Protein AF-0000000075417315 (afdb_homodimer)

InterPro domains:
  IPR013094 Alpha/beta hydrolase fold-3 [PF07859] (215-339)
  IPR013094 Alpha/beta hydrolase fold-3 [PF07859] (440-515)
  IPR029058 Alpha/Beta hydrolase fold [G3DSA:3.40.50.1820] (186-383)
  IPR029058 Alpha/Beta hydrolase fold [G3DSA:3.40.50.1820] (421-594)
  IPR029058 Alpha/Beta hydrolase fold [SSF53474] (151-579)

Structure (mmCIF, N/CA/C/O backbone):
data_AF-0000000075417315-model_v1
#
loop_
_entity.id
_entity.type
_entity.pdbx_description
1 polymer 'Alpha/Beta hydrolase protein'
#
loop_
_atom_site.group_PDB
_atom_site.id
_atom_site.type_symbol
_atom_site.label_atom_id
_atom_site.label_alt_id
_atom_site.label_comp_id
_atom_site.label_asym_id
_atom_site.label_entity_id
_atom_site.label_seq_id
_atom_site.pdbx_PDB_ins_code
_atom_site.Cartn_x
_atom_site.Cartn_y
_atom_site.Cartn_z
_atom_site.occupancy
_atom_site.B_iso_or_equiv
_atom_site.auth_seq_id
_atom_site.auth_comp_id
_atom_site.auth_asym_id
_atom_site.auth_atom_id
_atom_site.pdbx_PDB_model_num
ATOM 1 N N . MET A 1 1 ? 24.828 -8.688 3.932 1 70.81 1 MET A N 1
ATOM 2 C CA . MET A 1 1 ? 25.016 -10.055 3.439 1 70.81 1 MET A CA 1
ATOM 3 C C . MET A 1 1 ? 24.891 -11.062 4.574 1 70.81 1 MET A C 1
ATOM 5 O O . MET A 1 1 ? 24.234 -12.094 4.43 1 70.81 1 MET A O 1
ATOM 9 N N . ILE A 1 2 ? 25.516 -10.68 5.711 1 66.56 2 ILE A N 1
ATOM 10 C CA . ILE A 1 2 ? 25.531 -11.633 6.812 1 66.56 2 ILE A CA 1
ATOM 11 C C . ILE A 1 2 ? 24.109 -11.875 7.32 1 66.56 2 ILE A C 1
ATOM 13 O O . ILE A 1 2 ? 23.75 -13.008 7.637 1 66.56 2 ILE A O 1
ATOM 17 N N . ASP A 1 3 ? 23.344 -10.852 7.379 1 73.5 3 ASP A N 1
ATOM 18 C CA . ASP A 1 3 ? 21.984 -11.023 7.863 1 73.5 3 ASP A CA 1
ATOM 19 C C . ASP A 1 3 ? 21.156 -11.875 6.898 1 73.5 3 ASP A C 1
ATOM 21 O O . ASP A 1 3 ? 20.297 -12.641 7.324 1 73.5 3 ASP A O 1
ATOM 25 N N . HIS A 1 4 ? 21.469 -11.812 5.668 1 78.31 4 HIS A N 1
ATOM 26 C CA . HIS A 1 4 ? 20.781 -12.641 4.68 1 78.31 4 HIS A CA 1
ATOM 27 C C . HIS A 1 4 ? 21.188 -14.109 4.809 1 78.31 4 HIS A C 1
ATOM 29 O O . HIS A 1 4 ? 20.344 -15 4.73 1 78.31 4 HIS A O 1
ATOM 35 N N . LEU A 1 5 ? 22.453 -14.328 5.035 1 74.88 5 LEU A N 1
ATOM 36 C CA . LEU A 1 5 ? 22.969 -15.68 5.191 1 74.88 5 LEU A CA 1
ATOM 37 C C . LEU A 1 5 ? 22.406 -16.328 6.449 1 74.88 5 LEU A C 1
ATOM 39 O O . LEU A 1 5 ? 22.062 -17.516 6.441 1 74.88 5 LEU A O 1
ATOM 43 N N . LEU A 1 6 ? 22.219 -15.516 7.508 1 77.94 6 LEU A N 1
ATOM 44 C CA . LEU A 1 6 ? 21.703 -16.016 8.773 1 77.94 6 LEU A CA 1
ATOM 45 C C . LEU A 1 6 ? 20.188 -16.109 8.758 1 77.94 6 LEU A C 1
ATOM 47 O O . LEU A 1 6 ? 19.594 -16.766 9.617 1 77.94 6 LEU A O 1
ATOM 51 N N . GLY A 1 7 ? 19.594 -15.414 7.77 1 80.12 7 GLY A N 1
ATOM 52 C CA . GLY A 1 7 ? 18.141 -15.391 7.68 1 80.12 7 GLY A CA 1
ATOM 53 C C . GLY A 1 7 ? 17.5 -14.5 8.719 1 80.12 7 GLY A C 1
ATOM 54 O O . GLY A 1 7 ? 16.344 -14.719 9.102 1 80.12 7 GLY A O 1
ATOM 55 N N . ARG A 1 8 ? 18.25 -13.57 9.32 1 77.12 8 ARG A N 1
ATOM 56 C CA . ARG A 1 8 ? 17.75 -12.68 10.359 1 77.12 8 ARG A CA 1
ATOM 57 C C . ARG A 1 8 ? 18.047 -11.227 10.016 1 77.12 8 ARG A C 1
ATOM 59 O O . ARG A 1 8 ? 19.078 -10.688 10.422 1 77.12 8 ARG A O 1
ATOM 66 N N . PRO A 1 9 ? 17.141 -10.68 9.328 1 76.38 9 PRO A N 1
ATOM 67 C CA . PRO A 1 9 ? 17.359 -9.266 9.047 1 76.38 9 PRO A CA 1
ATOM 68 C C . PRO A 1 9 ? 17.406 -8.406 10.312 1 76.38 9 PRO A C 1
ATOM 70 O O . PRO A 1 9 ? 16.5 -8.469 11.133 1 76.38 9 PRO A O 1
ATOM 73 N N . SER A 1 10 ? 18.547 -7.836 10.641 1 77.94 10 SER A N 1
ATOM 74 C CA . SER A 1 10 ? 18.734 -7.055 11.859 1 77.94 10 SER A CA 1
ATOM 75 C C . SER A 1 10 ? 19.75 -5.938 11.648 1 77.94 10 SER A C 1
ATOM 77 O O . SER A 1 10 ? 20.797 -6.148 11.031 1 77.94 10 SER A O 1
ATOM 79 N N . PRO A 1 11 ? 19.422 -4.801 12.156 1 74 11 PRO A N 1
ATOM 80 C CA . PRO A 1 11 ? 20.391 -3.711 12.094 1 74 11 PRO A CA 1
ATOM 81 C C . PRO A 1 11 ? 21.672 -4.027 12.859 1 74 11 PRO A C 1
ATOM 83 O O . PRO A 1 11 ? 22.766 -3.574 12.477 1 74 11 PRO A O 1
ATOM 86 N N . SER A 1 12 ? 21.562 -4.898 13.875 1 77 12 SER A N 1
ATOM 87 C CA . SER A 1 12 ? 22.734 -5.25 14.664 1 77 12 SER A CA 1
ATOM 88 C C . SER A 1 12 ? 23.703 -6.113 13.859 1 77 12 SER A C 1
ATOM 90 O O . SER A 1 12 ? 24.922 -5.945 13.953 1 77 12 SER A O 1
ATOM 92 N N . TRP A 1 13 ? 23.156 -6.977 13.055 1 76.69 13 TRP A N 1
ATOM 93 C CA . TRP A 1 13 ? 24 -7.824 12.227 1 76.69 13 TRP A CA 1
ATOM 94 C C . TRP A 1 13 ? 24.656 -7.016 11.117 1 76.69 13 TRP A C 1
ATOM 96 O O . TRP A 1 13 ? 25.797 -7.293 10.727 1 76.69 13 TRP A O 1
ATOM 106 N N . LYS A 1 14 ? 23.922 -6.074 10.672 1 77.81 14 LYS A N 1
ATOM 107 C CA . LYS A 1 14 ? 24.516 -5.203 9.656 1 77.81 14 LYS A CA 1
ATOM 108 C C . LYS A 1 14 ? 25.641 -4.363 10.242 1 77.81 14 LYS A C 1
ATOM 110 O O . LYS A 1 14 ? 26.688 -4.172 9.602 1 77.81 14 LYS A O 1
ATOM 115 N N . ARG A 1 15 ? 25.438 -3.904 11.453 1 78.06 15 ARG A N 1
ATOM 116 C CA . ARG A 1 15 ? 26.484 -3.154 12.156 1 78.06 15 ARG A CA 1
ATOM 117 C C . ARG A 1 15 ? 27.719 -4.02 12.391 1 78.06 15 ARG A C 1
ATOM 119 O O . ARG A 1 15 ? 28.844 -3.582 12.148 1 78.06 15 ARG A O 1
ATOM 126 N N . PHE A 1 16 ? 27.469 -5.168 12.773 1 81.19 16 PHE A N 1
ATOM 127 C CA . PHE A 1 16 ? 28.562 -6.098 13.023 1 81.19 16 PHE A CA 1
ATOM 128 C C . PHE A 1 16 ? 29.344 -6.367 11.75 1 81.19 16 PHE A C 1
ATOM 130 O O . PHE A 1 16 ? 30.578 -6.426 11.773 1 81.19 16 PHE A O 1
ATOM 137 N N . GLN A 1 17 ? 28.594 -6.527 10.703 1 82.75 17 GLN A N 1
ATOM 138 C CA . GLN A 1 17 ? 29.25 -6.766 9.414 1 82.75 17 GLN A CA 1
ATOM 139 C C . GLN A 1 17 ? 30.156 -5.602 9.031 1 82.75 17 GLN A C 1
ATOM 141 O O . GLN A 1 17 ? 31.266 -5.809 8.539 1 82.75 17 GLN A O 1
ATOM 146 N N . VAL A 1 18 ? 29.688 -4.41 9.242 1 81.56 18 VAL A N 1
ATOM 147 C CA . VAL A 1 18 ? 30.469 -3.24 8.875 1 81.56 18 VAL A CA 1
ATOM 148 C C . VAL A 1 18 ? 31.75 -3.188 9.719 1 81.56 18 VAL A C 1
ATOM 150 O O . VAL A 1 18 ? 32.844 -2.938 9.195 1 81.56 18 VAL A O 1
ATOM 153 N N . PHE A 1 19 ? 31.625 -3.465 10.969 1 84.5 19 PHE A N 1
ATOM 154 C CA . PHE A 1 19 ? 32.781 -3.467 11.844 1 84.5 19 PHE A CA 1
ATOM 155 C C . PHE A 1 19 ? 33.75 -4.578 11.461 1 84.5 19 PHE A C 1
ATOM 157 O O . PHE A 1 19 ? 34.969 -4.367 11.43 1 84.5 19 PHE A O 1
ATOM 164 N N . LEU A 1 20 ? 33.156 -5.734 11.164 1 84.19 20 LEU A N 1
ATOM 165 C CA . LEU A 1 20 ? 34 -6.891 10.828 1 84.19 20 LEU A CA 1
ATOM 166 C C . LEU A 1 20 ? 34.781 -6.648 9.539 1 84.19 20 LEU A C 1
ATOM 168 O O . LEU A 1 20 ? 35.969 -6.91 9.477 1 84.19 20 LEU A O 1
ATOM 172 N N . VAL A 1 21 ? 34.062 -6.184 8.508 1 85.12 21 VAL A N 1
ATOM 173 C CA . VAL A 1 21 ? 34.719 -5.934 7.223 1 85.12 21 VAL A CA 1
ATOM 174 C C . VAL A 1 21 ? 35.781 -4.852 7.379 1 85.12 21 VAL A C 1
ATOM 176 O O . VAL A 1 21 ? 36.875 -4.984 6.852 1 85.12 21 VAL A O 1
ATOM 179 N N . SER A 1 22 ? 35.469 -3.771 8.133 1 84.75 22 SER A N 1
ATOM 180 C CA . SER A 1 22 ? 36.438 -2.689 8.352 1 84.75 22 SER A CA 1
ATOM 181 C C . SER A 1 22 ? 37.656 -3.174 9.133 1 84.75 22 SER A C 1
ATOM 183 O O . SER A 1 22 ? 38.781 -2.809 8.812 1 84.75 22 SER A O 1
ATOM 185 N N . PHE A 1 23 ? 37.344 -3.957 10.094 1 84.81 23 PHE A N 1
ATOM 186 C CA . PHE A 1 23 ? 38.406 -4.473 10.938 1 84.81 23 PHE A CA 1
ATOM 187 C C . PHE A 1 23 ? 39.312 -5.414 10.148 1 84.81 23 PHE A C 1
ATOM 189 O O . PHE A 1 23 ? 40.562 -5.336 10.25 1 84.81 23 PHE A O 1
ATOM 196 N N . VAL A 1 24 ? 38.781 -6.328 9.367 1 86.12 24 VAL A N 1
ATOM 197 C CA . VAL A 1 24 ? 39.531 -7.289 8.578 1 86.12 24 VAL A CA 1
ATOM 198 C C . VAL A 1 24 ? 40.438 -6.551 7.574 1 86.12 24 VAL A C 1
ATOM 200 O O . VAL A 1 24 ? 41.594 -6.891 7.406 1 86.12 24 VAL A O 1
ATOM 203 N N . TRP A 1 25 ? 39.875 -5.582 6.996 1 85.62 25 TRP A N 1
ATOM 204 C CA . TRP A 1 25 ? 40.656 -4.852 6.008 1 85.62 25 TRP A CA 1
ATOM 205 C C . TRP A 1 25 ? 41.719 -3.988 6.684 1 85.62 25 TRP A C 1
ATOM 207 O O . TRP A 1 25 ? 42.812 -3.797 6.145 1 85.62 25 TRP A O 1
ATOM 217 N N . PHE A 1 26 ? 41.375 -3.451 7.844 1 83.5 26 PHE A N 1
ATOM 218 C CA . PHE A 1 26 ? 42.375 -2.723 8.617 1 83.5 26 PHE A CA 1
ATOM 219 C C . PHE A 1 26 ? 43.562 -3.629 8.984 1 83.5 26 PHE A C 1
ATOM 221 O O . PHE A 1 26 ? 44.719 -3.25 8.812 1 83.5 26 PHE A O 1
ATOM 228 N N . LEU A 1 27 ? 43.219 -4.812 9.43 1 82.94 27 LEU A N 1
ATOM 229 C CA . LEU A 1 27 ? 44.25 -5.773 9.789 1 82.94 27 LEU A CA 1
ATOM 230 C C . LEU A 1 27 ? 45.062 -6.188 8.555 1 82.94 27 LEU A C 1
ATOM 232 O O . LEU A 1 27 ? 46.281 -6.301 8.625 1 82.94 27 LEU A O 1
ATOM 236 N N . TYR A 1 28 ? 44.375 -6.414 7.516 1 83.81 28 TYR A N 1
ATOM 237 C CA . TYR A 1 28 ? 45.031 -6.832 6.285 1 83.81 28 TYR A CA 1
ATOM 238 C C . TYR A 1 28 ? 45.969 -5.746 5.785 1 83.81 28 TYR A C 1
ATOM 240 O O . TYR A 1 28 ? 47.094 -6.039 5.371 1 83.81 28 TYR A O 1
ATOM 248 N N . LEU A 1 29 ? 45.594 -4.504 5.84 1 82.5 29 LEU A N 1
ATOM 249 C CA . LEU A 1 29 ? 46.375 -3.393 5.34 1 82.5 29 LEU A CA 1
ATOM 250 C C . LEU A 1 29 ? 47.562 -3.125 6.254 1 82.5 29 LEU A C 1
ATOM 252 O O . LEU A 1 29 ? 48.625 -2.662 5.793 1 82.5 29 LEU A O 1
ATOM 256 N N . HIS A 1 30 ? 47.438 -3.527 7.5 1 79.44 30 HIS A N 1
ATOM 257 C CA . HIS A 1 30 ? 48.5 -3.275 8.453 1 79.44 30 HIS A CA 1
ATOM 258 C C . HIS A 1 30 ? 49.531 -4.418 8.469 1 79.44 30 HIS A C 1
ATOM 260 O O . HIS A 1 30 ? 50.719 -4.195 8.664 1 79.44 30 HIS A O 1
ATOM 266 N N . LYS A 1 31 ? 49.031 -5.648 8.25 1 79 31 LYS A N 1
ATOM 267 C CA . LYS A 1 31 ? 49.906 -6.801 8.469 1 79 31 LYS A CA 1
ATOM 268 C C . LYS A 1 31 ? 50.344 -7.418 7.141 1 79 31 LYS A C 1
ATOM 270 O O . LYS A 1 31 ? 51.406 -8.039 7.059 1 79 31 LYS A O 1
ATOM 275 N N . ALA A 1 32 ? 49.469 -7.246 6.227 1 76.81 32 ALA A N 1
ATOM 276 C CA . ALA A 1 32 ? 49.75 -7.93 4.973 1 76.81 32 ALA A CA 1
ATOM 277 C C . ALA A 1 32 ? 50.812 -7.172 4.164 1 76.81 32 ALA A C 1
ATOM 279 O O . ALA A 1 32 ? 51.188 -6.051 4.516 1 76.81 32 ALA A O 1
ATOM 280 N N . ASP A 1 33 ? 51.344 -7.848 3.176 1 78.62 33 ASP A N 1
ATOM 281 C CA . ASP A 1 33 ? 52.312 -7.25 2.262 1 78.62 33 ASP A CA 1
ATOM 282 C C . ASP A 1 33 ? 51.75 -5.969 1.638 1 78.62 33 ASP A C 1
ATOM 284 O O . ASP A 1 33 ? 50.625 -5.949 1.164 1 78.62 33 ASP A O 1
ATOM 288 N N . SER A 1 34 ? 52.531 -4.934 1.776 1 81.75 34 SER A N 1
ATOM 289 C CA . SER A 1 34 ? 52.125 -3.625 1.299 1 81.75 34 SER A CA 1
ATOM 290 C C . SER A 1 34 ? 51.812 -3.654 -0.194 1 81.75 34 SER A C 1
ATOM 292 O O . SER A 1 34 ? 51.094 -2.791 -0.703 1 81.75 34 SER A O 1
ATOM 294 N N . ARG A 1 35 ? 52.312 -4.688 -0.923 1 84 35 ARG A N 1
ATOM 295 C CA . ARG A 1 35 ? 52.125 -4.758 -2.367 1 84 35 ARG A CA 1
ATOM 296 C C . ARG A 1 35 ? 50.875 -5.543 -2.711 1 84 35 ARG A C 1
ATOM 298 O O . ARG A 1 35 ? 50.469 -5.629 -3.879 1 84 35 ARG A O 1
ATOM 305 N N . GLY A 1 36 ? 50.125 -6.031 -1.595 1 82.25 36 GLY A N 1
ATOM 306 C CA . GLY A 1 36 ? 48.906 -6.754 -1.817 1 82.25 36 GLY A CA 1
ATOM 307 C C . GLY A 1 36 ? 49.094 -8.242 -2.047 1 82.25 36 GLY A C 1
ATOM 308 O O . GLY A 1 36 ? 50.219 -8.734 -1.942 1 82.25 36 GLY A O 1
ATOM 309 N N . PRO A 1 37 ? 48.062 -8.93 -2.305 1 81.38 37 PRO A N 1
ATOM 310 C CA . PRO A 1 37 ? 48.188 -10.359 -2.592 1 81.38 37 PRO A CA 1
ATOM 311 C C . PRO A 1 37 ? 48.969 -10.641 -3.879 1 81.38 37 PRO A C 1
ATOM 313 O O . PRO A 1 37 ? 49.125 -9.742 -4.715 1 81.38 37 PRO A O 1
ATOM 316 N N . LYS A 1 38 ? 49.438 -11.789 -4.098 1 80.62 38 LYS A N 1
ATOM 317 C CA . LYS A 1 38 ? 50.344 -12.172 -5.184 1 80.62 38 LYS A CA 1
ATOM 318 C C . LYS A 1 38 ? 49.719 -11.883 -6.543 1 80.62 38 LYS A C 1
ATOM 320 O O . LYS A 1 38 ? 50.406 -11.414 -7.461 1 80.62 38 LYS A O 1
ATOM 325 N N . PHE A 1 39 ? 48.438 -12.07 -6.605 1 84.44 39 PHE A N 1
ATOM 326 C CA . PHE A 1 39 ? 47.781 -11.93 -7.91 1 84.44 39 PHE A CA 1
ATOM 327 C C . PHE A 1 39 ? 47.594 -10.461 -8.266 1 84.44 39 PHE A C 1
ATOM 329 O O . PHE A 1 39 ? 47.375 -10.125 -9.438 1 84.44 39 PHE A O 1
ATOM 336 N N . CYS A 1 40 ? 47.844 -9.562 -7.328 1 84.38 40 CYS A N 1
ATOM 337 C CA . CYS A 1 40 ? 47.656 -8.141 -7.59 1 84.38 40 CYS A CA 1
ATOM 338 C C . CYS A 1 40 ? 49 -7.434 -7.711 1 84.38 40 CYS A C 1
ATOM 340 O O . CYS A 1 40 ? 49.031 -6.227 -7.945 1 84.38 40 CYS A O 1
ATOM 342 N N . ARG A 1 41 ? 50.094 -8.078 -7.605 1 83.62 41 ARG A N 1
ATOM 343 C CA . ARG A 1 41 ? 51.406 -7.441 -7.496 1 83.62 41 ARG A CA 1
ATOM 344 C C . ARG A 1 41 ? 51.781 -6.785 -8.812 1 83.62 41 ARG A C 1
ATOM 346 O O . ARG A 1 41 ? 52.375 -5.691 -8.82 1 83.62 41 ARG A O 1
ATOM 353 N N . ASN A 1 42 ? 51.438 -7.559 -9.898 1 87.12 42 ASN A N 1
ATOM 354 C CA . ASN A 1 42 ? 51.75 -6.957 -11.195 1 87.12 42 ASN A CA 1
ATOM 355 C C . ASN A 1 42 ? 50.969 -5.66 -11.406 1 87.12 42 ASN A C 1
ATOM 357 O O . ASN A 1 42 ? 51.531 -4.688 -11.93 1 87.12 42 ASN A O 1
ATOM 361 N N . LEU A 1 43 ? 49.781 -5.676 -11.023 1 87.81 43 LEU A N 1
ATOM 362 C CA . LEU A 1 43 ? 48.938 -4.48 -11.148 1 87.81 43 LEU A CA 1
ATOM 363 C C . LEU A 1 43 ? 49.438 -3.379 -10.211 1 87.81 43 LEU A C 1
ATOM 365 O O . LEU A 1 43 ? 49.406 -2.199 -10.578 1 87.81 43 LEU A O 1
ATOM 369 N N . ASN A 1 44 ? 49.812 -3.807 -9.062 1 87.62 44 ASN A N 1
ATOM 370 C CA . ASN A 1 44 ? 50.344 -2.846 -8.102 1 87.62 44 ASN A CA 1
ATOM 371 C C . ASN A 1 44 ? 51.562 -2.129 -8.641 1 87.62 44 ASN A C 1
ATOM 373 O O . ASN A 1 44 ? 51.719 -0.921 -8.445 1 87.62 44 ASN A O 1
ATOM 377 N N . GLU A 1 45 ? 52.469 -2.834 -9.344 1 87.5 45 GLU A N 1
ATOM 378 C CA . GLU A 1 45 ? 53.688 -2.256 -9.906 1 87.5 45 GLU A CA 1
ATOM 379 C C . GLU A 1 45 ? 53.344 -1.275 -11.031 1 87.5 45 GLU A C 1
ATOM 381 O O . GLU A 1 45 ? 53.969 -0.22 -11.141 1 87.5 45 GLU A O 1
ATOM 386 N N . LYS A 1 46 ? 52.375 -1.651 -11.766 1 88.81 46 LYS A N 1
ATOM 387 C CA . LYS A 1 46 ? 51.969 -0.772 -12.859 1 88.81 46 LYS A CA 1
ATOM 388 C C . LYS A 1 46 ? 51.344 0.514 -12.336 1 88.81 46 LYS A C 1
ATOM 390 O O . LYS A 1 46 ? 51.469 1.57 -12.961 1 88.81 46 LYS A O 1
ATOM 395 N N . LEU A 1 47 ? 50.75 0.458 -11.188 1 89.31 47 LEU A N 1
ATOM 396 C CA . LEU A 1 47 ? 50 1.599 -10.641 1 89.31 47 LEU A CA 1
ATOM 397 C C . LEU A 1 47 ? 50.938 2.508 -9.852 1 89.31 47 LEU A C 1
ATOM 399 O O . LEU A 1 47 ? 50.562 3.607 -9.453 1 89.31 47 LEU A O 1
ATOM 403 N N . CYS A 1 48 ? 52.156 2.082 -9.68 1 86.44 48 CYS A N 1
ATOM 404 C CA . CYS A 1 48 ? 53.125 2.877 -8.938 1 86.44 48 CYS A CA 1
ATOM 405 C C . CYS A 1 48 ? 53.469 4.16 -9.688 1 86.44 48 CYS A C 1
ATOM 407 O O . CYS A 1 48 ? 54 5.113 -9.102 1 86.44 48 CYS A O 1
ATOM 409 N N . ARG A 1 49 ? 53.156 4.18 -10.969 1 83.88 49 ARG A N 1
ATOM 410 C CA . ARG A 1 49 ? 53.438 5.367 -11.766 1 83.88 49 ARG A CA 1
ATOM 411 C C . ARG A 1 49 ? 52.5 6.508 -11.414 1 83.88 49 ARG A C 1
ATOM 413 O O . ARG A 1 49 ? 52.781 7.668 -11.727 1 83.88 49 ARG A O 1
ATOM 420 N N . PHE A 1 50 ? 51.438 6.219 -10.742 1 88.19 50 PHE A N 1
ATOM 421 C CA . PHE A 1 50 ? 50.438 7.227 -10.414 1 88.19 50 PHE A CA 1
ATOM 422 C C . PHE A 1 50 ? 50.656 7.754 -9 1 88.19 50 PHE A C 1
ATOM 424 O O . PHE A 1 50 ? 51.188 7.047 -8.133 1 88.19 50 PHE A O 1
ATOM 431 N N . THR A 1 51 ? 50.25 8.984 -8.727 1 86.69 51 THR A N 1
ATOM 432 C CA . THR A 1 51 ? 50.344 9.602 -7.402 1 86.69 51 THR A CA 1
ATOM 433 C C . THR A 1 51 ? 49.219 9.109 -6.504 1 86.69 51 THR A C 1
ATOM 435 O O . THR A 1 51 ? 48.219 8.57 -6.992 1 86.69 51 THR A O 1
ATOM 438 N N . PRO A 1 52 ? 49.375 9.211 -5.176 1 88.19 52 PRO A N 1
ATOM 439 C CA . PRO A 1 52 ? 48.312 8.836 -4.262 1 88.19 52 PRO A CA 1
ATOM 440 C C . PRO A 1 52 ? 47 9.539 -4.586 1 88.19 52 PRO A C 1
ATOM 442 O O . PRO A 1 52 ? 45.938 8.93 -4.5 1 88.19 52 PRO A O 1
ATOM 445 N N . PHE A 1 53 ? 47.094 10.758 -4.969 1 86.5 53 PHE A N 1
ATOM 446 C CA . PHE A 1 53 ? 45.875 11.484 -5.336 1 86.5 53 PHE A CA 1
ATOM 447 C C . PHE A 1 53 ? 45.219 10.836 -6.535 1 86.5 53 PHE A C 1
ATOM 449 O O . PHE A 1 53 ? 44 10.641 -6.543 1 86.5 53 PHE A O 1
ATOM 456 N N . GLN A 1 54 ? 45.969 10.531 -7.5 1 86.5 54 GLN A N 1
ATOM 457 C CA . GLN A 1 54 ? 45.438 9.914 -8.703 1 86.5 54 GLN A CA 1
ATOM 458 C C . GLN A 1 54 ? 44.844 8.547 -8.391 1 86.5 54 GLN A C 1
ATOM 460 O O . GLN A 1 54 ? 43.812 8.172 -8.953 1 86.5 54 GLN A O 1
ATOM 465 N N . LEU A 1 55 ? 45.5 7.875 -7.539 1 88.44 55 LEU A N 1
ATOM 466 C CA . LEU A 1 55 ? 45 6.543 -7.191 1 88.44 55 LEU A CA 1
ATOM 467 C C . LEU A 1 55 ? 43.688 6.621 -6.422 1 88.44 55 LEU A C 1
ATOM 469 O O . LEU A 1 55 ? 42.781 5.848 -6.676 1 88.44 55 LEU A O 1
ATOM 473 N N . ILE A 1 56 ? 43.625 7.492 -5.512 1 88.56 56 ILE A N 1
ATOM 474 C CA . ILE A 1 56 ? 42.406 7.645 -4.715 1 88.56 56 ILE A CA 1
ATOM 475 C C . ILE A 1 56 ? 41.281 8.156 -5.598 1 88.56 56 ILE A C 1
ATOM 477 O O . ILE A 1 56 ? 40.188 7.574 -5.629 1 88.56 56 ILE A O 1
ATOM 481 N N . ALA A 1 57 ? 41.5 9.203 -6.293 1 84.62 57 ALA A N 1
ATOM 482 C CA . ALA A 1 57 ? 40.469 9.766 -7.176 1 84.62 57 ALA A CA 1
ATOM 483 C C . ALA A 1 57 ? 40.094 8.773 -8.258 1 84.62 57 ALA A C 1
ATOM 485 O O . ALA A 1 57 ? 38.906 8.68 -8.633 1 84.62 57 ALA A O 1
ATOM 486 N N . GLY A 1 58 ? 41.062 8.148 -8.789 1 85.44 58 GLY A N 1
ATOM 487 C CA . GLY A 1 58 ? 40.781 7.121 -9.781 1 85.44 58 GLY A CA 1
ATOM 488 C C . GLY A 1 58 ? 39.938 5.984 -9.242 1 85.44 58 GLY A C 1
ATOM 489 O O . GLY A 1 58 ? 39 5.523 -9.906 1 85.44 58 GLY A O 1
ATOM 490 N N . THR A 1 59 ? 40.312 5.523 -8.047 1 87.19 59 THR A N 1
ATOM 491 C CA . THR A 1 59 ? 39.531 4.461 -7.402 1 87.19 59 THR A CA 1
ATOM 492 C C . THR A 1 59 ? 38.094 4.902 -7.16 1 87.19 59 THR A C 1
ATOM 494 O O . THR A 1 59 ? 37.156 4.141 -7.41 1 87.19 59 THR A O 1
ATOM 497 N N . LEU A 1 60 ? 37.906 6.078 -6.711 1 86.62 60 LEU A N 1
ATOM 498 C CA . LEU A 1 60 ? 36.562 6.602 -6.449 1 86.62 60 LEU A CA 1
ATOM 499 C C . LEU A 1 60 ? 35.781 6.727 -7.746 1 86.62 60 LEU A C 1
ATOM 501 O O . LEU A 1 60 ? 34.594 6.449 -7.77 1 86.62 60 LEU A O 1
ATOM 505 N N . THR A 1 61 ? 36.469 7.102 -8.75 1 83.75 61 THR A N 1
ATOM 506 C CA . THR A 1 61 ? 35.781 7.254 -10.039 1 83.75 61 THR A CA 1
ATOM 507 C C . THR A 1 61 ? 35.375 5.895 -10.586 1 83.75 61 THR A C 1
ATOM 509 O O . THR A 1 61 ? 34.25 5.746 -11.094 1 83.75 61 THR A O 1
ATOM 512 N N . VAL A 1 62 ? 36.25 4.969 -10.477 1 84.06 62 VAL A N 1
ATOM 513 C CA . VAL A 1 62 ? 35.938 3.631 -10.977 1 84.06 62 VAL A CA 1
ATOM 514 C C . VAL A 1 62 ? 34.781 3.031 -10.156 1 84.06 62 VAL A C 1
ATOM 516 O O . VAL A 1 62 ? 33.875 2.393 -10.711 1 84.06 62 VAL A O 1
ATOM 519 N N . LEU A 1 63 ? 34.844 3.23 -8.898 1 82.88 63 LEU A N 1
ATOM 520 C CA . LEU A 1 63 ? 33.781 2.732 -8.039 1 82.88 63 LEU A CA 1
ATOM 521 C C . LEU A 1 63 ? 32.438 3.395 -8.375 1 82.88 63 LEU A C 1
ATOM 523 O O . LEU A 1 63 ? 31.391 2.738 -8.367 1 82.88 63 LEU A O 1
ATOM 527 N N . TYR A 1 64 ? 32.469 4.598 -8.555 1 81.38 64 TYR A N 1
ATOM 528 C CA . TYR A 1 64 ? 31.281 5.332 -8.945 1 81.38 64 TYR A CA 1
ATOM 529 C C . TYR A 1 64 ? 30.703 4.785 -10.25 1 81.38 64 TYR A C 1
ATOM 531 O O . TYR A 1 64 ? 29.484 4.605 -10.367 1 81.38 64 TYR A O 1
ATOM 539 N N . MET A 1 65 ? 31.578 4.477 -11.164 1 79.69 65 MET A N 1
ATOM 540 C CA . MET A 1 65 ? 31.141 3.939 -12.453 1 79.69 65 MET A CA 1
ATOM 541 C C . MET A 1 65 ? 30.547 2.545 -12.289 1 79.69 65 MET A C 1
ATOM 543 O O . MET A 1 65 ? 29.531 2.225 -12.898 1 79.69 65 MET A O 1
ATOM 547 N N . LEU A 1 66 ? 31.172 1.79 -11.43 1 77.94 66 LEU A N 1
ATOM 548 C CA . LEU A 1 66 ? 30.703 0.422 -11.227 1 77.94 66 LEU A CA 1
ATOM 549 C C . LEU A 1 66 ? 29.359 0.405 -10.508 1 77.94 66 LEU A C 1
ATOM 551 O O . LEU A 1 66 ? 28.484 -0.402 -10.836 1 77.94 66 LEU A O 1
ATOM 555 N N . LYS A 1 67 ? 29.203 1.289 -9.633 1 76.62 67 LYS A N 1
ATOM 556 C CA . LYS A 1 67 ? 27.969 1.377 -8.875 1 76.62 67 LYS A CA 1
ATOM 557 C C . LYS A 1 67 ? 26.812 1.827 -9.758 1 76.62 67 LYS A C 1
ATOM 559 O O . LYS A 1 67 ? 25.656 1.476 -9.508 1 76.62 67 LYS A O 1
ATOM 564 N N . ASN A 1 68 ? 27.188 2.545 -10.742 1 77.38 68 ASN A N 1
ATOM 565 C CA . ASN A 1 68 ? 26.156 3.07 -11.633 1 77.38 68 ASN A CA 1
ATOM 566 C C . ASN A 1 68 ? 26.234 2.432 -13.016 1 77.38 68 ASN A C 1
ATOM 568 O O . ASN A 1 68 ? 25.812 3.039 -14.008 1 77.38 68 ASN A O 1
ATOM 572 N N . ALA A 1 69 ? 26.797 1.262 -13.117 1 78.19 69 ALA A N 1
ATOM 573 C CA . ALA A 1 69 ? 27 0.606 -14.406 1 78.19 69 ALA A CA 1
ATOM 574 C C . ALA A 1 69 ? 25.672 0.314 -15.086 1 78.19 69 ALA A C 1
ATOM 576 O O . ALA A 1 69 ? 25.547 0.458 -16.312 1 78.19 69 ALA A O 1
ATOM 577 N N . ASP A 1 70 ? 24.703 -0.102 -14.312 1 78.25 70 ASP A N 1
ATOM 578 C CA . ASP A 1 70 ? 23.391 -0.42 -14.906 1 78.25 70 ASP A CA 1
ATOM 579 C C . ASP A 1 70 ? 22.75 0.825 -15.508 1 78.25 70 ASP A C 1
ATOM 581 O O . ASP A 1 70 ? 22.125 0.757 -16.578 1 78.25 70 ASP A O 1
ATOM 585 N N . ARG A 1 71 ? 22.922 1.899 -14.852 1 76.88 71 ARG A N 1
ATOM 586 C CA . ARG A 1 71 ? 22.391 3.148 -15.375 1 76.88 71 ARG A CA 1
ATOM 587 C C . ARG A 1 71 ? 23.125 3.572 -16.641 1 76.88 71 ARG A C 1
ATOM 589 O O . ARG A 1 71 ? 22.516 4.094 -17.578 1 76.88 71 ARG A O 1
ATOM 596 N N . MET A 1 72 ? 24.422 3.336 -16.656 1 77.44 72 MET A N 1
ATOM 597 C CA . MET A 1 72 ? 25.25 3.758 -17.781 1 77.44 72 MET A CA 1
ATOM 598 C C . MET A 1 72 ? 24.891 2.982 -19.047 1 77.44 72 MET A C 1
ATOM 600 O O . MET A 1 72 ? 24.859 3.549 -20.141 1 77.44 72 MET A O 1
ATOM 604 N N . ILE A 1 73 ? 24.594 1.733 -18.828 1 79.5 73 ILE A N 1
ATOM 605 C CA . ILE A 1 73 ? 24.344 0.898 -20 1 79.5 73 ILE A CA 1
ATOM 606 C C . ILE A 1 73 ? 22.844 0.865 -20.297 1 79.5 73 ILE A C 1
ATOM 608 O O . ILE A 1 73 ? 22.391 0.135 -21.172 1 79.5 73 ILE A O 1
ATOM 612 N N . GLY A 1 74 ? 22.016 1.558 -19.578 1 76.25 74 GLY A N 1
ATOM 613 C CA . GLY A 1 74 ? 20.594 1.693 -19.859 1 76.25 74 GLY A CA 1
ATOM 614 C C . GLY A 1 74 ? 19.766 0.571 -19.281 1 76.25 74 GLY A C 1
ATOM 615 O O . GLY A 1 74 ? 18.688 0.26 -19.781 1 76.25 74 GLY A O 1
ATOM 616 N N . LEU A 1 75 ? 20.266 -0.089 -18.312 1 78.06 75 LEU A N 1
ATOM 617 C CA . LEU A 1 75 ? 19.547 -1.212 -17.719 1 78.06 75 LEU A CA 1
ATOM 618 C C . LEU A 1 75 ? 19.031 -0.854 -16.328 1 78.06 75 LEU A C 1
ATOM 620 O O . LEU A 1 75 ? 18.75 -1.739 -15.516 1 78.06 75 LEU A O 1
ATOM 624 N N . GLY A 1 76 ? 18.984 0.495 -16.109 1 77.88 76 GLY A N 1
ATOM 625 C CA . GLY A 1 76 ? 18.516 0.968 -14.812 1 77.88 76 GLY A CA 1
ATOM 626 C C . GLY A 1 76 ? 17.016 0.792 -14.625 1 77.88 76 GLY A C 1
ATOM 627 O O . GLY A 1 76 ? 16.281 0.609 -15.594 1 77.88 76 GLY A O 1
ATOM 628 N N . ALA A 1 77 ? 16.625 0.739 -13.391 1 78.88 77 ALA A N 1
ATOM 629 C CA . ALA A 1 77 ? 15.211 0.615 -13.047 1 78.88 77 ALA A CA 1
ATOM 630 C C . ALA A 1 77 ? 14.445 1.893 -13.391 1 78.88 77 ALA A C 1
ATOM 632 O O . ALA A 1 77 ? 15.031 2.977 -13.453 1 78.88 77 ALA A O 1
ATOM 633 N N . PRO A 1 78 ? 13.156 1.757 -13.703 1 80.12 78 PRO A N 1
ATOM 634 C CA . PRO A 1 78 ? 12.336 2.949 -13.93 1 80.12 78 PRO A CA 1
ATOM 635 C C . PRO A 1 78 ? 12.18 3.811 -12.68 1 80.12 78 PRO A C 1
ATOM 637 O O . PRO A 1 78 ? 12.523 3.373 -11.578 1 80.12 78 PRO A O 1
ATOM 640 N N . GLU A 1 79 ? 11.781 5.086 -12.938 1 80.38 79 GLU A N 1
ATOM 641 C CA . GLU A 1 79 ? 11.531 6.012 -11.836 1 80.38 79 GLU A CA 1
ATOM 642 C C . GLU A 1 79 ? 10.039 6.188 -11.594 1 80.38 79 GLU A C 1
ATOM 644 O O . GLU A 1 79 ? 9.352 6.859 -12.367 1 80.38 79 GLU A O 1
ATOM 649 N N . PRO A 1 80 ? 9.586 5.707 -10.492 1 78.31 80 PRO A N 1
ATOM 650 C CA . PRO A 1 80 ? 8.148 5.723 -10.234 1 78.31 80 PRO A CA 1
ATOM 651 C C . PRO A 1 80 ? 7.582 7.141 -10.133 1 78.31 80 PRO A C 1
ATOM 653 O O . PRO A 1 80 ? 6.391 7.352 -10.375 1 78.31 80 PRO A O 1
ATOM 656 N N . LEU A 1 81 ? 8.375 8.125 -9.789 1 80.75 81 LEU A N 1
ATOM 657 C CA . LEU A 1 81 ? 7.875 9.477 -9.586 1 80.75 81 LEU A CA 1
ATOM 658 C C . LEU A 1 81 ? 8.016 10.312 -10.852 1 80.75 81 LEU A C 1
ATOM 660 O O . LEU A 1 81 ? 7.734 11.508 -10.852 1 80.75 81 LEU A O 1
ATOM 664 N N . SER A 1 82 ? 8.367 9.594 -11.922 1 77.25 82 SER A N 1
ATOM 665 C CA . SER A 1 82 ? 8.562 10.328 -13.164 1 77.25 82 SER A CA 1
ATOM 666 C C . SER A 1 82 ? 7.27 10.984 -13.633 1 77.25 82 SER A C 1
ATOM 668 O O . SER A 1 82 ? 6.25 10.305 -13.797 1 77.25 82 SER A O 1
ATOM 670 N N . ARG A 1 83 ? 7.215 12.242 -13.711 1 78.69 83 ARG A N 1
ATOM 671 C CA . ARG A 1 83 ? 6.137 13.062 -14.266 1 78.69 83 ARG A CA 1
ATOM 672 C C . ARG A 1 83 ? 4.93 13.078 -13.328 1 78.69 83 ARG A C 1
ATOM 674 O O . ARG A 1 83 ? 3.818 13.406 -13.75 1 78.69 83 ARG A O 1
ATOM 681 N N . LEU A 1 84 ? 5.156 12.617 -12.148 1 87.12 84 LEU A N 1
ATOM 682 C CA . LEU A 1 84 ? 4.047 12.617 -11.203 1 87.12 84 LEU A CA 1
ATOM 683 C C . LEU A 1 84 ? 3.777 14.023 -10.68 1 87.12 84 LEU A C 1
ATOM 685 O O . LEU A 1 84 ? 2.652 14.523 -10.781 1 87.12 84 LEU A O 1
ATOM 689 N N . TYR A 1 85 ? 4.832 14.688 -10.258 1 90.81 85 TYR A N 1
ATOM 690 C CA . TYR A 1 85 ? 4.723 16 -9.641 1 90.81 85 TYR A CA 1
ATOM 691 C C . TYR A 1 85 ? 5.121 17.109 -10.617 1 90.81 85 TYR A C 1
ATOM 693 O O . TYR A 1 85 ? 5.824 16.844 -11.602 1 90.81 85 TYR A O 1
ATOM 701 N N . SER A 1 86 ? 4.59 18.328 -10.359 1 91.12 86 SER A N 1
ATOM 702 C CA . SER A 1 86 ? 5.227 19.484 -10.992 1 91.12 86 SER A CA 1
ATOM 703 C C . SER A 1 86 ? 6.695 19.594 -10.602 1 91.12 86 SER A C 1
ATOM 705 O O . SER A 1 86 ? 7.117 19.016 -9.594 1 91.12 86 SER A O 1
ATOM 707 N N . ARG A 1 87 ? 7.512 20.25 -11.383 1 89.88 87 ARG A N 1
ATOM 708 C CA . ARG A 1 87 ? 8.945 20.359 -11.133 1 89.88 87 ARG A CA 1
ATOM 709 C C . ARG A 1 87 ? 9.211 21.016 -9.773 1 89.88 87 ARG A C 1
ATOM 711 O O . ARG A 1 87 ? 10.062 20.547 -9.016 1 89.88 87 ARG A O 1
ATOM 718 N N . ASN A 1 88 ? 8.469 22.062 -9.5 1 90.69 88 ASN A N 1
ATOM 719 C CA . ASN A 1 88 ? 8.656 22.781 -8.234 1 90.69 88 ASN A CA 1
ATOM 720 C C . ASN A 1 88 ? 8.266 21.906 -7.043 1 90.69 88 ASN A C 1
ATOM 722 O O . ASN A 1 88 ? 8.953 21.922 -6.02 1 90.69 88 ASN A O 1
ATOM 726 N N . PHE A 1 89 ? 7.254 21.234 -7.273 1 93.75 89 PHE A N 1
ATOM 727 C CA . PHE A 1 89 ? 6.82 20.406 -6.164 1 93.75 89 PHE A CA 1
ATOM 728 C C . PHE A 1 89 ? 7.809 19.266 -5.926 1 93.75 89 PHE A C 1
ATOM 730 O O . PHE A 1 89 ? 8.07 18.891 -4.781 1 93.75 89 PHE A O 1
ATOM 737 N N . TYR A 1 90 ? 8.312 18.656 -6.934 1 93.12 90 TYR A N 1
ATOM 738 C CA . TYR A 1 90 ? 9.312 17.609 -6.789 1 93.12 90 TYR A CA 1
ATOM 739 C C . TYR A 1 90 ? 10.531 18.125 -6.02 1 93.12 90 TYR A C 1
ATOM 741 O O . TYR A 1 90 ? 11.062 17.422 -5.148 1 93.12 90 TYR A O 1
ATOM 749 N N . ARG A 1 91 ? 10.984 19.297 -6.305 1 92.06 91 ARG A N 1
ATOM 750 C CA . ARG A 1 91 ? 12.117 19.891 -5.598 1 92.06 91 ARG A CA 1
ATOM 751 C C . ARG A 1 91 ? 11.805 20.094 -4.121 1 92.06 91 ARG A C 1
ATOM 753 O O . ARG A 1 91 ? 12.641 19.828 -3.26 1 92.06 91 ARG A O 1
ATOM 760 N N . ALA A 1 92 ? 10.578 20.547 -3.918 1 93.56 92 ALA A N 1
ATOM 761 C CA . ALA A 1 92 ? 10.172 20.75 -2.531 1 93.56 92 ALA A CA 1
ATOM 762 C C . ALA A 1 92 ? 10.188 19.438 -1.755 1 93.56 92 ALA A C 1
ATOM 764 O O . ALA A 1 92 ? 10.609 19.406 -0.597 1 93.56 92 ALA A O 1
ATOM 765 N N . THR A 1 93 ? 9.703 18.359 -2.398 1 94 93 THR A N 1
ATOM 766 C CA . THR A 1 93 ? 9.664 17.062 -1.72 1 94 93 THR A CA 1
ATOM 767 C C . THR A 1 93 ? 11.078 16.531 -1.489 1 94 93 THR A C 1
ATOM 769 O O . THR A 1 93 ? 11.328 15.82 -0.518 1 94 93 THR A O 1
ATOM 772 N N . TRP A 1 94 ? 12.031 16.891 -2.416 1 93.12 94 TRP A N 1
ATOM 773 C CA . TRP A 1 94 ? 13.43 16.531 -2.242 1 93.12 94 TRP A CA 1
ATOM 774 C C . TRP A 1 94 ? 13.984 17.109 -0.947 1 93.12 94 TRP A C 1
ATOM 776 O O . TRP A 1 94 ? 14.57 16.391 -0.135 1 93.12 94 TRP A O 1
ATOM 786 N N . ILE A 1 95 ? 13.68 18.328 -0.73 1 93.94 95 ILE A N 1
ATOM 787 C CA . ILE A 1 95 ? 14.156 19.016 0.463 1 93.94 95 ILE A CA 1
ATOM 788 C C . ILE A 1 95 ? 13.445 18.469 1.696 1 93.94 95 ILE A C 1
ATOM 790 O O . ILE A 1 95 ? 14.078 18.203 2.723 1 93.94 95 ILE A O 1
ATOM 794 N N . LEU A 1 96 ? 12.172 18.266 1.627 1 95.62 96 LEU A N 1
ATOM 795 C CA . LEU A 1 96 ? 11.391 17.781 2.758 1 95.62 96 LEU A CA 1
ATOM 796 C C . LEU A 1 96 ? 11.828 16.375 3.16 1 95.62 96 LEU A C 1
ATOM 798 O O . LEU A 1 96 ? 11.898 16.062 4.352 1 95.62 96 LEU A O 1
ATOM 802 N N . THR A 1 97 ? 12.039 15.508 2.143 1 95.75 97 THR A N 1
ATOM 803 C CA . THR A 1 97 ? 12.484 14.148 2.428 1 95.75 97 THR A CA 1
ATOM 804 C C . THR A 1 97 ? 13.844 14.164 3.129 1 95.75 97 THR A C 1
ATOM 806 O O . THR A 1 97 ? 14.078 13.367 4.043 1 95.75 97 THR A O 1
ATOM 809 N N . ALA A 1 98 ? 14.727 15.062 2.666 1 95.06 98 ALA A N 1
ATOM 810 C CA . ALA A 1 98 ? 16.031 15.195 3.311 1 95.06 98 ALA A CA 1
ATOM 811 C C . ALA A 1 98 ? 15.883 15.641 4.762 1 95.06 98 ALA A C 1
ATOM 813 O O . ALA A 1 98 ? 16.578 15.125 5.648 1 95.06 98 ALA A O 1
ATOM 814 N N . LEU A 1 99 ? 15.016 16.562 5.031 1 96.62 99 LEU A N 1
ATOM 815 C CA . LEU A 1 99 ? 14.758 17.031 6.387 1 96.62 99 LEU A CA 1
ATOM 816 C C . LEU A 1 99 ? 14.211 15.906 7.258 1 96.62 99 LEU A C 1
ATOM 818 O O . LEU A 1 99 ? 14.68 15.695 8.375 1 96.62 99 LEU A O 1
ATOM 822 N N . ASP A 1 100 ? 13.219 15.195 6.75 1 97.12 100 ASP A N 1
ATOM 823 C CA . ASP A 1 100 ? 12.656 14.078 7.5 1 97.12 100 ASP A CA 1
ATOM 824 C C . ASP A 1 100 ? 13.742 13.07 7.875 1 97.12 100 ASP A C 1
ATOM 826 O O . ASP A 1 100 ? 13.852 12.672 9.039 1 97.12 100 ASP A O 1
ATOM 830 N N . ALA A 1 101 ? 14.508 12.664 6.867 1 95.81 101 ALA A N 1
ATOM 831 C CA . ALA A 1 101 ? 15.562 11.68 7.094 1 95.81 101 ALA A CA 1
ATOM 832 C C . ALA A 1 101 ? 16.562 12.172 8.133 1 95.81 101 ALA A C 1
ATOM 834 O O . ALA A 1 101 ? 17.031 11.398 8.977 1 95.81 101 ALA A O 1
ATOM 835 N N . GLY A 1 102 ? 16.953 13.461 8.039 1 96.06 102 GLY A N 1
ATOM 836 C CA . GLY A 1 102 ? 17.891 14.031 9 1 96.06 102 GLY A CA 1
ATOM 837 C C . GLY A 1 102 ? 17.344 14.047 10.422 1 96.06 102 GLY A C 1
ATOM 838 O O . GLY A 1 102 ? 18.047 13.672 11.359 1 96.06 102 GLY A O 1
ATOM 839 N N . PHE A 1 103 ? 16.125 14.438 10.57 1 97.31 103 PHE A N 1
ATOM 840 C CA . PHE A 1 103 ? 15.516 14.508 11.898 1 97.31 103 PHE A CA 1
ATOM 841 C C . PHE A 1 103 ? 15.328 13.117 12.484 1 97.31 103 PHE A C 1
ATOM 843 O O . PHE A 1 103 ? 15.523 12.914 13.688 1 97.31 103 PHE A O 1
ATOM 850 N N . TRP A 1 104 ? 14.945 12.156 11.656 1 95.81 104 TRP A N 1
ATOM 851 C CA . TRP A 1 104 ? 14.805 10.781 12.125 1 95.81 104 TRP A CA 1
ATOM 852 C C . TRP A 1 104 ? 16.156 10.211 12.555 1 95.81 104 TRP A C 1
ATOM 854 O O . TRP A 1 104 ? 16.234 9.453 13.523 1 95.81 104 TRP A O 1
ATOM 864 N N . THR A 1 105 ? 17.172 10.539 11.828 1 93.56 105 THR A N 1
ATOM 865 C CA . THR A 1 105 ? 18.5 10.047 12.156 1 93.56 105 THR A CA 1
ATOM 866 C C . THR A 1 105 ? 18.969 10.609 13.5 1 93.56 105 THR A C 1
ATOM 868 O O . THR A 1 105 ? 19.562 9.891 14.297 1 93.56 105 THR A O 1
ATOM 871 N N . ALA A 1 106 ? 18.625 11.836 13.812 1 94.12 106 ALA A N 1
ATOM 872 C CA . ALA A 1 106 ? 19.109 12.5 15.016 1 94.12 106 ALA A CA 1
ATOM 873 C C . ALA A 1 106 ? 18.188 12.227 16.203 1 94.12 106 ALA A C 1
ATOM 875 O O . ALA A 1 106 ? 18.484 12.633 17.328 1 94.12 106 ALA A O 1
ATOM 876 N N . MET A 1 107 ? 17.156 11.531 16.016 1 91.44 107 MET A N 1
ATOM 877 C CA . MET A 1 107 ? 16.047 11.43 16.969 1 91.44 107 MET A CA 1
ATOM 878 C C . MET A 1 107 ? 16.531 10.867 18.312 1 91.44 107 MET A C 1
ATOM 880 O O . MET A 1 107 ? 16.031 11.266 19.359 1 91.44 107 MET A O 1
ATOM 884 N N . SER A 1 108 ? 17.516 9.977 18.344 1 87.69 108 SER A N 1
ATOM 885 C CA . SER A 1 108 ? 17.953 9.312 19.562 1 87.69 108 SER A CA 1
ATOM 886 C C . SER A 1 108 ? 19.094 10.07 20.234 1 87.69 108 SER A C 1
ATOM 888 O O . SER A 1 108 ? 19.516 9.727 21.344 1 87.69 108 SER A O 1
ATOM 890 N N . ILE A 1 109 ? 19.531 11.102 19.625 1 90.81 109 ILE A N 1
ATOM 891 C CA . ILE A 1 109 ? 20.672 11.828 20.141 1 90.81 109 ILE A CA 1
ATOM 892 C C . ILE A 1 109 ? 20.25 12.68 21.344 1 90.81 109 ILE A C 1
ATOM 894 O O . ILE A 1 109 ? 19.188 13.312 21.312 1 90.81 109 ILE A O 1
ATOM 898 N N . ARG A 1 110 ? 21.031 12.594 22.391 1 89.38 110 ARG A N 1
ATOM 899 C CA . ARG A 1 110 ? 20.891 13.43 23.578 1 89.38 110 ARG A CA 1
ATOM 900 C C . ARG A 1 110 ? 22.172 14.211 23.844 1 89.38 110 ARG A C 1
ATOM 902 O O . ARG A 1 110 ? 23.266 13.711 23.594 1 89.38 110 ARG A O 1
ATOM 909 N N . PRO A 1 111 ? 22.109 15.477 24.438 1 93.06 111 PRO A N 1
ATOM 910 C CA . PRO A 1 111 ? 20.906 16.172 24.891 1 93.06 111 PRO A CA 1
ATOM 911 C C . PRO A 1 111 ? 20.156 16.859 23.75 1 93.06 111 PRO A C 1
ATOM 913 O O . PRO A 1 111 ? 20.578 16.797 22.594 1 93.06 111 PRO A O 1
ATOM 916 N N . LYS A 1 112 ? 19.047 17.609 24.031 1 92.38 112 LYS A N 1
ATOM 917 C CA . LYS A 1 112 ? 18.141 18.172 23.031 1 92.38 112 LYS A CA 1
ATOM 918 C C . LYS A 1 112 ? 18.859 19.172 22.141 1 92.38 112 LYS A C 1
ATOM 920 O O . LYS A 1 112 ? 18.609 19.234 20.938 1 92.38 112 LYS A O 1
ATOM 925 N N . PHE A 1 113 ? 19.734 20 22.719 1 94.31 113 PHE A N 1
ATOM 926 C CA . PHE A 1 113 ? 20.406 21.016 21.922 1 94.31 113 PHE A CA 1
ATOM 927 C C . PHE A 1 113 ? 21.281 20.359 20.844 1 94.31 113 PHE A C 1
ATOM 929 O O . PHE A 1 113 ? 21.328 20.828 19.703 1 94.31 113 PHE A O 1
ATOM 936 N N . LEU A 1 114 ? 21.953 19.297 21.109 1 95.06 114 LEU A N 1
ATOM 937 C CA . LEU A 1 114 ? 22.766 18.562 20.141 1 95.06 114 LEU A CA 1
ATOM 938 C C . LEU A 1 114 ? 21.891 17.891 19.094 1 95.06 114 LEU A C 1
ATOM 940 O O . LEU A 1 114 ? 22.25 17.828 17.906 1 95.06 114 LEU A O 1
ATOM 944 N N . ARG A 1 115 ? 20.812 17.391 19.562 1 95.19 115 ARG A N 1
ATOM 945 C CA . ARG A 1 115 ? 19.844 16.781 18.656 1 95.19 115 ARG A CA 1
ATOM 946 C C . ARG A 1 115 ? 19.359 17.781 17.609 1 95.19 115 ARG A C 1
ATOM 948 O O . ARG A 1 115 ? 19.266 17.453 16.422 1 95.19 115 ARG A O 1
ATOM 955 N N . ASP A 1 116 ? 19.125 18.969 18.062 1 96.56 116 ASP A N 1
ATOM 956 C CA . ASP A 1 116 ? 18.625 20 17.172 1 96.56 116 ASP A CA 1
ATOM 957 C C . ASP A 1 116 ? 19.656 20.375 16.109 1 96.56 116 ASP A C 1
ATOM 959 O O . ASP A 1 116 ? 19.312 20.531 14.938 1 96.56 116 ASP A O 1
ATOM 963 N N . ILE A 1 117 ? 20.875 20.453 16.484 1 97 117 ILE A N 1
ATOM 964 C CA . ILE A 1 117 ? 21.938 20.797 15.555 1 97 117 ILE A CA 1
ATOM 965 C C . ILE A 1 117 ? 22.188 19.641 14.578 1 97 117 ILE A C 1
ATOM 967 O O . ILE A 1 117 ? 22.281 19.859 13.367 1 97 117 ILE A O 1
ATOM 971 N N . MET A 1 118 ? 22.234 18.453 15.117 1 95.31 118 MET A N 1
ATOM 972 C CA . MET A 1 118 ? 22.531 17.281 14.297 1 95.31 118 MET A CA 1
ATOM 973 C C . MET A 1 118 ? 21.406 17 13.32 1 95.31 118 MET A C 1
ATOM 975 O O . MET A 1 118 ? 21.625 16.484 12.227 1 95.31 118 MET A O 1
ATOM 979 N N . SER A 1 119 ? 20.188 17.359 13.688 1 96.94 119 SER A N 1
ATOM 980 C CA . SER A 1 119 ? 19.062 17.203 12.766 1 96.94 119 SER A CA 1
ATOM 981 C C . SER A 1 119 ? 19.281 17.984 11.484 1 96.94 119 SER A C 1
ATOM 983 O O . SER A 1 119 ? 19.016 17.484 10.391 1 96.94 119 SER A O 1
ATOM 985 N N . ILE A 1 120 ? 19.828 19.156 11.625 1 96.38 120 ILE A N 1
ATOM 986 C CA . ILE A 1 120 ? 20.062 20 10.469 1 96.38 120 ILE A CA 1
ATOM 987 C C . ILE A 1 120 ? 21.266 19.484 9.688 1 96.38 120 ILE A C 1
ATOM 989 O O . ILE A 1 120 ? 21.25 19.422 8.453 1 96.38 120 ILE A O 1
ATOM 993 N N . VAL A 1 121 ? 22.312 19.062 10.367 1 95.38 121 VAL A N 1
ATOM 994 C CA . VAL A 1 121 ? 23.516 18.562 9.734 1 95.38 121 VAL A CA 1
ATOM 995 C C . VAL A 1 121 ? 23.203 17.312 8.906 1 95.38 121 VAL A C 1
ATOM 997 O O . VAL A 1 121 ? 23.609 17.219 7.754 1 95.38 121 VAL A O 1
ATOM 1000 N N . PHE A 1 122 ? 22.438 16.422 9.508 1 94.19 122 PHE A N 1
ATOM 1001 C CA . PHE A 1 122 ? 22.078 15.203 8.789 1 94.19 122 PHE A CA 1
ATOM 1002 C C . PHE A 1 122 ? 21.141 15.531 7.625 1 94.19 122 PHE A C 1
ATOM 1004 O O . PHE A 1 122 ? 21.203 14.867 6.586 1 94.19 122 PHE A O 1
ATOM 1011 N N . SER A 1 123 ? 20.328 16.531 7.812 1 95.31 123 SER A N 1
ATOM 1012 C CA . SER A 1 123 ? 19.453 16.938 6.715 1 95.31 123 SER A CA 1
ATOM 1013 C C . SER A 1 123 ? 20.266 17.406 5.512 1 95.31 123 SER A C 1
ATOM 1015 O O . SER A 1 123 ? 19.922 17.109 4.367 1 95.31 123 SER A O 1
ATOM 1017 N N . ILE A 1 124 ? 21.328 18.141 5.766 1 93.94 124 ILE A N 1
ATOM 1018 C CA . ILE A 1 124 ? 22.203 18.609 4.699 1 93.94 124 ILE A CA 1
ATOM 1019 C C . ILE A 1 124 ? 22.891 17.422 4.027 1 93.94 124 ILE A C 1
ATOM 1021 O O . ILE A 1 124 ? 23 17.375 2.799 1 93.94 124 ILE A O 1
ATOM 1025 N N . TYR A 1 125 ? 23.25 16.5 4.816 1 89.06 125 TYR A N 1
ATOM 1026 C CA . TYR A 1 125 ? 23.828 15.258 4.285 1 89.06 125 TYR A CA 1
ATOM 1027 C C . TYR A 1 125 ? 22.844 14.578 3.332 1 89.06 125 TYR A C 1
ATOM 1029 O O . TYR A 1 125 ? 23.219 14.188 2.223 1 89.06 125 TYR A O 1
ATOM 1037 N N . TYR A 1 126 ? 21.625 14.484 3.723 1 91.69 126 TYR A N 1
ATOM 1038 C CA . TYR A 1 126 ? 20.625 13.758 2.949 1 91.69 126 TYR A CA 1
ATOM 1039 C C . TYR A 1 126 ? 20.172 14.57 1.739 1 91.69 126 TYR A C 1
ATOM 1041 O O . TYR A 1 126 ? 19.609 14.023 0.796 1 91.69 126 TYR A O 1
ATOM 1049 N N . LEU A 1 127 ? 20.438 15.883 1.777 1 90.38 127 LEU A N 1
ATOM 1050 C CA . LEU A 1 127 ? 20.172 16.688 0.591 1 90.38 127 LEU A CA 1
ATOM 1051 C C . LEU A 1 127 ? 21.125 16.312 -0.542 1 90.38 127 LEU A C 1
ATOM 1053 O O . LEU A 1 127 ? 20.75 16.344 -1.715 1 90.38 127 LEU A O 1
ATOM 1057 N N . ILE A 1 128 ? 22.281 15.938 -0.173 1 85.19 128 ILE A N 1
ATOM 1058 C CA . ILE A 1 128 ? 23.312 15.57 -1.141 1 85.19 128 ILE A CA 1
ATOM 1059 C C . ILE A 1 128 ? 23.094 14.117 -1.579 1 85.19 128 ILE A C 1
ATOM 1061 O O . ILE A 1 128 ? 23.203 13.805 -2.768 1 85.19 128 ILE A O 1
ATOM 1065 N N . PHE A 1 129 ? 22.781 13.297 -0.596 1 84.25 129 PHE A N 1
ATOM 1066 C CA . PHE A 1 129 ? 22.562 11.883 -0.888 1 84.25 129 PHE A CA 1
ATOM 1067 C C . PHE A 1 129 ? 21.078 11.562 -0.886 1 84.25 129 PHE A C 1
ATOM 1069 O O . PHE A 1 129 ? 20.594 10.828 -0.017 1 84.25 129 PHE A O 1
ATOM 1076 N N . ALA A 1 130 ? 20.438 11.93 -1.929 1 85.38 130 ALA A N 1
ATOM 1077 C CA . ALA A 1 130 ? 18.969 11.914 -2.027 1 85.38 130 ALA A CA 1
ATOM 1078 C C . ALA A 1 130 ? 18.438 10.484 -2.02 1 85.38 130 ALA A C 1
ATOM 1080 O O . ALA A 1 130 ? 17.375 10.211 -1.445 1 85.38 130 ALA A O 1
ATOM 1081 N N . ASP A 1 131 ? 19.141 9.523 -2.623 1 81.69 131 ASP A N 1
ATOM 1082 C CA . ASP A 1 131 ? 18.672 8.141 -2.664 1 81.69 131 ASP A CA 1
ATOM 1083 C C . ASP A 1 131 ? 18.656 7.523 -1.268 1 81.69 131 ASP A C 1
ATOM 1085 O O . ASP A 1 131 ? 17.766 6.73 -0.942 1 81.69 131 ASP A O 1
ATOM 1089 N N . GLN A 1 132 ? 19.656 7.883 -0.486 1 85.19 132 GLN A N 1
ATOM 1090 C CA . GLN A 1 132 ? 19.703 7.387 0.885 1 85.19 132 GLN A CA 1
ATOM 1091 C C . GLN A 1 132 ? 18.578 7.98 1.725 1 85.19 132 GLN A C 1
ATOM 1093 O O . GLN A 1 132 ? 18.047 7.32 2.623 1 85.19 132 GLN A O 1
ATOM 1098 N N . ALA A 1 133 ? 18.281 9.258 1.424 1 90.94 133 ALA A N 1
ATOM 1099 C CA . ALA A 1 133 ? 17.172 9.898 2.121 1 90.94 133 ALA A CA 1
ATOM 1100 C C . ALA A 1 133 ? 15.859 9.18 1.835 1 90.94 133 ALA A C 1
ATOM 1102 O O . ALA A 1 133 ? 15.07 8.93 2.748 1 90.94 133 ALA A O 1
ATOM 1103 N N . ASP A 1 134 ? 15.703 8.836 0.604 1 90 134 ASP A N 1
ATOM 1104 C CA . ASP A 1 134 ? 14.5 8.125 0.198 1 90 134 ASP A CA 1
ATOM 1105 C C . ASP A 1 134 ? 14.406 6.766 0.882 1 90 134 ASP A C 1
ATOM 1107 O O . ASP A 1 134 ? 13.328 6.355 1.316 1 90 134 ASP A O 1
ATOM 1111 N N . GLU A 1 135 ? 15.469 6.082 0.948 1 88.31 135 GLU A N 1
ATOM 1112 C CA . GLU A 1 135 ? 15.5 4.762 1.578 1 88.31 135 GLU A CA 1
ATOM 1113 C C . GLU A 1 135 ? 15.219 4.859 3.074 1 88.31 135 GLU A C 1
ATOM 1115 O O . GLU A 1 135 ? 14.469 4.047 3.623 1 88.31 135 GLU A O 1
ATOM 1120 N N . LYS A 1 136 ? 15.852 5.809 3.721 1 90.38 136 LYS A N 1
ATOM 1121 C CA . LYS A 1 136 ? 15.625 6.027 5.145 1 90.38 136 LYS A CA 1
ATOM 1122 C C . LYS A 1 136 ? 14.148 6.328 5.422 1 90.38 136 LYS A C 1
ATOM 1124 O O . LYS A 1 136 ? 13.562 5.758 6.34 1 90.38 136 LYS A O 1
ATOM 1129 N N . ALA A 1 137 ? 13.617 7.211 4.637 1 93.69 137 ALA A N 1
ATOM 1130 C CA . ALA A 1 137 ? 12.219 7.602 4.809 1 93.69 137 ALA A CA 1
ATOM 1131 C C . ALA A 1 137 ? 11.289 6.406 4.617 1 93.69 137 ALA A C 1
ATOM 1133 O O . ALA A 1 137 ? 10.344 6.215 5.387 1 93.69 137 ALA A O 1
ATOM 1134 N N . ARG A 1 138 ? 11.523 5.637 3.68 1 91.56 138 ARG A N 1
ATOM 1135 C CA . ARG A 1 138 ? 10.688 4.477 3.387 1 91.56 138 ARG A CA 1
ATOM 1136 C C . ARG A 1 138 ? 10.719 3.475 4.535 1 91.56 138 ARG A C 1
ATOM 1138 O O . ARG A 1 138 ? 9.672 2.965 4.945 1 91.56 138 ARG A O 1
ATOM 1145 N N . ARG A 1 139 ? 11.883 3.148 5.035 1 90.44 139 ARG A N 1
ATOM 1146 C CA . ARG A 1 139 ? 12.039 2.164 6.102 1 90.44 139 ARG A CA 1
ATOM 1147 C C . ARG A 1 139 ? 11.375 2.646 7.391 1 90.44 139 ARG A C 1
ATOM 1149 O O . ARG A 1 139 ? 10.742 1.864 8.094 1 90.44 139 ARG A O 1
ATOM 1156 N N . ILE A 1 140 ? 11.555 3.9 7.668 1 93.81 140 ILE A N 1
ATOM 1157 C CA . ILE A 1 140 ? 10.969 4.449 8.891 1 93.81 140 ILE A CA 1
ATOM 1158 C C . ILE A 1 140 ? 9.445 4.48 8.766 1 93.81 140 ILE A C 1
ATOM 1160 O O . ILE A 1 140 ? 8.734 4.137 9.711 1 93.81 140 ILE A O 1
ATOM 1164 N N . ARG A 1 141 ? 8.953 4.852 7.605 1 94.19 141 ARG A N 1
ATOM 1165 C CA . ARG A 1 141 ? 7.508 4.918 7.398 1 94.19 141 ARG A CA 1
ATOM 1166 C C . ARG A 1 141 ? 6.879 3.531 7.492 1 94.19 141 ARG A C 1
ATOM 1168 O O . ARG A 1 141 ? 5.742 3.389 7.949 1 94.19 141 ARG A O 1
ATOM 1175 N N . ALA A 1 142 ? 7.594 2.527 7.117 1 91.31 142 ALA A N 1
ATOM 1176 C CA . ALA A 1 142 ? 7.094 1.156 7.18 1 91.31 142 ALA A CA 1
ATOM 1177 C C . ALA A 1 142 ? 6.938 0.692 8.625 1 91.31 142 ALA A C 1
ATOM 1179 O O . ALA A 1 142 ? 6.172 -0.232 8.906 1 91.31 142 ALA A O 1
ATOM 1180 N N . THR A 1 143 ? 7.672 1.283 9.578 1 91.94 143 THR A N 1
ATOM 1181 C CA . THR A 1 143 ? 7.609 0.972 11 1 91.94 143 THR A CA 1
ATOM 1182 C C . THR A 1 143 ? 7.328 2.229 11.82 1 91.94 143 THR A C 1
ATOM 1184 O O . THR A 1 143 ? 7.91 2.424 12.883 1 91.94 143 THR A O 1
ATOM 1187 N N . ILE A 1 144 ? 6.508 2.969 11.32 1 95.25 144 ILE A N 1
ATOM 1188 C CA . ILE A 1 144 ? 6.301 4.312 11.852 1 95.25 144 ILE A CA 1
ATOM 1189 C C . ILE A 1 144 ? 5.758 4.223 13.281 1 95.25 144 ILE A C 1
ATOM 1191 O O . ILE A 1 144 ? 4.926 3.367 13.578 1 95.25 144 ILE A O 1
ATOM 1195 N N . THR A 1 145 ? 6.258 4.977 14.172 1 95.31 145 THR A N 1
ATOM 1196 C CA . THR A 1 145 ? 5.777 5.125 15.539 1 95.31 145 THR A CA 1
ATOM 1197 C C . THR A 1 145 ? 5.246 6.535 15.773 1 95.31 145 THR A C 1
ATOM 1199 O O . THR A 1 145 ? 5.402 7.414 14.922 1 95.31 145 THR A O 1
ATOM 1202 N N . VAL A 1 146 ? 4.609 6.75 16.906 1 96.44 146 VAL A N 1
ATOM 1203 C CA . VAL A 1 146 ? 4.074 8.062 17.266 1 96.44 146 VAL A CA 1
ATOM 1204 C C . VAL A 1 146 ? 5.211 9.078 17.344 1 96.44 146 VAL A C 1
ATOM 1206 O O . VAL A 1 146 ? 5.082 10.195 16.844 1 96.44 146 VAL A O 1
ATOM 1209 N N . GLU A 1 147 ? 6.344 8.672 17.859 1 95.06 147 GLU A N 1
ATOM 1210 C CA . GLU A 1 147 ? 7.5 9.555 17.984 1 95.06 147 GLU A CA 1
ATOM 1211 C C . GLU A 1 147 ? 8.055 9.938 16.625 1 95.06 147 GLU A C 1
ATOM 1213 O O . GLU A 1 147 ? 8.438 11.086 16.406 1 95.06 147 GLU A O 1
ATOM 1218 N N . CYS A 1 148 ? 8.109 8.961 15.766 1 95.38 148 CYS A N 1
ATOM 1219 C CA . CYS A 1 148 ? 8.602 9.234 14.422 1 95.38 148 CYS A CA 1
ATOM 1220 C C . CYS A 1 148 ? 7.738 10.281 13.727 1 95.38 148 CYS A C 1
ATOM 1222 O O . CYS A 1 148 ? 8.258 11.18 13.062 1 95.38 148 CYS A O 1
ATOM 1224 N N . LEU A 1 149 ? 6.43 10.156 13.906 1 97 149 LEU A N 1
ATOM 1225 C CA . LEU A 1 149 ? 5.5 11.094 13.289 1 97 149 LEU A CA 1
ATOM 1226 C C . LEU A 1 149 ? 5.695 12.5 13.852 1 97 149 LEU A C 1
ATOM 1228 O O . LEU A 1 149 ? 5.789 13.469 13.094 1 97 149 LEU A O 1
ATOM 1232 N N . ARG A 1 150 ? 5.777 12.602 15.117 1 97 150 ARG A N 1
ATOM 1233 C CA . ARG A 1 150 ? 5.867 13.898 15.781 1 97 150 ARG A CA 1
ATOM 1234 C C . ARG A 1 150 ? 7.199 14.578 15.492 1 97 150 ARG A C 1
ATOM 1236 O O . ARG A 1 150 ? 7.25 15.781 15.234 1 97 150 ARG A O 1
ATOM 1243 N N . VAL A 1 151 ? 8.266 13.797 15.383 1 95.69 151 VAL A N 1
ATOM 1244 C CA . VAL A 1 151 ? 9.586 14.344 15.109 1 95.69 151 VAL A CA 1
ATOM 1245 C C . VAL A 1 151 ? 9.641 14.914 13.695 1 95.69 151 VAL A C 1
ATOM 1247 O O . VAL A 1 151 ? 10.18 15.992 13.469 1 95.69 151 VAL A O 1
ATOM 1250 N N . SER A 1 152 ? 9.102 14.195 12.82 1 95.19 152 SER A N 1
ATOM 1251 C CA . SER A 1 152 ? 9.156 14.594 11.414 1 95.19 152 SER A CA 1
ATOM 1252 C C . SER A 1 152 ? 8.203 15.75 11.133 1 95.19 152 SER A C 1
ATOM 1254 O O . SER A 1 152 ? 8.57 16.703 10.43 1 95.19 152 SER A O 1
ATOM 1256 N N . TRP A 1 153 ? 7.016 15.711 11.656 1 96.69 153 TRP A N 1
ATOM 1257 C CA . TRP A 1 153 ? 6 16.672 11.234 1 96.69 153 TRP A CA 1
ATOM 1258 C C . TRP A 1 153 ? 6.066 17.938 12.078 1 96.69 153 TRP A C 1
ATOM 1260 O O . TRP A 1 153 ? 5.539 18.984 11.68 1 96.69 153 TRP A O 1
ATOM 1270 N N . GLU A 1 154 ? 6.746 17.906 13.203 1 97.19 154 GLU A N 1
ATOM 1271 C CA . GLU A 1 154 ? 6.91 19.094 14.031 1 97.19 154 GLU A CA 1
ATOM 1272 C C . GLU A 1 154 ? 8.312 19.688 13.891 1 97.19 154 GLU A C 1
ATOM 1274 O O . GLU A 1 154 ? 8.805 20.359 14.797 1 97.19 154 GLU A O 1
ATOM 1279 N N . LYS A 1 155 ? 8.922 19.406 12.828 1 95.19 155 LYS A N 1
ATOM 1280 C CA . LYS A 1 155 ? 10.312 19.812 12.633 1 95.19 155 LYS A CA 1
ATOM 1281 C C . LYS A 1 155 ? 10.453 21.328 12.648 1 95.19 155 LYS A C 1
ATOM 1283 O O . LYS A 1 155 ? 11.531 21.859 12.938 1 95.19 155 LYS A O 1
ATOM 1288 N N . THR A 1 156 ? 9.383 22.062 12.336 1 93.19 156 THR A N 1
ATOM 1289 C CA . THR A 1 156 ? 9.453 23.516 12.32 1 93.19 156 THR A CA 1
ATOM 1290 C C . THR A 1 156 ? 9.617 24.062 13.734 1 93.19 156 THR A C 1
ATOM 1292 O O . THR A 1 156 ? 9.93 25.25 13.914 1 93.19 156 THR A O 1
ATOM 1295 N N . LEU A 1 157 ? 9.422 23.25 14.727 1 94.12 157 LEU A N 1
ATOM 1296 C CA . LEU A 1 157 ? 9.633 23.672 16.109 1 94.12 157 LEU A CA 1
ATOM 1297 C C . LEU A 1 157 ? 11.117 23.672 16.453 1 94.12 157 LEU A C 1
ATOM 1299 O O . LEU A 1 157 ? 11.523 24.219 17.484 1 94.12 157 LEU A O 1
ATOM 1303 N N . ASN A 1 158 ? 11.922 23 15.547 1 95.25 158 ASN A N 1
ATOM 1304 C CA . ASN A 1 158 ? 13.367 23.109 15.695 1 95.25 158 ASN A CA 1
ATOM 1305 C C . ASN A 1 158 ? 13.82 24.578 15.688 1 95.25 158 ASN A C 1
ATOM 1307 O O . ASN A 1 158 ? 13.461 25.328 14.789 1 95.25 158 ASN A O 1
ATOM 1311 N N . PRO A 1 159 ? 14.609 24.984 16.688 1 94.81 159 PRO A N 1
ATOM 1312 C CA . PRO A 1 159 ? 14.938 26.406 16.828 1 94.81 159 PRO A CA 1
ATOM 1313 C C . PRO A 1 159 ? 15.664 26.969 15.617 1 94.81 159 PRO A C 1
ATOM 1315 O O . PRO A 1 159 ? 15.469 28.141 15.258 1 94.81 159 PRO A O 1
ATOM 1318 N N . ILE A 1 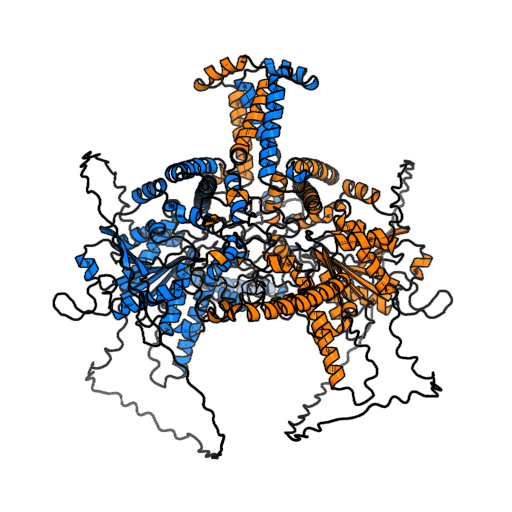160 ? 16.469 26.172 14.961 1 94.44 160 ILE A N 1
ATOM 1319 C CA . ILE A 1 160 ? 17.219 26.641 13.805 1 94.44 160 ILE A CA 1
ATOM 1320 C C . ILE A 1 160 ? 16.281 26.844 12.625 1 94.44 160 ILE A C 1
ATOM 1322 O O . ILE A 1 160 ? 16.312 27.891 11.969 1 94.44 160 ILE A O 1
ATOM 1326 N N . LEU A 1 161 ? 15.438 25.906 12.414 1 92.94 161 LEU A N 1
ATOM 1327 C CA . LEU A 1 161 ? 14.484 26.016 11.32 1 92.94 161 LEU A CA 1
ATOM 1328 C C . LEU A 1 161 ? 13.461 27.125 11.602 1 92.94 161 LEU A C 1
ATOM 1330 O O . LEU A 1 161 ? 13.047 27.844 10.68 1 92.94 161 LEU A O 1
ATOM 1334 N N . ARG A 1 162 ? 13.039 27.203 12.836 1 91.88 162 ARG A N 1
ATOM 1335 C CA . ARG A 1 162 ? 12.07 28.203 13.234 1 91.88 162 ARG A CA 1
ATOM 1336 C C . ARG A 1 162 ? 12.609 29.609 13 1 91.88 162 ARG A C 1
ATOM 1338 O O . ARG A 1 162 ? 11.875 30.5 12.562 1 91.88 162 ARG A O 1
ATOM 1345 N N . ALA A 1 163 ? 13.875 29.828 13.289 1 91.62 163 ALA A N 1
ATOM 1346 C CA . ALA A 1 163 ? 14.508 31.125 13.062 1 91.62 163 ALA A CA 1
ATOM 1347 C C . ALA A 1 163 ? 14.555 31.469 11.578 1 91.62 163 ALA A C 1
ATOM 1349 O O . ALA A 1 163 ? 14.312 32.625 11.195 1 91.62 163 ALA A O 1
ATOM 1350 N N . ALA A 1 164 ? 14.82 30.469 10.812 1 88.5 164 ALA A N 1
ATOM 1351 C CA . ALA A 1 164 ? 14.867 30.672 9.367 1 88.5 164 ALA A CA 1
ATOM 1352 C C . ALA A 1 164 ? 13.492 31.031 8.82 1 88.5 164 ALA A C 1
ATOM 1354 O O . ALA A 1 164 ? 13.367 31.906 7.957 1 88.5 164 ALA A O 1
ATOM 1355 N N . ILE A 1 165 ? 12.445 30.422 9.344 1 86.62 165 ILE A N 1
ATOM 1356 C CA . ILE A 1 165 ? 11.078 30.641 8.883 1 86.62 165 ILE A CA 1
ATOM 1357 C C . ILE A 1 165 ? 10.578 32 9.344 1 86.62 165 ILE A C 1
ATOM 1359 O O . ILE A 1 165 ? 9.898 32.719 8.594 1 86.62 165 ILE A O 1
ATOM 1363 N N . LYS A 1 166 ? 10.93 32.375 10.555 1 86.12 166 LYS A N 1
ATOM 1364 C CA . LYS A 1 166 ? 10.508 33.688 11.109 1 86.12 166 LYS A CA 1
ATOM 1365 C C . LYS A 1 166 ? 11.07 34.844 10.289 1 86.12 166 LYS A C 1
ATOM 1367 O O . LYS A 1 166 ? 10.438 35.875 10.172 1 86.12 166 LYS A O 1
ATOM 1372 N N . LEU A 1 167 ? 12.211 34.562 9.711 1 86.56 167 LEU A N 1
ATOM 1373 C CA . LEU A 1 167 ? 12.836 35.594 8.891 1 86.56 167 LEU A CA 1
ATOM 1374 C C . LEU A 1 167 ? 12.055 35.812 7.602 1 86.56 167 LEU A C 1
ATOM 1376 O O . LEU A 1 167 ? 12.031 36.938 7.078 1 86.56 167 LEU A O 1
ATOM 1380 N N . LEU A 1 168 ? 11.336 34.812 7.227 1 82.69 168 LEU A N 1
ATOM 1381 C CA . LEU A 1 168 ? 10.625 34.875 5.953 1 82.69 168 LEU A CA 1
ATOM 1382 C C . LEU A 1 168 ? 9.141 35.188 6.172 1 82.69 168 LEU A C 1
ATOM 1384 O O . LEU A 1 168 ? 8.406 35.469 5.223 1 82.69 168 LEU A O 1
ATOM 1388 N N . SER A 1 169 ? 8.672 35.219 7.422 1 86.94 169 SER A N 1
ATOM 1389 C CA . SER A 1 169 ? 7.258 35.375 7.738 1 86.94 169 SER A CA 1
ATOM 1390 C C . SER A 1 169 ? 6.945 36.844 8.094 1 86.94 169 SER A C 1
ATOM 1392 O O . SER A 1 169 ? 7.793 37.531 8.633 1 86.94 169 SER A O 1
ATOM 1394 N N . PRO A 1 170 ? 5.707 37.219 7.758 1 90.88 170 PRO A N 1
ATOM 1395 C CA . PRO A 1 170 ? 5.324 38.594 8.148 1 90.88 170 PRO A CA 1
ATOM 1396 C C . PRO A 1 170 ? 5.227 38.75 9.664 1 90.88 170 PRO A C 1
ATOM 1398 O O . PRO A 1 170 ? 4.84 37.812 10.367 1 90.88 170 PRO A O 1
ATOM 1401 N N . ARG A 1 171 ? 5.465 39.969 10.109 1 90.5 171 ARG A N 1
ATOM 1402 C CA . ARG A 1 171 ? 5.375 40.281 11.531 1 90.5 171 ARG A CA 1
ATOM 1403 C C . ARG A 1 171 ? 3.967 40.719 11.906 1 90.5 171 ARG A C 1
ATOM 1405 O O . ARG A 1 171 ? 3.33 41.469 11.164 1 90.5 171 ARG A O 1
ATOM 1412 N N . LEU A 1 172 ? 3.521 40.156 12.984 1 93.25 172 LEU A N 1
ATOM 1413 C CA . LEU A 1 172 ? 2.195 40.5 13.492 1 93.25 172 LEU A CA 1
ATOM 1414 C C . LEU A 1 172 ? 2.295 41.219 14.836 1 93.25 172 LEU A C 1
ATOM 1416 O O . LEU A 1 172 ? 3.275 41.062 15.562 1 93.25 172 LEU A O 1
ATOM 1420 N N . THR A 1 173 ? 1.281 42 15.117 1 91.88 173 THR A N 1
ATOM 1421 C CA . THR A 1 173 ? 1.203 42.656 16.422 1 91.88 173 THR A CA 1
ATOM 1422 C C . THR A 1 173 ? 0.913 41.656 17.531 1 91.88 173 THR A C 1
ATOM 1424 O O . THR A 1 173 ? 1.546 41.688 18.578 1 91.88 173 THR A O 1
ATOM 1427 N N . ILE A 1 174 ? -0.041 40.844 17.281 1 90.5 174 ILE A N 1
ATOM 1428 C CA . ILE A 1 174 ? -0.365 39.719 18.172 1 90.5 174 ILE A CA 1
ATOM 1429 C C . ILE A 1 174 ? -0.045 38.406 17.484 1 90.5 174 ILE A C 1
ATOM 1431 O O . ILE A 1 174 ? -0.686 38.031 16.5 1 90.5 174 ILE A O 1
ATOM 1435 N N . CYS A 1 175 ? 0.976 37.844 18.016 1 88.19 175 CYS A N 1
ATOM 1436 C CA . CYS A 1 175 ? 1.409 36.594 17.422 1 88.19 175 CYS A CA 1
ATOM 1437 C C . CYS A 1 175 ? 1.612 35.531 18.5 1 88.19 175 CYS A C 1
ATOM 1439 O O . CYS A 1 175 ? 2.389 35.719 19.438 1 88.19 175 CYS A O 1
ATOM 1441 N N . GLN A 1 176 ? 0.891 34.469 18.391 1 87.38 176 GLN A N 1
ATOM 1442 C CA . GLN A 1 176 ? 1.017 33.312 19.25 1 87.38 176 GLN A CA 1
ATOM 1443 C C . GLN A 1 176 ? 0.611 33.625 20.688 1 87.38 176 GLN A C 1
ATOM 1445 O O . GLN A 1 176 ? 1.323 33.281 21.625 1 87.38 176 GLN A O 1
ATOM 1450 N N . LYS A 1 177 ? -0.428 34.406 20.781 1 91.88 177 LYS A N 1
ATOM 1451 C CA . LYS A 1 177 ? -0.994 34.625 22.109 1 91.88 177 LYS A CA 1
ATOM 1452 C C . LYS A 1 177 ? -1.814 33.406 22.547 1 91.88 177 LYS A C 1
ATOM 1454 O O . LYS A 1 177 ? -2.855 33.094 21.953 1 91.88 177 LYS A O 1
ATOM 1459 N N . LYS A 1 178 ? -1.313 32.75 23.531 1 94.88 178 LYS A N 1
ATOM 1460 C CA . LYS A 1 178 ? -1.994 31.562 24.047 1 94.88 178 LYS A CA 1
ATOM 1461 C C . LYS A 1 178 ? -3.176 31.938 24.922 1 94.88 178 LYS A C 1
ATOM 1463 O O . LYS A 1 178 ? -3.055 32.781 25.797 1 94.88 178 LYS A O 1
ATOM 1468 N N . ILE A 1 179 ? -4.32 31.328 24.672 1 95.88 179 ILE A N 1
ATOM 1469 C CA . ILE A 1 179 ? -5.5 31.578 25.5 1 95.88 179 ILE A CA 1
ATOM 1470 C C . ILE A 1 179 ? -6.145 30.25 25.891 1 95.88 179 ILE A C 1
ATOM 1472 O O . ILE A 1 179 ? -5.977 29.25 25.203 1 95.88 179 ILE A O 1
ATOM 1476 N N . LEU A 1 180 ? -6.805 30.25 26.984 1 95.81 180 LEU A N 1
ATOM 1477 C CA . LEU A 1 180 ? -7.586 29.125 27.453 1 95.81 180 LEU A CA 1
ATOM 1478 C C . LEU A 1 180 ? -9.078 29.359 27.25 1 95.81 180 LEU A C 1
ATOM 1480 O O . LEU A 1 180 ? -9.617 30.375 27.719 1 95.81 180 LEU A O 1
ATOM 1484 N N . ILE A 1 181 ? -9.68 28.578 26.547 1 95.94 181 ILE A N 1
ATOM 1485 C CA . ILE A 1 181 ? -11.094 28.734 26.219 1 95.94 181 ILE A CA 1
ATOM 1486 C C . ILE A 1 181 ? -11.93 27.781 27.078 1 95.94 181 ILE A C 1
ATOM 1488 O O . ILE A 1 181 ? -11.766 26.562 27 1 95.94 181 ILE A O 1
ATOM 1492 N N . PRO A 1 182 ? -12.805 28.312 27.859 1 92.06 182 PRO A N 1
ATOM 1493 C CA . PRO A 1 182 ? -13.648 27.453 28.688 1 92.06 182 PRO A CA 1
ATOM 1494 C C . PRO A 1 182 ? -14.625 26.625 27.875 1 92.06 182 PRO A C 1
ATOM 1496 O O . PRO A 1 182 ? -15.148 27.094 26.859 1 92.06 182 PRO A O 1
ATOM 1499 N N . ARG A 1 183 ? -14.867 25.453 28.281 1 91.12 183 ARG A N 1
ATOM 1500 C CA . ARG A 1 183 ? -15.844 24.562 27.656 1 91.12 183 ARG A CA 1
ATOM 1501 C C . ARG A 1 183 ? -17.203 24.688 28.328 1 91.12 183 ARG A C 1
ATOM 1503 O O . ARG A 1 183 ? -17.297 25.109 29.484 1 91.12 183 ARG A O 1
ATOM 1510 N N . PRO A 1 184 ? -18.219 24.328 27.531 1 85.81 184 PRO A N 1
ATOM 1511 C CA . PRO A 1 184 ? -19.562 24.469 28.125 1 85.81 184 PRO A CA 1
ATOM 1512 C C . PRO A 1 184 ? -19.766 23.547 29.328 1 85.81 184 PRO A C 1
ATOM 1514 O O . PRO A 1 184 ? -19.219 22.438 29.375 1 85.81 184 PRO A O 1
ATOM 1517 N N . LYS A 1 185 ? -20.422 23.922 30.344 1 71.75 185 LYS A N 1
ATOM 1518 C CA . LYS A 1 185 ? -20.594 23.25 31.625 1 71.75 185 LYS A CA 1
ATOM 1519 C C . LYS A 1 185 ? -21.25 21.875 31.438 1 71.75 185 LYS A C 1
ATOM 1521 O O . LYS A 1 185 ? -21 20.953 32.219 1 71.75 185 LYS A O 1
ATOM 1526 N N . ASN A 1 186 ? -22.047 21.609 30.516 1 62.5 186 ASN A N 1
ATOM 1527 C CA . ASN A 1 186 ? -22.812 20.375 30.391 1 62.5 186 ASN A CA 1
ATOM 1528 C C . ASN A 1 186 ? -21.969 19.266 29.781 1 62.5 186 ASN A C 1
ATOM 1530 O O . ASN A 1 186 ? -22.438 18.125 29.625 1 62.5 186 ASN A O 1
ATOM 1534 N N . ASN A 1 187 ? -20.734 19.547 29.594 1 65.44 187 ASN A N 1
ATOM 1535 C CA . ASN A 1 187 ? -19.938 18.516 28.922 1 65.44 187 ASN A CA 1
ATOM 1536 C C . ASN A 1 187 ? -19.156 17.656 29.922 1 65.44 187 ASN A C 1
ATOM 1538 O O . ASN A 1 187 ? -18.484 18.188 30.797 1 65.44 187 ASN A O 1
ATOM 1542 N N . PRO A 1 188 ? -19.469 16.312 29.984 1 58.56 188 PRO A N 1
ATOM 1543 C CA . PRO A 1 188 ? -18.734 15.414 30.891 1 58.56 188 PRO A CA 1
ATOM 1544 C C . PRO A 1 188 ? -17.219 15.578 30.781 1 58.56 188 PRO A C 1
ATOM 1546 O O . PRO A 1 188 ? -16.5 15.289 31.734 1 58.56 188 PRO A O 1
ATOM 1549 N N . HIS A 1 189 ? -16.719 15.922 29.734 1 59.84 189 HIS A N 1
ATOM 1550 C CA . HIS A 1 189 ? -15.281 16.094 29.547 1 59.84 189 HIS A CA 1
ATOM 1551 C C . HIS A 1 189 ? -14.867 17.547 29.766 1 59.84 189 HIS A C 1
ATOM 1553 O O . HIS A 1 189 ? -13.734 17.938 29.469 1 59.84 189 HIS A O 1
ATOM 1559 N N . GLY A 1 190 ? -15.812 18.422 30.266 1 59.03 190 GLY A N 1
ATOM 1560 C CA . GLY A 1 190 ? -15.844 19.875 30.234 1 59.03 190 GLY A CA 1
ATOM 1561 C C . GLY A 1 190 ? -14.867 20.516 31.219 1 59.03 190 GLY A C 1
ATOM 1562 O O . GLY A 1 190 ? -14.727 21.734 31.25 1 59.03 190 GLY A O 1
ATOM 1563 N N . SER A 1 191 ? -14.219 19.734 31.953 1 65.5 191 SER A N 1
ATOM 1564 C CA . SER A 1 191 ? -13.547 20.5 33 1 65.5 191 SER A CA 1
ATOM 1565 C C . SER A 1 191 ? -12.219 21.062 32.5 1 65.5 191 SER A C 1
ATOM 1567 O O . SER A 1 191 ? -11.711 22.047 33.031 1 65.5 191 SER A O 1
ATOM 1569 N N . GLN A 1 192 ? -11.641 20.547 31.422 1 83.38 192 GLN A N 1
ATOM 1570 C CA . GLN A 1 192 ? -10.352 21.078 30.984 1 83.38 192 GLN A CA 1
ATOM 1571 C C . GLN A 1 192 ? -10.523 22.047 29.812 1 83.38 192 GLN A C 1
ATOM 1573 O O . GLN A 1 192 ? -11.07 21.688 28.781 1 83.38 192 GLN A O 1
ATOM 1578 N N . PRO A 1 193 ? -10.109 23.281 30.047 1 92.56 193 PRO A N 1
ATOM 1579 C CA . PRO A 1 193 ? -10.211 24.25 28.938 1 92.56 193 PRO A CA 1
ATOM 1580 C C . PRO A 1 193 ? -9.406 23.828 27.719 1 92.56 193 PRO A C 1
ATOM 1582 O O . PRO A 1 193 ? -8.555 22.938 27.812 1 92.56 193 PRO A O 1
ATOM 1585 N N . VAL A 1 194 ? -9.789 24.391 26.609 1 96.06 194 VAL A N 1
ATOM 1586 C CA . VAL A 1 194 ? -9.086 24.109 25.359 1 96.06 194 VAL A CA 1
ATOM 1587 C C . VAL A 1 194 ? -8.102 25.234 25.062 1 96.06 194 VAL A C 1
ATOM 1589 O O . VAL A 1 194 ? -8.406 26.406 25.266 1 96.06 194 VAL A O 1
ATOM 1592 N N . VAL A 1 195 ? -6.926 24.875 24.641 1 96.88 195 VAL A N 1
ATOM 1593 C CA . VAL A 1 195 ? -5.887 25.859 24.359 1 96.88 195 VAL A CA 1
ATOM 1594 C C . VAL A 1 195 ? -6.027 26.359 22.922 1 96.88 195 VAL A C 1
ATOM 1596 O O . VAL A 1 195 ? -6.281 25.578 22 1 96.88 195 VAL A O 1
ATOM 1599 N N . GLY A 1 196 ? -5.996 27.672 22.734 1 97.75 196 GLY A N 1
ATOM 1600 C CA . GLY A 1 196 ? -5.98 28.297 21.422 1 97.75 196 GLY A CA 1
ATOM 1601 C C . GLY A 1 196 ? -4.895 29.344 21.281 1 97.75 196 GLY A C 1
ATOM 1602 O O . GLY A 1 196 ? -4.34 29.812 22.281 1 97.75 196 GLY A O 1
ATOM 1603 N N . TYR A 1 197 ? -4.477 29.641 20.031 1 98 197 TYR A N 1
ATOM 1604 C CA . TYR A 1 197 ? -3.486 30.656 19.703 1 98 197 TYR A CA 1
ATOM 1605 C C . TYR A 1 197 ? -4.098 31.75 18.844 1 98 197 TYR A C 1
ATOM 1607 O O . TYR A 1 197 ? -4.746 31.469 17.828 1 98 197 TYR A O 1
ATOM 1615 N N . ILE A 1 198 ? -3.881 32.969 19.219 1 97.88 198 ILE A N 1
ATOM 1616 C CA . ILE A 1 198 ? -4.438 34.125 18.484 1 97.88 198 ILE A CA 1
ATOM 1617 C C . ILE A 1 198 ? -3.363 34.719 17.578 1 97.88 198 ILE A C 1
ATOM 1619 O O . ILE A 1 198 ? -2.225 34.906 18 1 97.88 198 ILE A O 1
ATOM 1623 N N . TYR A 1 199 ? -3.652 34.938 16.312 1 97.69 199 TYR A N 1
ATOM 1624 C CA . TYR A 1 199 ? -2.859 35.656 15.336 1 97.69 199 TYR A CA 1
ATOM 1625 C C . TYR A 1 199 ? -3.639 36.844 14.781 1 97.69 199 TYR A C 1
ATOM 1627 O O . TYR A 1 199 ? -4.734 36.688 14.242 1 97.69 199 TYR A O 1
ATOM 1635 N N . TYR A 1 200 ? -3.068 38.031 14.953 1 97.62 200 TYR A N 1
ATOM 1636 C CA . TYR A 1 200 ? -3.801 39.25 14.555 1 97.62 200 TYR A CA 1
ATOM 1637 C C . TYR A 1 200 ? -2.846 40.406 14.258 1 97.62 200 TYR A C 1
ATOM 1639 O O . TYR A 1 200 ? -1.875 40.594 14.984 1 97.62 200 TYR A O 1
ATOM 1647 N N . ASP A 1 201 ? -3.119 41.031 13.102 1 95.94 201 ASP A N 1
ATOM 1648 C CA . ASP A 1 201 ? -2.365 42.219 12.742 1 95.94 201 ASP A CA 1
ATOM 1649 C C . ASP A 1 201 ? -3.152 43.5 13.07 1 95.94 201 ASP A C 1
ATOM 1651 O O . ASP A 1 201 ? -3.625 44.188 12.172 1 95.94 201 ASP A O 1
ATOM 1655 N N . GLY A 1 202 ? -3.338 43.875 14.297 1 94.81 202 GLY A N 1
ATOM 1656 C CA . GLY A 1 202 ? -4.031 45.062 14.812 1 94.81 202 GLY A CA 1
ATOM 1657 C C . GLY A 1 202 ? -3.783 45.281 16.281 1 94.81 202 GLY A C 1
ATOM 1658 O O . GLY A 1 202 ? -3.02 44.562 16.922 1 94.81 202 GLY A O 1
ATOM 1659 N N . THR A 1 203 ? -4.406 46.312 16.766 1 93.62 203 THR A N 1
ATOM 1660 C CA . THR A 1 203 ? -4.23 46.656 18.172 1 93.62 203 THR A CA 1
ATOM 1661 C C . THR A 1 203 ? -5.098 45.781 19.062 1 93.62 203 THR A C 1
ATOM 1663 O O . THR A 1 203 ? -6.016 45.094 18.578 1 93.62 203 THR A O 1
ATOM 1666 N N . GLN A 1 204 ? -4.723 45.75 20.281 1 92.81 204 GLN A N 1
ATOM 1667 C CA . GLN A 1 204 ? -5.516 45 21.25 1 92.81 204 GLN A CA 1
ATOM 1668 C C . GLN A 1 204 ? -6.957 45.5 21.281 1 92.81 204 GLN A C 1
ATOM 1670 O O . GLN A 1 204 ? -7.891 44.719 21.422 1 92.81 204 GLN A O 1
ATOM 1675 N N . GLU A 1 205 ? -7.113 46.781 21.172 1 92.62 205 GLU A N 1
ATOM 1676 C CA . GLU A 1 205 ? -8.445 47.375 21.172 1 92.62 205 GLU A CA 1
ATOM 1677 C C . GLU A 1 205 ? -9.242 46.938 19.938 1 92.62 205 GLU A C 1
ATOM 1679 O O . GLU A 1 205 ? -10.43 46.625 20.047 1 92.62 205 GLU A O 1
ATOM 1684 N N . SER A 1 206 ? -8.555 46.906 18.828 1 94.62 206 SER A N 1
ATOM 1685 C CA . SER A 1 206 ? -9.227 46.469 17.609 1 94.62 206 SER A CA 1
ATOM 1686 C C . SER A 1 206 ? -9.57 45 17.656 1 94.62 206 SER A C 1
ATOM 1688 O O . SER A 1 206 ? -10.578 44.562 17.078 1 94.62 206 SER A O 1
ATOM 1690 N N . PHE A 1 207 ? -8.719 44.25 18.328 1 95.44 207 PHE A N 1
ATOM 1691 C CA . PHE A 1 207 ? -9 42.844 18.531 1 95.44 207 PHE A CA 1
ATOM 1692 C C . PHE A 1 207 ? -10.258 42.656 19.375 1 95.44 207 PHE A C 1
ATOM 1694 O O . PHE A 1 207 ? -11.141 41.875 19 1 95.44 207 PHE A O 1
ATOM 1701 N N . GLU A 1 208 ? -10.406 43.312 20.453 1 93.62 208 GLU A N 1
ATOM 1702 C CA . GLU A 1 208 ? -11.531 43.219 21.375 1 93.62 208 GLU A CA 1
ATOM 1703 C C . GLU A 1 208 ? -12.836 43.625 20.719 1 93.62 208 GLU A C 1
ATOM 1705 O O . GLU A 1 208 ? -13.898 43.094 21.016 1 93.62 208 GLU A O 1
ATOM 1710 N N . ASN A 1 209 ? -12.711 44.562 19.797 1 93.12 209 ASN A N 1
ATOM 1711 C CA . ASN A 1 209 ? -13.922 45.125 19.203 1 93.12 209 ASN A CA 1
ATOM 1712 C C . ASN A 1 209 ? -14.203 44.531 17.828 1 93.12 209 ASN A C 1
ATOM 1714 O O . ASN A 1 209 ? -15.133 44.938 17.141 1 93.12 209 ASN A O 1
ATOM 1718 N N . SER A 1 210 ? -13.445 43.5 17.469 1 94.44 210 SER A N 1
ATOM 1719 C CA . SER A 1 210 ? -13.672 42.875 16.172 1 94.44 210 SER A CA 1
ATOM 1720 C C . SER A 1 210 ? -15 42.125 16.141 1 94.44 210 SER A C 1
ATOM 1722 O O . SER A 1 210 ? -15.391 41.5 17.141 1 94.44 210 SER A O 1
ATOM 1724 N N . ASP A 1 211 ? -15.719 42.219 15.008 1 94.62 211 ASP A N 1
ATOM 1725 C CA . ASP A 1 211 ? -16.969 41.5 14.828 1 94.62 211 ASP A CA 1
ATOM 1726 C C . ASP A 1 211 ? -16.797 40.281 13.891 1 94.62 211 ASP A C 1
ATOM 1728 O O . ASP A 1 211 ? -17.781 39.688 13.445 1 94.62 211 ASP A O 1
ATOM 1732 N N . LYS A 1 212 ? -15.547 40.031 13.516 1 97.38 212 LYS A N 1
ATOM 1733 C CA . LYS A 1 212 ? -15.203 38.938 12.625 1 97.38 212 LYS A CA 1
ATOM 1734 C C . LYS A 1 212 ? -14.133 38.031 13.25 1 97.38 212 LYS A C 1
ATOM 1736 O O . LYS A 1 212 ? -13.289 38.531 14.008 1 97.38 212 LYS A O 1
ATOM 1741 N N . LEU A 1 213 ? -14.156 36.75 12.945 1 98.38 213 LEU A N 1
ATOM 1742 C CA . LEU A 1 213 ? -13.18 35.812 13.461 1 98.38 213 LEU A CA 1
ATOM 1743 C C . LEU A 1 213 ? -12.945 34.688 12.461 1 98.38 213 LEU A C 1
ATOM 1745 O O . LEU A 1 213 ? -13.891 34.156 11.867 1 98.38 213 LEU A O 1
ATOM 1749 N N . ILE A 1 214 ? -11.695 34.375 12.203 1 98.75 214 ILE A N 1
ATOM 1750 C CA . ILE A 1 214 ? -11.32 33.188 11.492 1 98.75 214 ILE A CA 1
ATOM 1751 C C . ILE A 1 214 ? -10.961 32.062 12.492 1 98.75 214 ILE A C 1
ATOM 1753 O O . ILE A 1 214 ? -10.016 32.219 13.273 1 98.75 214 ILE A O 1
ATOM 1757 N N . LEU A 1 215 ? -11.742 31.031 12.547 1 98.88 215 LEU A N 1
ATOM 1758 C CA . LEU A 1 215 ? -11.508 29.906 13.43 1 98.88 215 LEU A CA 1
ATOM 1759 C C . LEU A 1 215 ? -10.805 28.766 12.68 1 98.88 215 LEU A C 1
ATOM 1761 O O . LEU A 1 215 ? -11.406 28.141 11.805 1 98.88 215 LEU A O 1
ATOM 1765 N N . ASP A 1 216 ? -9.562 28.516 13.102 1 98.81 216 ASP A N 1
ATOM 1766 C CA . ASP A 1 216 ? -8.719 27.562 12.383 1 98.81 216 ASP A CA 1
ATOM 1767 C C . ASP A 1 216 ? -8.523 26.281 13.188 1 98.81 216 ASP A C 1
ATOM 1769 O O . ASP A 1 216 ? -8.188 26.328 14.375 1 98.81 216 ASP A O 1
ATOM 1773 N N . PHE A 1 217 ? -8.82 25.156 12.617 1 98.81 217 PHE A N 1
ATOM 1774 C CA . PHE A 1 217 ? -8.445 23.844 13.117 1 98.81 217 PHE A CA 1
ATOM 1775 C C . PHE A 1 217 ? -7.309 23.25 12.289 1 98.81 217 PHE A C 1
ATOM 1777 O O . PHE A 1 217 ? -7.539 22.75 11.188 1 98.81 217 PHE A O 1
ATOM 1784 N N . PRO A 1 218 ? -6.125 23.234 12.844 1 98.31 218 PRO A N 1
ATOM 1785 C CA . PRO A 1 218 ? -4.953 22.844 12.055 1 98.31 218 PRO A CA 1
ATOM 1786 C C . PRO A 1 218 ? -4.922 21.344 11.75 1 98.31 218 PRO A C 1
ATOM 1788 O O . PRO A 1 218 ? -5.426 20.547 12.531 1 98.31 218 PRO A O 1
ATOM 1791 N N . GLY A 1 219 ? -4.27 21.031 10.641 1 98.19 219 GLY A N 1
ATOM 1792 C CA . GLY A 1 219 ? -4.023 19.641 10.312 1 98.19 219 GLY A CA 1
ATOM 1793 C C . GLY A 1 219 ? -2.914 19.016 11.141 1 98.19 219 GLY A C 1
ATOM 1794 O O . GLY A 1 219 ? -2.402 19.641 12.07 1 98.19 219 GLY A O 1
ATOM 1795 N N . GLY A 1 220 ? -2.604 17.797 10.844 1 98.12 220 GLY A N 1
ATOM 1796 C CA . GLY A 1 220 ? -1.58 17.047 11.57 1 98.12 220 GLY A CA 1
ATOM 1797 C C . GLY A 1 220 ? -1.939 15.594 11.797 1 98.12 220 GLY A C 1
ATOM 1798 O O . GLY A 1 220 ? -1.449 14.969 12.742 1 98.12 220 GLY A O 1
ATOM 1799 N N . GLY A 1 221 ? -2.773 15.094 11.023 1 98.12 221 GLY A N 1
ATOM 1800 C CA . GLY A 1 221 ? -3.15 13.688 11.109 1 98.12 221 GLY A CA 1
ATOM 1801 C C . GLY A 1 221 ? -3.816 13.328 12.43 1 98.12 221 GLY A C 1
ATOM 1802 O O . GLY A 1 221 ? -3.775 12.18 12.859 1 98.12 221 GLY A O 1
ATOM 1803 N N . PHE A 1 222 ? -4.281 14.266 13.18 1 98.06 222 PHE A N 1
ATOM 1804 C CA . PHE A 1 222 ? -4.934 14.117 14.469 1 98.06 222 PHE A CA 1
ATOM 1805 C C . PHE A 1 222 ? -3.916 13.766 15.555 1 98.06 222 PHE A C 1
ATOM 1807 O O . PHE A 1 222 ? -4.277 13.586 16.719 1 98.06 222 PHE A O 1
ATOM 1814 N N . ILE A 1 223 ? -2.633 13.688 15.172 1 97.94 223 ILE A N 1
ATOM 1815 C CA . ILE A 1 223 ? -1.639 13.102 16.062 1 97.94 223 ILE A CA 1
ATOM 1816 C C . ILE A 1 223 ? -0.598 14.148 16.438 1 97.94 223 ILE A C 1
ATOM 1818 O O . ILE A 1 223 ? 0.007 14.07 17.516 1 97.94 223 ILE A O 1
ATOM 1822 N N . THR A 1 224 ? -0.406 15.125 15.531 1 97.38 224 THR A N 1
ATOM 1823 C CA . THR A 1 224 ? 0.741 16.016 15.711 1 97.38 224 THR A CA 1
ATOM 1824 C C . THR A 1 224 ? 0.418 17.422 15.219 1 97.38 224 THR A C 1
ATOM 1826 O O . THR A 1 224 ? -0.706 17.688 14.789 1 97.38 224 THR A O 1
ATOM 1829 N N . MET A 1 225 ? 1.331 18.359 15.445 1 97.56 225 MET A N 1
ATOM 1830 C CA . MET A 1 225 ? 1.402 19.688 14.852 1 97.56 225 MET A CA 1
ATOM 1831 C C . MET A 1 225 ? 0.456 20.656 15.555 1 97.56 225 MET A C 1
ATOM 1833 O O . MET A 1 225 ? -0.591 21.016 15.016 1 97.56 225 MET A O 1
ATOM 1837 N N . PRO A 1 226 ? 0.815 21.219 16.609 1 96.94 226 PRO A N 1
ATOM 1838 C CA . PRO A 1 226 ? 0.087 22.328 17.203 1 96.94 226 PRO A CA 1
ATOM 1839 C C . PRO A 1 226 ? 0.136 23.594 16.359 1 96.94 226 PRO A C 1
ATOM 1841 O O . PRO A 1 226 ? 0.885 23.656 15.383 1 96.94 226 PRO A O 1
ATOM 1844 N N . PRO A 1 227 ? -0.591 24.578 16.672 1 97.06 227 PRO A N 1
ATOM 1845 C CA . PRO A 1 227 ? -0.743 25.766 15.844 1 97.06 227 PRO A CA 1
ATOM 1846 C C . PRO A 1 227 ? 0.593 26.422 15.484 1 97.06 227 PRO A C 1
ATOM 1848 O O . PRO A 1 227 ? 0.774 26.891 14.359 1 97.06 227 PRO A O 1
ATOM 1851 N N . PRO A 1 228 ? 1.634 26.422 16.344 1 94.81 228 PRO A N 1
ATOM 1852 C CA . PRO A 1 228 ? 2.904 27.047 15.961 1 94.81 228 PRO A CA 1
ATOM 1853 C C . PRO A 1 228 ? 3.551 26.375 14.758 1 94.81 228 PRO A C 1
ATOM 1855 O O . PRO A 1 228 ? 4.359 27 14.062 1 94.81 228 PRO A O 1
ATOM 1858 N N . CYS A 1 229 ? 3.213 25.094 14.516 1 95.75 229 CYS A N 1
ATOM 1859 C CA . CYS A 1 229 ? 3.732 24.406 13.344 1 95.75 229 CYS A CA 1
ATOM 1860 C C . CYS A 1 229 ? 3.086 24.922 12.07 1 95.75 229 CYS A C 1
ATOM 1862 O O . CYS A 1 229 ? 3.568 24.641 10.969 1 95.75 229 CYS A O 1
ATOM 1864 N N . HIS A 1 230 ? 2.037 25.703 12.156 1 95.69 230 HIS A N 1
ATOM 1865 C CA . HIS A 1 230 ? 1.263 26.203 11.031 1 95.69 230 HIS A CA 1
ATOM 1866 C C . HIS A 1 230 ? 1.397 27.719 10.898 1 95.69 230 HIS A C 1
ATOM 1868 O O . HIS A 1 230 ? 0.629 28.344 10.172 1 95.69 230 HIS A O 1
ATOM 1874 N N . GLU A 1 231 ? 2.283 28.344 11.547 1 92.06 231 GLU A N 1
ATOM 1875 C CA . GLU A 1 231 ? 2.393 29.797 11.695 1 92.06 231 GLU A CA 1
ATOM 1876 C C . GLU A 1 231 ? 2.668 30.453 10.352 1 92.06 231 GLU A C 1
ATOM 1878 O O . GLU A 1 231 ? 2.23 31.594 10.109 1 92.06 231 GLU A O 1
ATOM 1883 N N . ASP A 1 232 ? 3.328 29.75 9.453 1 90.06 232 ASP A N 1
ATOM 1884 C CA . ASP A 1 232 ? 3.727 30.359 8.18 1 90.06 232 ASP A CA 1
ATOM 1885 C C . ASP A 1 232 ? 2.51 30.859 7.41 1 90.06 232 ASP A C 1
ATOM 1887 O O . ASP A 1 232 ? 2.436 32.031 7.062 1 90.06 232 ASP A O 1
ATOM 1891 N N . TYR A 1 233 ? 1.503 30.047 7.199 1 94.56 233 TYR A N 1
ATOM 1892 C CA . TYR A 1 233 ? 0.358 30.5 6.422 1 94.56 233 TYR A CA 1
ATOM 1893 C C . TYR A 1 233 ? -0.623 31.266 7.301 1 94.56 233 TYR A C 1
ATOM 1895 O O . TYR A 1 233 ? -1.336 32.156 6.82 1 94.56 233 TYR A O 1
ATOM 1903 N N . LEU A 1 234 ? -0.659 31.031 8.656 1 96.5 234 LEU A N 1
ATOM 1904 C CA . LEU A 1 234 ? -1.55 31.75 9.555 1 96.5 234 LEU A CA 1
ATOM 1905 C C . LEU A 1 234 ? -1.176 33.219 9.617 1 96.5 234 LEU A C 1
ATOM 1907 O O . LEU A 1 234 ? -2.051 34.094 9.594 1 96.5 234 LEU A O 1
ATOM 1911 N N . CYS A 1 235 ? 0.119 33.5 9.672 1 95.5 235 CYS A N 1
ATOM 1912 C CA . CYS A 1 235 ? 0.584 34.906 9.727 1 95.5 235 CYS A CA 1
ATOM 1913 C C . CYS A 1 235 ? 0.268 35.625 8.43 1 95.5 235 CYS A C 1
ATOM 1915 O O . CYS A 1 235 ? -0.136 36.781 8.453 1 95.5 235 CYS A O 1
ATOM 1917 N N . HIS A 1 236 ? 0.421 34.906 7.352 1 95.12 236 HIS A N 1
ATOM 1918 C CA . HIS A 1 236 ? 0.098 35.5 6.062 1 95.12 236 HIS A CA 1
ATOM 1919 C C . HIS A 1 236 ? -1.39 35.812 5.961 1 95.12 236 HIS A C 1
ATOM 1921 O O . HIS A 1 236 ? -1.769 36.875 5.469 1 95.12 236 HIS A O 1
ATOM 1927 N N . TRP A 1 237 ? -2.213 34.906 6.418 1 97.69 237 TRP A N 1
ATOM 1928 C CA . TRP A 1 237 ? -3.656 35.125 6.383 1 97.69 237 TRP A CA 1
ATOM 1929 C C . TRP A 1 237 ? -4.051 36.312 7.277 1 97.69 237 TRP A C 1
ATOM 1931 O O . TRP A 1 237 ? -4.871 37.125 6.895 1 97.69 237 TRP A O 1
ATOM 1941 N N . ALA A 1 238 ? -3.473 36.344 8.492 1 97.44 238 ALA A N 1
ATOM 1942 C CA . ALA A 1 238 ? -3.771 37.438 9.422 1 97.44 238 ALA A CA 1
ATOM 1943 C C . ALA A 1 238 ? -3.379 38.781 8.828 1 97.44 238 ALA A C 1
ATOM 1945 O O . ALA A 1 238 ? -4.117 39.781 8.953 1 97.44 238 ALA A O 1
ATOM 1946 N N . LYS A 1 239 ? -2.277 38.844 8.195 1 95.88 239 LYS A N 1
ATOM 1947 C CA . LYS A 1 239 ? -1.772 40.062 7.605 1 95.88 239 LYS A CA 1
ATOM 1948 C C . LYS A 1 239 ? -2.629 40.5 6.418 1 95.88 239 LYS A C 1
ATOM 1950 O O . LYS A 1 239 ? -2.906 41.688 6.246 1 95.88 239 LYS A O 1
ATOM 1955 N N . LYS A 1 240 ? -3.066 39.594 5.645 1 95.19 240 LYS A N 1
ATOM 1956 C CA . LYS A 1 240 ? -3.787 39.875 4.41 1 95.19 240 LYS A CA 1
ATOM 1957 C C . LYS A 1 240 ? -5.246 40.219 4.695 1 95.19 240 LYS A C 1
ATOM 1959 O O . LYS A 1 240 ? -5.836 41.062 4.023 1 95.19 240 LYS A O 1
ATOM 1964 N N . THR A 1 241 ? -5.852 39.562 5.672 1 96.25 241 THR A N 1
ATOM 1965 C CA . THR A 1 241 ? -7.277 39.719 5.922 1 96.25 241 THR A CA 1
ATOM 1966 C C . THR A 1 241 ? -7.516 40.812 6.969 1 96.25 241 THR A C 1
ATOM 1968 O O . THR A 1 241 ? -8.602 41.375 7.043 1 96.25 241 THR A O 1
ATOM 1971 N N . HIS A 1 242 ? -6.605 41.062 7.836 1 95.81 242 HIS A N 1
ATOM 1972 C CA . HIS A 1 242 ? -6.734 41.938 8.992 1 95.81 242 HIS A CA 1
ATOM 1973 C C . HIS A 1 242 ? -7.883 41.5 9.891 1 95.81 242 HIS A C 1
ATOM 1975 O O . HIS A 1 242 ? -8.609 42.344 10.43 1 95.81 242 HIS A O 1
ATOM 1981 N N . VAL A 1 243 ? -8.125 40.25 9.883 1 97.69 243 VAL A N 1
ATOM 1982 C CA . VAL A 1 243 ? -9.102 39.594 10.766 1 97.69 243 VAL A CA 1
ATOM 1983 C C . VAL A 1 243 ? -8.391 38.719 11.781 1 97.69 243 VAL A C 1
ATOM 1985 O O . VAL A 1 243 ? -7.434 38.031 11.445 1 97.69 243 VAL A O 1
ATOM 1988 N N . PRO A 1 244 ? -8.797 38.781 13.094 1 98 244 PRO A N 1
ATOM 1989 C CA . PRO A 1 244 ? -8.188 37.875 14.07 1 98 244 PRO A CA 1
ATOM 1990 C C . PRO A 1 244 ? -8.383 36.406 13.719 1 98 244 PRO A C 1
ATOM 1992 O O . PRO A 1 244 ? -9.461 36 13.281 1 98 244 PRO A O 1
ATOM 1995 N N . ILE A 1 245 ? -7.293 35.656 13.883 1 98.69 245 ILE A N 1
ATOM 1996 C CA . ILE A 1 245 ? -7.336 34.219 13.656 1 98.69 245 ILE A CA 1
ATOM 1997 C C . ILE A 1 245 ? -7.137 33.5 14.984 1 98.69 245 ILE A C 1
ATOM 1999 O O . ILE A 1 245 ? -6.191 33.75 15.719 1 98.69 245 ILE A O 1
ATOM 2003 N N . LEU A 1 246 ? -8.055 32.625 15.352 1 98.75 246 LEU A N 1
ATOM 2004 C CA . LEU A 1 246 ? -7.906 31.719 16.469 1 98.75 246 LEU A CA 1
ATOM 2005 C C . LEU A 1 246 ? -7.621 30.297 15.984 1 98.75 246 LEU A C 1
ATOM 2007 O O . LEU A 1 246 ? -8.461 29.688 15.328 1 98.75 246 LEU A O 1
ATOM 2011 N N . SER A 1 247 ? -6.398 29.797 16.203 1 98.81 247 SER A N 1
ATOM 2012 C CA . SER A 1 247 ? -6.016 28.438 15.852 1 98.81 247 SER A CA 1
ATOM 2013 C C . SER A 1 247 ? -6.035 27.516 17.078 1 98.81 247 SER A C 1
ATOM 2015 O O . SER A 1 247 ? -5.398 27.812 18.078 1 98.81 247 SER A O 1
ATOM 2017 N N . ILE A 1 248 ? -6.711 26.406 17.016 1 98.75 248 ILE A N 1
ATOM 2018 C CA . ILE A 1 248 ? -6.988 25.578 18.188 1 98.75 248 ILE A CA 1
ATOM 2019 C C . ILE A 1 248 ? -5.934 24.484 18.312 1 98.75 248 ILE A C 1
ATOM 2021 O O . ILE A 1 248 ? -5.594 23.828 17.328 1 98.75 248 ILE A O 1
ATOM 2025 N N . ASP A 1 249 ? -5.391 24.359 19.484 1 98.31 249 ASP A N 1
ATOM 2026 C CA . ASP A 1 249 ? -4.5 23.25 19.828 1 98.31 249 ASP A CA 1
ATOM 2027 C C . ASP A 1 249 ? -5.273 22.094 20.453 1 98.31 249 ASP A C 1
ATOM 2029 O O . ASP A 1 249 ? -5.062 21.766 21.625 1 98.31 249 ASP A O 1
ATOM 2033 N N . TYR A 1 250 ? -6.102 21.484 19.656 1 97.56 250 TYR A N 1
ATOM 2034 C CA . TYR A 1 250 ? -6.938 20.406 20.156 1 97.56 250 TYR A CA 1
ATOM 2035 C C . TYR A 1 250 ? -6.09 19.203 20.562 1 97.56 250 TYR A C 1
ATOM 2037 O O . TYR A 1 250 ? -4.957 19.047 20.109 1 97.56 250 TYR A O 1
ATOM 2045 N N . ALA A 1 251 ? -6.645 18.344 21.438 1 95.44 251 ALA A N 1
ATOM 2046 C CA . ALA A 1 251 ? -5.953 17.172 21.969 1 95.44 251 ALA A CA 1
ATOM 2047 C C . ALA A 1 251 ? -5.594 16.188 20.859 1 95.44 251 ALA A C 1
ATOM 2049 O O . ALA A 1 251 ? -6.359 16 19.906 1 95.44 251 ALA A O 1
ATOM 2050 N N . LYS A 1 252 ? -4.418 15.5 21.062 1 97.44 252 LYS A N 1
ATOM 2051 C CA . LYS A 1 252 ? -3.879 14.664 20 1 97.44 252 LYS A CA 1
ATOM 2052 C C . LYS A 1 252 ? -4.027 13.18 20.344 1 97.44 252 LYS A C 1
ATOM 2054 O O . LYS A 1 252 ? -3.945 12.797 21.516 1 97.44 252 LYS A O 1
ATOM 2059 N N . ALA A 1 253 ? -4.324 12.422 19.312 1 96.25 253 ALA A N 1
ATOM 2060 C CA . ALA A 1 253 ? -4.277 10.969 19.422 1 96.25 253 ALA A CA 1
ATOM 2061 C C . ALA A 1 253 ? -2.838 10.461 19.375 1 96.25 253 ALA A C 1
ATOM 2063 O O . ALA A 1 253 ? -1.955 11.133 18.828 1 96.25 253 ALA A O 1
ATOM 2064 N N . PRO A 1 254 ? -2.432 9.227 19.984 1 94.81 254 PRO A N 1
ATOM 2065 C CA . PRO A 1 254 ? -3.377 8.234 20.516 1 94.81 254 PRO A CA 1
ATOM 2066 C C . PRO A 1 254 ? -3.787 8.508 21.953 1 94.81 254 PRO A C 1
ATOM 2068 O O . PRO A 1 254 ? -4.664 7.828 22.5 1 94.81 254 PRO A O 1
ATOM 2071 N N . GLU A 1 255 ? -3.207 9.531 22.625 1 94.31 255 GLU A N 1
ATOM 2072 C CA . GLU A 1 255 ? -3.561 9.836 24.016 1 94.31 255 GLU A CA 1
ATOM 2073 C C . GLU A 1 255 ? -5.043 10.172 24.141 1 94.31 255 GLU A C 1
ATOM 2075 O O . GLU A 1 255 ? -5.695 9.773 25.109 1 94.31 255 GLU A O 1
ATOM 2080 N N . PHE A 1 256 ? -5.586 10.938 23.234 1 93.44 256 PHE A N 1
ATOM 2081 C CA . PHE A 1 256 ? -6.992 11.32 23.172 1 93.44 256 PHE A CA 1
ATOM 2082 C C . PHE A 1 256 ? -7.609 10.891 21.844 1 93.44 256 PHE A C 1
ATOM 2084 O O . PHE A 1 256 ? -7.723 11.703 20.922 1 93.44 256 PHE A O 1
ATOM 2091 N N . PRO A 1 257 ? -8.062 9.672 21.766 1 92.88 257 PRO A N 1
ATOM 2092 C CA . PRO A 1 257 ? -8.578 9.133 20.5 1 92.88 257 PRO A CA 1
ATOM 2093 C C . PRO A 1 257 ? -9.938 9.719 20.125 1 92.88 257 PRO A C 1
ATOM 2095 O O . PRO A 1 257 ? -10.516 10.492 20.891 1 92.88 257 PRO A O 1
ATOM 2098 N N . TYR A 1 258 ? -10.453 9.43 18.984 1 93.5 258 TYR A N 1
ATOM 2099 C CA . TYR A 1 258 ? -11.75 9.828 18.453 1 93.5 258 TYR A CA 1
ATOM 2100 C C . TYR A 1 258 ? -12.867 9.438 19.406 1 93.5 258 TYR A C 1
ATOM 2102 O O . TYR A 1 258 ? -12.891 8.32 19.938 1 93.5 258 TYR A O 1
ATOM 2110 N N . PRO A 1 259 ? -13.695 10.414 19.641 1 92.44 259 PRO A N 1
ATOM 2111 C CA . PRO A 1 259 ? -13.961 11.703 19 1 92.44 259 PRO A CA 1
ATOM 2112 C C . PRO A 1 259 ? -13.562 12.898 19.875 1 92.44 259 PRO A C 1
ATOM 2114 O O . PRO A 1 259 ? -14.203 13.945 19.812 1 92.44 259 PRO A O 1
ATOM 2117 N N . TYR A 1 260 ? -12.555 12.773 20.672 1 92.62 260 TYR A N 1
ATOM 2118 C CA . TYR A 1 260 ? -12.211 13.758 21.688 1 92.62 260 TYR A CA 1
ATOM 2119 C C . TYR A 1 260 ? -11.898 15.109 21.047 1 92.62 260 TYR A C 1
ATOM 2121 O O . TYR A 1 260 ? -12.453 16.141 21.453 1 92.62 260 TYR A O 1
ATOM 2129 N N . ALA A 1 261 ? -11.055 15.109 20.078 1 95.5 261 ALA A N 1
ATOM 2130 C CA . ALA A 1 261 ? -10.664 16.359 19.422 1 95.5 261 ALA A CA 1
ATOM 2131 C C . ALA A 1 261 ? -11.867 17.047 18.797 1 95.5 261 ALA A C 1
ATOM 2133 O O . ALA A 1 261 ? -12 18.266 18.875 1 95.5 261 ALA A O 1
ATOM 2134 N N . LEU A 1 262 ? -12.727 16.25 18.156 1 95.75 262 LEU A N 1
ATOM 2135 C CA . LEU A 1 262 ? -13.945 16.781 17.547 1 95.75 262 LEU A CA 1
ATOM 2136 C C . LEU A 1 262 ? -14.82 17.453 18.594 1 95.75 262 LEU A C 1
ATOM 2138 O O . LEU A 1 262 ? -15.32 18.562 18.391 1 95.75 262 LEU A O 1
ATOM 2142 N N . GLU A 1 263 ? -14.984 16.844 19.719 1 93.5 263 GLU A N 1
ATOM 2143 C CA . GLU A 1 263 ? -15.797 17.375 20.812 1 93.5 263 GLU A CA 1
ATOM 2144 C C . GLU A 1 263 ? -15.203 18.672 21.359 1 93.5 263 GLU A C 1
ATOM 2146 O O . GLU A 1 263 ? -15.93 19.625 21.672 1 93.5 263 GLU A O 1
ATOM 2151 N N . GLU A 1 264 ? -13.906 18.672 21.453 1 94.94 264 GLU A N 1
ATOM 2152 C CA . GLU A 1 264 ? -13.227 19.875 21.906 1 94.94 264 GLU A CA 1
ATOM 2153 C C . GLU A 1 264 ? -13.477 21.047 20.969 1 94.94 264 GLU A C 1
ATOM 2155 O O . GLU A 1 264 ? -13.781 22.156 21.406 1 94.94 264 GLU A O 1
ATOM 2160 N N . CYS A 1 265 ? -13.344 20.766 19.734 1 97.81 265 CYS A N 1
ATOM 2161 C CA . CYS A 1 265 ? -13.477 21.812 18.734 1 97.81 265 CYS A CA 1
ATOM 2162 C C . CYS A 1 265 ? -14.922 22.312 18.656 1 97.81 265 CYS A C 1
ATOM 2164 O O . CYS A 1 265 ? -15.164 23.5 18.453 1 97.81 265 CYS A O 1
ATOM 2166 N N . PHE A 1 266 ? -15.898 21.422 18.828 1 96.62 266 PHE A N 1
ATOM 2167 C CA . PHE A 1 266 ? -17.297 21.828 18.875 1 96.62 266 PHE A CA 1
ATOM 2168 C C . PHE A 1 266 ? -17.562 22.703 20.109 1 96.62 266 PHE A C 1
ATOM 2170 O O . PHE A 1 266 ? -18.25 23.703 20 1 96.62 266 PHE A O 1
ATOM 2177 N N . ASP A 1 267 ? -17 22.297 21.234 1 95.44 267 ASP A N 1
ATOM 2178 C CA . ASP A 1 267 ? -17.156 23.062 22.469 1 95.44 267 ASP A CA 1
ATOM 2179 C C . ASP A 1 267 ? -16.609 24.484 22.312 1 95.44 267 ASP A C 1
ATOM 2181 O O . ASP A 1 267 ? -17.188 25.438 22.828 1 95.44 267 ASP A O 1
ATOM 2185 N N . VAL A 1 268 ? -15.508 24.562 21.641 1 97.31 268 VAL A N 1
ATOM 2186 C CA . VAL A 1 268 ? -14.898 25.859 21.406 1 97.31 268 VAL A CA 1
ATOM 2187 C C . VAL A 1 268 ? -15.836 26.734 20.594 1 97.31 268 VAL A C 1
ATOM 2189 O O . VAL A 1 268 ? -16.062 27.906 20.922 1 97.31 268 VAL A O 1
ATOM 2192 N N . TYR A 1 269 ? -16.375 26.172 19.484 1 97.94 269 TYR A N 1
ATOM 2193 C CA . TYR A 1 269 ? -17.297 26.922 18.641 1 97.94 269 TYR A CA 1
ATOM 2194 C C . TYR A 1 269 ? -18.5 27.391 19.453 1 97.94 269 TYR A C 1
ATOM 2196 O O . TYR A 1 269 ? -18.906 28.547 19.375 1 97.94 269 TYR A O 1
ATOM 2204 N N . GLN A 1 270 ? -19.078 26.531 20.25 1 95.81 270 GLN A N 1
ATOM 2205 C CA . GLN A 1 270 ? -20.234 26.828 21.078 1 95.81 270 GLN A CA 1
ATOM 2206 C C . GLN A 1 270 ? -19.938 27.938 22.094 1 95.81 270 GLN A C 1
ATOM 2208 O O . GLN A 1 270 ? -20.719 28.875 22.25 1 95.81 270 GLN A O 1
ATOM 2213 N N . SER A 1 271 ? -18.781 27.828 22.719 1 95.38 271 SER A N 1
ATOM 2214 C CA . SER A 1 271 ? -18.391 28.812 23.734 1 95.38 271 SER A CA 1
ATOM 2215 C C . SER A 1 271 ? -18.219 30.188 23.109 1 95.38 271 SER A C 1
ATOM 2217 O O . SER A 1 271 ? -18.625 31.188 23.703 1 95.38 271 SER A O 1
ATOM 2219 N N . ILE A 1 272 ? -17.656 30.266 21.938 1 97.56 272 ILE A N 1
ATOM 2220 C CA . ILE A 1 272 ? -17.438 31.531 21.266 1 97.56 272 ILE A CA 1
ATOM 2221 C C . ILE A 1 272 ? -18.766 32.156 20.875 1 97.56 272 ILE A C 1
ATOM 2223 O O . ILE A 1 272 ? -19 33.344 21.078 1 97.56 272 ILE A O 1
ATOM 2227 N N . MET A 1 273 ? -19.641 31.344 20.297 1 96.38 273 MET A N 1
ATOM 2228 C CA . MET A 1 273 ? -20.938 31.828 19.812 1 96.38 273 MET A CA 1
ATOM 2229 C C . MET A 1 273 ? -21.828 32.281 20.969 1 96.38 273 MET A C 1
ATOM 2231 O O . MET A 1 273 ? -22.453 33.344 20.891 1 96.38 273 MET A O 1
ATOM 2235 N N . GLU A 1 274 ? -21.828 31.5 22.047 1 94 274 GLU A N 1
ATOM 2236 C CA . GLU A 1 274 ? -22.672 31.828 23.188 1 94 274 GLU A CA 1
ATOM 2237 C C . GLU A 1 274 ? -22.203 33.094 23.891 1 94 274 GLU A C 1
ATOM 2239 O O . GLU A 1 274 ? -23.016 33.875 24.391 1 94 274 GLU A O 1
ATOM 2244 N N . SER A 1 275 ? -20.969 33.344 23.906 1 94.94 275 SER A N 1
ATOM 2245 C CA . SER A 1 275 ? -20.406 34.5 24.594 1 94.94 275 SER A CA 1
ATOM 2246 C C . SER A 1 275 ? -20.219 35.656 23.625 1 94.94 275 SER A C 1
ATOM 2248 O O . SER A 1 275 ? -19.766 36.75 24.031 1 94.94 275 SER A O 1
ATOM 2250 N N . ASN A 1 276 ? -20.484 35.438 22.375 1 96.88 276 ASN A N 1
ATOM 2251 C CA . ASN A 1 276 ? -20.25 36.406 21.312 1 96.88 276 ASN A CA 1
ATOM 2252 C C . ASN A 1 276 ? -18.812 36.906 21.328 1 96.88 276 ASN A C 1
ATOM 2254 O O . ASN A 1 276 ? -18.578 38.125 21.297 1 96.88 276 ASN A O 1
ATOM 2258 N N . GLY A 1 277 ? -17.891 35.969 21.594 1 96.56 277 GLY A N 1
ATOM 2259 C CA . GLY A 1 277 ? -16.469 36.25 21.5 1 96.56 277 GLY A CA 1
ATOM 2260 C C . GLY A 1 277 ? -15.836 36.531 22.844 1 96.56 277 GLY A C 1
ATOM 2261 O O . GLY A 1 277 ? -14.609 36.562 22.969 1 96.56 277 GLY A O 1
ATOM 2262 N N . GLU A 1 278 ? -16.562 36.75 23.922 1 95.81 278 GLU A N 1
ATOM 2263 C CA . GLU A 1 278 ? -16 37.062 25.234 1 95.81 278 GLU A CA 1
ATOM 2264 C C . GLU A 1 278 ? -15.094 35.938 25.734 1 95.81 278 GLU A C 1
ATOM 2266 O O . GLU A 1 278 ? -14.094 36.188 26.406 1 95.81 278 GLU A O 1
ATOM 2271 N N . ALA A 1 279 ? -15.398 34.75 25.359 1 95.25 279 ALA A N 1
ATOM 2272 C CA . ALA A 1 279 ? -14.656 33.562 25.781 1 95.25 279 ALA A CA 1
ATOM 2273 C C . ALA A 1 279 ? -13.219 33.594 25.281 1 95.25 279 ALA A C 1
ATOM 2275 O O . ALA A 1 279 ? -12.344 32.906 25.812 1 95.25 279 ALA A O 1
ATOM 2276 N N . ILE A 1 280 ? -12.969 34.438 24.266 1 96.81 280 ILE A N 1
ATOM 2277 C CA . ILE A 1 280 ? -11.625 34.469 23.703 1 96.81 280 ILE A CA 1
ATOM 2278 C C . ILE A 1 280 ? -11.016 35.875 23.875 1 96.81 280 ILE A C 1
ATOM 2280 O O . ILE A 1 280 ? -10.062 36.219 23.188 1 96.81 280 ILE A O 1
ATOM 2284 N N . GLY A 1 281 ? -11.617 36.688 24.641 1 94 281 GLY A N 1
ATOM 2285 C CA . GLY A 1 281 ? -11.047 37.969 24.984 1 94 281 GLY A CA 1
ATOM 2286 C C . GLY A 1 281 ? -11.633 39.125 24.188 1 94 281 GLY A C 1
ATOM 2287 O O . GLY A 1 281 ? -11.133 40.25 24.25 1 94 281 GLY A O 1
ATOM 2288 N N . MET A 1 282 ? -12.711 38.906 23.438 1 95.56 282 MET A N 1
ATOM 2289 C CA . MET A 1 282 ? -13.398 39.969 22.719 1 95.56 282 MET A CA 1
ATOM 2290 C C . MET A 1 282 ? -14.469 40.625 23.594 1 95.56 282 MET A C 1
ATOM 2292 O O . MET A 1 282 ? -14.656 40.219 24.75 1 95.56 282 MET A O 1
ATOM 2296 N N . SER A 1 283 ? -15.234 41.594 23.156 1 93.12 283 SER A N 1
ATOM 2297 C CA . SER A 1 283 ? -16.094 42.438 23.969 1 93.12 283 SER A CA 1
ATOM 2298 C C . SER A 1 283 ? -17.406 41.719 24.297 1 93.12 283 SER A C 1
ATOM 2300 O O . SER A 1 283 ? -18.109 42.125 25.234 1 93.12 283 SER A O 1
ATOM 2302 N N . GLY A 1 284 ? -17.672 40.656 23.609 1 94.75 284 GLY A N 1
ATOM 2303 C CA . GLY A 1 284 ? -18.922 39.938 23.875 1 94.75 284 GLY A CA 1
ATOM 2304 C C . GLY A 1 284 ? -20.125 40.656 23.266 1 94.75 284 GLY A C 1
ATOM 2305 O O . GLY A 1 284 ? -20.078 41.125 22.141 1 94.75 284 GLY A O 1
ATOM 2306 N N . TRP A 1 285 ? -21.219 40.75 24.047 1 95.25 285 TRP A N 1
ATOM 2307 C CA . TRP A 1 285 ? -22.5 41.188 23.531 1 95.25 285 TRP A CA 1
ATOM 2308 C C . TRP A 1 285 ? -22.625 42.719 23.641 1 95.25 285 TRP A C 1
ATOM 2310 O O . TRP A 1 285 ? -23.516 43.312 23.062 1 95.25 285 TRP A O 1
ATOM 2320 N N . THR A 1 286 ? -21.734 43.281 24.469 1 91.88 286 THR A N 1
ATOM 2321 C CA . THR A 1 286 ? -21.875 44.719 24.734 1 91.88 286 THR A CA 1
ATOM 2322 C C . THR A 1 286 ? -20.562 45.469 24.438 1 91.88 286 THR A C 1
ATOM 2324 O O . THR A 1 286 ? -19.484 44.969 24.781 1 91.88 286 THR A O 1
ATOM 2327 N N . ASN A 1 287 ? -20.797 46.594 23.781 1 86.81 287 ASN A N 1
ATOM 2328 C CA . ASN A 1 287 ? -19.656 47.469 23.547 1 86.81 287 ASN A CA 1
ATOM 2329 C C . ASN A 1 287 ? -19.266 48.25 24.812 1 86.81 287 ASN A C 1
ATOM 2331 O O . ASN A 1 287 ? -20 48.219 25.812 1 86.81 287 ASN A O 1
ATOM 2335 N N . LYS A 1 288 ? -18.125 48.938 24.734 1 80.44 288 LYS A N 1
ATOM 2336 C CA . LYS A 1 288 ? -17.672 49.75 25.875 1 80.44 288 LYS A CA 1
ATOM 2337 C C . LYS A 1 288 ? -18.672 50.844 26.188 1 80.44 288 LYS A C 1
ATOM 2339 O O . LYS A 1 288 ? -18.812 51.25 27.344 1 80.44 288 LYS A O 1
ATOM 2344 N N . ASP A 1 289 ? -19.406 51.312 25.141 1 84.31 289 ASP A N 1
ATOM 2345 C CA . ASP A 1 289 ? -20.344 52.406 25.328 1 84.31 289 ASP A CA 1
ATOM 2346 C C . ASP A 1 289 ? -21.719 51.875 25.766 1 84.31 289 ASP A C 1
ATOM 2348 O O . ASP A 1 289 ? -22.672 52.656 25.891 1 84.31 289 ASP A O 1
ATOM 2352 N N . GLY A 1 290 ? -21.859 50.625 25.922 1 83.81 290 GLY A N 1
ATOM 2353 C CA . GLY A 1 290 ? -23.094 50.031 26.406 1 83.81 290 GLY A CA 1
ATOM 2354 C C . GLY A 1 290 ? -24.016 49.562 25.312 1 83.81 290 GLY A C 1
ATOM 2355 O O . GLY A 1 290 ? -25 48.875 25.562 1 83.81 290 GLY A O 1
ATOM 2356 N N . SER A 1 291 ? -23.672 49.906 24.094 1 88.94 291 SER A N 1
ATOM 2357 C CA . SER A 1 291 ? -24.531 49.5 22.984 1 88.94 291 SER A CA 1
ATOM 2358 C C . SER A 1 291 ? -24.391 48 22.688 1 88.94 291 SER A C 1
ATOM 2360 O O . SER A 1 291 ? -23.344 47.406 22.953 1 88.94 291 SER A O 1
ATOM 2362 N N . LYS A 1 292 ? -25.469 47.469 22.188 1 91.44 292 LYS A N 1
ATOM 2363 C CA . LYS A 1 292 ? -25.516 46.031 21.891 1 91.44 292 LYS A CA 1
ATOM 2364 C C . LYS A 1 292 ? -24.734 45.719 20.625 1 91.44 292 LYS A C 1
ATOM 2366 O O . LYS A 1 292 ? -24.781 46.438 19.641 1 91.44 292 LYS A O 1
ATOM 2371 N N . ARG A 1 293 ? -24 44.594 20.734 1 93 293 ARG A N 1
ATOM 2372 C CA . ARG A 1 293 ? -23.203 44.156 19.594 1 93 293 ARG A CA 1
ATOM 2373 C C . ARG A 1 293 ? -23.922 43.094 18.797 1 93 293 ARG A C 1
ATOM 2375 O O . ARG A 1 293 ? -24.672 42.281 19.359 1 93 293 ARG A O 1
ATOM 2382 N N . LYS A 1 294 ? -23.656 43.125 17.5 1 92 294 LYS A N 1
ATOM 2383 C CA . LYS A 1 294 ? -24.172 42.094 16.609 1 92 294 LYS A CA 1
ATOM 2384 C C . LYS A 1 294 ? -23.406 40.781 16.828 1 92 294 LYS A C 1
ATOM 2386 O O . LYS A 1 294 ? -22.297 40.781 17.359 1 92 294 LYS A O 1
ATOM 2391 N N . GLN A 1 295 ? -24.047 39.719 16.453 1 94.81 295 GLN A N 1
ATOM 2392 C CA . GLN A 1 295 ? -23.438 38.375 16.531 1 94.81 295 GLN A CA 1
ATOM 2393 C C . GLN A 1 295 ? -22.141 38.312 15.719 1 94.81 295 GLN A C 1
ATOM 2395 O O . GLN A 1 295 ? -22.109 38.781 14.578 1 94.81 295 GLN A O 1
ATOM 2400 N N . ILE A 1 296 ? -21.125 37.875 16.266 1 96.12 296 ILE A N 1
ATOM 2401 C CA . ILE A 1 296 ? -19.812 37.719 15.625 1 96.12 296 ILE A CA 1
ATOM 2402 C C . ILE A 1 296 ? -19.922 36.844 14.383 1 96.12 296 ILE A C 1
ATOM 2404 O O . ILE A 1 296 ? -20.641 35.844 14.398 1 96.12 296 ILE A O 1
ATOM 2408 N N . LYS A 1 297 ? -19.281 37.219 13.258 1 97.31 297 LYS A N 1
ATOM 2409 C CA . LYS A 1 297 ? -19.203 36.438 12.039 1 97.31 297 LYS A CA 1
ATOM 2410 C C . LYS A 1 297 ? -17.984 35.5 12.078 1 97.31 297 LYS A C 1
ATOM 2412 O O . LYS A 1 297 ? -16.875 35.969 12.375 1 97.31 297 LYS A O 1
ATOM 2417 N N . ILE A 1 298 ? -18.203 34.219 11.805 1 98.25 298 ILE A N 1
ATOM 2418 C CA . ILE A 1 298 ? -17.125 33.281 11.914 1 98.25 298 ILE A CA 1
ATOM 2419 C C . ILE A 1 298 ? -16.969 32.5 10.602 1 98.25 298 ILE A C 1
ATOM 2421 O O . ILE A 1 298 ? -17.969 32.125 9.984 1 98.25 298 ILE A O 1
ATOM 2425 N N . VAL A 1 299 ? -15.805 32.406 10.086 1 98.62 299 VAL A N 1
ATOM 2426 C CA . VAL A 1 299 ? -15.453 31.438 9.047 1 98.62 299 VAL A CA 1
ATOM 2427 C C . VAL A 1 299 ? -14.562 30.344 9.633 1 98.62 299 VAL A C 1
ATOM 2429 O O . VAL A 1 299 ? -13.617 30.625 10.367 1 98.62 299 VAL A O 1
ATOM 2432 N N . MET A 1 300 ? -14.883 29.078 9.414 1 98.88 300 MET A N 1
ATOM 2433 C CA . MET A 1 300 ? -14.055 27.969 9.875 1 98.88 300 MET A CA 1
ATOM 2434 C C . MET A 1 300 ? -13.156 27.469 8.75 1 98.88 300 MET A C 1
ATOM 2436 O O . MET A 1 300 ? -13.602 27.328 7.609 1 98.88 300 MET A O 1
ATOM 2440 N N . VAL A 1 301 ? -11.93 27.281 9.047 1 98.88 301 VAL A N 1
ATOM 2441 C CA . VAL A 1 301 ? -10.961 26.812 8.055 1 98.88 301 VAL A CA 1
ATOM 2442 C C . VAL A 1 301 ? -10.109 25.703 8.656 1 98.88 301 VAL A C 1
ATOM 2444 O O . VAL A 1 301 ? -9.805 25.703 9.852 1 98.88 301 VAL A O 1
ATOM 2447 N N . GLY A 1 302 ? -9.812 24.672 7.898 1 98.81 302 GLY A N 1
ATOM 2448 C CA . GLY A 1 302 ? -8.969 23.562 8.32 1 98.81 302 GLY A CA 1
ATOM 2449 C C . GLY A 1 302 ? -8.32 22.844 7.16 1 98.81 302 GLY A C 1
ATOM 2450 O O . GLY A 1 302 ? -8.922 22.688 6.098 1 98.81 302 GLY A O 1
ATOM 2451 N N . ASP A 1 303 ? -7.086 22.375 7.348 1 98.62 303 ASP A N 1
ATOM 2452 C CA . ASP A 1 303 ? -6.383 21.609 6.328 1 98.62 303 ASP A CA 1
ATOM 2453 C C . ASP A 1 303 ? -6.215 20.156 6.754 1 98.62 303 ASP A C 1
ATOM 2455 O O . ASP A 1 303 ? -6.031 19.859 7.938 1 98.62 303 ASP A O 1
ATOM 2459 N N . SER A 1 304 ? -6.277 19.203 5.832 1 98.44 304 SER A N 1
ATOM 2460 C CA . SER A 1 304 ? -6.027 17.781 6.078 1 98.44 304 SER A CA 1
ATOM 2461 C C . SER A 1 304 ? -6.926 17.25 7.188 1 98.44 304 SER A C 1
ATOM 2463 O O . SER A 1 304 ? -8.148 17.344 7.105 1 98.44 304 SER A O 1
ATOM 2465 N N . ALA A 1 305 ? -6.375 16.844 8.383 1 98.69 305 ALA A N 1
ATOM 2466 C CA . ALA A 1 305 ? -7.148 16.406 9.539 1 98.69 305 ALA A CA 1
ATOM 2467 C C . ALA A 1 305 ? -8.016 17.531 10.086 1 98.69 305 ALA A C 1
ATOM 2469 O O . ALA A 1 305 ? -9.133 17.297 10.555 1 98.69 305 ALA A O 1
ATOM 2470 N N . GLY A 1 306 ? -7.516 18.75 9.992 1 98.75 306 GLY A N 1
ATOM 2471 C CA . GLY A 1 306 ? -8.297 19.906 10.414 1 98.75 306 GLY A CA 1
ATOM 2472 C C . GLY A 1 306 ? -9.531 20.125 9.57 1 98.75 306 GLY A C 1
ATOM 2473 O O . GLY A 1 306 ? -10.555 20.609 10.062 1 98.75 306 GLY A O 1
ATOM 2474 N N . GLY A 1 307 ? -9.391 19.812 8.219 1 98.81 307 GLY A N 1
ATOM 2475 C CA . GLY A 1 307 ? -10.562 19.875 7.359 1 98.81 307 GLY A CA 1
ATOM 2476 C C . GLY A 1 307 ? -11.641 18.891 7.746 1 98.81 307 GLY A C 1
ATOM 2477 O O . GLY A 1 307 ? -12.828 19.156 7.602 1 98.81 307 GLY A O 1
ATOM 2478 N N . ASN A 1 308 ? -11.195 17.719 8.188 1 98.75 308 ASN A N 1
ATOM 2479 C CA . ASN A 1 308 ? -12.133 16.75 8.727 1 98.75 308 ASN A CA 1
ATOM 2480 C C . ASN A 1 308 ? -12.875 17.297 9.938 1 98.75 308 ASN A C 1
ATOM 2482 O O . ASN A 1 308 ? -14.102 17.188 10.023 1 98.75 308 ASN A O 1
ATOM 2486 N N . ILE A 1 309 ? -12.156 17.922 10.852 1 98.81 309 ILE A N 1
ATOM 2487 C CA . ILE A 1 309 ? -12.727 18.453 12.086 1 98.81 309 ILE A CA 1
ATOM 2488 C C . ILE A 1 309 ? -13.719 19.562 11.766 1 98.81 309 ILE A C 1
ATOM 2490 O O . ILE A 1 309 ? -14.812 19.625 12.328 1 98.81 309 ILE A O 1
ATOM 2494 N N . VAL A 1 310 ? -13.352 20.453 10.812 1 98.88 310 VAL A N 1
ATOM 2495 C CA . VAL A 1 310 ? -14.234 21.547 10.406 1 98.88 310 VAL A CA 1
ATOM 2496 C C . VAL A 1 310 ? -15.578 20.984 9.953 1 98.88 310 VAL A C 1
ATOM 2498 O O . VAL A 1 310 ? -16.625 21.469 10.375 1 98.88 310 VAL A O 1
ATOM 2501 N N . THR A 1 311 ? -15.539 19.969 9.117 1 98.81 311 THR A N 1
ATOM 2502 C CA . THR A 1 311 ? -16.75 19.391 8.547 1 98.81 311 THR A CA 1
ATOM 2503 C C . THR A 1 311 ? -17.562 18.672 9.625 1 98.81 311 THR A C 1
ATOM 2505 O O . THR A 1 311 ? -18.797 18.797 9.664 1 98.81 311 THR A O 1
ATOM 2508 N N . SER A 1 312 ? -16.906 17.984 10.484 1 98.56 312 SER A N 1
ATOM 2509 C CA . SER A 1 312 ? -17.578 17.25 11.547 1 98.56 312 SER A CA 1
ATOM 2510 C C . SER A 1 312 ? -18.188 18.203 12.57 1 98.56 312 SER A C 1
ATOM 2512 O O . SER A 1 312 ? -19.266 17.922 13.102 1 98.56 312 SER A O 1
ATOM 2514 N N . VAL A 1 313 ? -17.5 19.266 12.859 1 98.62 313 VAL A N 1
ATOM 2515 C CA . VAL A 1 313 ? -18.047 20.281 13.75 1 98.62 313 VAL A CA 1
ATOM 2516 C C . VAL A 1 313 ? -19.312 20.875 13.141 1 98.62 313 VAL A C 1
ATOM 2518 O O . VAL A 1 313 ? -20.281 21.141 13.859 1 98.62 313 VAL A O 1
ATOM 2521 N N . MET A 1 314 ? -19.359 21.094 11.828 1 98.75 314 MET A N 1
ATOM 2522 C CA . MET A 1 314 ? -20.547 21.609 11.156 1 98.75 314 MET A CA 1
ATOM 2523 C C . MET A 1 314 ? -21.734 20.672 11.359 1 98.75 314 MET A C 1
ATOM 2525 O O . MET A 1 314 ? -22.859 21.125 11.602 1 98.75 314 MET A O 1
ATOM 2529 N N . PHE A 1 315 ? -21.453 19.359 11.227 1 98.5 315 PHE A N 1
ATOM 2530 C CA . PHE A 1 315 ? -22.5 18.391 11.492 1 98.5 315 PHE A CA 1
ATOM 2531 C C . PHE A 1 315 ? -23.016 18.516 12.922 1 98.5 315 PHE A C 1
ATOM 2533 O O . PHE A 1 315 ? -24.219 18.469 13.164 1 98.5 315 PHE A O 1
ATOM 2540 N N . LYS A 1 316 ? -22.125 18.688 13.867 1 97.56 316 LYS A N 1
ATOM 2541 C CA . LYS A 1 316 ? -22.516 18.828 15.266 1 97.56 316 LYS A CA 1
ATOM 2542 C C . LYS A 1 316 ? -23.328 20.109 15.477 1 97.56 316 LYS A C 1
ATOM 2544 O O . LYS A 1 316 ? -24.281 20.125 16.266 1 97.56 316 LYS A O 1
ATOM 2549 N N . ILE A 1 317 ? -22.969 21.172 14.844 1 98.12 317 ILE A N 1
ATOM 2550 C CA . ILE A 1 317 ? -23.703 22.438 14.93 1 98.12 317 ILE A CA 1
ATOM 2551 C C . ILE A 1 317 ? -25.141 22.234 14.453 1 98.12 317 ILE A C 1
ATOM 2553 O O . ILE A 1 317 ? -26.078 22.672 15.109 1 98.12 317 ILE A O 1
ATOM 2557 N N . LEU A 1 318 ? -25.297 21.531 13.32 1 97.88 318 LEU A N 1
ATOM 2558 C CA . LEU A 1 318 ? -26.609 21.297 12.727 1 97.88 318 LEU A CA 1
ATOM 2559 C C . LEU A 1 318 ? -27.453 20.422 13.633 1 97.88 318 LEU A C 1
ATOM 2561 O O . LEU A 1 318 ? -28.688 20.562 13.68 1 97.88 318 LEU A O 1
ATOM 2565 N N . GLU A 1 319 ? -26.781 19.578 14.391 1 96.12 319 GLU A N 1
ATOM 2566 C CA . GLU A 1 319 ? -27.516 18.609 15.211 1 96.12 319 GLU A CA 1
ATOM 2567 C C . GLU A 1 319 ? -27.594 19.062 16.656 1 96.12 319 GLU A C 1
ATOM 2569 O O . GLU A 1 319 ? -28.141 18.359 17.516 1 96.12 319 GLU A O 1
ATOM 2574 N N . SER A 1 320 ? -27.047 20.203 16.922 1 93.44 320 SER A N 1
ATOM 2575 C CA . SER A 1 320 ? -27.047 20.703 18.281 1 93.44 320 SER A CA 1
ATOM 2576 C C . SER A 1 320 ? -28.469 20.891 18.812 1 93.44 320 SER A C 1
ATOM 2578 O O . SER A 1 320 ? -29.328 21.406 18.078 1 93.44 320 SER A O 1
ATOM 2580 N N . PRO A 1 321 ? -28.688 20.469 20.094 1 88.69 321 PRO A N 1
ATOM 2581 C CA . PRO A 1 321 ? -30.031 20.672 20.656 1 88.69 321 PRO A CA 1
ATOM 2582 C C . PRO A 1 321 ? -30.406 22.141 20.781 1 88.69 321 PRO A C 1
ATOM 2584 O O . PRO A 1 321 ? -31.578 22.5 20.578 1 88.69 321 PRO A O 1
ATOM 2587 N N . THR A 1 322 ? -29.438 22.906 21.172 1 88.56 322 THR A N 1
ATOM 2588 C CA . THR A 1 322 ? -29.641 24.359 21.172 1 88.56 322 THR A CA 1
ATOM 2589 C C . THR A 1 322 ? -29.156 24.953 19.844 1 88.56 322 THR A C 1
ATOM 2591 O O . THR A 1 322 ? -28.016 24.734 19.438 1 88.56 322 THR A O 1
ATOM 2594 N N . PRO A 1 323 ? -30.031 25.656 19.234 1 91.81 323 PRO A N 1
ATOM 2595 C CA . PRO A 1 323 ? -29.641 26.234 17.938 1 91.81 323 PRO A CA 1
ATOM 2596 C C . PRO A 1 323 ? -28.406 27.141 18.047 1 91.81 323 PRO A C 1
ATOM 2598 O O . PRO A 1 323 ? -28.344 28 18.938 1 91.81 323 PRO A O 1
ATOM 2601 N N . LEU A 1 324 ? -27.469 26.922 17.281 1 95.06 324 LEU A N 1
ATOM 2602 C CA . LEU A 1 324 ? -26.266 27.719 17.156 1 95.06 324 LEU A CA 1
ATOM 2603 C C . LEU A 1 324 ? -26.203 28.422 15.797 1 95.06 324 LEU A C 1
ATOM 2605 O O . LEU A 1 324 ? -26.562 27.812 14.781 1 95.06 324 LEU A O 1
ATOM 2609 N N . PRO A 1 325 ? -25.828 29.719 15.852 1 95.69 325 PRO A N 1
ATOM 2610 C CA . PRO A 1 325 ? -25.625 30.359 14.555 1 95.69 325 PRO A CA 1
ATOM 2611 C C . PRO A 1 325 ? -24.609 29.625 13.68 1 95.69 325 PRO A C 1
ATOM 2613 O O . PRO A 1 325 ? -23.594 29.125 14.188 1 95.69 325 PRO A O 1
ATOM 2616 N N . HIS A 1 326 ? -24.875 29.531 12.422 1 96.69 326 HIS A N 1
ATOM 2617 C CA . HIS A 1 326 ? -23.969 28.875 11.484 1 96.69 326 HIS A CA 1
ATOM 2618 C C . HIS A 1 326 ? -22.75 29.734 11.203 1 96.69 326 HIS A C 1
ATOM 2620 O O . HIS A 1 326 ? -22.828 30.953 11.203 1 96.69 326 HIS A O 1
ATOM 2626 N N . PRO A 1 327 ? -21.625 29.078 11.016 1 98.25 327 PRO A N 1
ATOM 2627 C CA . PRO A 1 327 ? -20.516 29.844 10.422 1 98.25 327 PRO A CA 1
ATOM 2628 C C . PRO A 1 327 ? -20.859 30.391 9.031 1 98.25 327 PRO A C 1
ATOM 2630 O O . PRO A 1 327 ? -21.703 29.828 8.336 1 98.25 327 PRO A O 1
ATOM 2633 N N . ASN A 1 328 ? -20.203 31.469 8.664 1 97.38 328 ASN A N 1
ATOM 2634 C CA . ASN A 1 328 ? -20.484 32.125 7.391 1 97.38 328 ASN A CA 1
ATOM 2635 C C . ASN A 1 328 ? -20.016 31.266 6.207 1 97.38 328 ASN A C 1
ATOM 2637 O O . ASN A 1 328 ? -20.594 31.344 5.125 1 97.38 328 ASN A O 1
ATOM 2641 N N . ALA A 1 329 ? -18.984 30.531 6.383 1 98.19 329 ALA A N 1
ATOM 2642 C CA . ALA A 1 329 ? -18.453 29.656 5.348 1 98.19 329 ALA A CA 1
ATOM 2643 C C . ALA A 1 329 ? -17.5 28.625 5.945 1 98.19 329 ALA A C 1
ATOM 2645 O O . ALA A 1 329 ? -17.062 28.766 7.094 1 98.19 329 ALA A O 1
ATOM 2646 N N . LEU A 1 330 ? -17.266 27.578 5.195 1 98.75 330 LEU A N 1
ATOM 2647 C CA . LEU A 1 330 ? -16.266 26.578 5.512 1 98.75 330 LEU A CA 1
ATOM 2648 C C . LEU A 1 330 ? -15.188 26.531 4.434 1 98.75 330 LEU A C 1
ATOM 2650 O O . LEU A 1 330 ? -15.492 26.531 3.238 1 98.75 330 LEU A O 1
ATOM 2654 N N . ILE A 1 331 ? -13.969 26.562 4.828 1 98.88 331 ILE A N 1
ATOM 2655 C CA . ILE A 1 331 ? -12.844 26.438 3.902 1 98.88 331 ILE A CA 1
ATOM 2656 C C . ILE A 1 331 ? -12.055 25.172 4.227 1 98.88 331 ILE A C 1
ATOM 2658 O O . ILE A 1 331 ? -11.453 25.062 5.293 1 98.88 331 ILE A O 1
ATOM 2662 N N . LEU A 1 332 ? -12.078 24.219 3.324 1 98.88 332 LEU A N 1
ATOM 2663 C CA . LEU A 1 332 ? -11.438 22.906 3.498 1 98.88 332 LEU A CA 1
ATOM 2664 C C . LEU A 1 332 ? -10.258 22.75 2.545 1 98.88 332 LEU A C 1
ATOM 2666 O O . LEU A 1 332 ? -10.43 22.781 1.324 1 98.88 332 LEU A O 1
ATOM 2670 N N . ILE A 1 333 ? -9.094 22.578 3.107 1 98.81 333 ILE A N 1
ATOM 2671 C CA . ILE A 1 333 ? -7.891 22.453 2.293 1 98.81 333 ILE A CA 1
ATOM 2672 C C . ILE A 1 333 ? -7.363 21.016 2.369 1 98.81 333 ILE A C 1
ATOM 2674 O O . ILE A 1 333 ? -6.941 20.562 3.436 1 98.81 333 ILE A O 1
ATOM 2678 N N . TYR A 1 334 ? -7.316 20.297 1.221 1 98.44 334 TYR A N 1
ATOM 2679 C CA . TYR A 1 334 ? -6.973 18.891 1.077 1 98.44 334 TYR A CA 1
ATOM 2680 C C . TYR A 1 334 ? -7.461 18.094 2.275 1 98.44 334 TYR A C 1
ATOM 2682 O O . TYR A 1 334 ? -6.684 17.375 2.916 1 98.44 334 TYR A O 1
ATOM 2690 N N . PRO A 1 335 ? -8.75 18.078 2.535 1 98.81 335 PRO A N 1
ATOM 2691 C CA . PRO A 1 335 ? -9.328 17.484 3.744 1 98.81 335 PRO A CA 1
ATOM 2692 C C . PRO A 1 335 ? -9.383 15.961 3.689 1 98.81 335 PRO A C 1
ATOM 2694 O O . PRO A 1 335 ? -9.539 15.383 2.609 1 98.81 335 PRO A O 1
ATOM 2697 N N . CYS A 1 336 ? -9.164 15.352 4.82 1 98.5 336 CYS A N 1
ATOM 2698 C CA . CYS A 1 336 ? -9.461 13.938 4.984 1 98.5 336 CYS A CA 1
ATOM 2699 C C . CYS A 1 336 ? -10.938 13.719 5.312 1 98.5 336 CYS A C 1
ATOM 2701 O O . CYS A 1 336 ? -11.375 14.016 6.426 1 98.5 336 CYS A O 1
ATOM 2703 N N . LEU A 1 337 ? -11.719 13.148 4.398 1 98.31 337 LEU A N 1
ATOM 2704 C CA . LEU A 1 337 ? -13.164 13.141 4.613 1 98.31 337 LEU A CA 1
ATOM 2705 C C . LEU A 1 337 ? -13.703 11.711 4.598 1 98.31 337 LEU A C 1
ATOM 2707 O O . LEU A 1 337 ? -14.914 11.5 4.715 1 98.31 337 LEU A O 1
ATOM 2711 N N . ASN A 1 338 ? -12.828 10.719 4.402 1 96.44 338 ASN A N 1
ATOM 2712 C CA . ASN A 1 338 ? -13.234 9.312 4.352 1 96.44 338 ASN A CA 1
ATOM 2713 C C . ASN A 1 338 ? -12.188 8.414 5.004 1 96.44 338 ASN A C 1
ATOM 2715 O O . ASN A 1 338 ? -11.023 8.414 4.605 1 96.44 338 ASN A O 1
ATOM 2719 N N . PHE A 1 339 ? -12.633 7.633 6 1 95 339 PHE A N 1
ATOM 2720 C CA . PHE A 1 339 ? -11.727 6.734 6.703 1 95 339 PHE A CA 1
ATOM 2721 C C . PHE A 1 339 ? -11.859 5.312 6.18 1 95 339 PHE A C 1
ATOM 2723 O O . PHE A 1 339 ? -11.125 4.418 6.605 1 95 339 PHE A O 1
ATOM 2730 N N . ASP A 1 340 ? -12.836 5.086 5.273 1 92.75 340 ASP A N 1
ATOM 2731 C CA . ASP A 1 340 ? -12.93 3.795 4.598 1 92.75 340 ASP A CA 1
ATOM 2732 C C . ASP A 1 340 ? -11.891 3.68 3.486 1 92.75 340 ASP A C 1
ATOM 2734 O O . ASP A 1 340 ? -12.188 3.963 2.322 1 92.75 340 ASP A O 1
ATOM 2738 N N . ILE A 1 341 ? -10.797 3.166 3.811 1 93.94 341 ILE A N 1
ATOM 2739 C CA . ILE A 1 341 ? -9.68 3.096 2.867 1 93.94 341 ILE A CA 1
ATOM 2740 C C . ILE A 1 341 ? -9.805 1.831 2.021 1 93.94 341 ILE A C 1
ATOM 2742 O O . ILE A 1 341 ? -9.508 0.73 2.492 1 93.94 341 ILE A O 1
ATOM 2746 N N . THR A 1 342 ? -10.219 1.981 0.801 1 92.5 342 THR A N 1
ATOM 2747 C CA . THR A 1 342 ? -10.406 0.878 -0.133 1 92.5 342 THR A CA 1
ATOM 2748 C C . THR A 1 342 ? -9.609 1.108 -1.414 1 92.5 342 THR A C 1
ATOM 2750 O O . THR A 1 342 ? -9.266 2.246 -1.738 1 92.5 342 THR A O 1
ATOM 2753 N N . CYS A 1 343 ? -9.328 0.03 -2.113 1 93.62 343 CYS A N 1
ATOM 2754 C CA . CYS A 1 343 ? -8.555 0.136 -3.348 1 93.62 343 CYS A CA 1
ATOM 2755 C C . CYS A 1 343 ? -9.438 0.58 -4.508 1 93.62 343 CYS A C 1
ATOM 2757 O O . CYS A 1 343 ? -8.992 1.308 -5.395 1 93.62 343 CYS A O 1
ATOM 2759 N N . TRP A 1 344 ? -10.719 0.162 -4.48 1 92.38 344 TRP A N 1
ATOM 2760 C CA . TRP A 1 344 ? -11.594 0.379 -5.633 1 92.38 344 TRP A CA 1
ATOM 2761 C C . TRP A 1 344 ? -12.641 1.445 -5.328 1 92.38 344 TRP A C 1
ATOM 2763 O O . TRP A 1 344 ? -13.18 1.499 -4.219 1 92.38 344 TRP A O 1
ATOM 2773 N N . MET A 1 345 ? -12.898 2.244 -6.289 1 90.44 345 MET A N 1
ATOM 2774 C CA . MET A 1 345 ? -13.953 3.24 -6.152 1 90.44 345 MET A CA 1
ATOM 2775 C C . MET A 1 345 ? -15.328 2.592 -6.266 1 90.44 345 MET A C 1
ATOM 2777 O O . MET A 1 345 ? -15.531 1.695 -7.09 1 90.44 345 MET A O 1
ATOM 2781 N N . SER A 1 346 ? -16.219 3.061 -5.477 1 84.69 346 SER A N 1
ATOM 2782 C CA . SER A 1 346 ? -17.594 2.59 -5.605 1 84.69 346 SER A CA 1
ATOM 2783 C C . SER A 1 346 ? -18.297 3.232 -6.801 1 84.69 346 SER A C 1
ATOM 2785 O O . SER A 1 346 ? -17.906 4.32 -7.238 1 84.69 346 SER A O 1
ATOM 2787 N N . PRO A 1 347 ? -19.312 2.566 -7.301 1 81.5 347 PRO A N 1
ATOM 2788 C CA . PRO A 1 347 ? -20.047 3.152 -8.414 1 81.5 347 PRO A CA 1
ATOM 2789 C C . PRO A 1 347 ? -20.656 4.512 -8.07 1 81.5 347 PRO A C 1
ATOM 2791 O O . PRO A 1 347 ? -20.703 5.406 -8.922 1 81.5 347 PRO A O 1
ATOM 2794 N N . SER A 1 348 ? -21.047 4.684 -6.852 1 82.38 348 SER A N 1
ATOM 2795 C CA . SER A 1 348 ? -21.641 5.953 -6.434 1 82.38 348 SER A CA 1
ATOM 2796 C C . SER A 1 348 ? -20.594 7.074 -6.473 1 82.38 348 SER A C 1
ATOM 2798 O O . SER A 1 348 ? -20.891 8.188 -6.914 1 82.38 348 SER A O 1
ATOM 2800 N N . GLN A 1 349 ? -19.469 6.777 -6.066 1 85 349 GLN A N 1
ATOM 2801 C CA . GLN A 1 349 ? -18.391 7.77 -6.086 1 85 349 GLN A CA 1
ATOM 2802 C C . GLN A 1 349 ? -18.016 8.141 -7.516 1 85 349 GLN A C 1
ATOM 2804 O O . GLN A 1 349 ? -17.797 9.312 -7.824 1 85 349 GLN A O 1
ATOM 2809 N N . LEU A 1 350 ? -17.953 7.117 -8.344 1 82.5 350 LEU A N 1
ATOM 2810 C CA . LEU A 1 350 ? -17.594 7.344 -9.742 1 82.5 350 LEU A CA 1
ATOM 2811 C C . LEU A 1 350 ? -18.641 8.188 -10.445 1 82.5 350 LEU A C 1
ATOM 2813 O O . LEU A 1 350 ? -18.312 9.047 -11.273 1 82.5 350 LEU A O 1
ATOM 2817 N N . SER A 1 351 ? -19.875 7.934 -10.078 1 80.69 351 SER A N 1
ATOM 2818 C CA . SER A 1 351 ? -20.953 8.711 -10.664 1 80.69 351 SER A CA 1
ATOM 2819 C C . SER A 1 351 ? -20.844 10.188 -10.289 1 80.69 351 SER A C 1
ATOM 2821 O O . SER A 1 351 ? -21.078 11.062 -11.125 1 80.69 351 SER A O 1
ATOM 2823 N N . VAL A 1 352 ? -20.469 10.422 -9.094 1 81.62 352 VAL A N 1
ATOM 2824 C CA . VAL A 1 352 ? -20.344 11.789 -8.609 1 81.62 352 VAL A CA 1
ATOM 2825 C C . VAL A 1 352 ? -19.172 12.477 -9.305 1 81.62 352 VAL A C 1
ATOM 2827 O O . VAL A 1 352 ? -19.266 13.641 -9.695 1 81.62 352 VAL A O 1
ATOM 2830 N N . ILE A 1 353 ? -18.109 11.773 -9.445 1 80.44 353 ILE A N 1
ATOM 2831 C CA . ILE A 1 353 ? -16.906 12.344 -10.062 1 80.44 353 ILE A CA 1
ATOM 2832 C C . ILE A 1 353 ? -17.188 12.633 -11.539 1 80.44 353 ILE A C 1
ATOM 2834 O O . ILE A 1 353 ? -16.75 13.656 -12.062 1 80.44 353 ILE A O 1
ATOM 2838 N N . ARG A 1 354 ? -17.922 11.75 -12.133 1 75.56 354 ARG A N 1
ATOM 2839 C CA . ARG A 1 354 ? -18.281 11.953 -13.531 1 75.56 354 ARG A CA 1
ATOM 2840 C C . ARG A 1 354 ? -19.172 13.188 -13.695 1 75.56 354 ARG A C 1
ATOM 2842 O O . ARG A 1 354 ? -19.031 13.938 -14.672 1 75.56 354 ARG A O 1
ATOM 2849 N N . ALA A 1 355 ? -20.016 13.281 -12.719 1 73.75 355 ALA A N 1
ATOM 2850 C CA . ALA A 1 355 ? -20.953 14.406 -12.766 1 73.75 355 ALA A CA 1
ATOM 2851 C C . ALA A 1 355 ? -20.219 15.734 -12.57 1 73.75 355 ALA A C 1
ATOM 2853 O O . ALA A 1 355 ? -20.609 16.75 -13.141 1 73.75 355 ALA A O 1
ATOM 2854 N N . GLU A 1 356 ? -19.188 15.555 -11.773 1 68.19 356 GLU A N 1
ATOM 2855 C CA . GLU A 1 356 ? -18.422 16.75 -11.453 1 68.19 356 GLU A CA 1
ATOM 2856 C C . GLU A 1 356 ? -17.422 17.078 -12.562 1 68.19 356 GLU A C 1
ATOM 2858 O O . GLU A 1 356 ? -16.812 18.141 -12.555 1 68.19 356 GLU A O 1
ATOM 2863 N N . SER A 1 357 ? -17.281 16.094 -13.531 1 60.22 357 SER A N 1
ATOM 2864 C CA . SER A 1 357 ? -16.203 16.141 -14.508 1 60.22 357 SER A CA 1
ATOM 2865 C C . SER A 1 357 ? -16.188 17.469 -15.258 1 60.22 357 SER A C 1
ATOM 2867 O O . SER A 1 357 ? -17.094 17.766 -16.047 1 60.22 357 SER A O 1
ATOM 2869 N N . THR A 1 358 ? -15.594 18.359 -14.562 1 56.31 358 THR A N 1
ATOM 2870 C CA . THR A 1 358 ? -15.18 19.641 -15.141 1 56.31 358 THR A CA 1
ATOM 2871 C C . THR A 1 358 ? -13.781 19.531 -15.734 1 56.31 358 THR A C 1
ATOM 2873 O O . THR A 1 358 ? -13 18.656 -15.352 1 56.31 358 THR A O 1
ATOM 2876 N N . PRO A 1 359 ? -13.398 20.094 -16.859 1 49.44 359 PRO A N 1
ATOM 2877 C CA . PRO A 1 359 ? -12.055 20.031 -17.438 1 49.44 359 PRO A CA 1
ATOM 2878 C C . PRO A 1 359 ? -10.953 20.094 -16.375 1 49.44 359 PRO A C 1
ATOM 2880 O O . PRO A 1 359 ? -9.852 19.578 -16.609 1 49.44 359 PRO A O 1
ATOM 2883 N N . SER A 1 360 ? -11.391 20.656 -15.156 1 51.34 360 SER A N 1
ATOM 2884 C CA . SER A 1 360 ? -10.375 20.828 -14.117 1 51.34 360 SER A CA 1
ATOM 2885 C C . SER A 1 360 ? -9.984 19.469 -13.523 1 51.34 360 SER A C 1
ATOM 2887 O O . SER A 1 360 ? -8.906 19.344 -12.93 1 51.34 360 SER A O 1
ATOM 2889 N N . ILE A 1 361 ? -10.797 18.578 -13.773 1 65.19 361 ILE A N 1
ATOM 2890 C CA . ILE A 1 361 ? -10.492 17.312 -13.117 1 65.19 361 ILE A CA 1
ATOM 2891 C C . ILE A 1 361 ? -10.102 16.281 -14.164 1 65.19 361 ILE A C 1
ATOM 2893 O O . ILE A 1 361 ? -10.062 15.078 -13.875 1 65.19 361 ILE A O 1
ATOM 2897 N N . HIS A 1 362 ? -9.727 16.797 -15.336 1 66.5 362 HIS A N 1
ATOM 2898 C CA . HIS A 1 362 ? -9.406 15.875 -16.406 1 66.5 362 HIS A CA 1
ATOM 2899 C C . HIS A 1 362 ? -8.227 14.977 -16.047 1 66.5 362 HIS A C 1
ATOM 2901 O O . HIS A 1 362 ? -8.25 13.781 -16.312 1 66.5 362 HIS A O 1
ATOM 2907 N N . GLY A 1 363 ? -7.32 15.672 -15.438 1 73.75 363 GLY A N 1
ATOM 2908 C CA . GLY A 1 363 ? -6.176 14.883 -15.016 1 73.75 363 GLY A CA 1
ATOM 2909 C C . GLY A 1 363 ? -6.531 13.789 -14.031 1 73.75 363 GLY A C 1
ATOM 2910 O O . GLY A 1 363 ? -5.992 12.688 -14.102 1 73.75 363 GLY A O 1
ATOM 2911 N N . LEU A 1 364 ? -7.516 14.141 -13.281 1 79.06 364 LEU A N 1
ATOM 2912 C CA . LEU A 1 364 ? -7.965 13.164 -12.289 1 79.06 364 LEU A CA 1
ATOM 2913 C C . LEU A 1 364 ? -8.68 12 -12.961 1 79.06 364 LEU A C 1
ATOM 2915 O O . LEU A 1 364 ? -8.477 10.844 -12.586 1 79.06 364 LEU A O 1
ATOM 2919 N N . LEU A 1 365 ? -9.453 12.289 -13.938 1 77.75 365 LEU A N 1
ATOM 2920 C CA . LEU A 1 365 ? -10.188 11.258 -14.656 1 77.75 365 LEU A CA 1
ATOM 2921 C C . LEU A 1 365 ? -9.242 10.375 -15.453 1 77.75 365 LEU A C 1
ATOM 2923 O O . LEU A 1 365 ? -9.43 9.156 -15.516 1 77.75 365 LEU A O 1
ATOM 2927 N N . GLU A 1 366 ? -8.273 10.977 -15.992 1 78.94 366 GLU A N 1
ATOM 2928 C CA . GLU A 1 366 ? -7.281 10.234 -16.766 1 78.94 366 GLU A CA 1
ATOM 2929 C C . GLU A 1 366 ? -6.508 9.266 -15.875 1 78.94 366 GLU A C 1
ATOM 2931 O O . GLU A 1 366 ? -6.137 8.172 -16.312 1 78.94 366 GLU A O 1
ATOM 2936 N N . SER A 1 367 ? -6.336 9.664 -14.727 1 84 367 SER A N 1
ATOM 2937 C CA . SER A 1 367 ? -5.582 8.828 -13.797 1 84 367 SER A CA 1
ATOM 2938 C C . SER A 1 367 ? -6.383 7.594 -13.391 1 84 367 SER A C 1
ATOM 2940 O O . SER A 1 367 ? -5.824 6.625 -12.875 1 84 367 SER A O 1
ATOM 2942 N N . LYS A 1 368 ? -7.668 7.648 -13.711 1 87 368 LYS A N 1
ATOM 2943 C CA . LYS A 1 368 ? -8.531 6.551 -13.289 1 87 368 LYS A CA 1
ATOM 2944 C C . LYS A 1 368 ? -8.727 5.539 -14.414 1 87 368 LYS A C 1
ATOM 2946 O O . LYS A 1 368 ? -9.273 4.457 -14.195 1 87 368 LYS A O 1
ATOM 2951 N N . ASP A 1 369 ? -8.211 5.844 -15.57 1 86.38 369 ASP A N 1
ATOM 2952 C CA . ASP A 1 369 ? -8.273 4.91 -16.703 1 86.38 369 ASP A CA 1
ATOM 2953 C C . ASP A 1 369 ? -6.996 4.074 -16.781 1 86.38 369 ASP A C 1
ATOM 2955 O O . ASP A 1 369 ? -6.102 4.383 -17.578 1 86.38 369 ASP A O 1
ATOM 2959 N N . HIS A 1 370 ? -7.031 2.99 -16.172 1 90.5 370 HIS A N 1
ATOM 2960 C CA . HIS A 1 370 ? -5.836 2.162 -16.031 1 90.5 370 HIS A CA 1
ATOM 2961 C C . HIS A 1 370 ? -5.535 1.411 -17.328 1 90.5 370 HIS A C 1
ATOM 2963 O O . HIS A 1 370 ? -4.383 1.068 -17.594 1 90.5 370 HIS A O 1
ATOM 2969 N N . LEU A 1 371 ? -6.441 1.146 -18.219 1 89.75 371 LEU A N 1
ATOM 2970 C CA . LEU A 1 371 ? -6.277 0.3 -19.391 1 89.75 371 LEU A CA 1
ATOM 2971 C C . LEU A 1 371 ? -5.629 1.076 -20.531 1 89.75 371 LEU A C 1
ATOM 2973 O O . LEU A 1 371 ? -5.18 0.482 -21.516 1 89.75 371 LEU A O 1
ATOM 2977 N N . ARG A 1 372 ? -5.539 2.377 -20.344 1 88.12 372 ARG A N 1
ATOM 2978 C CA . ARG A 1 372 ? -4.93 3.205 -21.391 1 88.12 372 ARG A CA 1
ATOM 2979 C C . ARG A 1 372 ? -3.42 3.293 -21.203 1 88.12 372 ARG A C 1
ATOM 2981 O O . ARG A 1 372 ? -2.73 3.947 -21.984 1 88.12 372 ARG A O 1
ATOM 2988 N N . HIS A 1 373 ? -2.969 2.594 -20.25 1 91.5 373 HIS A N 1
ATOM 2989 C CA . HIS A 1 373 ? -1.551 2.633 -19.922 1 91.5 373 HIS A CA 1
ATOM 2990 C C . HIS A 1 373 ? -0.887 1.284 -20.172 1 91.5 373 HIS A C 1
ATOM 2992 O O . HIS A 1 373 ? -1.571 0.283 -20.391 1 91.5 373 HIS A O 1
ATOM 2998 N N . LYS A 1 374 ? 0.474 1.351 -20.203 1 92.19 374 LYS A N 1
ATOM 2999 C CA . LYS A 1 374 ? 1.232 0.103 -20.219 1 92.19 374 LYS A CA 1
ATOM 3000 C C . LYS A 1 374 ? 1.201 -0.582 -18.859 1 92.19 374 LYS A C 1
ATOM 3002 O O . LYS A 1 374 ? 1 -1.795 -18.766 1 92.19 374 LYS A O 1
ATOM 3007 N N . SER A 1 375 ? 1.452 0.2 -17.891 1 93.56 375 SER A N 1
ATOM 3008 C CA . SER A 1 375 ? 1.346 -0.291 -16.516 1 93.56 375 SER A CA 1
ATOM 3009 C C . SER A 1 375 ? -0.049 -0.05 -15.945 1 93.56 375 SER A C 1
ATOM 3011 O O . SER A 1 375 ? -0.57 1.065 -16.016 1 93.56 375 SER A O 1
ATOM 3013 N N . PRO A 1 376 ? -0.647 -1.072 -15.406 1 94.56 376 PRO A N 1
ATOM 3014 C CA . PRO A 1 376 ? -1.968 -0.879 -14.805 1 94.56 376 PRO A CA 1
ATOM 3015 C C . PRO A 1 376 ? -1.94 0.085 -13.617 1 94.56 376 PRO A C 1
ATOM 3017 O O . PRO A 1 376 ? -2.986 0.594 -13.211 1 94.56 376 PRO A O 1
ATOM 3020 N N . LEU A 1 377 ? -0.753 0.357 -13.047 1 93.62 377 LEU A N 1
ATOM 3021 C CA . LEU A 1 377 ? -0.641 1.191 -11.852 1 93.62 377 LEU A CA 1
ATOM 3022 C C . LEU A 1 377 ? -0.271 2.623 -12.227 1 93.62 377 LEU A C 1
ATOM 3024 O O . LEU A 1 377 ? -0.154 3.486 -11.352 1 93.62 377 LEU A O 1
ATOM 3028 N N . ALA A 1 378 ? -0.121 2.873 -13.539 1 90.31 378 ALA A N 1
ATOM 3029 C CA . ALA A 1 378 ? 0.305 4.199 -13.984 1 90.31 378 ALA A CA 1
ATOM 3030 C C . ALA A 1 378 ? -0.802 5.227 -13.781 1 90.31 378 ALA A C 1
ATOM 3032 O O . ALA A 1 378 ? -1.975 4.949 -14.047 1 90.31 378 ALA A O 1
ATOM 3033 N N . VAL A 1 379 ? -0.384 6.398 -13.281 1 88.5 379 VAL A N 1
ATOM 3034 C CA . VAL A 1 379 ? -1.337 7.484 -13.078 1 88.5 379 VAL A CA 1
ATOM 3035 C C . VAL A 1 379 ? -0.971 8.672 -13.969 1 88.5 379 VAL A C 1
ATOM 3037 O O . VAL A 1 379 ? -1.613 9.719 -13.906 1 88.5 379 VAL A O 1
ATOM 3040 N N . VAL A 1 380 ? 0.112 8.539 -14.688 1 84.88 380 VAL A N 1
ATOM 3041 C CA . VAL A 1 380 ? 0.57 9.492 -15.688 1 84.88 380 VAL A CA 1
ATOM 3042 C C . VAL A 1 380 ? 0.792 8.781 -17.016 1 84.88 380 VAL A C 1
ATOM 3044 O O . VAL A 1 380 ? 0.986 7.562 -17.047 1 84.88 380 VAL A O 1
ATOM 3047 N N . PRO A 1 381 ? 0.722 9.461 -18.062 1 80.19 381 PRO A N 1
ATOM 3048 C CA . PRO A 1 381 ? 0.95 8.812 -19.344 1 80.19 381 PRO A CA 1
ATOM 3049 C C . PRO A 1 381 ? 2.316 8.133 -19.438 1 80.19 381 PRO A C 1
ATOM 3051 O O . PRO A 1 381 ? 3.332 8.734 -19.078 1 80.19 381 PRO A O 1
ATOM 3054 N N . ASP A 1 382 ? 2.332 6.898 -19.844 1 80.38 382 ASP A N 1
ATOM 3055 C CA . ASP A 1 382 ? 3.572 6.133 -19.906 1 80.38 382 ASP A CA 1
ATOM 3056 C C . ASP A 1 382 ? 3.832 5.609 -21.312 1 80.38 382 ASP A C 1
ATOM 3058 O O . ASP A 1 382 ? 4.672 4.73 -21.516 1 80.38 382 ASP A O 1
ATOM 3062 N N . ILE A 1 383 ? 3.055 6.031 -22.188 1 72.62 383 ILE A N 1
ATOM 3063 C CA . ILE A 1 383 ? 3.26 5.641 -23.578 1 72.62 383 ILE A CA 1
ATOM 3064 C C . ILE A 1 383 ? 4.078 6.711 -24.297 1 72.62 383 ILE A C 1
ATOM 3066 O O . ILE A 1 383 ? 3.764 7.902 -24.219 1 72.62 383 ILE A O 1
ATOM 3070 N N . LYS A 1 384 ? 5.223 6.242 -24.719 1 63.34 384 LYS A N 1
ATOM 3071 C CA . LYS A 1 384 ? 6.074 7.18 -25.438 1 63.34 384 LYS A CA 1
ATOM 3072 C C . LYS A 1 384 ? 5.453 7.562 -26.781 1 63.34 384 LYS A C 1
ATOM 3074 O O . LYS A 1 384 ? 4.922 6.707 -27.484 1 63.34 384 LYS A O 1
ATOM 3079 N N . LYS A 1 385 ? 5.254 8.789 -27.094 1 55.25 385 LYS A N 1
ATOM 3080 C CA . LYS A 1 385 ? 4.895 9.297 -28.406 1 55.25 385 LYS A CA 1
ATOM 3081 C C . LYS A 1 385 ? 5.887 8.812 -29.469 1 55.25 385 LYS A C 1
ATOM 3083 O O . LYS A 1 385 ? 7.098 8.938 -29.297 1 55.25 385 LYS A O 1
ATOM 3088 N N . LYS A 1 386 ? 5.492 7.684 -30.188 1 49.59 386 LYS A N 1
ATOM 3089 C CA . LYS A 1 386 ? 6.309 7.238 -31.312 1 49.59 386 LYS A CA 1
ATOM 3090 C C . LYS A 1 386 ? 6.98 8.422 -32 1 49.59 386 LYS A C 1
ATOM 3092 O O . LYS A 1 386 ? 6.32 9.391 -32.375 1 49.59 386 LYS A O 1
ATOM 3097 N N . ARG A 1 387 ? 8.211 8.641 -31.875 1 43.81 387 ARG A N 1
ATOM 3098 C CA . ARG A 1 387 ? 8.898 9.578 -32.75 1 43.81 387 ARG A CA 1
ATOM 3099 C C . ARG A 1 387 ? 8.617 9.273 -34.219 1 43.81 387 ARG A C 1
ATOM 3101 O O . ARG A 1 387 ? 8.625 8.109 -34.625 1 43.81 387 ARG A O 1
ATOM 3108 N N . ARG A 1 388 ? 8.172 10.07 -34.938 1 44.84 388 ARG A N 1
ATOM 3109 C CA . ARG A 1 388 ? 7.867 10.102 -36.344 1 44.84 388 ARG A CA 1
ATOM 3110 C C . ARG A 1 388 ? 8.812 9.195 -37.156 1 44.84 388 ARG A C 1
ATOM 3112 O O . ARG A 1 388 ? 8.398 8.555 -38.125 1 44.84 388 ARG A O 1
ATOM 3119 N N . TRP A 1 389 ? 10.031 9.297 -36.75 1 40.34 389 TRP A N 1
ATOM 3120 C CA . TRP A 1 389 ? 10.969 8.711 -37.688 1 40.34 389 TRP A CA 1
ATOM 3121 C C . TRP A 1 389 ? 10.914 7.188 -37.625 1 40.34 389 TRP A C 1
ATOM 3123 O O . TRP A 1 389 ? 11.461 6.504 -38.5 1 40.34 389 TRP A O 1
ATOM 3133 N N . SER A 1 390 ? 10.648 6.707 -36.469 1 43.94 390 SER A N 1
ATOM 3134 C CA . SER A 1 390 ? 10.742 5.254 -36.375 1 43.94 390 SER A CA 1
ATOM 3135 C C . SER A 1 390 ? 9.508 4.582 -36.969 1 43.94 390 SER A C 1
ATOM 3137 O O . SER A 1 390 ? 9.25 3.406 -36.719 1 43.94 390 SER A O 1
ATOM 3139 N N . ARG A 1 391 ? 8.703 5.332 -37.531 1 43.25 391 ARG A N 1
ATOM 3140 C CA . ARG A 1 391 ? 7.492 4.801 -38.156 1 43.25 391 ARG A CA 1
ATOM 3141 C C . ARG A 1 391 ? 7.824 3.691 -39.156 1 43.25 391 ARG A C 1
ATOM 3143 O O . ARG A 1 391 ? 6.926 3.105 -39.75 1 43.25 391 ARG A O 1
ATOM 3150 N N . GLY A 1 392 ? 9 3.799 -39.688 1 38.34 392 GLY A N 1
ATOM 3151 C CA . GLY A 1 392 ? 9.078 2.893 -40.844 1 38.34 392 GLY A CA 1
ATOM 3152 C C . GLY A 1 392 ? 8.734 1.458 -40.469 1 38.34 392 GLY A C 1
ATOM 3153 O O . GLY A 1 392 ? 7.926 0.823 -41.156 1 38.34 392 GLY A O 1
ATOM 3154 N N . PHE A 1 393 ? 9.805 0.639 -40.094 1 42.94 393 PHE A N 1
ATOM 3155 C CA . PHE A 1 393 ? 9.766 -0.793 -40.375 1 42.94 393 PHE A CA 1
ATOM 3156 C C . PHE A 1 393 ? 8.789 -1.496 -39.438 1 42.94 393 PHE A C 1
ATOM 3158 O O . PHE A 1 393 ? 8.055 -2.389 -39.844 1 42.94 393 PHE A O 1
ATOM 3165 N N . SER A 1 394 ? 9.305 -1.913 -38.062 1 44.16 394 SER A N 1
ATOM 3166 C CA . SER A 1 394 ? 8.859 -3.104 -37.344 1 44.16 394 SER A CA 1
ATOM 3167 C C . SER A 1 394 ? 7.57 -2.832 -36.594 1 44.16 394 SER A C 1
ATOM 3169 O O . SER A 1 394 ? 7.336 -1.707 -36.125 1 44.16 394 SER A O 1
ATOM 3171 N N . GLY A 1 395 ? 6.422 -3.482 -36.812 1 48.97 395 GLY A N 1
ATOM 3172 C CA . GLY A 1 395 ? 5.168 -3.621 -36.094 1 48.97 395 GLY A CA 1
ATOM 3173 C C . GLY A 1 395 ? 5.301 -3.334 -34.625 1 48.97 395 GLY A C 1
ATOM 3174 O O . GLY A 1 395 ? 6.402 -3.389 -34.062 1 48.97 395 GLY A O 1
ATOM 3175 N N . SER A 1 396 ? 4.465 -2.525 -34.062 1 57.47 396 SER A N 1
ATOM 3176 C CA . SER A 1 396 ? 4.453 -2.189 -32.625 1 57.47 396 SER A CA 1
ATOM 3177 C C . SER A 1 396 ? 4.746 -3.414 -31.781 1 57.47 396 SER A C 1
ATOM 3179 O O . SER A 1 396 ? 4.066 -4.434 -31.891 1 57.47 396 SER A O 1
ATOM 3181 N N . ARG A 1 397 ? 5.844 -3.395 -31.188 1 67.62 397 ARG A N 1
ATOM 3182 C CA . ARG A 1 397 ? 6.207 -4.461 -30.25 1 67.62 397 ARG A CA 1
ATOM 3183 C C . ARG A 1 397 ? 5.156 -4.617 -29.156 1 67.62 397 ARG A C 1
ATOM 3185 O O . ARG A 1 397 ? 4.5 -3.645 -28.781 1 67.62 397 ARG A O 1
ATOM 3192 N N . GLU A 1 398 ? 4.766 -5.82 -28.766 1 75.81 398 GLU A N 1
ATOM 3193 C CA . GLU A 1 398 ? 3.795 -6.156 -27.734 1 75.81 398 GLU A CA 1
ATOM 3194 C C . GLU A 1 398 ? 4.039 -5.344 -26.469 1 75.81 398 GLU A C 1
ATOM 3196 O O . GLU A 1 398 ? 3.09 -4.961 -25.781 1 75.81 398 GLU A O 1
ATOM 3201 N N . ASP A 1 399 ? 5.258 -4.895 -26.25 1 77.69 399 ASP A N 1
ATOM 3202 C CA . ASP A 1 399 ? 5.613 -4.195 -25.016 1 77.69 399 ASP A CA 1
ATOM 3203 C C . ASP A 1 399 ? 5.25 -2.715 -25.094 1 77.69 399 ASP A C 1
ATOM 3205 O O . ASP A 1 399 ? 5.312 -1.999 -24.094 1 77.69 399 ASP A O 1
ATOM 3209 N N . GLU A 1 400 ? 4.816 -2.295 -26.219 1 79.56 400 GLU A N 1
ATOM 3210 C CA . GLU A 1 400 ? 4.469 -0.888 -26.375 1 79.56 400 GLU A CA 1
ATOM 3211 C C . GLU A 1 400 ? 2.955 -0.692 -26.391 1 79.56 400 GLU A C 1
ATOM 3213 O O . GLU A 1 400 ? 2.469 0.44 -26.359 1 79.56 400 GLU A O 1
ATOM 3218 N N . LYS A 1 401 ? 2.297 -1.83 -26.344 1 86.56 401 LYS A N 1
ATOM 3219 C CA . LYS A 1 401 ? 0.839 -1.766 -26.391 1 86.56 401 LYS A CA 1
ATOM 3220 C C . LYS A 1 401 ? 0.261 -1.426 -25.031 1 86.56 401 LYS A C 1
ATOM 3222 O O . LYS A 1 401 ? 0.82 -1.811 -24 1 86.56 401 LYS A O 1
ATOM 3227 N N . THR A 1 402 ? -0.825 -0.661 -25.094 1 89.81 402 THR A N 1
ATOM 3228 C CA . THR A 1 402 ? -1.599 -0.451 -23.875 1 89.81 402 THR A CA 1
ATOM 3229 C C . THR A 1 402 ? -2.312 -1.734 -23.453 1 89.81 402 THR A C 1
ATOM 3231 O O . THR A 1 402 ? -2.398 -2.684 -24.234 1 89.81 402 THR A O 1
ATOM 3234 N N . ILE A 1 403 ? -2.762 -1.785 -22.281 1 92 403 ILE A N 1
ATOM 3235 C CA . ILE A 1 403 ? -3.467 -2.957 -21.781 1 92 403 ILE A CA 1
ATOM 3236 C C . ILE A 1 403 ? -4.73 -3.199 -22.609 1 92 403 ILE A C 1
ATOM 3238 O O . ILE A 1 403 ? -5.035 -4.34 -22.969 1 92 403 ILE A O 1
ATOM 3242 N N . GLU A 1 404 ? -5.395 -2.146 -22.922 1 88.69 404 GLU A N 1
ATOM 3243 C CA . GLU A 1 404 ? -6.617 -2.258 -23.719 1 88.69 404 GLU A CA 1
ATOM 3244 C C . GLU A 1 404 ? -6.332 -2.855 -25.094 1 88.69 404 GLU A C 1
ATOM 3246 O O . GLU A 1 404 ? -7.121 -3.652 -25.609 1 88.69 404 GLU A O 1
ATOM 3251 N N . GLU A 1 405 ? -5.23 -2.486 -25.656 1 88.06 405 GLU A N 1
ATOM 3252 C CA . GLU A 1 405 ? -4.859 -2.953 -26.984 1 88.06 405 GLU A CA 1
ATOM 3253 C C . GLU A 1 405 ? -4.496 -4.434 -26.969 1 88.06 405 GLU A C 1
ATOM 3255 O O . GLU A 1 405 ? -4.539 -5.102 -28 1 88.06 405 GLU A O 1
ATOM 3260 N N . ARG A 1 406 ? -4.227 -4.941 -25.844 1 91.56 406 ARG A N 1
ATOM 3261 C CA . ARG A 1 406 ? -3.803 -6.332 -25.719 1 91.56 406 ARG A CA 1
ATOM 3262 C C . ARG A 1 406 ? -5.008 -7.266 -25.641 1 91.56 406 ARG A C 1
ATOM 3264 O O . ARG A 1 406 ? -4.879 -8.477 -25.828 1 91.56 406 ARG A O 1
ATOM 3271 N N . VAL A 1 407 ? -6.094 -6.75 -25.281 1 89.19 407 VAL A N 1
ATOM 3272 C CA . VAL A 1 407 ? -7.289 -7.559 -25.062 1 89.19 407 VAL A CA 1
ATOM 3273 C C . VAL A 1 407 ? -7.754 -8.164 -26.375 1 89.19 407 VAL A C 1
ATOM 3275 O O . VAL A 1 407 ? -7.969 -7.449 -27.359 1 89.19 407 VAL A O 1
ATOM 3278 N N . LYS A 1 408 ? -7.832 -9.445 -26.422 1 84.69 408 LYS A N 1
ATOM 3279 C CA . LYS A 1 408 ? -8.227 -10.148 -27.641 1 84.69 408 LYS A CA 1
ATOM 3280 C C . LYS A 1 408 ? -9.688 -10.586 -27.562 1 84.69 408 LYS A C 1
ATOM 3282 O O . LYS A 1 408 ? -10.352 -10.734 -28.594 1 84.69 408 LYS A O 1
ATOM 3287 N N . TYR A 1 409 ? -10.156 -10.914 -26.344 1 78 409 TYR A N 1
ATOM 3288 C CA . TYR A 1 409 ? -11.516 -11.398 -26.172 1 78 409 TYR A CA 1
ATOM 3289 C C . TYR A 1 409 ? -12.289 -10.523 -25.203 1 78 409 TYR A C 1
ATOM 3291 O O . TYR A 1 409 ? -11.797 -10.203 -24.109 1 78 409 TYR A O 1
ATOM 3299 N N . ILE A 1 410 ? -13.367 -10.023 -25.719 1 62.41 410 ILE A N 1
ATOM 3300 C CA . ILE A 1 410 ? -14.266 -9.289 -24.828 1 62.41 410 ILE A CA 1
ATOM 3301 C C . ILE A 1 410 ? -15.594 -10.031 -24.719 1 62.41 410 ILE A C 1
ATOM 3303 O O . ILE A 1 410 ? -16.188 -10.422 -25.734 1 62.41 410 ILE A O 1
ATOM 3307 N N . ASP A 1 411 ? -15.914 -10.617 -23.547 1 57.75 411 ASP A N 1
ATOM 3308 C CA . ASP A 1 411 ? -17.156 -11.359 -23.359 1 57.75 411 ASP A CA 1
ATOM 3309 C C . ASP A 1 411 ? -18.328 -10.641 -24.016 1 57.75 411 ASP A C 1
ATOM 3311 O O . ASP A 1 411 ? -18.359 -9.406 -24.062 1 57.75 411 ASP A O 1
ATOM 3315 N N . GLY A 1 412 ? -18.891 -11.164 -25.156 1 48.25 412 GLY A N 1
ATOM 3316 C CA . GLY A 1 412 ? -19.938 -10.719 -26.047 1 48.25 412 GLY A CA 1
ATOM 3317 C C . GLY A 1 412 ? -21 -9.883 -25.344 1 48.25 412 GLY A C 1
ATOM 3318 O O . GLY A 1 412 ? -21.859 -9.289 -25.984 1 48.25 412 GLY A O 1
ATOM 3319 N N . ARG A 1 413 ? -21.438 -10.188 -24.125 1 41.69 413 ARG A N 1
ATOM 3320 C CA . ARG A 1 413 ? -22.562 -9.352 -23.703 1 41.69 413 ARG A CA 1
ATOM 3321 C C . ARG A 1 413 ? -22.25 -7.875 -23.922 1 41.69 413 ARG A C 1
ATOM 3323 O O . ARG A 1 413 ? -23.172 -7.074 -24.141 1 41.69 413 ARG A O 1
ATOM 3330 N N . ASP A 1 414 ? -20.953 -7.465 -23.875 1 41.53 414 ASP A N 1
ATOM 3331 C CA . ASP A 1 414 ? -20.625 -6.047 -23.938 1 41.53 414 ASP A CA 1
ATOM 3332 C C . ASP A 1 414 ? -20.031 -5.684 -25.297 1 41.53 414 ASP A C 1
ATOM 3334 O O . ASP A 1 414 ? -19.578 -4.555 -25.5 1 41.53 414 ASP A O 1
ATOM 3338 N N . MET A 1 415 ? -19.75 -6.578 -26.125 1 36.69 415 MET A N 1
ATOM 3339 C CA . MET A 1 415 ? -19.25 -6.273 -27.453 1 36.69 415 MET A CA 1
ATOM 3340 C C . MET A 1 415 ? -20.203 -5.32 -28.188 1 36.69 415 MET A C 1
ATOM 3342 O O . MET A 1 415 ? -19.781 -4.578 -29.078 1 36.69 415 MET A O 1
ATOM 3346 N N . THR A 1 416 ? -21.453 -5.645 -28.125 1 35.16 416 THR A N 1
ATOM 3347 C CA . THR A 1 416 ? -22.328 -4.742 -28.875 1 35.16 416 THR A CA 1
ATOM 3348 C C . THR A 1 416 ? -22.031 -3.287 -28.531 1 35.16 416 THR A C 1
ATOM 3350 O O . THR A 1 416 ? -22.234 -2.395 -29.359 1 35.16 416 THR A O 1
ATOM 3353 N N . ARG A 1 417 ? -21.734 -3.057 -27.266 1 37.31 417 ARG A N 1
ATOM 3354 C CA . ARG A 1 417 ? -21.578 -1.641 -26.953 1 37.31 417 ARG A CA 1
ATOM 3355 C C . ARG A 1 417 ? -20.234 -1.118 -27.453 1 37.31 417 ARG A C 1
ATOM 3357 O O . ARG A 1 417 ? -20.047 0.092 -27.594 1 37.31 417 ARG A O 1
ATOM 3364 N N . HIS A 1 418 ? -19.234 -1.964 -27.656 1 37.78 418 HIS A N 1
ATOM 3365 C CA . HIS A 1 418 ? -17.922 -1.476 -28.094 1 37.78 418 HIS A CA 1
ATOM 3366 C C . HIS A 1 418 ? -17.969 -1.04 -29.547 1 37.78 418 HIS A C 1
ATOM 3368 O O . HIS A 1 418 ? -17.125 -0.253 -29.984 1 37.78 418 HIS A O 1
ATOM 3374 N N . LEU A 1 419 ? -18.531 -1.801 -30.469 1 34.59 419 LEU A N 1
ATOM 3375 C CA . LEU A 1 419 ? -18.484 -1.431 -31.891 1 34.59 419 LEU A CA 1
ATOM 3376 C C . LEU A 1 419 ? -19 -0.005 -32.094 1 34.59 419 LEU A C 1
ATOM 3378 O O . LEU A 1 419 ? -18.562 0.685 -33 1 34.59 419 LEU A O 1
ATOM 3382 N N . ASN A 1 420 ? -20.266 0.283 -31.672 1 34.47 420 ASN A N 1
ATOM 3383 C CA . ASN A 1 420 ? -20.766 1.58 -32.125 1 34.47 420 ASN A CA 1
ATOM 3384 C C . ASN A 1 420 ? -19.984 2.729 -31.5 1 34.47 420 ASN A C 1
ATOM 3386 O O . ASN A 1 420 ? -20.031 3.857 -31.984 1 34.47 420 ASN A O 1
ATOM 3390 N N . GLU A 1 421 ? -19.875 2.881 -30.141 1 35.34 421 GLU A N 1
ATOM 3391 C CA . GLU A 1 421 ? -19.453 4.172 -29.594 1 35.34 421 GLU A CA 1
ATOM 3392 C C . GLU A 1 421 ? -17.938 4.32 -29.609 1 35.34 421 GLU A C 1
ATOM 3394 O O . GLU A 1 421 ? -17.266 3.934 -28.656 1 35.34 421 GLU A O 1
ATOM 3399 N N . ARG A 1 422 ? -17.234 4.195 -30.656 1 33.84 422 ARG A N 1
ATOM 3400 C CA . ARG A 1 422 ? -15.898 4.711 -30.938 1 33.84 422 ARG A CA 1
ATOM 3401 C C . ARG A 1 422 ? -15.641 6.012 -30.188 1 33.84 422 ARG A C 1
ATOM 3403 O O . ARG A 1 422 ? -14.602 6.648 -30.375 1 33.84 422 ARG A O 1
ATOM 3410 N N . ASN A 1 423 ? -16.547 6.891 -29.891 1 34.78 423 ASN A N 1
ATOM 3411 C CA . ASN A 1 423 ? -16.281 8.164 -29.234 1 34.78 423 ASN A CA 1
ATOM 3412 C C . ASN A 1 423 ? -15.617 7.957 -27.875 1 34.78 423 ASN A C 1
ATOM 3414 O O . ASN A 1 423 ? -16.156 7.266 -27 1 34.78 423 ASN A O 1
ATOM 3418 N N . SER A 1 424 ? -14.258 8.078 -27.719 1 38.78 424 SER A N 1
ATOM 3419 C CA . SER A 1 424 ? -13.055 7.918 -26.922 1 38.78 424 SER A CA 1
ATOM 3420 C C . SER A 1 424 ? -13.305 8.328 -25.469 1 38.78 424 SER A C 1
ATOM 3422 O O . SER A 1 424 ? -12.375 8.695 -24.75 1 38.78 424 SER A O 1
ATOM 3424 N N . ARG A 1 425 ? -14.438 8.898 -25.141 1 39.44 425 ARG A N 1
ATOM 3425 C CA . ARG A 1 425 ? -14.398 9.336 -23.75 1 39.44 425 ARG A CA 1
ATOM 3426 C C . ARG A 1 425 ? -14.188 8.156 -22.797 1 39.44 425 ARG A C 1
ATOM 3428 O O . ARG A 1 425 ? -14.688 7.059 -23.047 1 39.44 425 ARG A O 1
ATOM 3435 N N . PRO A 1 426 ? -13.18 8.32 -22.016 1 46.41 426 PRO A N 1
ATOM 3436 C CA . PRO A 1 426 ? -12.969 7.266 -21.016 1 46.41 426 PRO A CA 1
ATOM 3437 C C . PRO A 1 426 ? -14.273 6.781 -20.391 1 46.41 426 PRO A C 1
ATOM 3439 O O . PRO A 1 426 ? -15.102 7.598 -19.969 1 46.41 426 PRO A O 1
ATOM 3442 N N . ILE A 1 427 ? -14.875 5.715 -20.828 1 50.25 427 ILE A N 1
ATOM 3443 C CA . ILE A 1 427 ? -16.062 5.129 -20.203 1 50.25 427 ILE A CA 1
ATOM 3444 C C . ILE A 1 427 ? -15.812 4.902 -18.719 1 50.25 427 ILE A C 1
ATOM 3446 O O . ILE A 1 427 ? -15.195 3.908 -18.328 1 50.25 427 ILE A O 1
ATOM 3450 N N . ILE A 1 428 ? -15.664 6.055 -17.922 1 51.75 428 ILE A N 1
ATOM 3451 C CA . ILE A 1 428 ? -15.641 6 -16.469 1 51.75 428 ILE A CA 1
ATOM 3452 C C . ILE A 1 428 ? -16.953 5.398 -15.953 1 51.75 428 ILE A C 1
ATOM 3454 O O . ILE A 1 428 ? -18.031 5.746 -16.438 1 51.75 428 ILE A O 1
ATOM 3458 N N . GLY A 1 429 ? -16.969 4.207 -15.242 1 56.34 429 GLY A N 1
ATOM 3459 C CA . GLY A 1 429 ? -18.094 3.551 -14.594 1 56.34 429 GLY A CA 1
ATOM 3460 C C . GLY A 1 429 ? -18.281 2.115 -15.047 1 56.34 429 GLY A C 1
ATOM 3461 O O . GLY A 1 429 ? -19 1.351 -14.398 1 56.34 429 GLY A O 1
ATOM 3462 N N . THR A 1 430 ? -17.625 1.896 -16.125 1 62.16 430 THR A N 1
ATOM 3463 C CA . THR A 1 430 ? -17.828 0.524 -16.594 1 62.16 430 THR A CA 1
ATOM 3464 C C . THR A 1 430 ? -16.578 -0.321 -16.312 1 62.16 430 THR A C 1
ATOM 3466 O O . THR A 1 430 ? -16.594 -1.534 -16.516 1 62.16 430 THR A O 1
ATOM 3469 N N . ARG A 1 431 ? -15.625 0.469 -15.734 1 76.31 431 ARG A N 1
ATOM 3470 C CA . ARG A 1 431 ? -14.367 -0.235 -15.5 1 76.31 431 ARG A CA 1
ATOM 3471 C C . ARG A 1 431 ? -13.891 -0.046 -14.062 1 76.31 431 ARG A C 1
ATOM 3473 O O . ARG A 1 431 ? -14.344 0.869 -13.375 1 76.31 431 ARG A O 1
ATOM 3480 N N . LEU A 1 432 ? -13.078 -0.968 -13.711 1 84.5 432 LEU A N 1
ATOM 3481 C CA . LEU A 1 432 ? -12.484 -0.888 -12.375 1 84.5 432 LEU A CA 1
ATOM 3482 C C . LEU A 1 432 ? -11.578 0.338 -12.258 1 84.5 432 LEU A C 1
ATOM 3484 O O . LEU A 1 432 ? -10.797 0.626 -13.164 1 84.5 432 LEU A O 1
ATOM 3488 N N . ALA A 1 433 ? -11.836 1.184 -11.266 1 88.62 433 ALA A N 1
ATOM 3489 C CA . ALA A 1 433 ? -11.023 2.373 -11.016 1 88.62 433 ALA A CA 1
ATOM 3490 C C . ALA A 1 433 ? -10.492 2.387 -9.586 1 88.62 433 ALA A C 1
ATOM 3492 O O . ALA A 1 433 ? -11.211 2.045 -8.648 1 88.62 433 ALA A O 1
ATOM 3493 N N . MET A 1 434 ? -9.273 2.77 -9.492 1 92 434 MET A N 1
ATOM 3494 C CA . MET A 1 434 ? -8.664 2.838 -8.164 1 92 434 MET A CA 1
ATOM 3495 C C . MET A 1 434 ? -8.977 4.168 -7.488 1 92 434 MET A C 1
ATOM 3497 O O . MET A 1 434 ? -9.141 5.188 -8.164 1 92 434 MET A O 1
ATOM 3501 N N . THR A 1 435 ? -9.055 4.148 -6.168 1 94.69 435 THR A N 1
ATOM 3502 C CA . THR A 1 435 ? -9.141 5.387 -5.395 1 94.69 435 THR A CA 1
ATOM 3503 C C . THR A 1 435 ? -7.816 6.148 -5.453 1 94.69 435 THR A C 1
ATOM 3505 O O . THR A 1 435 ? -6.762 5.555 -5.684 1 94.69 435 THR A O 1
ATOM 3508 N N . SER A 1 436 ? -7.891 7.453 -5.27 1 94.56 436 SER A N 1
ATOM 3509 C CA . SER A 1 436 ? -6.672 8.258 -5.258 1 94.56 436 SER A CA 1
ATOM 3510 C C . SER A 1 436 ? -5.73 7.816 -4.141 1 94.56 436 SER A C 1
ATOM 3512 O O . SER A 1 436 ? -4.508 7.848 -4.301 1 94.56 436 SER A O 1
ATOM 3514 N N . ARG A 1 437 ? -6.262 7.34 -3.008 1 94.81 437 ARG A N 1
ATOM 3515 C CA . ARG A 1 437 ? -5.469 6.887 -1.87 1 94.81 437 ARG A CA 1
ATOM 3516 C C . ARG A 1 437 ? -4.57 5.719 -2.26 1 94.81 437 ARG A C 1
ATOM 3518 O O . ARG A 1 437 ? -3.469 5.57 -1.726 1 94.81 437 ARG A O 1
ATOM 3525 N N . MET A 1 438 ? -5.023 4.938 -3.238 1 93.88 438 MET A N 1
ATOM 3526 C CA . MET A 1 438 ? -4.305 3.717 -3.58 1 93.88 438 MET A CA 1
ATOM 3527 C C . MET A 1 438 ? -3.617 3.85 -4.934 1 93.88 438 MET A C 1
ATOM 3529 O O . MET A 1 438 ? -2.814 2.996 -5.316 1 93.88 438 MET A O 1
ATOM 3533 N N . SER A 1 439 ? -3.902 4.918 -5.648 1 92.44 439 SER A N 1
ATOM 3534 C CA . SER A 1 439 ? -3.234 5.16 -6.922 1 92.44 439 SER A CA 1
ATOM 3535 C C . SER A 1 439 ? -1.913 5.895 -6.723 1 92.44 439 SER A C 1
ATOM 3537 O O . SER A 1 439 ? -0.938 5.633 -7.43 1 92.44 439 SER A O 1
ATOM 3539 N N . TYR A 1 440 ? -1.914 6.766 -5.781 1 93.25 440 TYR A N 1
ATOM 3540 C CA . TYR A 1 440 ? -0.697 7.516 -5.5 1 93.25 440 TYR A CA 1
ATOM 3541 C C . TYR A 1 440 ? 0.087 6.879 -4.359 1 93.25 440 TYR A C 1
ATOM 3543 O O . TYR A 1 440 ? 0.487 7.562 -3.416 1 93.25 440 TYR A O 1
ATOM 3551 N N . PHE A 1 441 ? 0.386 5.598 -4.48 1 90.5 441 PHE A N 1
ATOM 3552 C CA . PHE A 1 441 ? 0.965 4.82 -3.391 1 90.5 441 PHE A CA 1
ATOM 3553 C C . PHE A 1 441 ? 2.445 5.137 -3.225 1 90.5 441 PHE A C 1
ATOM 3555 O O . PHE A 1 441 ? 3.047 4.801 -2.201 1 90.5 441 PHE A O 1
ATOM 3562 N N . ASN A 1 442 ? 3.033 5.852 -4.121 1 89.62 442 ASN A N 1
ATOM 3563 C CA . ASN A 1 442 ? 4.434 6.246 -4.016 1 89.62 442 ASN A CA 1
ATOM 3564 C C . ASN A 1 442 ? 4.57 7.707 -3.594 1 89.62 442 ASN A C 1
ATOM 3566 O O . ASN A 1 442 ? 5.656 8.289 -3.689 1 89.62 442 ASN A O 1
ATOM 3570 N N . ASP A 1 443 ? 3.461 8.266 -3.186 1 94.5 443 ASP A N 1
ATOM 3571 C CA . ASP A 1 443 ? 3.5 9.664 -2.791 1 94.5 443 ASP A CA 1
ATOM 3572 C C . ASP A 1 443 ? 4.523 9.898 -1.682 1 94.5 443 ASP A C 1
ATOM 3574 O O . ASP A 1 443 ? 4.621 9.102 -0.744 1 94.5 443 ASP A O 1
ATOM 3578 N N . ARG A 1 444 ? 5.289 10.945 -1.773 1 93.94 444 ARG A N 1
ATOM 3579 C CA . ARG A 1 444 ? 6.391 11.211 -0.854 1 93.94 444 ARG A CA 1
ATOM 3580 C C . ARG A 1 444 ? 5.895 11.898 0.413 1 93.94 444 ARG A C 1
ATOM 3582 O O . ARG A 1 444 ? 6.613 11.961 1.412 1 93.94 444 ARG A O 1
ATOM 3589 N N . ILE A 1 445 ? 4.664 12.406 0.37 1 96.12 445 ILE A N 1
ATOM 3590 C CA . ILE A 1 445 ? 4.16 13.18 1.497 1 96.12 445 ILE A CA 1
ATOM 3591 C C . ILE A 1 445 ? 3.197 12.328 2.32 1 96.12 445 ILE A C 1
ATOM 3593 O O . ILE A 1 445 ? 3.352 12.211 3.537 1 96.12 445 ILE A O 1
ATOM 3597 N N . LEU A 1 446 ? 2.262 11.812 1.645 1 96.81 446 LEU A N 1
ATOM 3598 C CA . LEU A 1 446 ? 1.229 11.016 2.303 1 96.81 446 LEU A CA 1
ATOM 3599 C C . LEU A 1 446 ? 0.997 9.703 1.562 1 96.81 446 LEU A C 1
ATOM 3601 O O . LEU A 1 446 ? 0.22 9.656 0.606 1 96.81 446 LEU A O 1
ATOM 3605 N N . ASN A 1 447 ? 1.606 8.695 1.993 1 93.88 447 ASN A N 1
ATOM 3606 C CA . ASN A 1 447 ? 1.412 7.391 1.372 1 93.88 447 ASN A CA 1
ATOM 3607 C C . ASN A 1 447 ? 0.392 6.551 2.137 1 93.88 447 ASN A C 1
ATOM 3609 O O . ASN A 1 447 ? -0.018 6.918 3.238 1 93.88 447 ASN A O 1
ATOM 3613 N N . PRO A 1 448 ? 0.002 5.445 1.603 1 94.38 448 PRO A N 1
ATOM 3614 C CA . PRO A 1 448 ? -1.049 4.641 2.232 1 94.38 448 PRO A CA 1
ATOM 3615 C C . PRO A 1 448 ? -0.642 4.109 3.604 1 94.38 448 PRO A C 1
ATOM 3617 O O . PRO A 1 448 ? -1.487 3.969 4.492 1 94.38 448 PRO A O 1
ATOM 3620 N N . ASP A 1 449 ? 0.606 3.826 3.818 1 93.88 449 ASP A N 1
ATOM 3621 C CA . ASP A 1 449 ? 1.071 3.322 5.109 1 93.88 449 ASP A CA 1
ATOM 3622 C C . ASP A 1 449 ? 0.821 4.34 6.219 1 93.88 449 ASP A C 1
ATOM 3624 O O . ASP A 1 449 ? 0.334 3.984 7.293 1 93.88 449 ASP A O 1
ATOM 3628 N N . LEU A 1 450 ? 1.127 5.535 5.906 1 96.19 450 LEU A N 1
ATOM 3629 C CA . LEU A 1 450 ? 0.92 6.598 6.883 1 96.19 450 LEU A CA 1
ATOM 3630 C C . LEU A 1 450 ? -0.564 6.793 7.172 1 96.19 450 LEU A C 1
ATOM 3632 O O . LEU A 1 450 ? -0.957 7.012 8.32 1 96.19 450 LEU A O 1
ATOM 3636 N N . MET A 1 451 ? -1.364 6.75 6.156 1 96.75 451 MET A N 1
ATOM 3637 C CA . MET A 1 451 ? -2.801 6.938 6.332 1 96.75 451 MET A CA 1
ATOM 3638 C C . MET A 1 451 ? -3.391 5.84 7.211 1 96.75 451 MET A C 1
ATOM 3640 O O . MET A 1 451 ? -4.207 6.113 8.094 1 96.75 451 MET A O 1
ATOM 3644 N N . ARG A 1 452 ? -2.971 4.605 6.984 1 95.75 452 ARG A N 1
ATOM 3645 C CA . ARG A 1 452 ? -3.436 3.5 7.816 1 95.75 452 ARG A CA 1
ATOM 3646 C C . ARG A 1 452 ? -2.984 3.676 9.258 1 95.75 452 ARG A C 1
ATOM 3648 O O . ARG A 1 452 ? -3.766 3.473 10.195 1 95.75 452 ARG A O 1
ATOM 3655 N N . ALA A 1 453 ? -1.724 4.047 9.445 1 96.88 453 ALA A N 1
ATOM 3656 C CA . ALA A 1 453 ? -1.181 4.246 10.789 1 96.88 453 ALA A CA 1
ATOM 3657 C C . ALA A 1 453 ? -1.962 5.32 11.539 1 96.88 453 ALA A C 1
ATOM 3659 O O . ALA A 1 453 ? -2.342 5.125 12.695 1 96.88 453 ALA A O 1
ATOM 3660 N N . MET A 1 454 ? -2.209 6.402 10.891 1 97.31 454 MET A N 1
ATOM 3661 C CA . MET A 1 454 ? -2.895 7.52 11.531 1 97.31 454 MET A CA 1
ATOM 3662 C C . MET A 1 454 ? -4.34 7.16 11.844 1 97.31 454 MET A C 1
ATOM 3664 O O . MET A 1 454 ? -4.879 7.582 12.875 1 97.31 454 MET A O 1
ATOM 3668 N N . ALA A 1 455 ? -4.961 6.387 10.953 1 95.62 455 ALA A N 1
ATOM 3669 C CA . ALA A 1 455 ? -6.324 5.941 11.219 1 95.62 455 ALA A CA 1
ATOM 3670 C C . ALA A 1 455 ? -6.387 5.09 12.484 1 95.62 455 ALA A C 1
ATOM 3672 O O . ALA A 1 455 ? -7.266 5.285 13.328 1 95.62 455 ALA A O 1
ATOM 3673 N N . ILE A 1 456 ? -5.457 4.176 12.641 1 94.81 456 ILE A N 1
ATOM 3674 C CA . ILE A 1 456 ? -5.414 3.285 13.797 1 94.81 456 ILE A CA 1
ATOM 3675 C C . ILE A 1 456 ? -5.176 4.098 15.062 1 94.81 456 ILE A C 1
ATOM 3677 O O . ILE A 1 456 ? -5.844 3.883 16.078 1 94.81 456 ILE A O 1
ATOM 3681 N N . LEU A 1 457 ? -4.27 5.023 15.016 1 95.94 457 LEU A N 1
ATOM 3682 C CA . LEU A 1 457 ? -3.934 5.848 16.172 1 95.94 457 LEU A CA 1
ATOM 3683 C C . LEU A 1 457 ? -5.105 6.742 16.562 1 95.94 457 LEU A C 1
ATOM 3685 O O . LEU A 1 457 ? -5.391 6.918 17.75 1 95.94 457 LEU A O 1
ATOM 3689 N N . TYR A 1 458 ? -5.754 7.348 15.586 1 95.75 458 TYR A N 1
ATOM 3690 C CA . TYR A 1 458 ? -6.844 8.289 15.836 1 95.75 458 TYR A CA 1
ATOM 3691 C C . TYR A 1 458 ? -8.047 7.578 16.438 1 95.75 458 TYR A C 1
ATOM 3693 O O . TYR A 1 458 ? -8.672 8.094 17.375 1 95.75 458 TYR A O 1
ATOM 3701 N N . LEU A 1 459 ? -8.406 6.438 15.875 1 92.5 459 LEU A N 1
ATOM 3702 C CA . LEU A 1 459 ? -9.602 5.73 16.328 1 92.5 459 LEU A CA 1
ATOM 3703 C C . LEU A 1 459 ? -9.375 5.102 17.703 1 92.5 459 LEU A C 1
ATOM 3705 O O . LEU A 1 459 ? -10.281 5.074 18.531 1 92.5 459 LEU A O 1
ATOM 3709 N N . GLY A 1 460 ? -8.234 4.562 17.953 1 88.94 460 GLY A N 1
ATOM 3710 C CA . GLY A 1 460 ? -7.906 4.016 19.266 1 88.94 460 GLY A CA 1
ATOM 3711 C C . GLY A 1 460 ? -8.703 2.771 19.609 1 88.94 460 GLY A C 1
ATOM 3712 O O . GLY A 1 460 ? -9.117 2.029 18.719 1 88.94 460 GLY A O 1
ATOM 3713 N N . PRO A 1 461 ? -8.82 2.354 20.828 1 80.75 461 PRO A N 1
ATOM 3714 C CA . PRO A 1 461 ? -9.43 1.088 21.266 1 80.75 461 PRO A CA 1
ATOM 3715 C C . PRO A 1 461 ? -10.953 1.108 21.188 1 80.75 461 PRO A C 1
ATOM 3717 O O . PRO A 1 461 ? -11.586 0.051 21.141 1 80.75 461 PRO A O 1
ATOM 3720 N N . ASN A 1 462 ? -11.641 2.162 21.359 1 60.81 462 ASN A N 1
ATOM 3721 C CA . ASN A 1 462 ? -13.078 2.201 21.609 1 60.81 462 ASN A CA 1
ATOM 3722 C C . ASN A 1 462 ? -13.875 2.062 20.312 1 60.81 462 ASN A C 1
ATOM 3724 O O . ASN A 1 462 ? -15.078 1.797 20.344 1 60.81 462 ASN A O 1
ATOM 3728 N N . ASN A 1 463 ? -13.172 1.998 19.156 1 61.84 463 ASN A N 1
ATOM 3729 C CA . ASN A 1 463 ? -14.078 2.4 18.078 1 61.84 463 ASN A CA 1
ATOM 3730 C C . ASN A 1 463 ? -13.914 1.515 16.859 1 61.84 463 ASN A C 1
ATOM 3732 O O . ASN A 1 463 ? -12.82 1.408 16.297 1 61.84 463 ASN A O 1
ATOM 3736 N N . CYS A 1 464 ? -14.695 0.374 16.766 1 72 464 CYS A N 1
ATOM 3737 C CA . CYS A 1 464 ? -14.844 -0.08 15.383 1 72 464 CYS A CA 1
ATOM 3738 C C . CYS A 1 464 ? -15.969 0.668 14.68 1 72 464 CYS A C 1
ATOM 3740 O O . CYS A 1 464 ? -17.141 0.287 14.781 1 72 464 CYS A O 1
ATOM 3742 N N . PRO A 1 465 ? -15.586 1.75 14.133 1 75.75 465 PRO A N 1
ATOM 3743 C CA . PRO A 1 465 ? -16.641 2.584 13.539 1 75.75 465 PRO A CA 1
ATOM 3744 C C . PRO A 1 465 ? -17.266 1.95 12.305 1 75.75 465 PRO A C 1
ATOM 3746 O O . PRO A 1 465 ? -16.641 1.111 11.648 1 75.75 465 PRO A O 1
ATOM 3749 N N . ASP A 1 466 ? -18.516 2.164 12.156 1 83.94 466 ASP A N 1
ATOM 3750 C CA . ASP A 1 466 ? -19.156 1.852 10.883 1 83.94 466 ASP A CA 1
ATOM 3751 C C . ASP A 1 466 ? -18.844 2.908 9.828 1 83.94 466 ASP A C 1
ATOM 3753 O O . ASP A 1 466 ? -19.391 4.008 9.852 1 83.94 466 ASP A O 1
ATOM 3757 N N . PHE A 1 467 ? -18.078 2.578 8.883 1 86.88 467 PHE A N 1
ATOM 3758 C CA . PHE A 1 467 ? -17.578 3.531 7.902 1 86.88 467 PHE A CA 1
ATOM 3759 C C . PHE A 1 467 ? -18.688 3.965 6.949 1 86.88 467 PHE A C 1
ATOM 3761 O O . PHE A 1 467 ? -18.531 4.945 6.215 1 86.88 467 PHE A O 1
ATOM 3768 N N . THR A 1 468 ? -19.828 3.299 7.004 1 83.44 468 THR A N 1
ATOM 3769 C CA . THR A 1 468 ? -20.906 3.613 6.07 1 83.44 468 THR A CA 1
ATOM 3770 C C . THR A 1 468 ? -21.875 4.609 6.691 1 83.44 468 THR A C 1
ATOM 3772 O O . THR A 1 468 ? -22.641 5.27 5.977 1 83.44 468 THR A O 1
ATOM 3775 N N . SER A 1 469 ? -21.797 4.77 8.016 1 89.38 469 SER A N 1
ATOM 3776 C CA . SER A 1 469 ? -22.828 5.598 8.625 1 89.38 469 SER A CA 1
ATOM 3777 C C . SER A 1 469 ? -22.234 6.609 9.594 1 89.38 469 SER A C 1
ATOM 3779 O O . SER A 1 469 ? -22.875 7.598 9.945 1 89.38 469 SER A O 1
ATOM 3781 N N . ASP A 1 470 ? -21.062 6.418 10.039 1 93.19 470 ASP A N 1
ATOM 3782 C CA . ASP A 1 470 ? -20.453 7.359 10.969 1 93.19 470 ASP A CA 1
ATOM 3783 C C . ASP A 1 470 ? -19.906 8.586 10.234 1 93.19 470 ASP A C 1
ATOM 3785 O O . ASP A 1 470 ? -18.703 8.68 9.969 1 93.19 470 ASP A O 1
ATOM 3789 N N . TYR A 1 471 ? -20.812 9.555 10.047 1 96.06 471 TYR A N 1
ATOM 3790 C CA . TYR A 1 471 ? -20.453 10.703 9.227 1 96.06 471 TYR A CA 1
ATOM 3791 C C . TYR A 1 471 ? -19.656 11.727 10.039 1 96.06 471 TYR A C 1
ATOM 3793 O O . TYR A 1 471 ? -19.078 12.656 9.484 1 96.06 471 TYR A O 1
ATOM 3801 N N . LEU A 1 472 ? -19.547 11.602 11.383 1 96.56 472 LEU A N 1
ATOM 3802 C CA . LEU A 1 472 ? -18.641 12.445 12.164 1 96.56 472 LEU A CA 1
ATOM 3803 C C . LEU A 1 472 ? -17.188 12.039 11.961 1 96.56 472 LEU A C 1
ATOM 3805 O O . LEU A 1 472 ? -16.297 12.883 12.016 1 96.56 472 LEU A O 1
ATOM 3809 N N . LEU A 1 473 ? -17.016 10.727 11.695 1 95.31 473 LEU A N 1
ATOM 3810 C CA . LEU A 1 473 ? -15.688 10.211 11.383 1 95.31 473 LEU A CA 1
ATOM 3811 C C . LEU A 1 473 ? -15.359 10.414 9.906 1 95.31 473 LEU A C 1
ATOM 3813 O O . LEU A 1 473 ? -14.258 10.852 9.562 1 95.31 473 LEU A O 1
ATOM 3817 N N . SER A 1 474 ? -16.328 10.031 9.094 1 96.75 474 SER A N 1
ATOM 3818 C CA . SER A 1 474 ? -16.219 10.164 7.645 1 96.75 474 SER A CA 1
ATOM 3819 C C . SER A 1 474 ? -17.312 11.062 7.082 1 96.75 474 SER A C 1
ATOM 3821 O O . SER A 1 474 ? -18.328 10.578 6.574 1 96.75 474 SER A O 1
ATOM 3823 N N . PRO A 1 475 ? -17.016 12.359 6.984 1 97.62 475 PRO A N 1
ATOM 3824 C CA . PRO A 1 475 ? -18.047 13.32 6.57 1 97.62 475 PRO A CA 1
ATOM 3825 C C . PRO A 1 475 ? -18.609 13.023 5.188 1 97.62 475 PRO A C 1
ATOM 3827 O O . PRO A 1 475 ? -19.75 13.391 4.887 1 97.62 475 PRO A O 1
ATOM 3830 N N . ILE A 1 476 ? -17.922 12.289 4.422 1 95.69 476 ILE A N 1
ATOM 3831 C CA . ILE A 1 476 ? -18.312 12.016 3.041 1 95.69 476 ILE A CA 1
ATOM 3832 C C . ILE A 1 476 ? -19.609 11.219 3.023 1 95.69 476 ILE A C 1
ATOM 3834 O O . ILE A 1 476 ? -20.359 11.25 2.039 1 95.69 476 ILE A O 1
ATOM 3838 N N . VAL A 1 477 ? -19.938 10.531 4.059 1 95.19 477 VAL A N 1
ATOM 3839 C CA . VAL A 1 477 ? -21.141 9.695 4.078 1 95.19 477 VAL A CA 1
ATOM 3840 C C . VAL A 1 477 ? -22.25 10.414 4.836 1 95.19 477 VAL A C 1
ATOM 3842 O O . VAL A 1 477 ? -23.234 9.789 5.246 1 95.19 477 VAL A O 1
ATOM 3845 N N . GLY A 1 478 ? -22.172 11.719 5.082 1 96.81 478 GLY A N 1
ATOM 3846 C CA . GLY A 1 478 ? -23.203 12.484 5.762 1 96.81 478 GLY A CA 1
ATOM 3847 C C . GLY A 1 478 ? -24.547 12.422 5.059 1 96.81 478 GLY A C 1
ATOM 3848 O O . GLY A 1 478 ? -24.609 12.344 3.83 1 96.81 478 GLY A O 1
ATOM 3849 N N . PRO A 1 479 ? -25.594 12.422 5.805 1 96.75 479 PRO A N 1
ATOM 3850 C CA . PRO A 1 479 ? -26.922 12.398 5.188 1 96.75 479 PRO A CA 1
ATOM 3851 C C . PRO A 1 479 ? -27.203 13.625 4.32 1 96.75 479 PRO A C 1
ATOM 3853 O O . PRO A 1 479 ? -26.781 14.734 4.66 1 96.75 479 PRO A O 1
ATOM 3856 N N . ASP A 1 480 ? -27.938 13.445 3.275 1 95.25 480 ASP A N 1
ATOM 3857 C CA . ASP A 1 480 ? -28.234 14.508 2.316 1 95.25 480 ASP A CA 1
ATOM 3858 C C . ASP A 1 480 ? -28.953 15.672 2.992 1 95.25 480 ASP A C 1
ATOM 3860 O O . ASP A 1 480 ? -28.719 16.828 2.648 1 95.25 480 ASP A O 1
ATOM 3864 N N . GLU A 1 481 ? -29.797 15.344 3.91 1 96.5 481 GLU A N 1
ATOM 3865 C CA . GLU A 1 481 ? -30.578 16.375 4.594 1 96.5 481 GLU A CA 1
ATOM 3866 C C . GLU A 1 481 ? -29.672 17.344 5.348 1 96.5 481 GLU A C 1
ATOM 3868 O O . GLU A 1 481 ? -29.938 18.547 5.383 1 96.5 481 GLU A O 1
ATOM 3873 N N . LEU A 1 482 ? -28.641 16.828 5.887 1 97.81 482 LEU A N 1
ATOM 3874 C CA . LEU A 1 482 ? -27.703 17.672 6.625 1 97.81 482 LEU A CA 1
ATOM 3875 C C . LEU A 1 482 ? -26.781 18.422 5.672 1 97.81 482 LEU A C 1
ATOM 3877 O O . LEU A 1 482 ? -26.516 19.609 5.863 1 97.81 482 LEU A O 1
ATOM 3881 N N . LEU A 1 483 ? -26.312 17.734 4.652 1 97.88 483 LEU A N 1
ATOM 3882 C CA . LEU A 1 483 ? -25.406 18.344 3.68 1 97.88 483 LEU A CA 1
ATOM 3883 C C . LEU A 1 483 ? -26.062 19.547 3.002 1 97.88 483 LEU A C 1
ATOM 3885 O O . LEU A 1 483 ? -25.391 20.531 2.682 1 97.88 483 LEU A O 1
ATOM 3889 N N . ALA A 1 484 ? -27.359 19.453 2.832 1 96.94 484 ALA A N 1
ATOM 3890 C CA . ALA A 1 484 ? -28.094 20.531 2.162 1 96.94 484 ALA A CA 1
ATOM 3891 C C . ALA A 1 484 ? -28.094 21.797 2.994 1 96.94 484 ALA A C 1
ATOM 3893 O O . ALA A 1 484 ? -28.344 22.891 2.471 1 96.94 484 ALA A O 1
ATOM 3894 N N . GLN A 1 485 ? -27.812 21.656 4.242 1 97.19 485 GLN A N 1
ATOM 3895 C CA . GLN A 1 485 ? -27.891 22.797 5.152 1 97.19 485 GLN A CA 1
ATOM 3896 C C . GLN A 1 485 ? -26.516 23.422 5.375 1 97.19 485 GLN A C 1
ATOM 3898 O O . GLN A 1 485 ? -26.391 24.422 6.09 1 97.19 485 GLN A O 1
ATOM 3903 N N . PHE A 1 486 ? -25.5 22.953 4.719 1 98.06 486 PHE A N 1
ATOM 3904 C CA . PHE A 1 486 ? -24.156 23.5 4.871 1 98.06 486 PHE A CA 1
ATOM 3905 C C . PHE A 1 486 ? -24.094 24.922 4.328 1 98.06 486 PHE A C 1
ATOM 3907 O O . PHE A 1 486 ? -24.734 25.234 3.328 1 98.06 486 PHE A O 1
ATOM 3914 N N . PRO A 1 487 ? -23.344 25.812 5.055 1 97.38 487 PRO A N 1
ATOM 3915 C CA . PRO A 1 487 ? -23.062 27.109 4.414 1 97.38 487 PRO A CA 1
ATOM 3916 C C . PRO A 1 487 ? -22.172 26.969 3.184 1 97.38 487 PRO A C 1
ATOM 3918 O O . PRO A 1 487 ? -21.922 25.859 2.723 1 97.38 487 PRO A O 1
ATOM 3921 N N . LYS A 1 488 ? -21.781 28.109 2.562 1 97 488 LYS A N 1
ATOM 3922 C CA . LYS A 1 488 ? -20.891 28.031 1.417 1 97 488 LYS A CA 1
ATOM 3923 C C . LYS A 1 488 ? -19.594 27.312 1.783 1 97 488 LYS A C 1
ATOM 3925 O O . LYS A 1 488 ? -19 27.578 2.84 1 97 488 LYS A O 1
ATOM 3930 N N . VAL A 1 489 ? -19.203 26.359 0.956 1 98.12 489 VAL A N 1
ATOM 3931 C CA . VAL A 1 489 ? -18.016 25.562 1.224 1 98.12 489 VAL A CA 1
ATOM 3932 C C . VAL A 1 489 ? -16.969 25.797 0.127 1 98.12 489 VAL A C 1
ATOM 3934 O O . VAL A 1 489 ? -17.297 25.734 -1.062 1 98.12 489 VAL A O 1
ATOM 3937 N N . TYR A 1 490 ? -15.82 26.188 0.542 1 97.75 490 TYR A N 1
ATOM 3938 C CA . TYR A 1 490 ? -14.664 26.281 -0.347 1 97.75 490 TYR A CA 1
ATOM 3939 C C . TYR A 1 490 ? -13.734 25.094 -0.159 1 97.75 490 TYR A C 1
ATOM 3941 O O . TYR A 1 490 ? -13.43 24.703 0.972 1 97.75 490 TYR A O 1
ATOM 3949 N N . LEU A 1 491 ? -13.344 24.453 -1.288 1 97.25 491 LEU A N 1
ATOM 3950 C CA . LEU A 1 491 ? -12.438 23.312 -1.213 1 97.25 491 LEU A CA 1
ATOM 3951 C C . LEU A 1 491 ? -11.234 23.516 -2.123 1 97.25 491 LEU A C 1
ATOM 3953 O O . LEU A 1 491 ? -11.375 23.953 -3.266 1 97.25 491 LEU A O 1
ATOM 3957 N N . MET A 1 492 ? -10.086 23.25 -1.617 1 96.75 492 MET A N 1
ATOM 3958 C CA . MET A 1 492 ? -8.852 23.266 -2.395 1 96.75 492 MET A CA 1
ATOM 3959 C C . MET A 1 492 ? -8.039 22 -2.16 1 96.75 492 MET A C 1
ATOM 3961 O O . MET A 1 492 ? -7.934 21.531 -1.028 1 96.75 492 MET A O 1
ATOM 3965 N N . CYS A 1 493 ? -7.527 21.344 -3.191 1 96.56 493 CYS A N 1
ATOM 3966 C CA . CYS A 1 493 ? -6.73 20.141 -3.064 1 96.56 493 CYS A CA 1
ATOM 3967 C C . CYS A 1 493 ? -5.746 20 -4.223 1 96.56 493 CYS A C 1
ATOM 3969 O O . CYS A 1 493 ? -5.906 20.656 -5.254 1 96.56 493 CYS A O 1
ATOM 3971 N N . GLY A 1 494 ? -4.652 19.312 -4.02 1 95.25 494 GLY A N 1
ATOM 3972 C CA . GLY A 1 494 ? -3.752 19.016 -5.117 1 95.25 494 GLY A CA 1
ATOM 3973 C C . GLY A 1 494 ? -4.27 17.906 -6.02 1 95.25 494 GLY A C 1
ATOM 3974 O O . GLY A 1 494 ? -4.91 16.953 -5.547 1 95.25 494 GLY A O 1
ATOM 3975 N N . GLU A 1 495 ? -3.895 17.984 -7.266 1 92.56 495 GLU A N 1
ATOM 3976 C CA . GLU A 1 495 ? -4.32 17.016 -8.266 1 92.56 495 GLU A CA 1
ATOM 3977 C C . GLU A 1 495 ? -3.736 15.633 -7.969 1 92.56 495 GLU A C 1
ATOM 3979 O O . GLU A 1 495 ? -4.387 14.609 -8.211 1 92.56 495 GLU A O 1
ATOM 3984 N N . LYS A 1 496 ? -2.57 15.664 -7.465 1 94.25 496 LYS A N 1
ATOM 3985 C CA . LYS A 1 496 ? -1.859 14.406 -7.215 1 94.25 496 LYS A CA 1
ATOM 3986 C C . LYS A 1 496 ? -1.93 14.023 -5.742 1 94.25 496 LYS A C 1
ATOM 3988 O O . LYS A 1 496 ? -1.128 13.211 -5.27 1 94.25 496 LYS A O 1
ATOM 3993 N N . ASP A 1 497 ? -2.875 14.617 -5.016 1 96.75 497 ASP A N 1
ATOM 3994 C CA . ASP A 1 497 ? -3.08 14.336 -3.598 1 96.75 497 ASP A CA 1
ATOM 3995 C C . ASP A 1 497 ? -3.824 13.016 -3.402 1 96.75 497 ASP A C 1
ATOM 3997 O O . ASP A 1 497 ? -4.848 12.773 -4.047 1 96.75 497 ASP A O 1
ATOM 4001 N N . PRO A 1 498 ? -3.318 12.188 -2.523 1 97.12 498 PRO A N 1
ATOM 4002 C CA . PRO A 1 498 ? -4.016 10.93 -2.244 1 97.12 498 PRO A CA 1
ATOM 4003 C C . PRO A 1 498 ? -5.441 11.148 -1.74 1 97.12 498 PRO A C 1
ATOM 4005 O O . PRO A 1 498 ? -6.254 10.219 -1.766 1 97.12 498 PRO A O 1
ATOM 4008 N N . LEU A 1 499 ? -5.801 12.32 -1.29 1 97.69 499 LEU A N 1
ATOM 4009 C CA . LEU A 1 499 ? -7.129 12.594 -0.748 1 97.69 499 LEU A CA 1
ATOM 4010 C C . LEU A 1 499 ? -7.973 13.383 -1.743 1 97.69 499 LEU A C 1
ATOM 4012 O O . LEU A 1 499 ? -9.039 13.883 -1.394 1 97.69 499 LEU A O 1
ATOM 4016 N N . VAL A 1 500 ? -7.57 13.523 -2.973 1 96.12 500 VAL A N 1
ATOM 4017 C CA . VAL A 1 500 ? -8.234 14.406 -3.93 1 96.12 500 VAL A CA 1
ATOM 4018 C C . VAL A 1 500 ? -9.641 13.875 -4.227 1 96.12 500 VAL A C 1
ATOM 4020 O O . VAL A 1 500 ? -10.57 14.656 -4.434 1 96.12 500 VAL A O 1
ATOM 4023 N N . ASP A 1 501 ? -9.844 12.562 -4.285 1 94.88 501 ASP A N 1
ATOM 4024 C CA . ASP A 1 501 ? -11.18 11.992 -4.496 1 94.88 501 ASP A CA 1
ATOM 4025 C C . ASP A 1 501 ? -12.164 12.508 -3.449 1 94.88 501 ASP A C 1
ATOM 4027 O O . ASP A 1 501 ? -13.328 12.766 -3.76 1 94.88 501 ASP A O 1
ATOM 4031 N N . ASP A 1 502 ? -11.719 12.617 -2.18 1 96.31 502 ASP A N 1
ATOM 4032 C CA . ASP A 1 502 ? -12.57 13.109 -1.1 1 96.31 502 ASP A CA 1
ATOM 4033 C C . ASP A 1 502 ? -13.133 14.492 -1.426 1 96.31 502 ASP A C 1
ATOM 4035 O O . ASP A 1 502 ? -14.32 14.75 -1.217 1 96.31 502 ASP A O 1
ATOM 4039 N N . THR A 1 503 ? -12.211 15.297 -1.896 1 95.94 503 THR A N 1
ATOM 4040 C CA . THR A 1 503 ? -12.578 16.672 -2.199 1 95.94 503 THR A CA 1
ATOM 4041 C C . THR A 1 503 ? -13.633 16.719 -3.297 1 95.94 503 THR A C 1
ATOM 4043 O O . THR A 1 503 ? -14.656 17.391 -3.146 1 95.94 503 THR A O 1
ATOM 4046 N N . VAL A 1 504 ? -13.469 15.992 -4.34 1 93.62 504 VAL A N 1
ATOM 4047 C CA . VAL A 1 504 ? -14.344 16.047 -5.504 1 93.62 504 VAL A CA 1
ATOM 4048 C C . VAL A 1 504 ? -15.68 15.383 -5.176 1 93.62 504 VAL A C 1
ATOM 4050 O O . VAL A 1 504 ? -16.75 15.922 -5.484 1 93.62 504 VAL A O 1
ATOM 4053 N N . VAL A 1 505 ? -15.641 14.242 -4.547 1 94.69 505 VAL A N 1
ATOM 4054 C CA . VAL A 1 505 ? -16.844 13.5 -4.211 1 94.69 505 VAL A CA 1
ATOM 4055 C C . VAL A 1 505 ? -17.688 14.289 -3.209 1 94.69 505 VAL A C 1
ATOM 4057 O O . VAL A 1 505 ? -18.906 14.391 -3.346 1 94.69 505 VAL A O 1
ATOM 4060 N N . PHE A 1 506 ? -17.031 14.859 -2.209 1 97.06 506 PHE A N 1
ATOM 4061 C CA . PHE A 1 506 ? -17.75 15.602 -1.183 1 97.06 506 PHE A CA 1
ATOM 4062 C C . PHE A 1 506 ? -18.406 16.844 -1.773 1 97.06 506 PHE A C 1
ATOM 4064 O O . PHE A 1 506 ? -19.562 17.141 -1.466 1 97.06 506 PHE A O 1
ATOM 4071 N N . ALA A 1 507 ? -17.672 17.594 -2.549 1 95.56 507 ALA A N 1
ATOM 4072 C CA . ALA A 1 507 ? -18.234 18.766 -3.238 1 95.56 507 ALA A CA 1
ATOM 4073 C C . ALA A 1 507 ? -19.469 18.375 -4.047 1 95.56 507 ALA A C 1
ATOM 4075 O O . ALA A 1 507 ? -20.484 19.062 -4.004 1 95.56 507 ALA A O 1
ATOM 4076 N N . GLY A 1 508 ? -19.328 17.266 -4.789 1 93 508 GLY A N 1
ATOM 4077 C CA . GLY A 1 508 ? -20.453 16.766 -5.574 1 93 508 GLY A CA 1
ATOM 4078 C C . GLY A 1 508 ? -21.656 16.391 -4.727 1 93 508 GLY A C 1
ATOM 4079 O O . GLY A 1 508 ? -22.797 16.672 -5.09 1 93 508 GLY A O 1
ATOM 4080 N N . ARG A 1 509 ? -21.422 15.797 -3.611 1 94.62 509 ARG A N 1
ATOM 4081 C CA . ARG A 1 509 ? -22.5 15.383 -2.721 1 94.62 509 ARG A CA 1
ATOM 4082 C C . ARG A 1 509 ? -23.25 16.594 -2.156 1 94.62 509 ARG A C 1
ATOM 4084 O O . ARG A 1 509 ? -24.469 16.578 -2.033 1 94.62 509 ARG A O 1
ATOM 4091 N N . ILE A 1 510 ? -22.516 17.625 -1.757 1 96.25 510 ILE A N 1
ATOM 4092 C CA . ILE A 1 510 ? -23.141 18.844 -1.244 1 96.25 510 ILE A CA 1
ATOM 4093 C C . ILE A 1 510 ? -24 19.484 -2.33 1 96.25 510 ILE A C 1
ATOM 4095 O O . ILE A 1 510 ? -25.141 19.859 -2.076 1 96.25 510 ILE A O 1
ATOM 4099 N N . ARG A 1 511 ? -23.484 19.547 -3.551 1 93.44 511 ARG A N 1
ATOM 4100 C CA . ARG A 1 511 ? -24.219 20.125 -4.664 1 93.44 511 ARG A CA 1
ATOM 4101 C C . ARG A 1 511 ? -25.516 19.359 -4.926 1 93.44 511 ARG A C 1
ATOM 4103 O O . ARG A 1 511 ? -26.578 19.953 -5.109 1 93.44 511 ARG A O 1
ATOM 4110 N N . GLU A 1 512 ? -25.359 18.062 -4.941 1 91.62 512 GLU A N 1
ATOM 4111 C CA . GLU A 1 512 ? -26.516 17.203 -5.188 1 91.62 512 GLU A CA 1
ATOM 4112 C C . GLU A 1 512 ? -27.562 17.375 -4.09 1 91.62 512 GLU A C 1
ATOM 4114 O O . GLU A 1 512 ? -28.766 17.422 -4.367 1 91.62 512 GLU A O 1
ATOM 4119 N N . ALA A 1 513 ? -27.125 17.406 -2.898 1 94.75 513 ALA A N 1
ATOM 4120 C CA . ALA A 1 513 ? -28.031 17.531 -1.763 1 94.75 513 ALA A CA 1
ATOM 4121 C C . ALA A 1 513 ? -28.781 18.859 -1.813 1 94.75 513 ALA A C 1
ATOM 4123 O O . ALA A 1 513 ? -29.984 18.922 -1.559 1 94.75 513 ALA A O 1
ATOM 4124 N N . LYS A 1 514 ? -28.141 19.922 -2.107 1 94.62 514 LYS A N 1
ATOM 4125 C CA . LYS A 1 514 ? -28.75 21.234 -2.174 1 94.62 514 LYS A CA 1
ATOM 4126 C C . LYS A 1 514 ? -29.688 21.344 -3.367 1 94.62 514 LYS A C 1
ATOM 4128 O O . LYS A 1 514 ? -30.734 21.984 -3.279 1 94.62 514 LYS A O 1
ATOM 4133 N N . MET A 1 515 ? -29.344 20.719 -4.441 1 91.69 515 MET A N 1
ATOM 4134 C CA . MET A 1 515 ? -30.203 20.703 -5.613 1 91.69 515 MET A CA 1
ATOM 4135 C C . MET A 1 515 ? -31.516 19.969 -5.312 1 91.69 515 MET A C 1
ATOM 4137 O O . MET A 1 515 ? -32.594 20.406 -5.727 1 91.69 515 MET A O 1
ATOM 4141 N N . ARG A 1 516 ? -31.359 18.922 -4.66 1 91.25 516 ARG A N 1
ATOM 4142 C CA . ARG A 1 516 ? -32.531 18.156 -4.301 1 91.25 516 ARG A CA 1
ATOM 4143 C C . ARG A 1 516 ? -33.438 18.953 -3.373 1 91.25 516 ARG A C 1
ATOM 4145 O O . ARG A 1 516 ? -34.688 18.891 -3.508 1 91.25 516 ARG A O 1
ATOM 4152 N N . LYS A 1 517 ? -32.875 19.578 -2.457 1 92 517 LYS A N 1
ATOM 4153 C CA . LYS A 1 517 ? -33.656 20.406 -1.545 1 92 517 LYS A CA 1
ATOM 4154 C C . LYS A 1 517 ? -34.375 21.531 -2.297 1 92 517 LYS A C 1
ATOM 4156 O O . LYS A 1 517 ? -35.562 21.828 -2.021 1 92 517 LYS A O 1
ATOM 4161 N N . LYS A 1 518 ? -33.75 22.094 -3.217 1 89.06 518 LYS A N 1
ATOM 4162 C CA . LYS A 1 518 ? -34.344 23.156 -4.027 1 89.06 518 LYS A CA 1
ATOM 4163 C C . LYS A 1 518 ? -35.5 22.625 -4.871 1 89.06 518 LYS A C 1
ATOM 4165 O O . LYS A 1 518 ? -36.531 23.297 -5 1 89.06 518 LYS A O 1
ATOM 4170 N N . GLN A 1 519 ? -35.281 21.484 -5.34 1 86.62 519 GLN A N 1
ATOM 4171 C CA . GLN A 1 519 ? -36.312 20.875 -6.16 1 86.62 519 GLN A CA 1
ATOM 4172 C C . GLN A 1 519 ? -37.531 20.516 -5.32 1 86.62 519 GLN A C 1
ATOM 4174 O O . GLN A 1 519 ? -38.688 20.688 -5.762 1 86.62 519 GLN A O 1
ATOM 4179 N N . ASN A 1 520 ? -37.312 20.031 -4.242 1 85.62 520 ASN A N 1
ATOM 4180 C CA . ASN A 1 520 ? -38.406 19.672 -3.355 1 85.62 520 ASN A CA 1
ATOM 4181 C C . ASN A 1 520 ? -39.156 20.906 -2.869 1 85.62 520 ASN A C 1
ATOM 4183 O O . ASN A 1 520 ? -40.406 20.859 -2.699 1 85.62 520 ASN A O 1
ATOM 4187 N N . SER A 1 521 ? -38.562 21.922 -2.605 1 80.06 521 SER A N 1
ATOM 4188 C CA . SER A 1 521 ? -39.188 23.172 -2.193 1 80.06 521 SER A CA 1
ATOM 4189 C C . SER A 1 521 ? -40 23.781 -3.338 1 80.06 521 SER A C 1
ATOM 4191 O O . SER A 1 521 ? -41.031 24.406 -3.109 1 80.06 521 SER A O 1
ATOM 4193 N N . ALA A 1 522 ? -39.562 23.578 -4.465 1 69 522 ALA A N 1
ATOM 4194 C CA . ALA A 1 522 ? -40.281 24.062 -5.641 1 69 522 ALA A CA 1
ATOM 4195 C C . ALA A 1 522 ? -41.531 23.234 -5.902 1 69 522 ALA A C 1
ATOM 4197 O O . ALA A 1 522 ? -42.531 23.75 -6.367 1 69 522 ALA A O 1
ATOM 4198 N N . LYS A 1 523 ? -41.469 22.031 -5.602 1 57.81 523 LYS A N 1
ATOM 4199 C CA . LYS A 1 523 ? -42.625 21.172 -5.82 1 57.81 523 LYS A CA 1
ATOM 4200 C C . LYS A 1 523 ? -43.75 21.5 -4.836 1 57.81 523 LYS A C 1
ATOM 4202 O O . LYS A 1 523 ? -44.938 21.484 -5.207 1 57.81 523 LYS A O 1
ATOM 4207 N N . PHE A 1 524 ? -43.531 21.734 -3.57 1 55.91 524 PHE A N 1
ATOM 4208 C CA . PHE A 1 524 ? -44.562 21.969 -2.555 1 55.91 524 PHE A CA 1
ATOM 4209 C C . PHE A 1 524 ? -44.906 23.453 -2.484 1 55.91 524 PHE A C 1
ATOM 4211 O O . PHE A 1 524 ? -45.875 23.828 -1.82 1 55.91 524 PHE A O 1
ATOM 4218 N N . GLY A 1 525 ? -44.281 24.328 -2.748 1 46.31 525 GLY A N 1
ATOM 4219 C CA . GLY A 1 525 ? -44.719 25.719 -2.848 1 46.31 525 GLY A CA 1
ATOM 4220 C C . GLY A 1 525 ? -45.719 25.953 -3.967 1 46.31 525 GLY A C 1
ATOM 4221 O O . GLY A 1 525 ? -45.594 25.359 -5.043 1 46.31 525 GLY A O 1
ATOM 4222 N N . GLU A 1 526 ? -47.094 26.5 -3.508 1 38.78 526 GLU A N 1
ATOM 4223 C CA . GLU A 1 526 ? -48.281 26.969 -4.254 1 38.78 526 GLU A CA 1
ATOM 4224 C C . GLU A 1 526 ? -47.844 27.656 -5.547 1 38.78 526 GLU A C 1
ATOM 4226 O O . GLU A 1 526 ? -46.719 28.094 -5.684 1 38.78 526 GLU A O 1
ATOM 4231 N N . ASN A 1 527 ? -49.031 28.156 -6.453 1 35.25 527 ASN A N 1
ATOM 4232 C CA . ASN A 1 527 ? -49.344 28.984 -7.617 1 35.25 527 ASN A CA 1
ATOM 4233 C C . ASN A 1 527 ? -48.594 30.312 -7.586 1 35.25 527 ASN A C 1
ATOM 4235 O O . ASN A 1 527 ? -49.031 31.297 -8.18 1 35.25 527 ASN A O 1
ATOM 4239 N N . LEU A 1 528 ? -48.156 30.938 -6.5 1 31.25 528 LEU A N 1
ATOM 4240 C CA . LEU A 1 528 ? -47.75 32.281 -6.867 1 31.25 528 LEU A CA 1
ATOM 4241 C C . LEU A 1 528 ? -46.812 32.25 -8.07 1 31.25 528 LEU A C 1
ATOM 4243 O O . LEU A 1 528 ? -46.125 31.266 -8.32 1 31.25 528 LEU A O 1
ATOM 4247 N N . ARG A 1 529 ? -46.875 33.438 -8.859 1 32 529 ARG A N 1
ATOM 4248 C CA . ARG A 1 529 ? -46.25 33.812 -10.117 1 32 529 ARG A CA 1
ATOM 4249 C C . ARG A 1 529 ? -44.781 33.406 -10.117 1 32 529 ARG A C 1
ATOM 4251 O O . ARG A 1 529 ? -44.031 33.656 -9.164 1 32 529 ARG A O 1
ATOM 4258 N N . MET A 1 530 ? -44.438 32.438 -10.93 1 33.81 530 MET A N 1
ATOM 4259 C CA . MET A 1 530 ? -43.125 32.125 -11.445 1 33.81 530 MET A CA 1
ATOM 4260 C C . MET A 1 530 ? -42.25 33.375 -11.516 1 33.81 530 MET A C 1
ATOM 4262 O O . MET A 1 530 ? -42.25 34.062 -12.531 1 33.81 530 MET A O 1
ATOM 4266 N N . SER A 1 531 ? -42.5 34.406 -10.719 1 30.94 531 SER A N 1
ATOM 4267 C CA . SER A 1 531 ? -41.438 35.375 -10.961 1 30.94 531 SER A CA 1
ATOM 4268 C C . SER A 1 531 ? -40.125 34.688 -11.203 1 30.94 531 SER A C 1
ATOM 4270 O O . SER A 1 531 ? -39.938 33.531 -10.828 1 30.94 531 SER A O 1
ATOM 4272 N N . SER A 1 532 ? -39.219 35.5 -12.008 1 32.06 532 SER A N 1
ATOM 4273 C CA . SER A 1 532 ? -37.906 35.188 -12.594 1 32.06 532 SER A CA 1
ATOM 4274 C C . SER A 1 532 ? -37 34.5 -11.594 1 32.06 532 SER A C 1
ATOM 4276 O O . SER A 1 532 ? -36.5 35.125 -10.664 1 32.06 532 SER A O 1
ATOM 4278 N N . VAL A 1 533 ? -37.5 33.531 -11.055 1 34.62 533 VAL A N 1
ATOM 4279 C CA . VAL A 1 533 ? -36.375 32.781 -10.5 1 34.62 533 VAL A CA 1
ATOM 4280 C C . VAL A 1 533 ? -35.188 32.844 -11.461 1 34.62 533 VAL A C 1
ATOM 4282 O O . VAL A 1 533 ? -35.281 32.344 -12.594 1 34.62 533 VAL A O 1
ATOM 4285 N N . ASP A 1 534 ? -34.562 33.969 -11.547 1 32.81 534 ASP A N 1
ATOM 4286 C CA . ASP A 1 534 ? -33.312 34.031 -12.273 1 32.81 534 ASP A CA 1
ATOM 4287 C C . ASP A 1 534 ? -32.625 32.688 -12.266 1 32.81 534 ASP A C 1
ATOM 4289 O O . ASP A 1 534 ? -32.344 32.125 -11.203 1 32.81 534 ASP A O 1
ATOM 4293 N N . LYS A 1 535 ? -32.938 31.844 -13.117 1 38.31 535 LYS A N 1
ATOM 4294 C CA . LYS A 1 535 ? -32.25 30.656 -13.625 1 38.31 535 LYS A CA 1
ATOM 4295 C C . LYS A 1 535 ? -30.766 30.703 -13.352 1 38.31 535 LYS A C 1
ATOM 4297 O O . LYS A 1 535 ? -30 29.859 -13.852 1 38.31 535 LYS A O 1
ATOM 4302 N N . SER A 1 536 ? -30.266 31.844 -13.102 1 38.16 536 SER A N 1
ATOM 4303 C CA . SER A 1 536 ? -28.828 31.797 -12.914 1 38.16 536 SER A CA 1
ATOM 4304 C C . SER A 1 536 ? -28.453 31.016 -11.664 1 38.16 536 SER A C 1
ATOM 4306 O O . SER A 1 536 ? -28.328 31.594 -10.578 1 38.16 536 SER A O 1
ATOM 4308 N N . ASP A 1 537 ? -28.953 30.047 -11.148 1 46.47 537 ASP A N 1
ATOM 4309 C CA . ASP A 1 537 ? -28.688 29.047 -10.125 1 46.47 537 ASP A CA 1
ATOM 4310 C C . ASP A 1 537 ? -27.203 28.75 -10.023 1 46.47 537 ASP A C 1
ATOM 4312 O O . ASP A 1 537 ? -26.703 27.797 -10.625 1 46.47 537 ASP A O 1
ATOM 4316 N N . ASP A 1 538 ? -26.438 29.656 -9.883 1 55.62 538 ASP A N 1
ATOM 4317 C CA . ASP A 1 538 ? -24.969 29.594 -9.852 1 55.62 538 ASP A CA 1
ATOM 4318 C C . ASP A 1 538 ? -24.484 28.734 -8.695 1 55.62 538 ASP A C 1
ATOM 4320 O O . ASP A 1 538 ? -24.406 29.188 -7.555 1 55.62 538 ASP A O 1
ATOM 4324 N N . THR A 1 539 ? -24.594 27.422 -8.766 1 62.91 539 THR A N 1
ATOM 4325 C CA . THR A 1 539 ? -24.047 26.391 -7.887 1 62.91 539 THR A CA 1
ATOM 4326 C C . THR A 1 539 ? -22.719 26.828 -7.305 1 62.91 539 THR A C 1
ATOM 4328 O O . THR A 1 539 ? -22.266 26.297 -6.281 1 62.91 539 THR A O 1
ATOM 4331 N N . ASP A 1 540 ? -22.219 27.781 -7.914 1 66.06 540 ASP A N 1
ATOM 4332 C CA . ASP A 1 540 ? -20.953 28.297 -7.402 1 66.06 540 ASP A CA 1
ATOM 4333 C C . ASP A 1 540 ? -21.156 29.031 -6.078 1 66.06 540 ASP A C 1
ATOM 4335 O O . ASP A 1 540 ? -20.203 29.234 -5.324 1 66.06 540 ASP A O 1
ATOM 4339 N N . ASP A 1 541 ? -22.328 29.266 -5.863 1 78.25 541 ASP A N 1
ATOM 4340 C CA . ASP A 1 541 ? -22.625 29.953 -4.617 1 78.25 541 ASP A CA 1
ATOM 4341 C C . ASP A 1 541 ? -22.672 28.984 -3.439 1 78.25 541 ASP A C 1
ATOM 4343 O O . ASP A 1 541 ? -22.578 29.406 -2.281 1 78.25 541 ASP A O 1
ATOM 4347 N N . TRP A 1 542 ? -22.734 27.766 -3.846 1 90.5 542 TRP A N 1
ATOM 4348 C CA . TRP A 1 542 ? -22.844 26.781 -2.766 1 90.5 542 TRP A CA 1
ATOM 4349 C C . TRP A 1 542 ? -21.484 26.172 -2.445 1 90.5 542 TRP A C 1
ATOM 4351 O O . TRP A 1 542 ? -21.125 26.016 -1.275 1 90.5 542 TRP A O 1
ATOM 4361 N N . VAL A 1 543 ? -20.781 25.781 -3.477 1 94.81 543 VAL A N 1
ATOM 4362 C CA . VAL A 1 543 ? -19.5 25.094 -3.311 1 94.81 543 VAL A CA 1
ATOM 4363 C C . VAL A 1 543 ? -18.5 25.594 -4.363 1 94.81 543 VAL A C 1
ATOM 4365 O O . VAL A 1 543 ? -18.859 25.734 -5.539 1 94.81 543 VAL A O 1
ATOM 4368 N N . GLU A 1 544 ? -17.375 25.969 -4.004 1 93.25 544 GLU A N 1
ATOM 4369 C CA . GLU A 1 544 ? -16.266 26.312 -4.898 1 93.25 544 GLU A CA 1
ATOM 4370 C C . GLU A 1 544 ? -15.07 25.391 -4.688 1 93.25 544 GLU A C 1
ATOM 4372 O O . GLU A 1 544 ? -14.602 25.219 -3.561 1 93.25 544 GLU A O 1
ATOM 4377 N N . VAL A 1 545 ? -14.633 24.719 -5.801 1 93.06 545 VAL A N 1
ATOM 4378 C CA . VAL A 1 545 ? -13.531 23.766 -5.723 1 93.06 545 VAL A CA 1
ATOM 4379 C C . VAL A 1 545 ? -12.367 24.25 -6.594 1 93.06 545 VAL A C 1
ATOM 4381 O O . VAL A 1 545 ? -12.578 24.672 -7.734 1 93.06 545 VAL A O 1
ATOM 4384 N N . LYS A 1 546 ? -11.211 24.25 -6.031 1 92.06 546 LYS A N 1
ATOM 4385 C CA . LYS A 1 546 ? -10 24.516 -6.797 1 92.06 546 LYS A CA 1
ATOM 4386 C C . LYS A 1 546 ? -8.977 23.391 -6.641 1 92.06 546 LYS A C 1
ATOM 4388 O O . LYS A 1 546 ? -8.648 23 -5.52 1 92.06 546 LYS A O 1
ATOM 4393 N N . ILE A 1 547 ? -8.453 22.828 -7.766 1 92.25 547 ILE A N 1
ATOM 4394 C CA . ILE A 1 547 ? -7.469 21.75 -7.773 1 92.25 547 ILE A CA 1
ATOM 4395 C C . ILE A 1 547 ? -6.145 22.266 -8.328 1 92.25 547 ILE A C 1
ATOM 4397 O O . ILE A 1 547 ? -6.105 22.844 -9.422 1 92.25 547 ILE A O 1
ATOM 4401 N N . LEU A 1 548 ? -5.082 22.094 -7.598 1 92.62 548 LEU A N 1
ATOM 4402 C CA . LEU A 1 548 ? -3.754 22.516 -8.023 1 92.62 548 LEU A CA 1
ATOM 4403 C C . LEU A 1 548 ? -3.07 21.422 -8.844 1 92.62 548 LEU A C 1
ATOM 4405 O O . LEU A 1 548 ? -2.842 20.312 -8.344 1 92.62 548 LEU A O 1
ATOM 4409 N N . GLN A 1 549 ? -2.65 21.719 -10.016 1 89.31 549 GLN A N 1
ATOM 4410 C CA . GLN A 1 549 ? -2.08 20.734 -10.938 1 89.31 549 GLN A CA 1
ATOM 4411 C C . GLN A 1 549 ? -0.688 20.297 -10.492 1 89.31 549 GLN A C 1
ATOM 4413 O O . GLN A 1 549 ? 0.149 21.141 -10.148 1 89.31 549 GLN A O 1
ATOM 4418 N N . GLY A 1 550 ? -0.481 19.047 -10.461 1 90.69 550 GLY A N 1
ATOM 4419 C CA . GLY A 1 550 ? 0.836 18.469 -10.227 1 90.69 550 GLY A CA 1
ATOM 4420 C C . GLY A 1 550 ? 1.284 18.578 -8.781 1 90.69 550 GLY A C 1
ATOM 4421 O O . GLY A 1 550 ? 2.453 18.344 -8.469 1 90.69 550 GLY A O 1
ATOM 4422 N N . ILE A 1 551 ? 0.371 18.953 -7.914 1 94.38 551 ILE A N 1
ATOM 4423 C CA . ILE A 1 551 ? 0.704 19.172 -6.512 1 94.38 551 ILE A CA 1
ATOM 4424 C C . ILE A 1 551 ? 0.041 18.094 -5.648 1 94.38 551 ILE A C 1
ATOM 4426 O O . ILE A 1 551 ? -1.071 17.656 -5.945 1 94.38 551 ILE A O 1
ATOM 4430 N N . SER A 1 552 ? 0.813 17.656 -4.695 1 96.25 552 SER A N 1
ATOM 4431 C CA . SER A 1 552 ? 0.272 16.656 -3.787 1 96.25 552 SER A CA 1
ATOM 4432 C C . SER A 1 552 ? -0.127 17.266 -2.451 1 96.25 552 SER A C 1
ATOM 4434 O O . SER A 1 552 ? -0.56 18.422 -2.396 1 96.25 552 SER A O 1
ATOM 4436 N N . HIS A 1 553 ? -0.126 16.562 -1.404 1 97.62 553 HIS A N 1
ATOM 4437 C CA . HIS A 1 553 ? -0.67 16.875 -0.086 1 97.62 553 HIS A CA 1
ATOM 4438 C C . HIS A 1 553 ? 0.221 17.859 0.661 1 97.62 553 HIS A C 1
ATOM 4440 O O . HIS A 1 553 ? 1.409 17.984 0.355 1 97.62 553 HIS A O 1
ATOM 4446 N N . ALA A 1 554 ? -0.343 18.641 1.537 1 97.19 554 ALA A N 1
ATOM 4447 C CA . ALA A 1 554 ? 0.33 19.453 2.541 1 97.19 554 ALA A CA 1
ATOM 4448 C C . ALA A 1 554 ? 1.092 20.609 1.888 1 97.19 554 ALA A C 1
ATOM 4450 O O . ALA A 1 554 ? 2.156 21.016 2.367 1 97.19 554 ALA A O 1
ATOM 4451 N N . PHE A 1 555 ? 0.622 21.172 0.785 1 96.38 555 PHE A N 1
ATOM 4452 C CA . PHE A 1 555 ? 1.322 22.25 0.1 1 96.38 555 PHE A CA 1
ATOM 4453 C C . PHE A 1 555 ? 1.335 23.516 0.953 1 96.38 555 PHE A C 1
ATOM 4455 O O . PHE A 1 555 ? 2.18 24.391 0.761 1 96.38 555 PHE A O 1
ATOM 4462 N N . LEU A 1 556 ? 0.454 23.656 1.981 1 96.12 556 LEU A N 1
ATOM 4463 C CA . LEU A 1 556 ? 0.448 24.828 2.859 1 96.12 556 LEU A CA 1
ATOM 4464 C C . LEU A 1 556 ? 1.68 24.828 3.758 1 96.12 556 LEU A C 1
ATOM 4466 O O . LEU A 1 556 ? 2.068 25.891 4.273 1 96.12 556 LEU A O 1
ATOM 4470 N N . GLN A 1 557 ? 2.232 23.656 3.963 1 93.5 557 GLN A N 1
ATOM 4471 C CA . GLN A 1 557 ? 3.395 23.531 4.836 1 93.5 557 GLN A CA 1
ATOM 4472 C C . GLN A 1 557 ? 4.691 23.75 4.059 1 93.5 557 GLN A C 1
ATOM 4474 O O . GLN A 1 557 ? 5.781 23.578 4.602 1 93.5 557 GLN A O 1
ATOM 4479 N N . MET A 1 558 ? 4.559 24.156 2.811 1 92.69 558 MET A N 1
ATOM 4480 C CA . MET A 1 558 ? 5.738 24.281 1.959 1 92.69 558 MET A CA 1
ATOM 4481 C C . MET A 1 558 ? 5.887 25.719 1.451 1 92.69 558 MET A C 1
ATOM 4483 O O . MET A 1 558 ? 6.371 25.938 0.34 1 92.69 558 MET A O 1
ATOM 4487 N N . LEU A 1 559 ? 5.461 26.641 2.182 1 90.62 559 LEU A N 1
ATOM 4488 C CA . LEU A 1 559 ? 5.43 28.031 1.728 1 90.62 559 LEU A CA 1
ATOM 4489 C C . LEU A 1 559 ? 6.824 28.516 1.354 1 90.62 559 LEU A C 1
ATOM 4491 O O . LEU A 1 559 ? 6.996 29.234 0.366 1 90.62 559 LEU A O 1
ATOM 4495 N N . ALA A 1 560 ? 7.82 28.125 2.039 1 86.25 560 ALA A N 1
ATOM 4496 C CA . ALA A 1 560 ? 9.188 28.578 1.795 1 86.25 560 ALA A CA 1
ATOM 4497 C C . ALA A 1 560 ? 9.805 27.844 0.612 1 86.25 560 ALA A C 1
ATOM 4499 O O . ALA A 1 560 ? 10.773 28.328 0.016 1 86.25 560 ALA A O 1
ATOM 4500 N N . LEU A 1 561 ? 9.281 26.734 0.267 1 86.25 561 LEU A N 1
ATOM 4501 C CA . LEU A 1 561 ? 9.945 25.859 -0.697 1 86.25 561 LEU A CA 1
ATOM 4502 C C . LEU A 1 561 ? 9.195 25.859 -2.027 1 86.25 561 LEU A C 1
ATOM 4504 O O . LEU A 1 561 ? 9.781 25.547 -3.068 1 86.25 561 LEU A O 1
ATOM 4508 N N . LEU A 1 562 ? 7.879 26.188 -1.988 1 86.56 562 LEU A N 1
ATOM 4509 C CA . LEU A 1 562 ? 7.004 25.969 -3.137 1 86.56 562 LEU A CA 1
ATOM 4510 C C . LEU A 1 562 ? 6.32 27.266 -3.549 1 86.56 562 LEU A C 1
ATOM 4512 O O . LEU A 1 562 ? 5.418 27.75 -2.855 1 86.56 562 LEU A O 1
ATOM 4516 N N . PRO A 1 563 ? 6.645 27.766 -4.691 1 85.69 563 PRO A N 1
ATOM 4517 C CA . PRO A 1 563 ? 6.016 29 -5.148 1 85.69 563 PRO A CA 1
ATOM 4518 C C . PRO A 1 563 ? 4.5 28.891 -5.289 1 85.69 563 PRO A C 1
ATOM 4520 O O . PRO A 1 563 ? 3.77 29.828 -5.004 1 85.69 563 PRO A O 1
ATOM 4523 N N . GLU A 1 564 ? 4.035 27.703 -5.715 1 87.94 564 GLU A N 1
ATOM 4524 C CA . GLU A 1 564 ? 2.602 27.469 -5.875 1 87.94 564 GLU A CA 1
ATOM 4525 C C . GLU A 1 564 ? 1.869 27.609 -4.543 1 87.94 564 GLU A C 1
ATOM 4527 O O . GLU A 1 564 ? 0.694 27.984 -4.508 1 87.94 564 GLU A O 1
ATOM 4532 N N . SER A 1 565 ? 2.578 27.359 -3.486 1 92.06 565 SER A N 1
ATOM 4533 C CA . SER A 1 565 ? 1.98 27.469 -2.16 1 92.06 565 SER A CA 1
ATOM 4534 C C . SER A 1 565 ? 1.629 28.906 -1.818 1 92.06 565 SER A C 1
ATOM 4536 O O . SER A 1 565 ? 0.629 29.172 -1.146 1 92.06 565 SER A O 1
ATOM 4538 N N . SER A 1 566 ? 2.416 29.844 -2.252 1 89.88 566 SER A N 1
ATOM 4539 C CA . SER A 1 566 ? 2.119 31.25 -2.021 1 89.88 566 SER A CA 1
ATOM 4540 C C . SER A 1 566 ? 0.836 31.672 -2.732 1 89.88 566 SER A C 1
ATOM 4542 O O . SER A 1 566 ? 0.042 32.438 -2.189 1 89.88 566 SER A O 1
ATOM 4544 N N . GLY A 1 567 ? 0.719 31.156 -3.957 1 90.38 567 GLY A N 1
ATOM 4545 C CA . GLY A 1 567 ? -0.518 31.406 -4.68 1 90.38 567 GLY A CA 1
ATOM 4546 C C . GLY A 1 567 ? -1.74 30.844 -3.988 1 90.38 567 GLY A C 1
ATOM 4547 O O . GLY A 1 567 ? -2.783 31.484 -3.916 1 90.38 567 GLY A O 1
ATOM 4548 N N . ALA A 1 568 ? -1.612 29.641 -3.475 1 94.25 568 ALA A N 1
ATOM 4549 C CA . ALA A 1 568 ? -2.713 29 -2.762 1 94.25 568 ALA A CA 1
ATOM 4550 C C . ALA A 1 568 ? -3.086 29.781 -1.506 1 94.25 568 ALA A C 1
ATOM 4552 O O . ALA A 1 568 ? -4.27 29.969 -1.219 1 94.25 568 ALA A O 1
ATOM 4553 N N . VAL A 1 569 ? -2.104 30.25 -0.777 1 95.44 569 VAL A N 1
ATOM 4554 C CA . VAL A 1 569 ? -2.318 31.016 0.45 1 95.44 569 VAL A CA 1
ATOM 4555 C C . VAL A 1 569 ? -3.059 32.312 0.133 1 95.44 569 VAL A C 1
ATOM 4557 O O . VAL A 1 569 ? -3.949 32.719 0.879 1 95.44 569 VAL A O 1
ATOM 4560 N N . ARG A 1 570 ? -2.781 32.906 -0.949 1 93.69 570 ARG A N 1
ATOM 4561 C CA . ARG A 1 570 ? -3.438 34.156 -1.354 1 93.69 570 ARG A CA 1
ATOM 4562 C C . ARG A 1 570 ? -4.895 33.906 -1.723 1 93.69 570 ARG A C 1
ATOM 4564 O O . ARG A 1 570 ? -5.777 34.688 -1.344 1 93.69 570 ARG A O 1
ATOM 4571 N N . VAL A 1 571 ? -5.086 32.844 -2.473 1 94.6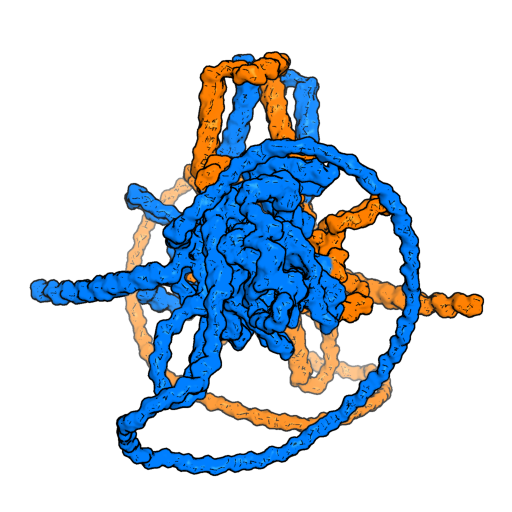9 571 VAL A N 1
ATOM 4572 C CA . VAL A 1 571 ? -6.449 32.5 -2.873 1 94.69 571 VAL A CA 1
ATOM 4573 C C . VAL A 1 571 ? -7.297 32.219 -1.637 1 94.69 571 VAL A C 1
ATOM 4575 O O . VAL A 1 571 ? -8.445 32.656 -1.55 1 94.69 571 VAL A O 1
ATOM 4578 N N . ILE A 1 572 ? -6.777 31.531 -0.722 1 97.44 572 ILE A N 1
ATOM 4579 C CA . ILE A 1 572 ? -7.508 31.188 0.493 1 97.44 572 ILE A CA 1
ATOM 4580 C C . ILE A 1 572 ? -7.762 32.469 1.314 1 97.44 572 ILE A C 1
ATOM 4582 O O . ILE A 1 572 ? -8.836 32.625 1.898 1 97.44 572 ILE A O 1
ATOM 4586 N N . ALA A 1 573 ? -6.816 33.375 1.355 1 97 573 ALA A N 1
ATOM 4587 C CA . ALA A 1 573 ? -7.023 34.625 2.045 1 97 573 ALA A CA 1
ATOM 4588 C C . ALA A 1 573 ? -8.203 35.406 1.449 1 97 573 ALA A C 1
ATOM 4590 O O . ALA A 1 573 ? -8.977 36.031 2.178 1 97 573 ALA A O 1
ATOM 4591 N N . ARG A 1 574 ? -8.297 35.312 0.197 1 96.31 574 ARG A N 1
ATOM 4592 C CA . ARG A 1 574 ? -9.422 35.969 -0.473 1 96.31 574 ARG A CA 1
ATOM 4593 C C . ARG A 1 574 ? -10.742 35.281 -0.088 1 96.31 574 ARG A C 1
ATOM 4595 O O . ARG A 1 574 ? -11.734 35.969 0.163 1 96.31 574 ARG A O 1
ATOM 4602 N N . TRP A 1 575 ? -10.711 33.938 -0.091 1 96.94 575 TRP A N 1
ATOM 4603 C CA . TRP A 1 575 ? -11.898 33.219 0.34 1 96.94 575 TRP A CA 1
ATOM 4604 C C . TRP A 1 575 ? -12.305 33.594 1.753 1 96.94 575 TRP A C 1
ATOM 4606 O O . TRP A 1 575 ? -13.492 33.781 2.037 1 96.94 575 TRP A O 1
ATOM 4616 N N . LEU A 1 576 ? -11.297 33.75 2.613 1 97.69 576 LEU A N 1
ATOM 4617 C CA . LEU A 1 576 ? -11.539 34.125 4.004 1 97.69 576 LEU A CA 1
ATOM 4618 C C . LEU A 1 576 ? -12.172 35.5 4.09 1 97.69 576 LEU A C 1
ATOM 4620 O O . LEU A 1 576 ? -13.164 35.719 4.797 1 97.69 576 LEU A O 1
ATOM 4624 N N . SER A 1 577 ? -11.711 36.438 3.332 1 96.5 577 SER A N 1
ATOM 4625 C CA . SER A 1 577 ? -12.227 37.781 3.328 1 96.5 577 SER A CA 1
ATOM 4626 C C . SER A 1 577 ? -13.625 37.875 2.738 1 96.5 577 SER A C 1
ATOM 4628 O O . SER A 1 577 ? -14.516 38.5 3.299 1 96.5 577 SER A O 1
ATOM 4630 N N . GLN A 1 578 ? -13.781 37.156 1.664 1 94.81 578 GLN A N 1
ATOM 4631 C CA . GLN A 1 578 ? -15.07 37.156 0.983 1 94.81 578 GLN A CA 1
ATOM 4632 C C . GLN A 1 578 ? -16.156 36.531 1.863 1 94.81 578 GLN A C 1
ATOM 4634 O O . GLN A 1 578 ? -17.312 36.969 1.846 1 94.81 578 GLN A O 1
ATOM 4639 N N . SER A 1 579 ? -15.797 35.531 2.6 1 95.19 579 SER A N 1
ATOM 4640 C CA . SER A 1 579 ? -16.734 34.844 3.453 1 95.19 579 SER A CA 1
ATOM 4641 C C . SER A 1 579 ? -17.234 35.719 4.598 1 95.19 579 SER A C 1
ATOM 4643 O O . SER A 1 579 ? -18.328 35.5 5.113 1 95.19 579 SER A O 1
ATOM 4645 N N . LEU A 1 580 ? -16.453 36.719 4.977 1 94.75 580 LEU A N 1
ATOM 4646 C CA . LEU A 1 580 ? -16.781 37.562 6.125 1 94.75 580 LEU A CA 1
ATOM 4647 C C . LEU A 1 580 ? -17.391 38.875 5.672 1 94.75 580 LEU A C 1
ATOM 4649 O O . LEU A 1 580 ? -17.953 39.625 6.484 1 94.75 580 LEU A O 1
ATOM 4653 N N . GLU A 1 581 ? -17.281 39.375 4.395 1 85.75 581 GLU A N 1
ATOM 4654 C CA . GLU A 1 581 ? -17.891 40.594 3.871 1 85.75 581 GLU A CA 1
ATOM 4655 C C . GLU A 1 581 ? -19.344 40.375 3.51 1 85.75 581 GLU A C 1
ATOM 4657 O O . GLU A 1 581 ? -20.172 41.25 3.672 1 85.75 581 GLU A O 1
ATOM 4662 N N . LYS A 1 582 ? -19.734 39.406 2.719 1 59.03 582 LYS A N 1
ATOM 4663 C CA . LYS A 1 582 ? -21.094 39.219 2.23 1 59.03 582 LYS A CA 1
ATOM 4664 C C . LYS A 1 582 ? -22.094 39.125 3.387 1 59.03 582 LYS A C 1
ATOM 4666 O O . LYS A 1 582 ? -21.875 38.375 4.348 1 59.03 582 LYS A O 1
ATOM 4671 N N . ALA A 1 583 ? -22.797 40.281 3.701 1 46.19 583 ALA A N 1
ATOM 4672 C CA . ALA A 1 583 ? -23.906 40.406 4.656 1 46.19 583 ALA A CA 1
ATOM 4673 C C . ALA A 1 583 ? -24.844 39.219 4.566 1 46.19 583 ALA A C 1
ATOM 4675 O O . ALA A 1 583 ? -25.156 38.719 3.471 1 46.19 583 ALA A O 1
ATOM 4676 N N . PRO A 1 584 ? -25.141 38.531 5.57 1 41.84 584 PRO A N 1
ATOM 4677 C CA . PRO A 1 584 ? -26.25 37.562 5.539 1 41.84 584 PRO A CA 1
ATOM 4678 C C . PRO A 1 584 ? -27.531 38.156 4.961 1 41.84 584 PRO A C 1
ATOM 4680 O O . PRO A 1 584 ? -27.859 39.312 5.258 1 41.84 584 PRO A O 1
ATOM 4683 N N . ASP A 1 585 ? -28.062 38.062 3.793 1 34.19 585 ASP A N 1
ATOM 4684 C CA . ASP A 1 585 ? -29.375 38.5 3.297 1 34.19 585 ASP A CA 1
ATOM 4685 C C . ASP A 1 585 ? -30.438 38.375 4.371 1 34.19 585 ASP A C 1
ATOM 4687 O O . ASP A 1 585 ? -30.672 37.281 4.898 1 34.19 585 ASP A O 1
ATOM 4691 N N . SER A 1 586 ? -30.766 39.438 5.137 1 29.75 586 SER A N 1
ATOM 4692 C CA . SER A 1 586 ? -31.969 39.656 5.906 1 29.75 586 SER A CA 1
ATOM 4693 C C . SER A 1 586 ? -33.219 39.344 5.09 1 29.75 586 SER A C 1
ATOM 4695 O O . SER A 1 586 ? -33.406 39.906 4.004 1 29.75 586 SER A O 1
ATOM 4697 N N . LYS A 1 587 ? -33.969 38.375 5.297 1 32 587 LYS A N 1
ATOM 4698 C CA . LYS A 1 587 ? -35.406 38.281 5.004 1 32 587 LYS A CA 1
ATOM 4699 C C . LYS A 1 587 ? -36.156 39.5 5.512 1 32 587 LYS A C 1
ATOM 4701 O O . LYS A 1 587 ? -37.375 39.594 5.379 1 32 587 LYS A O 1
ATOM 4706 N N . VAL A 1 588 ? -35.781 40.344 6.398 1 27.17 588 VAL A N 1
ATOM 4707 C CA . VAL A 1 588 ? -36.969 41 6.977 1 27.17 588 VAL A CA 1
ATOM 4708 C C . VAL A 1 588 ? -37.406 42.125 6.074 1 27.17 588 VAL A C 1
ATOM 4710 O O . VAL A 1 588 ? -38.312 42.906 6.438 1 27.17 588 VAL A O 1
ATOM 4713 N N . GLU A 1 589 ? -36.719 42.688 5.172 1 26.61 589 GLU A N 1
ATOM 4714 C CA . GLU A 1 589 ? -37.312 43.938 4.668 1 26.61 589 GLU A CA 1
ATOM 4715 C C . GLU A 1 589 ? -38.594 43.656 3.906 1 26.61 589 GLU A C 1
ATOM 4717 O O . GLU A 1 589 ? -38.688 43.938 2.707 1 26.61 589 GLU A O 1
ATOM 4722 N N . ASN A 1 590 ? -39.281 42.5 3.959 1 25.72 590 ASN A N 1
ATOM 4723 C CA . ASN A 1 590 ? -40.531 42.562 3.211 1 25.72 590 ASN A CA 1
ATOM 4724 C C . ASN A 1 590 ? -41.5 43.562 3.826 1 25.72 590 ASN A C 1
ATOM 4726 O O . ASN A 1 590 ? -42.656 43.656 3.4 1 25.72 590 ASN A O 1
ATOM 4730 N N . GLU A 1 591 ? -41.469 43.812 5.137 1 23.31 591 GLU A N 1
ATOM 4731 C CA . GLU A 1 591 ? -42.812 44.312 5.348 1 23.31 591 GLU A CA 1
ATOM 4732 C C . GLU A 1 591 ? -43.094 45.562 4.52 1 23.31 591 GLU A C 1
ATOM 4734 O O . GLU A 1 591 ? -44.156 45.688 3.896 1 23.31 591 GLU A O 1
ATOM 4739 N N . ARG A 1 592 ? -42.531 46.719 5.086 1 23.2 592 ARG A N 1
ATOM 4740 C CA . ARG A 1 592 ? -43.469 47.844 5.031 1 23.2 592 ARG A CA 1
ATOM 4741 C C . ARG A 1 592 ? -43.5 48.469 3.639 1 23.2 592 ARG A C 1
ATOM 4743 O O . ARG A 1 592 ? -43.875 49.625 3.479 1 23.2 592 ARG A O 1
ATOM 4750 N N . ILE A 1 593 ? -42.875 47.938 2.65 1 21.7 593 ILE A N 1
ATOM 4751 C CA . ILE A 1 593 ? -43.031 48.875 1.538 1 21.7 593 ILE A CA 1
ATOM 4752 C C . ILE A 1 593 ? -44.5 48.938 1.109 1 21.7 593 ILE A C 1
ATOM 4754 O O . ILE A 1 593 ? -45.031 47.938 0.629 1 21.7 593 ILE A O 1
ATOM 4758 N N . ALA A 1 594 ? -45.344 49.719 1.896 1 21.55 594 ALA A N 1
ATOM 4759 C CA . ALA A 1 594 ? -46.656 50.25 1.527 1 21.55 594 ALA A CA 1
ATOM 4760 C C . ALA A 1 594 ? -46.656 50.75 0.091 1 21.55 594 ALA A C 1
ATOM 4762 O O . ALA A 1 594 ? -46.062 51.781 -0.204 1 21.55 594 ALA A O 1
ATOM 4763 N N . HIS A 1 595 ? -46.438 49.844 -0.815 1 18.73 595 HIS A N 1
ATOM 4764 C CA . HIS A 1 595 ? -46.75 50.281 -2.178 1 18.73 595 HIS A CA 1
ATOM 4765 C C . HIS A 1 595 ? -48.188 50.75 -2.295 1 18.73 595 HIS A C 1
ATOM 4767 O O . HIS A 1 595 ? -49.125 50.031 -1.947 1 18.73 595 HIS A O 1
ATOM 4773 N N . ASP A 1 596 ? -48.5 52.031 -2.238 1 18.55 596 ASP A N 1
ATOM 4774 C CA . ASP A 1 596 ? -49.625 52.844 -2.725 1 18.55 596 ASP A CA 1
ATOM 4775 C C . ASP A 1 596 ? -49.938 52.531 -4.18 1 18.55 596 ASP A C 1
ATOM 4777 O O . ASP A 1 596 ? -50.656 53.281 -4.848 1 18.55 596 ASP A O 1
ATOM 4781 N N . ASP A 1 597 ? -49.344 51.688 -4.801 1 16.78 597 ASP A N 1
ATOM 4782 C CA . ASP A 1 597 ? -49.875 51.781 -6.156 1 16.78 597 ASP A CA 1
ATOM 4783 C C . ASP A 1 597 ? -51.344 51.375 -6.203 1 16.78 597 ASP A C 1
ATOM 4785 O O . ASP A 1 597 ? -51.719 50.375 -5.578 1 16.78 597 ASP A O 1
ATOM 4789 N N . GLU A 1 598 ? -52.344 52.25 -6.695 1 16.48 598 GLU A N 1
ATOM 4790 C CA . GLU A 1 598 ? -53.688 52.438 -7.23 1 16.48 598 GLU A CA 1
ATOM 4791 C C . GLU A 1 598 ? -54.062 51.344 -8.203 1 16.48 598 GLU A C 1
ATOM 4793 O O . GLU A 1 598 ? -55.125 50.719 -8.078 1 16.48 598 GLU A O 1
ATOM 4798 N N . GLU A 1 599 ? -53.781 51.625 -9.516 1 15.87 599 GLU A N 1
ATOM 4799 C CA . GLU A 1 599 ? -54.906 51.531 -10.469 1 15.87 599 GLU A CA 1
ATOM 4800 C C . GLU A 1 599 ? -55.281 50.094 -10.711 1 15.87 599 GLU A C 1
ATOM 4802 O O . GLU A 1 599 ? -56.469 49.719 -10.578 1 15.87 599 GLU A O 1
ATOM 4807 N N . GLY A 1 600 ? -54.906 49.594 -11.953 1 15.66 600 GLY A N 1
ATOM 4808 C CA . GLY A 1 600 ? -55.844 49.281 -13.016 1 15.66 600 GLY A CA 1
ATOM 4809 C C . GLY A 1 600 ? -56.312 47.844 -12.992 1 15.66 600 GLY A C 1
ATOM 4810 O O . GLY A 1 600 ? -57.5 47.562 -13.086 1 15.66 600 GLY A O 1
ATOM 4811 N N . LEU A 1 601 ? -55.375 46.906 -13.43 1 15.95 601 LEU A N 1
ATOM 4812 C CA . LEU A 1 601 ? -55.938 46.094 -14.523 1 15.95 601 LEU A CA 1
ATOM 4813 C C . LEU A 1 601 ? -56.812 44.969 -13.992 1 15.95 601 LEU A C 1
ATOM 4815 O O . LEU A 1 601 ? -56.438 44.281 -13.055 1 15.95 601 LEU A O 1
ATOM 4819 N N . MET A 1 602 ? -58.062 45 -14.336 1 15.67 602 MET A N 1
ATOM 4820 C CA . MET A 1 602 ? -59.312 44.281 -14.219 1 15.67 602 MET A CA 1
ATOM 4821 C C . MET A 1 602 ? -59.188 42.844 -14.719 1 15.67 602 MET A C 1
ATOM 4823 O O . MET A 1 602 ? -60.156 42.094 -14.766 1 15.67 602 MET A O 1
ATOM 4827 N N . PHE A 1 603 ? -58 42.344 -15.086 1 15.83 603 PHE A N 1
ATOM 4828 C CA . PHE A 1 603 ? -58.438 41.312 -16.016 1 15.83 603 PHE A CA 1
ATOM 4829 C C . PHE A 1 603 ? -59.344 40.281 -15.32 1 15.83 603 PHE A C 1
ATOM 4831 O O . PHE A 1 603 ? -59.062 39.906 -14.18 1 15.83 603 PHE A O 1
ATOM 4838 N N . SER A 1 604 ? -60.5 40.062 -15.82 1 15.2 604 SER A N 1
ATOM 4839 C CA . SER A 1 604 ? -61.812 39.438 -15.602 1 15.2 604 SER A CA 1
ATOM 4840 C C . SER A 1 604 ? -61.688 37.906 -15.617 1 15.2 604 SER A C 1
ATOM 4842 O O . SER A 1 604 ? -62.625 37.188 -15.227 1 15.2 604 SER A O 1
ATOM 4844 N N . SER A 1 605 ? -60.625 37.438 -16.297 1 15.51 605 SER A N 1
ATOM 4845 C CA . SER A 1 605 ? -61.219 36.312 -17.031 1 15.51 605 SER A CA 1
ATOM 4846 C C . SER A 1 605 ? -61.844 35.312 -16.078 1 15.51 605 SER A C 1
ATOM 4848 O O . SER A 1 605 ? -61.469 35.25 -14.906 1 15.51 605 SER A O 1
ATOM 4850 N N . ARG A 1 606 ? -62.594 34.469 -16.688 1 15.43 606 ARG A N 1
ATOM 4851 C CA . ARG A 1 606 ? -63.844 33.719 -16.578 1 15.43 606 ARG A CA 1
ATOM 4852 C C . ARG A 1 606 ? -63.688 32.531 -15.656 1 15.43 606 ARG A C 1
ATOM 4854 O O . ARG A 1 606 ? -62.562 32.031 -15.438 1 15.43 606 ARG A O 1
ATOM 4861 N N . PRO A 1 607 ? -64.688 31.688 -15.609 1 15.42 607 PRO A N 1
ATOM 4862 C CA . PRO A 1 607 ? -65.562 31 -14.688 1 15.42 607 PRO A CA 1
ATOM 4863 C C . PRO A 1 607 ? -65.125 29.594 -14.336 1 15.42 607 PRO A C 1
ATOM 4865 O O . PRO A 1 607 ? -65.25 29.141 -13.203 1 15.42 607 PRO A O 1
ATOM 4868 N N . SER 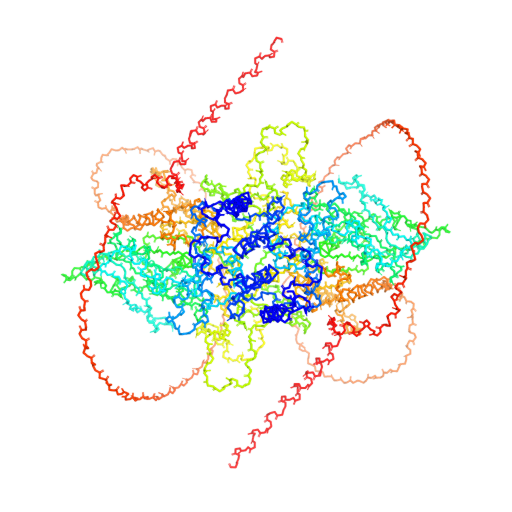A 1 608 ? -64.438 28.859 -15.352 1 15.83 608 SER A N 1
ATOM 4869 C CA . SER A 1 608 ? -65.25 27.656 -15.562 1 15.83 608 SER A CA 1
ATOM 4870 C C . SER A 1 608 ? -65.188 26.719 -14.367 1 15.83 608 SER A C 1
ATOM 4872 O O . SER A 1 608 ? -64.188 26.766 -13.609 1 15.83 608 SER A O 1
ATOM 4874 N N . THR A 1 609 ? -66.062 25.766 -14.234 1 15.45 609 THR A N 1
ATOM 4875 C CA . THR A 1 609 ? -66.938 25.031 -13.367 1 15.45 609 THR A CA 1
ATOM 4876 C C . THR A 1 609 ? -66.25 23.781 -12.797 1 15.45 609 THR A C 1
ATOM 4878 O O . THR A 1 609 ? -66.562 23.359 -11.68 1 15.45 609 THR A O 1
ATOM 4881 N N . ILE A 1 610 ? -65.312 23.047 -13.492 1 15.16 610 ILE A N 1
ATOM 4882 C CA . ILE A 1 610 ? -65.812 21.672 -13.555 1 15.16 610 ILE A CA 1
ATOM 4883 C C . ILE A 1 610 ? -65.5 20.938 -12.258 1 15.16 610 ILE A C 1
ATOM 4885 O O . ILE A 1 610 ? -65.875 19.797 -12.062 1 15.16 610 ILE A O 1
ATOM 4889 N N . ASN A 1 611 ? -64.75 21.469 -11.398 1 14.37 611 ASN A N 1
ATOM 4890 C CA . ASN A 1 611 ? -64.125 20.375 -10.664 1 14.37 611 ASN A CA 1
ATOM 4891 C C . ASN A 1 611 ? -65.125 19.469 -10.023 1 14.37 611 ASN A C 1
ATOM 4893 O O . ASN A 1 611 ? -66.188 19.922 -9.523 1 14.37 611 ASN A O 1
ATOM 4897 N N . ASP A 1 612 ? -64.875 18.234 -10.289 1 14.98 612 ASP A N 1
ATOM 4898 C CA . ASP A 1 612 ? -65.438 16.922 -9.992 1 14.98 612 ASP A CA 1
ATOM 4899 C C . ASP A 1 612 ? -65.5 16.672 -8.484 1 14.98 612 ASP A C 1
ATOM 4901 O O . ASP A 1 612 ? -64.75 17.328 -7.723 1 14.98 612 ASP A O 1
ATOM 4905 N N . ILE A 1 613 ? -65.875 15.391 -8.211 1 14.85 613 ILE A N 1
ATOM 4906 C CA . ILE A 1 613 ? -66.75 14.633 -7.293 1 14.85 613 ILE A CA 1
ATOM 4907 C C . ILE A 1 613 ? -65.938 14.383 -5.988 1 14.85 613 ILE A C 1
ATOM 4909 O O . ILE A 1 613 ? -64.75 14.281 -5.984 1 14.85 613 ILE A O 1
ATOM 4913 N N . THR A 1 614 ? -66.688 14.133 -4.895 1 14.34 614 THR A N 1
ATOM 4914 C CA . THR A 1 614 ? -66.938 14.078 -3.461 1 14.34 614 THR A CA 1
ATOM 4915 C C . THR A 1 614 ? -66.312 12.859 -2.832 1 14.34 614 THR A C 1
ATOM 4917 O O . THR A 1 614 ? -66.188 12.758 -1.606 1 14.34 614 THR A O 1
ATOM 4920 N N . LYS A 1 615 ? -65.75 11.891 -3.461 1 14.4 615 LYS A N 1
ATOM 4921 C CA . LYS A 1 615 ? -66.188 10.719 -2.713 1 14.4 615 LYS A CA 1
ATOM 4922 C C . LYS A 1 615 ? -65.625 10.727 -1.292 1 14.4 615 LYS A C 1
ATOM 4924 O O . LYS A 1 615 ? -64.5 11.172 -1.063 1 14.4 615 LYS A O 1
ATOM 4929 N N . THR A 1 616 ? -66.375 10.211 -0.179 1 14 616 THR A N 1
ATOM 4930 C CA . THR A 1 616 ? -66.688 10.102 1.229 1 14 616 THR A CA 1
ATOM 4931 C C . THR A 1 616 ? -65.75 9.148 1.962 1 14 616 THR A C 1
ATOM 4933 O O . THR A 1 616 ? -65.688 9.172 3.193 1 14 616 THR A O 1
ATOM 4936 N N . GLN A 1 617 ? -64.938 8.32 1.454 1 13.79 617 GLN A N 1
ATOM 4937 C CA . GLN A 1 617 ? -65.125 7.133 2.273 1 13.79 617 GLN A CA 1
ATOM 4938 C C . GLN A 1 617 ? -64.625 7.355 3.699 1 13.79 617 GLN A C 1
ATOM 4940 O O . GLN A 1 617 ? -63.812 8.234 3.938 1 13.79 617 GLN A O 1
ATOM 4945 N N . ARG A 1 618 ? -64.688 6.195 4.551 1 13.82 618 ARG A N 1
ATOM 4946 C CA . ARG A 1 618 ? -65.125 5.594 5.789 1 13.82 618 ARG A CA 1
ATOM 4947 C C . ARG A 1 618 ? -64.125 5.711 6.898 1 13.82 618 ARG A C 1
ATOM 4949 O O . ARG A 1 618 ? -62.938 6.023 6.637 1 13.82 618 ARG A O 1
ATOM 4956 N N . ASN A 1 619 ? -63.719 4.531 7.582 1 13.65 619 ASN A N 1
ATOM 4957 C CA . ASN A 1 619 ? -64.062 4.008 8.906 1 13.65 619 ASN A CA 1
ATOM 4958 C C . ASN A 1 619 ? -62.875 4.223 9.875 1 13.65 619 ASN A C 1
ATOM 4960 O O . ASN A 1 619 ? -61.75 4.43 9.453 1 13.65 619 ASN A O 1
ATOM 4964 N N . GLY A 1 620 ? -63.125 4.016 11.289 1 13.81 620 GLY A N 1
ATOM 4965 C CA . GLY A 1 620 ? -63 4.277 12.711 1 13.81 620 GLY A CA 1
ATOM 4966 C C . GLY A 1 620 ? -61.906 3.477 13.383 1 13.81 620 GLY A C 1
ATOM 4967 O O . GLY A 1 620 ? -61.594 3.691 14.562 1 13.81 620 GLY A O 1
ATOM 4968 N N . ARG A 1 621 ? -61.344 2.379 13.047 1 14.07 621 ARG A N 1
ATOM 4969 C CA . ARG A 1 621 ? -61.312 1.437 14.156 1 14.07 621 ARG A CA 1
ATOM 4970 C C . ARG A 1 621 ? -60.344 1.901 15.234 1 14.07 621 ARG A C 1
ATOM 4972 O O . ARG A 1 621 ? -59.406 2.674 14.961 1 14.07 621 ARG A O 1
ATOM 4979 N N . ARG A 1 622 ? -60.125 1.067 16.406 1 13.77 622 ARG A N 1
ATOM 4980 C CA . ARG A 1 622 ? -60.281 0.875 17.844 1 13.77 622 ARG A CA 1
ATOM 4981 C C . ARG A 1 622 ? -58.906 0.958 18.531 1 13.77 622 ARG A C 1
ATOM 4983 O O . ARG A 1 622 ? -58.75 1.704 19.5 1 13.77 622 ARG A O 1
ATOM 4990 N N . ASN A 1 623 ? -58.156 -0.179 18.859 1 13.51 623 ASN A N 1
ATOM 4991 C CA . ASN A 1 623 ? -58.062 -0.75 20.203 1 13.51 623 ASN A CA 1
ATOM 4992 C C . ASN A 1 623 ? -56.812 -0.282 20.938 1 13.51 623 ASN A C 1
ATOM 4994 O O . ASN A 1 623 ? -55.906 0.252 20.312 1 13.51 623 ASN A O 1
ATOM 4998 N N . ILE A 1 624 ? -56 -1.246 21.75 1 13.71 624 ILE A N 1
ATOM 4999 C CA . ILE A 1 624 ? -55.906 -1.57 23.172 1 13.71 624 ILE A CA 1
ATOM 5000 C C . ILE A 1 624 ? -54.531 -1.245 23.688 1 13.71 624 ILE A C 1
ATOM 5002 O O . ILE A 1 624 ? -54.375 -0.638 24.75 1 13.71 624 ILE A O 1
ATOM 5006 N N . SER A 1 625 ? -53.312 -1.624 23.25 1 14.27 625 SER A N 1
ATOM 5007 C CA . SER A 1 625 ? -52.719 -2.467 24.281 1 14.27 625 SER A CA 1
ATOM 5008 C C . SER A 1 625 ? -52 -1.626 25.328 1 14.27 625 SER A C 1
ATOM 5010 O O . SER A 1 625 ? -51.594 -0.5 25.062 1 14.27 625 SER A O 1
ATOM 5012 N N . PRO A 1 626 ? -51.469 -2.32 26.531 1 13.66 626 PRO A N 1
ATOM 5013 C CA . PRO A 1 626 ? -51.375 -2.27 27.984 1 13.66 626 PRO A CA 1
ATOM 5014 C C . PRO A 1 626 ? -50.094 -1.59 28.453 1 13.66 626 PRO A C 1
ATOM 5016 O O . PRO A 1 626 ? -49.188 -1.31 27.641 1 13.66 626 PRO A O 1
ATOM 5019 N N . LEU A 1 627 ? -49.188 -2.438 29.25 1 13.77 627 LEU A N 1
ATOM 5020 C CA . LEU A 1 627 ? -48.938 -2.414 30.688 1 13.77 627 LEU A CA 1
ATOM 5021 C C . LEU A 1 627 ? -47.656 -1.612 30.984 1 13.77 627 LEU A C 1
ATOM 5023 O O . LEU A 1 627 ? -46.875 -1.315 30.094 1 13.77 627 LEU A O 1
ATOM 5027 N N . GLU A 1 628 ? -46.625 -2.209 31.891 1 13.81 628 GLU A N 1
ATOM 5028 C CA . GLU A 1 628 ? -46.375 -2.045 33.312 1 13.81 628 GLU A CA 1
ATOM 5029 C C . GLU A 1 628 ? -45.031 -1.342 33.531 1 13.81 628 GLU A C 1
ATOM 5031 O O . GLU A 1 628 ? -44.938 -0.363 34.281 1 13.81 628 GLU A O 1
ATOM 5036 N N . ILE A 1 629 ? -43.781 -2.033 33.75 1 14.12 629 ILE A N 1
ATOM 5037 C CA . ILE A 1 629 ? -43.281 -2.201 35.125 1 14.12 629 ILE A CA 1
ATOM 5038 C C . ILE A 1 629 ? -42.25 -1.103 35.438 1 14.12 629 ILE A C 1
ATOM 5040 O O . ILE A 1 629 ? -41.625 -0.545 34.531 1 14.12 629 ILE A O 1
ATOM 5044 N N . SER A 1 630 ? -41.531 -1.167 36.75 1 13.58 630 SER A N 1
ATOM 5045 C CA . SER A 1 630 ? -41.281 -0.523 38.031 1 13.58 630 SER A CA 1
ATOM 5046 C C . SER A 1 630 ? -39.875 -0.004 38.125 1 13.58 630 SER A C 1
ATOM 5048 O O . SER A 1 630 ? -39.656 1.138 38.531 1 13.58 630 SER A O 1
ATOM 5050 N N . HIS A 1 631 ? -38.75 -0.795 38.344 1 13.91 631 HIS A N 1
ATOM 5051 C CA . HIS A 1 631 ? -38.125 -0.787 39.688 1 13.91 631 HIS A CA 1
ATOM 5052 C C . HIS A 1 631 ? -37.125 0.354 39.812 1 13.91 631 HIS A C 1
ATOM 5054 O O . HIS A 1 631 ? -36.656 0.902 38.812 1 13.91 631 HIS A O 1
ATOM 5060 N N . HIS A 1 632 ? -36.062 0.126 40.812 1 13.95 632 HIS A N 1
ATOM 5061 C CA . HIS A 1 632 ? -35.656 0.653 42.125 1 13.95 632 HIS A CA 1
ATOM 5062 C C . HIS A 1 632 ? -34.469 1.6 42 1 13.95 632 HIS A C 1
ATOM 5064 O O . HIS A 1 632 ? -33.781 1.613 41 1 13.95 632 HIS A O 1
ATOM 5070 N N . PRO A 1 633 ? -33.438 1.555 43.188 1 14.3 633 PRO A N 1
ATOM 5071 C CA . PRO A 1 633 ? -33.156 2.504 44.25 1 14.3 633 PRO A CA 1
ATOM 5072 C C . PRO A 1 633 ? -31.828 3.207 44.094 1 14.3 633 PRO A C 1
ATOM 5074 O O . PRO A 1 633 ? -31.734 4.426 44.281 1 14.3 633 PRO A O 1
ATOM 5077 N N . SER A 1 634 ? -30.609 2.508 44.125 1 13.91 634 SER A N 1
ATOM 5078 C CA . SER A 1 634 ? -29.75 2.646 45.281 1 13.91 634 SER A CA 1
ATOM 5079 C C . SER A 1 634 ? -28.922 3.92 45.219 1 13.91 634 SER A C 1
ATOM 5081 O O . SER A 1 634 ? -28.688 4.465 44.125 1 13.91 634 SER A O 1
ATOM 5083 N N . THR A 1 635 ? -27.984 4.145 46.344 1 14.01 635 THR A N 1
ATOM 5084 C CA . THR A 1 635 ? -27.641 5.082 47.406 1 14.01 635 THR A CA 1
ATOM 5085 C C . THR A 1 635 ? -26.359 5.848 47.062 1 14.01 635 THR A C 1
ATOM 5087 O O . THR A 1 635 ? -26.344 7.078 47.094 1 14.01 635 THR A O 1
ATOM 5090 N N . SER A 1 636 ? -25.078 5.453 47.688 1 13.78 636 SER A N 1
ATOM 5091 C CA . SER A 1 636 ? -24.469 6.156 48.812 1 13.78 636 SER A CA 1
ATOM 5092 C C . SER A 1 636 ? -23.469 7.207 48.344 1 13.78 636 SER A C 1
ATOM 5094 O O . SER A 1 636 ? -23.016 7.168 47.188 1 13.78 636 SER A O 1
ATOM 5096 N N . PRO A 1 637 ? -22.484 7.742 49.406 1 14.16 637 PRO A N 1
ATOM 5097 C CA . PRO A 1 637 ? -22.156 9.031 50 1 14.16 637 PRO A CA 1
ATOM 5098 C C . PRO A 1 637 ? -20.812 9.578 49.531 1 14.16 637 PRO A C 1
ATOM 5100 O O . PRO A 1 637 ? -20.703 10.773 49.219 1 14.16 637 PRO A O 1
ATOM 5103 N N . LYS A 1 638 ? -19.625 8.836 49.844 1 13.77 638 LYS A N 1
ATOM 5104 C CA . LYS A 1 638 ? -18.688 9.312 50.844 1 13.77 638 LYS A CA 1
ATOM 5105 C C . LYS A 1 638 ? -17.859 10.484 50.312 1 13.77 638 LYS A C 1
ATOM 5107 O O . LYS A 1 638 ? -17.719 10.664 49.094 1 13.77 638 LYS A O 1
ATOM 5112 N N . SER A 1 639 ? -16.578 10.789 51.094 1 13.97 639 SER A N 1
ATOM 5113 C CA . SER A 1 639 ? -16 11.836 51.938 1 13.97 639 SER A CA 1
ATOM 5114 C C . SER A 1 639 ? -14.93 12.617 51.156 1 13.97 639 SER A C 1
ATOM 5116 O O . SER A 1 639 ? -15.016 13.844 51.062 1 13.97 639 SER A O 1
ATOM 5118 N N . SER A 1 640 ? -13.5 12.477 51.562 1 14.3 640 SER A N 1
ATOM 5119 C CA . SER A 1 640 ? -12.727 13.336 52.469 1 14.3 640 SER A CA 1
ATOM 5120 C C . SER A 1 640 ? -11.766 14.227 51.688 1 14.3 640 SER A C 1
ATOM 5122 O O . SER A 1 640 ? -11.758 15.445 51.844 1 14.3 640 SER A O 1
ATOM 5124 N N . ILE A 1 641 ? -10.383 13.844 51.469 1 14.89 641 ILE A N 1
ATOM 5125 C CA . ILE A 1 641 ? -9.258 14.406 52.188 1 14.89 641 ILE A CA 1
ATOM 5126 C C . ILE A 1 641 ? -8.617 15.531 51.406 1 14.89 641 ILE A C 1
ATOM 5128 O O . ILE A 1 641 ? -8.531 15.445 50.156 1 14.89 641 ILE A O 1
ATOM 5132 N N . HIS A 1 642 ? -8.008 16.625 52.125 1 15.58 642 HIS A N 1
ATOM 5133 C CA . HIS A 1 642 ? -7.578 18.016 52.219 1 15.58 642 HIS A CA 1
ATOM 5134 C C . HIS A 1 642 ? -6.148 18.172 51.719 1 15.58 642 HIS A C 1
ATOM 5136 O O . HIS A 1 642 ? -5.609 19.281 51.719 1 15.58 642 HIS A O 1
ATOM 5142 N N . VAL A 1 643 ? -5.547 17.328 51.031 1 14.95 643 VAL A N 1
ATOM 5143 C CA . VAL A 1 643 ? -4.137 17.469 51.375 1 14.95 643 VAL A CA 1
ATOM 5144 C C . VAL A 1 643 ? -3.613 18.812 50.875 1 14.95 643 VAL A C 1
ATOM 5146 O O . VAL A 1 643 ? -3.891 19.219 49.75 1 14.95 643 VAL A O 1
ATOM 5149 N N . SER A 1 644 ? -2.785 19.609 51.75 1 15 644 SER A N 1
ATOM 5150 C CA . SER A 1 644 ? -2.287 20.938 52.125 1 15 644 SER A CA 1
ATOM 5151 C C . SER A 1 644 ? -1.063 21.312 51.312 1 15 644 SER A C 1
ATOM 5153 O O . SER A 1 644 ? -0.866 22.5 50.969 1 15 644 SER A O 1
ATOM 5155 N N . HIS A 1 645 ? -0.02 20.516 51.031 1 15.09 645 HIS A N 1
ATOM 5156 C CA . HIS A 1 645 ? 1.254 21.016 51.531 1 15.09 645 HIS A CA 1
ATOM 5157 C C . HIS A 1 645 ? 1.757 22.188 50.688 1 15.09 645 HIS A C 1
ATOM 5159 O O . HIS A 1 645 ? 1.342 22.344 49.531 1 15.09 645 HIS A O 1
ATOM 5165 N N . SER A 1 646 ? 3.004 22.766 51.094 1 15.29 646 SER A N 1
ATOM 5166 C CA . SER A 1 646 ? 3.73 23.984 51.469 1 15.29 646 SER A CA 1
ATOM 5167 C C . SER A 1 646 ? 4.703 24.406 50.375 1 15.29 646 SER A C 1
ATOM 5169 O O . SER A 1 646 ? 5.387 25.422 50.5 1 15.29 646 SER A O 1
ATOM 5171 N N . LEU A 1 647 ? 4.898 23.859 49.312 1 15.39 647 LEU A N 1
ATOM 5172 C CA . LEU A 1 647 ? 6.305 23.969 48.938 1 15.39 647 LEU A CA 1
ATOM 5173 C C . LEU A 1 647 ? 6.684 25.422 48.656 1 15.39 647 LEU A C 1
ATOM 5175 O O . LEU A 1 647 ? 5.91 26.172 48.062 1 15.39 647 LEU A O 1
ATOM 5179 N N . SER A 1 648 ? 7.934 25.766 49.062 1 15.19 648 SER A N 1
ATOM 5180 C CA . SER A 1 648 ? 8.766 26.906 49.406 1 15.19 648 SER A CA 1
ATOM 5181 C C . SER A 1 648 ? 9.094 27.766 48.188 1 15.19 648 SER A C 1
ATOM 5183 O O . SER A 1 648 ? 8.875 27.344 47.062 1 15.19 648 SER A O 1
ATOM 5185 N N . ASP A 1 649 ? 10.391 28.406 48.188 1 15.2 649 ASP A N 1
ATOM 5186 C CA . ASP A 1 649 ? 10.875 29.781 48.281 1 15.2 649 ASP A CA 1
ATOM 5187 C C . ASP A 1 649 ? 11.359 30.281 46.938 1 15.2 649 ASP A C 1
ATOM 5189 O O . ASP A 1 649 ? 10.992 31.375 46.5 1 15.2 649 ASP A O 1
ATOM 5193 N N . ILE A 1 650 ? 12.531 29.812 46.312 1 16.41 650 ILE A N 1
ATOM 5194 C CA . ILE A 1 650 ? 13.688 30.719 46.281 1 16.41 650 ILE A CA 1
ATOM 5195 C C . ILE A 1 650 ? 13.586 31.672 45.094 1 16.41 650 ILE A C 1
ATOM 5197 O O . ILE A 1 650 ? 12.914 31.359 44.094 1 16.41 650 ILE A O 1
ATOM 5201 N N . THR A 1 651 ? 14.867 32.344 44.75 1 15.91 651 THR A N 1
ATOM 5202 C CA . THR A 1 651 ? 15.398 33.688 44.625 1 15.91 651 THR A CA 1
ATOM 5203 C C . THR A 1 651 ? 15.438 34.094 43.156 1 15.91 651 THR A C 1
ATOM 5205 O O . THR A 1 651 ? 15.547 33.281 42.25 1 15.91 651 THR A O 1
ATOM 5208 N N . GLU A 1 652 ? 15.414 35.469 42.875 1 16.31 652 GLU A N 1
ATOM 5209 C CA . GLU A 1 652 ? 15.031 36.469 41.875 1 16.31 652 GLU A CA 1
ATOM 5210 C C . GLU A 1 652 ? 16.172 36.781 40.906 1 16.31 652 GLU A C 1
ATOM 5212 O O . GLU A 1 652 ? 16.016 37.531 39.969 1 16.31 652 GLU A O 1
ATOM 5217 N N . ASN A 1 653 ? 17.312 36.094 40.875 1 16.16 653 ASN A N 1
ATOM 5218 C CA . ASN A 1 653 ? 18.328 37.094 40.562 1 16.16 653 ASN A CA 1
ATOM 5219 C C . ASN A 1 653 ? 18.125 37.656 39.156 1 16.16 653 ASN A C 1
ATOM 5221 O O . ASN A 1 653 ? 17.516 37.031 38.312 1 16.16 653 ASN A O 1
ATOM 5225 N N . SER A 1 654 ? 18.922 38.906 38.812 1 16.16 654 SER A N 1
ATOM 5226 C CA . SER A 1 654 ? 18.844 40.219 38.188 1 16.16 654 SER A CA 1
ATOM 5227 C C . SER A 1 654 ? 19.297 40.156 36.719 1 16.16 654 SER A C 1
ATOM 5229 O O . SER A 1 654 ? 18.828 40.938 35.906 1 16.16 654 SER A O 1
ATOM 5231 N N . HIS A 1 655 ? 20.297 39.375 36.281 1 16.73 655 HIS A N 1
ATOM 5232 C CA . HIS A 1 655 ? 21.312 40.156 35.594 1 16.73 655 HIS A CA 1
ATOM 5233 C C . HIS A 1 655 ? 20.828 40.594 34.219 1 16.73 655 HIS A C 1
ATOM 5235 O O . HIS A 1 655 ? 20.078 39.875 33.562 1 16.73 655 HIS A O 1
ATOM 5241 N N . LYS A 1 656 ? 21.109 41.844 33.875 1 16.31 656 LYS A N 1
ATOM 5242 C CA . LYS A 1 656 ? 20.734 42.875 32.938 1 16.31 656 LYS A CA 1
ATOM 5243 C C . LYS A 1 656 ? 21.391 42.656 31.578 1 16.31 656 LYS A C 1
ATOM 5245 O O . LYS A 1 656 ? 21.312 43.5 30.688 1 16.31 656 LYS A O 1
ATOM 5250 N N . LEU A 1 657 ? 21.844 41.531 31.109 1 16.97 657 LEU A N 1
ATOM 5251 C CA . LEU A 1 657 ? 22.844 41.781 30.078 1 16.97 657 LEU A CA 1
ATOM 5252 C C . LEU A 1 657 ? 22.219 42.469 28.859 1 16.97 657 LEU A C 1
ATOM 5254 O O . LEU A 1 657 ? 21.156 42.062 28.406 1 16.97 657 LEU A O 1
ATOM 5258 N N . SER A 1 658 ? 22.828 43.562 28.438 1 16.91 658 SER A N 1
ATOM 5259 C CA . SER A 1 658 ? 22.609 44.75 27.609 1 16.91 658 SER A CA 1
ATOM 5260 C C . SER A 1 658 ? 22.703 44.438 26.125 1 16.91 658 SER A C 1
ATOM 5262 O O . SER A 1 658 ? 22.172 45.156 25.281 1 16.91 658 SER A O 1
ATOM 5264 N N . SER A 1 659 ? 23.469 43.469 25.609 1 19.42 659 SER A N 1
ATOM 5265 C CA . SER A 1 659 ? 24.203 43.938 24.422 1 19.42 659 SER A CA 1
ATOM 5266 C C . SER A 1 659 ? 23.281 44.094 23.219 1 19.42 659 SER A C 1
ATOM 5268 O O . SER A 1 659 ? 22.375 43.281 23.016 1 19.42 659 SER A O 1
ATOM 5270 N N . PRO A 1 660 ? 23.234 45.25 22.578 1 18.75 660 PRO A N 1
ATOM 5271 C CA . PRO A 1 660 ? 22.359 45.844 21.562 1 18.75 660 PRO A CA 1
ATOM 5272 C C . PRO A 1 660 ? 22.594 45.281 20.172 1 18.75 660 PRO A C 1
ATOM 5274 O O . PRO A 1 660 ? 22 45.719 19.203 1 18.75 660 PRO A O 1
ATOM 5277 N N . MET A 1 661 ? 22.797 44 19.922 1 18.97 661 MET A N 1
ATOM 5278 C CA . MET A 1 661 ? 23.266 43.75 18.562 1 18.97 661 MET A CA 1
ATOM 5279 C C . MET A 1 661 ? 22.266 44.25 17.531 1 18.97 661 MET A C 1
ATOM 5281 O O . MET A 1 661 ? 21.062 44 17.641 1 18.97 661 MET A O 1
ATOM 5285 N N . HIS A 1 662 ? 22.594 45.25 16.734 1 19.38 662 HIS A N 1
ATOM 5286 C CA . HIS A 1 662 ? 21.938 46 15.68 1 19.38 662 HIS A CA 1
ATOM 5287 C C . HIS A 1 662 ? 21.656 45.125 14.469 1 19.38 662 HIS A C 1
ATOM 5289 O O . HIS A 1 662 ? 22.562 44.75 13.727 1 19.38 662 HIS A O 1
ATOM 5295 N N . THR A 1 663 ? 20.938 44.062 14.531 1 19.38 663 THR A N 1
ATOM 5296 C CA . THR A 1 663 ? 20.781 43.219 13.344 1 19.38 663 THR A CA 1
ATOM 5297 C C . THR A 1 663 ? 19.984 43.969 12.266 1 19.38 663 THR A C 1
ATOM 5299 O O . THR A 1 663 ? 18.891 44.438 12.523 1 19.38 663 THR A O 1
ATOM 5302 N N . SER A 1 664 ? 20.609 44.594 11.273 1 21.17 664 SER A N 1
ATOM 5303 C CA . SER A 1 664 ? 20.062 45.25 10.102 1 21.17 664 SER A CA 1
ATOM 5304 C C . SER A 1 664 ? 19.188 44.312 9.289 1 21.17 664 SER A C 1
ATOM 5306 O O . SER A 1 664 ? 19.688 43.312 8.766 1 21.17 664 SER A O 1
ATOM 5308 N N . THR A 1 665 ? 18 44.031 9.664 1 20.62 665 THR A N 1
ATOM 5309 C CA . THR A 1 665 ? 17.047 43.125 9.039 1 20.62 665 THR A CA 1
ATOM 5310 C C . THR A 1 665 ? 16.578 43.688 7.699 1 20.62 665 THR A C 1
ATOM 5312 O O . THR A 1 665 ? 15.992 44.781 7.641 1 20.62 665 THR A O 1
ATOM 5315 N N . SER A 1 666 ? 17.328 43.5 6.648 1 22.27 666 SER A N 1
ATOM 5316 C CA . SER A 1 666 ? 16.844 43.875 5.324 1 22.27 666 SER A CA 1
ATOM 5317 C C . SER A 1 666 ? 15.461 43.281 5.055 1 22.27 666 SER A C 1
ATOM 5319 O O . SER A 1 666 ? 15.266 42.062 5.188 1 22.27 666 SER A O 1
ATOM 5321 N N . GLU A 1 667 ? 14.43 44.031 5.184 1 23.38 667 GLU A N 1
ATOM 5322 C CA . GLU A 1 667 ? 13 43.812 5.023 1 23.38 667 GLU A CA 1
ATOM 5323 C C . GLU A 1 667 ? 12.656 43.406 3.588 1 23.38 667 GLU A C 1
ATOM 5325 O O . GLU A 1 667 ? 12.898 44.188 2.652 1 23.38 667 GLU A O 1
ATOM 5330 N N . VAL A 1 668 ? 12.891 42.219 3.184 1 24.42 668 VAL A N 1
ATOM 5331 C CA . VAL A 1 668 ? 12.352 41.812 1.89 1 24.42 668 VAL A CA 1
ATOM 5332 C C . VAL A 1 668 ? 10.844 42.062 1.856 1 24.42 668 VAL A C 1
ATOM 5334 O O . VAL A 1 668 ? 10.086 41.406 2.58 1 24.42 668 VAL A O 1
ATOM 5337 N N . VAL A 1 669 ? 10.414 43.312 1.685 1 25.48 669 VAL A N 1
ATOM 5338 C CA . VAL A 1 669 ? 9.031 43.75 1.524 1 25.48 669 VAL A CA 1
ATOM 5339 C C . VAL A 1 669 ? 8.383 43 0.354 1 25.48 669 VAL A C 1
ATOM 5341 O O . VAL A 1 669 ? 8.906 43.031 -0.763 1 25.48 669 VAL A O 1
ATOM 5344 N N . LEU A 1 670 ? 7.66 41.969 0.592 1 28.84 670 LEU A N 1
ATOM 5345 C CA . LEU A 1 670 ? 6.789 41.375 -0.412 1 28.84 670 LEU A CA 1
ATOM 5346 C C . LEU A 1 670 ? 5.977 42.438 -1.133 1 28.84 670 LEU A C 1
ATOM 5348 O O . LEU A 1 670 ? 5.266 43.219 -0.496 1 28.84 670 LEU A O 1
ATOM 5352 N N . SER A 1 671 ? 6.531 43.062 -2.182 1 29.3 671 SER A N 1
ATOM 5353 C CA . SER A 1 671 ? 5.891 44.094 -2.996 1 29.3 671 SER A CA 1
ATOM 5354 C C . SER A 1 671 ? 4.402 43.812 -3.174 1 29.3 671 SER A C 1
ATOM 5356 O O . SER A 1 671 ? 3.979 42.656 -3.16 1 29.3 671 SER A O 1
ATOM 5358 N N . PRO A 1 672 ? 3.523 44.812 -2.99 1 31.5 672 PRO A N 1
ATOM 5359 C CA . PRO A 1 672 ? 2.074 44.75 -3.211 1 31.5 672 PRO A CA 1
ATOM 5360 C C . PRO A 1 672 ? 1.693 44.031 -4.5 1 31.5 672 PRO A C 1
ATOM 5362 O O . PRO A 1 672 ? 2.082 44.469 -5.59 1 31.5 672 PRO A O 1
ATOM 5365 N N . VAL A 1 673 ? 1.841 42.812 -4.594 1 35.09 673 VAL A N 1
ATOM 5366 C CA . VAL A 1 673 ? 1.508 42.031 -5.777 1 35.09 673 VAL A CA 1
ATOM 5367 C C . VAL A 1 673 ? 0.114 42.406 -6.273 1 35.09 673 VAL A C 1
ATOM 5369 O O . VAL A 1 673 ? -0.854 42.375 -5.508 1 35.09 673 VAL A O 1
ATOM 5372 N N . ASN A 1 674 ? 0.072 43.156 -7.344 1 34.31 674 ASN A N 1
ATOM 5373 C CA . ASN A 1 674 ? -1.091 43.625 -8.102 1 34.31 674 ASN A CA 1
ATOM 5374 C C . ASN A 1 674 ? -2.094 42.5 -8.312 1 34.31 674 ASN A C 1
ATOM 5376 O O . ASN A 1 674 ? -1.71 41.312 -8.414 1 34.31 674 ASN A O 1
ATOM 5380 N N . GLU A 1 675 ? -3.377 42.688 -7.961 1 40.09 675 GLU A N 1
ATOM 5381 C CA . GLU A 1 675 ? -4.559 41.844 -8.195 1 40.09 675 GLU A CA 1
ATOM 5382 C C . GLU A 1 675 ? -4.426 41.062 -9.492 1 40.09 675 GLU A C 1
ATOM 5384 O O . GLU A 1 675 ? -4.848 39.906 -9.562 1 40.09 675 GLU A O 1
ATOM 5389 N N . ARG A 1 676 ? -3.727 41.688 -10.484 1 41.69 676 ARG A N 1
ATOM 5390 C CA . ARG A 1 676 ? -3.59 41.062 -11.805 1 41.69 676 ARG A CA 1
ATOM 5391 C C . ARG A 1 676 ? -2.701 39.844 -11.742 1 41.69 676 ARG A C 1
ATOM 5393 O O . ARG A 1 676 ? -2.971 38.844 -12.414 1 41.69 676 ARG A O 1
ATOM 5400 N N . GLU A 1 677 ? -1.78 39.781 -10.898 1 43.81 677 GLU A N 1
ATOM 5401 C CA . GLU A 1 677 ? -0.853 38.656 -10.82 1 43.81 677 GLU A CA 1
ATOM 5402 C C . GLU A 1 677 ? -1.497 37.469 -10.125 1 43.81 677 GLU A C 1
ATOM 5404 O O . GLU A 1 677 ? -1.25 36.312 -10.508 1 43.81 677 GLU A O 1
ATOM 5409 N N . CYS A 1 678 ? -2.363 37.719 -9.156 1 46.16 678 CYS A N 1
ATOM 5410 C CA . CYS A 1 678 ? -3.096 36.625 -8.5 1 46.16 678 CYS A CA 1
ATOM 5411 C C . CYS A 1 678 ? -4.02 35.938 -9.492 1 46.16 678 CYS A C 1
ATOM 5413 O O . CYS A 1 678 ? -4.098 34.688 -9.5 1 46.16 678 CYS A O 1
ATOM 5415 N N . VAL A 1 679 ? -4.664 36.75 -10.398 1 46.56 679 VAL A N 1
ATOM 5416 C CA . VAL A 1 679 ? -5.578 36.188 -11.398 1 46.56 679 VAL A CA 1
ATOM 5417 C C . VAL A 1 679 ? -4.793 35.375 -12.43 1 46.56 679 VAL A C 1
ATOM 5419 O O . VAL A 1 679 ? -5.211 34.281 -12.82 1 46.56 679 VAL A O 1
ATOM 5422 N N . LEU A 1 680 ? -3.562 35.875 -12.797 1 46.66 680 LEU A N 1
ATOM 5423 C CA . LEU A 1 680 ? -2.73 35.188 -13.773 1 46.66 680 LEU A CA 1
ATOM 5424 C C . LEU A 1 680 ? -2.201 33.875 -13.203 1 46.66 680 LEU A C 1
ATOM 5426 O O . LEU A 1 680 ? -2.182 32.844 -13.898 1 46.66 680 LEU A O 1
ATOM 5430 N N . TRP A 1 681 ? -1.855 33.969 -11.961 1 48.81 681 TRP A N 1
ATOM 5431 C CA . TRP A 1 681 ? -1.374 32.75 -11.312 1 48.81 681 TRP A CA 1
ATOM 5432 C C . TRP A 1 681 ? -2.482 31.703 -11.219 1 48.81 681 TRP A C 1
ATOM 5434 O O . TRP A 1 681 ? -2.256 30.531 -11.484 1 48.81 681 TRP A O 1
ATOM 5444 N N . GLU A 1 682 ? -3.582 32.125 -10.805 1 51.72 682 GLU A N 1
ATOM 5445 C CA . GLU A 1 682 ? -4.738 31.25 -10.742 1 51.72 682 GLU A CA 1
ATOM 5446 C C . GLU A 1 682 ? -5.02 30.609 -12.094 1 51.72 682 GLU A C 1
ATOM 5448 O O . GLU A 1 682 ? -5.297 29.406 -12.172 1 51.72 682 GLU A O 1
ATOM 5453 N N . GLN A 1 683 ? -4.91 31.422 -13.125 1 48.53 683 GLN A N 1
ATOM 5454 C CA . GLN A 1 683 ? -5.172 30.938 -14.477 1 48.53 683 GLN A CA 1
ATOM 5455 C C . GLN A 1 683 ? -4.156 29.875 -14.883 1 48.53 683 GLN A C 1
ATOM 5457 O O . GLN A 1 683 ? -4.496 28.922 -15.586 1 48.53 683 GLN A O 1
ATOM 5462 N N . GLN A 1 684 ? -2.922 30.109 -14.312 1 47.75 684 GLN A N 1
ATOM 5463 C CA . GLN A 1 684 ? -1.841 29.234 -14.742 1 47.75 684 GLN A CA 1
ATOM 5464 C C . GLN A 1 684 ? -1.793 27.969 -13.883 1 47.75 684 GLN A C 1
ATOM 5466 O O . GLN A 1 684 ? -1.412 26.891 -14.367 1 47.75 684 GLN A O 1
ATOM 5471 N N . ASN A 1 685 ? -2.193 28.297 -12.641 1 48.28 685 ASN A N 1
ATOM 5472 C CA . ASN A 1 685 ? -1.898 27.203 -11.711 1 48.28 685 ASN A CA 1
ATOM 5473 C C . ASN A 1 685 ? -3.174 26.594 -11.148 1 48.28 685 ASN A C 1
ATOM 5475 O O . ASN A 1 685 ? -3.141 25.5 -10.57 1 48.28 685 ASN A O 1
ATOM 5479 N N . ILE A 1 686 ? -4.223 27.641 -11.242 1 48.19 686 ILE A N 1
ATOM 5480 C CA . ILE A 1 686 ? -5.5 27.234 -10.672 1 48.19 686 ILE A CA 1
ATOM 5481 C C . ILE A 1 686 ? -6.52 27.031 -11.789 1 48.19 686 ILE A C 1
ATOM 5483 O O . ILE A 1 686 ? -6.746 27.938 -12.602 1 48.19 686 ILE A O 1
ATOM 5487 N N . LEU A 1 687 ? -6.973 26.203 -12.172 1 40.97 687 LEU A N 1
ATOM 5488 C CA . LEU A 1 687 ? -8.062 26.016 -13.125 1 40.97 687 LEU A CA 1
ATOM 5489 C C . LEU A 1 687 ? -9.391 26.484 -12.531 1 40.97 687 LEU A C 1
ATOM 5491 O O . LEU A 1 687 ? -9.781 26.031 -11.453 1 40.97 687 LEU A O 1
ATOM 5495 N N . ASN A 1 688 ? -9.773 27.859 -12.992 1 35.81 688 ASN A N 1
ATOM 5496 C CA . ASN A 1 688 ? -11.031 28.453 -12.523 1 35.81 688 ASN A CA 1
ATOM 5497 C C . ASN A 1 688 ? -12.227 27.891 -13.289 1 35.81 688 ASN A C 1
ATOM 5499 O O . ASN A 1 688 ? -12.078 27.406 -14.414 1 35.81 688 ASN A O 1
ATOM 5503 N N . GLU A 1 689 ? -13.438 28.156 -12.773 1 34 689 GLU A N 1
ATOM 5504 C CA . GLU A 1 689 ? -14.703 27.688 -13.32 1 34 689 GLU A CA 1
ATOM 5505 C C . GLU A 1 689 ? -15.094 28.484 -14.562 1 34 689 GLU A C 1
ATOM 5507 O O . GLU A 1 689 ? -15.594 27.906 -15.539 1 34 689 GLU A O 1
ATOM 5512 N N . ASP A 1 690 ? -14.984 29.891 -14.672 1 33.44 690 ASP A N 1
ATOM 5513 C CA . ASP A 1 690 ? -15.586 30.719 -15.719 1 33.44 690 ASP A CA 1
ATOM 5514 C C . ASP A 1 690 ? -14.867 30.531 -17.047 1 33.44 690 ASP A C 1
ATOM 5516 O O . ASP A 1 690 ? -15.492 30.531 -18.109 1 33.44 690 ASP A O 1
ATOM 5520 N N . GLN A 1 691 ? -13.609 30.578 -17.047 1 36 691 GLN A N 1
ATOM 5521 C CA . GLN A 1 691 ? -12.898 30.484 -18.328 1 36 691 GLN A CA 1
ATOM 5522 C C . GLN A 1 691 ? -13.141 29.141 -19 1 36 691 GLN A C 1
ATOM 5524 O O . GLN A 1 691 ? -12.992 29.016 -20.219 1 36 691 GLN A O 1
ATOM 5529 N N . ILE A 1 692 ? -13.648 28.328 -18.188 1 33.94 692 ILE A N 1
ATOM 5530 C CA . ILE A 1 692 ? -14.07 27.016 -18.625 1 33.94 692 ILE A CA 1
ATOM 5531 C C . ILE A 1 692 ? -15.391 27.109 -19.391 1 33.94 692 ILE A C 1
ATOM 5533 O O . ILE A 1 692 ? -15.547 26.5 -20.453 1 33.94 692 ILE A O 1
ATOM 5537 N N . LEU A 1 693 ? -16.172 28.078 -19.016 1 32.91 693 LEU A N 1
ATOM 5538 C CA . LEU A 1 693 ? -17.469 28.266 -19.656 1 32.91 693 LEU A CA 1
ATOM 5539 C C . LEU A 1 693 ? -17.312 28.891 -21.047 1 32.91 693 LEU A C 1
ATOM 5541 O O . LEU A 1 693 ? -18 28.5 -21.984 1 32.91 693 LEU A O 1
ATOM 5545 N N . LYS A 1 694 ? -16.422 29.859 -21.125 1 35.69 694 LYS A N 1
ATOM 5546 C CA . LYS A 1 694 ? -16.312 30.531 -22.422 1 35.69 694 LYS A CA 1
ATOM 5547 C C . LYS A 1 694 ? -15.758 29.594 -23.484 1 35.69 694 LYS A C 1
ATOM 5549 O O . LYS A 1 694 ? -16.266 29.547 -24.609 1 35.69 694 LYS A O 1
ATOM 5554 N N . ARG A 1 695 ? -14.891 28.75 -23.094 1 33.88 695 ARG A N 1
ATOM 5555 C CA . ARG A 1 695 ? -14.297 27.891 -24.109 1 33.88 695 ARG A CA 1
ATOM 5556 C C . ARG A 1 695 ? -15.25 26.75 -24.484 1 33.88 695 ARG A C 1
ATOM 5558 O O . ARG A 1 695 ? -15.164 26.203 -25.594 1 33.88 695 ARG A O 1
ATOM 5565 N N . ARG A 1 696 ? -16.156 26.469 -23.578 1 33.16 696 ARG A N 1
ATOM 5566 C CA . ARG A 1 696 ? -17.234 25.531 -23.906 1 33.16 696 ARG A CA 1
ATOM 5567 C C . ARG A 1 696 ? -18.094 26.078 -25.031 1 33.16 696 ARG A C 1
ATOM 5569 O O . ARG A 1 696 ? -18.484 25.328 -25.953 1 33.16 696 ARG A O 1
ATOM 5576 N N . ARG A 1 697 ? -18.453 27.344 -24.859 1 33.47 697 ARG A N 1
ATOM 5577 C CA . ARG A 1 697 ? -19.297 27.969 -25.859 1 33.47 697 ARG A CA 1
ATOM 5578 C C . ARG A 1 697 ? -18.641 27.922 -27.234 1 33.47 697 ARG A C 1
ATOM 5580 O O . ARG A 1 697 ? -19.281 27.578 -28.234 1 33.47 697 ARG A O 1
ATOM 5587 N N . ASP A 1 698 ? -17.297 28.094 -27.141 1 37.56 698 ASP A N 1
ATOM 5588 C CA . ASP A 1 698 ? -16.672 28.219 -28.453 1 37.56 698 ASP A CA 1
ATOM 5589 C C . ASP A 1 698 ? -16.484 26.844 -29.094 1 37.56 698 ASP A C 1
ATOM 5591 O O . ASP A 1 698 ? -16.672 26.703 -30.312 1 37.56 698 ASP A O 1
ATOM 5595 N N . THR A 1 699 ? -16.281 25.859 -28.219 1 33.38 699 THR A N 1
ATOM 5596 C CA . THR A 1 699 ? -16.125 24.547 -28.797 1 33.38 699 THR A CA 1
ATOM 5597 C C . THR A 1 699 ? -17.469 23.969 -29.25 1 33.38 699 THR A C 1
ATOM 5599 O O . THR A 1 699 ? -17.562 23.344 -30.312 1 33.38 699 THR A O 1
ATOM 5602 N N . LEU A 1 700 ? -18.531 24.266 -28.453 1 32.09 700 LEU A N 1
ATOM 5603 C CA . LEU A 1 700 ? -19.875 23.906 -28.922 1 32.09 700 LEU A CA 1
ATOM 5604 C C . LEU A 1 700 ? -20.188 24.609 -30.234 1 32.09 700 LEU A C 1
ATOM 5606 O O . LEU A 1 700 ? -20.75 24.016 -31.156 1 32.09 700 LEU A O 1
ATOM 5610 N N . ILE A 1 701 ? -19.781 25.859 -30.266 1 36.53 701 ILE A N 1
ATOM 5611 C CA . ILE A 1 701 ? -20.094 26.609 -31.469 1 36.53 701 ILE A CA 1
ATOM 5612 C C . ILE A 1 701 ? -19.297 26.047 -32.656 1 36.53 701 ILE A C 1
ATOM 5614 O O . ILE A 1 701 ? -19.828 25.922 -33.75 1 36.53 701 ILE A O 1
ATOM 5618 N N . SER A 1 702 ? -18.078 25.641 -32.281 1 35.47 702 SER A N 1
ATOM 5619 C CA . SER A 1 702 ? -17.297 25.172 -33.406 1 35.47 702 SER A CA 1
ATOM 5620 C C . SER A 1 702 ? -17.781 23.812 -33.906 1 35.47 702 SER A C 1
ATOM 5622 O O . SER A 1 702 ? -17.797 23.562 -35.125 1 35.47 702 SER A O 1
ATOM 5624 N N . HIS A 1 703 ? -18.203 22.984 -32.906 1 34.41 703 HIS A N 1
ATOM 5625 C CA . HIS A 1 703 ? -18.688 21.688 -33.344 1 34.41 703 HIS A CA 1
ATOM 5626 C C . HIS A 1 703 ? -20.016 21.812 -34.094 1 34.41 703 HIS A C 1
ATOM 5628 O O . HIS A 1 703 ? -20.359 20.938 -34.875 1 34.41 703 HIS A O 1
ATOM 5634 N N . LEU A 1 704 ? -20.844 22.734 -33.656 1 31.45 704 LEU A N 1
ATOM 5635 C CA . LEU A 1 704 ? -22.062 22.953 -34.406 1 31.45 704 LEU A CA 1
ATOM 5636 C C . LEU A 1 704 ? -21.734 23.344 -35.844 1 31.45 704 LEU A C 1
ATOM 5638 O O . LEU A 1 704 ? -22.453 22.984 -36.781 1 31.45 704 LEU A O 1
ATOM 5642 N N . LYS A 1 705 ? -20.641 24.094 -35.938 1 33.22 705 LYS A N 1
ATOM 5643 C CA . LYS A 1 705 ? -20.391 24.547 -37.281 1 33.22 705 LYS A CA 1
ATOM 5644 C C . LYS A 1 705 ? -19.828 23.406 -38.156 1 33.22 705 LYS A C 1
ATOM 5646 O O . LYS A 1 705 ? -20.125 23.312 -39.344 1 33.22 705 LYS A O 1
ATOM 5651 N N . GLU A 1 706 ? -18.938 22.625 -37.469 1 34.22 706 GLU A N 1
ATOM 5652 C CA . GLU A 1 706 ? -18.281 21.703 -38.375 1 34.22 706 GLU A CA 1
ATOM 5653 C C . GLU A 1 706 ? -19.188 20.516 -38.719 1 34.22 706 GLU A C 1
ATOM 5655 O O . GLU A 1 706 ? -18.938 19.797 -39.688 1 34.22 706 GLU A O 1
ATOM 5660 N N . GLY A 1 707 ? -20.156 20.156 -37.812 1 31.27 707 GLY A N 1
ATOM 5661 C CA . GLY A 1 707 ? -21.078 19.109 -38.188 1 31.27 707 GLY A CA 1
ATOM 5662 C C . GLY A 1 707 ? -21.875 19.453 -39.438 1 31.27 707 GLY A C 1
ATOM 5663 O O . GLY A 1 707 ? -22.469 18.578 -40.094 1 31.27 707 GLY A O 1
ATOM 5664 N N . THR A 1 708 ? -22.125 20.672 -39.562 1 31.58 708 THR A N 1
ATOM 5665 C CA . THR A 1 708 ? -23 21.016 -40.688 1 31.58 708 THR A CA 1
ATOM 5666 C C . THR A 1 708 ? -22.281 20.812 -42.031 1 31.58 708 THR A C 1
ATOM 5668 O O . THR A 1 708 ? -22.922 20.766 -43.062 1 31.58 708 THR A O 1
ATOM 5671 N N . ALA A 1 709 ? -20.953 20.938 -41.969 1 32.38 709 ALA A N 1
ATOM 5672 C CA . ALA A 1 709 ? -20.391 21.047 -43.312 1 32.38 709 ALA A CA 1
ATOM 5673 C C . ALA A 1 709 ? -20.312 19.672 -44 1 32.38 709 ALA A C 1
ATOM 5675 O O . ALA A 1 709 ? -20.25 19.594 -45.219 1 32.38 709 ALA A O 1
ATOM 5676 N N . VAL A 1 710 ? -20.156 18.594 -43.156 1 32.41 710 VAL A N 1
ATOM 5677 C CA . VAL A 1 710 ? -19.781 17.406 -43.906 1 32.41 710 VAL A CA 1
ATOM 5678 C C . VAL A 1 710 ? -21 16.828 -44.594 1 32.41 710 VAL A C 1
ATOM 5680 O O . VAL A 1 710 ? -20.891 16.016 -45.531 1 32.41 710 VAL A O 1
ATOM 5683 N N . THR A 1 711 ? -22.172 17.125 -44.062 1 31.78 711 THR A N 1
ATOM 5684 C CA . THR A 1 711 ? -23.297 16.453 -44.719 1 31.78 711 THR A CA 1
ATOM 5685 C C . THR A 1 711 ? -23.484 16.922 -46.156 1 31.78 711 THR A C 1
ATOM 5687 O O . THR A 1 711 ? -24.109 16.234 -46.969 1 31.78 711 THR A O 1
ATOM 5690 N N . SER A 1 712 ? -23.031 18.156 -46.375 1 29.73 712 SER A N 1
ATOM 5691 C CA . SER A 1 712 ? -23.516 18.672 -47.625 1 29.73 712 SER A CA 1
ATOM 5692 C C . SER A 1 712 ? -22.766 18.062 -48.812 1 29.73 712 SER A C 1
ATOM 5694 O O . SER A 1 712 ? -23.219 18.125 -49.938 1 29.73 712 SER A O 1
ATOM 5696 N N . GLN A 1 713 ? -21.469 17.734 -48.562 1 29.34 713 GLN A N 1
ATOM 5697 C CA . GLN A 1 713 ? -20.75 17.562 -49.812 1 29.34 713 GLN A CA 1
ATOM 5698 C C . GLN A 1 713 ? -21.031 16.203 -50.438 1 29.34 713 GLN A C 1
ATOM 5700 O O . GLN A 1 713 ? -20.797 15.992 -51.625 1 29.34 713 GLN A O 1
ATOM 5705 N N . GLU A 1 714 ? -21.422 15.211 -49.625 1 30.7 714 GLU A N 1
ATOM 5706 C CA . GLU A 1 714 ? -21.438 13.891 -50.25 1 30.7 714 GLU A CA 1
ATOM 5707 C C . GLU A 1 714 ? -22.625 13.75 -51.188 1 30.7 714 GLU A C 1
ATOM 5709 O O . GLU A 1 714 ? -22.734 12.758 -51.906 1 30.7 714 GLU A O 1
ATOM 5714 N N . ASN A 1 715 ? -23.578 14.633 -51.062 1 28.78 715 ASN A N 1
ATOM 5715 C CA . ASN A 1 715 ? -24.719 14.367 -51.906 1 28.78 715 ASN A CA 1
ATOM 5716 C C . ASN A 1 715 ? -24.375 14.539 -53.375 1 28.78 715 ASN A C 1
ATOM 5718 O O . ASN A 1 715 ? -25.203 14.297 -54.25 1 28.78 715 ASN A O 1
ATOM 5722 N N . THR A 1 716 ? -23.359 15.414 -53.625 1 28.81 716 THR A N 1
ATOM 5723 C CA . THR A 1 716 ? -23.391 15.875 -55 1 28.81 716 THR A CA 1
ATOM 5724 C C . THR A 1 716 ? -22.828 14.812 -55.938 1 28.81 716 THR A C 1
ATOM 5726 O O . THR A 1 716 ? -23.156 14.789 -57.125 1 28.81 716 THR A O 1
ATOM 5729 N N . GLU A 1 717 ? -21.781 13.969 -55.469 1 28 717 GLU A N 1
ATOM 5730 C CA . GLU A 1 717 ? -21 13.438 -56.562 1 28 717 GLU A CA 1
ATOM 5731 C C . GLU A 1 717 ? -21.672 12.188 -57.156 1 28 717 GLU A C 1
ATOM 5733 O O . GLU A 1 717 ? -21.094 11.523 -58.031 1 28 717 GLU A O 1
ATOM 5738 N N . THR A 1 718 ? -22.828 11.742 -56.656 1 25.55 718 THR A N 1
ATOM 5739 C CA . THR A 1 718 ? -23.406 10.539 -57.25 1 25.55 718 THR A CA 1
ATOM 5740 C C . THR A 1 718 ? -23.859 10.805 -58.688 1 25.55 718 THR A C 1
ATOM 5742 O O . THR A 1 718 ? -24.422 9.922 -59.344 1 25.55 718 THR A O 1
ATOM 5745 N N . LYS A 1 719 ? -24.062 12.078 -59.031 1 26.39 719 LYS A N 1
ATOM 5746 C CA . LYS A 1 719 ? -24.766 12.203 -60.312 1 26.39 719 LYS A CA 1
ATOM 5747 C C . LYS A 1 719 ? -23.875 11.734 -61.469 1 26.39 719 LYS A C 1
ATOM 5749 O O . LYS A 1 719 ? -24.391 11.375 -62.531 1 26.39 719 LYS A O 1
ATOM 5754 N N . LYS A 1 720 ? -22.5 11.977 -61.531 1 21.53 720 LYS A N 1
ATOM 5755 C CA . LYS A 1 720 ? -22.016 11.648 -62.875 1 21.53 720 LYS A CA 1
ATOM 5756 C C . LYS A 1 720 ? -21.625 10.18 -62.969 1 21.53 720 LYS A C 1
ATOM 5758 O O . LYS A 1 720 ? -21 9.633 -62.062 1 21.53 720 LYS A O 1
ATOM 5763 N N . MET B 1 1 ? 21.344 13.609 -8.336 1 70.81 1 MET B N 1
ATOM 5764 C CA . MET B 1 1 ? 21.312 14.984 -7.855 1 70.81 1 MET B CA 1
ATOM 5765 C C . MET B 1 1 ? 20.781 15.93 -8.938 1 70.81 1 MET B C 1
ATOM 5767 O O . MET B 1 1 ? 19.953 16.797 -8.656 1 70.81 1 MET B O 1
ATOM 5771 N N . ILE B 1 2 ? 21.266 15.672 -10.172 1 66.56 2 ILE B N 1
ATOM 5772 C CA . ILE B 1 2 ? 20.891 16.594 -11.242 1 66.56 2 ILE B CA 1
ATOM 5773 C C . ILE B 1 2 ? 19.391 16.516 -11.492 1 66.56 2 ILE B C 1
ATOM 5775 O O . ILE B 1 2 ? 18.734 17.531 -11.719 1 66.56 2 ILE B O 1
ATOM 5779 N N . ASP B 1 3 ? 18.844 15.359 -11.445 1 73.31 3 ASP B N 1
ATOM 5780 C CA . ASP B 1 3 ? 17.422 15.227 -11.672 1 73.31 3 ASP B CA 1
ATOM 5781 C C . ASP B 1 3 ? 16.609 15.906 -10.562 1 73.31 3 ASP B C 1
ATOM 5783 O O . ASP B 1 3 ? 15.539 16.453 -10.82 1 73.31 3 ASP B O 1
ATOM 5787 N N . HIS B 1 4 ? 17.141 15.93 -9.406 1 78.25 4 HIS B N 1
ATOM 5788 C CA . HIS B 1 4 ? 16.484 16.609 -8.305 1 78.25 4 HIS B CA 1
ATOM 5789 C C . HIS B 1 4 ? 16.547 18.125 -8.477 1 78.25 4 HIS B C 1
ATOM 5791 O O . HIS B 1 4 ? 15.562 18.828 -8.234 1 78.25 4 HIS B O 1
ATOM 5797 N N . LEU B 1 5 ? 17.672 18.609 -8.906 1 74.75 5 LEU B N 1
ATOM 5798 C CA . LEU B 1 5 ? 17.859 20.031 -9.133 1 74.75 5 LEU B CA 1
ATOM 5799 C C . LEU B 1 5 ? 16.953 20.531 -10.258 1 74.75 5 LEU B C 1
ATOM 5801 O O . LEU B 1 5 ? 16.375 21.609 -10.172 1 74.75 5 LEU B O 1
ATOM 5805 N N . LEU B 1 6 ? 16.766 19.656 -11.281 1 77.94 6 LEU B N 1
ATOM 5806 C CA . LEU B 1 6 ? 15.945 20.031 -12.438 1 77.94 6 LEU B CA 1
ATOM 5807 C C . LEU B 1 6 ? 14.469 19.797 -12.148 1 77.94 6 LEU B C 1
ATOM 5809 O O . LEU B 1 6 ? 13.609 20.281 -12.883 1 77.94 6 LEU B O 1
ATOM 5813 N N . GLY B 1 7 ? 14.234 19.016 -11.094 1 80.19 7 GLY B N 1
ATOM 5814 C CA . GLY B 1 7 ? 12.859 18.688 -10.75 1 80.19 7 GLY B CA 1
ATOM 5815 C C . GLY B 1 7 ? 12.242 17.656 -11.68 1 80.19 7 GLY B C 1
ATOM 5816 O O . GLY B 1 7 ? 11.016 17.625 -11.852 1 80.19 7 GLY B O 1
ATOM 5817 N N . ARG B 1 8 ? 13.047 16.891 -12.422 1 76.69 8 ARG B N 1
ATOM 5818 C CA . ARG B 1 8 ? 12.57 15.898 -13.367 1 76.69 8 ARG B CA 1
ATOM 5819 C C . ARG B 1 8 ? 13.227 14.539 -13.117 1 76.69 8 ARG B C 1
ATOM 5821 O O . ARG B 1 8 ? 14.281 14.234 -13.688 1 76.69 8 ARG B O 1
ATOM 5828 N N . PRO B 1 9 ? 12.586 13.828 -12.297 1 76.44 9 PRO B N 1
ATOM 5829 C CA . PRO B 1 9 ? 13.148 12.492 -12.078 1 76.44 9 PRO B CA 1
ATOM 5830 C C . PRO B 1 9 ? 13.148 11.648 -13.352 1 76.44 9 PRO B C 1
ATOM 5832 O O . PRO B 1 9 ? 12.109 11.492 -14 1 76.44 9 PRO B O 1
ATOM 5835 N N . SER B 1 10 ? 14.312 11.336 -13.898 1 77.94 10 SER B N 1
ATOM 5836 C CA . SER B 1 10 ? 14.453 10.586 -15.148 1 77.94 10 SER B CA 1
ATOM 5837 C C . SER B 1 10 ? 15.703 9.719 -15.133 1 77.94 10 SER B C 1
ATOM 5839 O O . SER B 1 10 ? 16.766 10.156 -14.703 1 77.94 10 SER B O 1
ATOM 5841 N N . PRO B 1 11 ? 15.523 8.523 -15.586 1 73.94 11 PRO B N 1
ATOM 5842 C CA . PRO B 1 11 ? 16.703 7.668 -15.719 1 73.94 11 PRO B CA 1
ATOM 5843 C C . PRO B 1 11 ? 17.734 8.234 -16.688 1 73.94 11 PRO B C 1
ATOM 5845 O O . PRO B 1 11 ? 18.938 8.031 -16.516 1 73.94 11 PRO B O 1
ATOM 5848 N N . SER B 1 12 ? 17.266 9.047 -17.641 1 76.88 12 SER B N 1
ATOM 5849 C CA . SER B 1 12 ? 18.188 9.625 -18.609 1 76.88 12 SER B CA 1
ATOM 5850 C C . SER B 1 12 ? 19.078 10.688 -17.969 1 76.88 12 SER B C 1
ATOM 5852 O O . SER B 1 12 ? 20.266 10.781 -18.281 1 76.88 12 SER B O 1
ATOM 5854 N N . TRP B 1 13 ? 18.5 11.438 -17.078 1 76.56 13 TRP B N 1
ATOM 5855 C CA . TRP B 1 13 ? 19.281 12.461 -16.391 1 76.56 13 TRP B CA 1
ATOM 5856 C C . TRP B 1 13 ? 20.281 11.828 -15.422 1 76.56 13 TRP B C 1
ATOM 5858 O O . TRP B 1 13 ? 21.391 12.352 -15.234 1 76.56 13 TRP B O 1
ATOM 5868 N N . LYS B 1 14 ? 19.859 10.742 -14.875 1 77.75 14 LYS B N 1
ATOM 5869 C CA . LYS B 1 14 ? 20.781 10.039 -14 1 77.75 14 LYS B CA 1
ATOM 5870 C C . LYS B 1 14 ? 21.953 9.453 -14.789 1 77.75 14 LYS B C 1
ATOM 5872 O O . LYS B 1 14 ? 23.094 9.5 -14.344 1 77.75 14 LYS B O 1
ATOM 5877 N N . ARG B 1 15 ? 21.641 8.938 -15.945 1 78 15 ARG B N 1
ATOM 5878 C CA . ARG B 1 15 ? 22.672 8.414 -16.828 1 78 15 ARG B CA 1
ATOM 5879 C C . ARG B 1 15 ? 23.641 9.516 -17.266 1 78 15 ARG B C 1
ATOM 5881 O O . ARG B 1 15 ? 24.859 9.336 -17.219 1 78 15 ARG B O 1
ATOM 5888 N N . PHE B 1 16 ? 23.094 10.578 -17.578 1 81 16 PHE B N 1
ATOM 5889 C CA . PHE B 1 16 ? 23.891 11.719 -18 1 81 16 PHE B CA 1
ATOM 5890 C C . PHE B 1 16 ? 24.812 12.172 -16.875 1 81 16 PHE B C 1
ATOM 5892 O O . PHE B 1 16 ? 25.984 12.5 -17.109 1 81 16 PHE B O 1
ATOM 5899 N N . GLN B 1 17 ? 24.25 12.188 -15.703 1 82.38 17 GLN B N 1
ATOM 5900 C CA . GLN B 1 17 ? 25.031 12.578 -14.547 1 82.38 17 GLN B CA 1
ATOM 5901 C C . GLN B 1 17 ? 26.234 11.648 -14.352 1 82.38 17 GLN B C 1
ATOM 5903 O O . GLN B 1 17 ? 27.344 12.102 -14.055 1 82.38 17 GLN B O 1
ATOM 5908 N N . VAL B 1 18 ? 26 10.383 -14.5 1 81.31 18 VAL B N 1
ATOM 5909 C CA . VAL B 1 18 ? 27.062 9.414 -14.297 1 81.31 18 VAL B CA 1
ATOM 5910 C C . VAL B 1 18 ? 28.156 9.617 -15.352 1 81.31 18 VAL B C 1
ATOM 5912 O O . VAL B 1 18 ? 29.344 9.617 -15.031 1 81.31 18 VAL B O 1
ATOM 5915 N N . PHE B 1 19 ? 27.766 9.844 -16.562 1 84.19 19 PHE B N 1
ATOM 5916 C CA . PHE B 1 19 ? 28.719 10.07 -17.625 1 84.19 19 PHE B CA 1
ATOM 5917 C C . PHE B 1 19 ? 29.484 11.375 -17.391 1 84.19 19 PHE B C 1
ATOM 5919 O O . PHE B 1 19 ? 30.703 11.43 -17.578 1 84.19 19 PHE B O 1
ATOM 5926 N N . LEU B 1 20 ? 28.719 12.391 -16.969 1 84 20 LEU B N 1
ATOM 5927 C CA . LEU B 1 20 ? 29.328 13.703 -16.766 1 84 20 LEU B CA 1
ATOM 5928 C C . LEU B 1 20 ? 30.344 13.656 -15.633 1 84 20 LEU B C 1
ATOM 5930 O O . LEU B 1 20 ? 31.453 14.172 -15.773 1 84 20 LEU B O 1
ATOM 5934 N N . VAL B 1 21 ? 29.953 13.062 -14.508 1 85.31 21 VAL B N 1
ATOM 5935 C CA . VAL B 1 21 ? 30.844 12.984 -13.359 1 85.31 21 VAL B CA 1
ATOM 5936 C C . VAL B 1 21 ? 32.062 12.156 -13.719 1 85.31 21 VAL B C 1
ATOM 5938 O O . VAL B 1 21 ? 33.219 12.531 -13.391 1 85.31 21 VAL B O 1
ATOM 5941 N N . SER B 1 22 ? 31.891 11.023 -14.43 1 84.5 22 SER B N 1
ATOM 5942 C CA . SER B 1 22 ? 33 10.164 -14.828 1 84.5 22 SER B CA 1
ATOM 5943 C C . SER B 1 22 ? 33.938 10.883 -15.797 1 84.5 22 SER B C 1
ATOM 5945 O O . SER B 1 22 ? 35.156 10.773 -15.688 1 84.5 22 SER B O 1
ATOM 5947 N N . PHE B 1 23 ? 33.312 11.57 -16.672 1 84.44 23 PHE B N 1
ATOM 5948 C CA . PHE B 1 23 ? 34.094 12.289 -17.688 1 84.44 23 PHE B CA 1
ATOM 5949 C C . PHE B 1 23 ? 34.875 13.414 -17.047 1 84.44 23 PHE B C 1
ATOM 5951 O O . PHE B 1 23 ? 36.062 13.602 -17.359 1 84.44 23 PHE B O 1
ATOM 5958 N N . VAL B 1 24 ? 34.312 14.203 -16.156 1 86.12 24 VAL B N 1
ATOM 5959 C CA . VAL B 1 24 ? 34.969 15.328 -15.5 1 86.12 24 VAL B CA 1
ATOM 5960 C C . VAL B 1 24 ? 36.156 14.812 -14.672 1 86.12 24 VAL B C 1
ATOM 5962 O O . VAL B 1 24 ? 37.25 15.398 -14.703 1 86.12 24 VAL B O 1
ATOM 5965 N N . TRP B 1 25 ? 35.938 13.758 -14.031 1 85.5 25 TRP B N 1
ATOM 5966 C CA . TRP B 1 25 ? 37 13.227 -13.203 1 85.5 25 TRP B CA 1
ATOM 5967 C C . TRP B 1 25 ? 38.094 12.602 -14.062 1 85.5 25 TRP B C 1
ATOM 5969 O O . TRP B 1 25 ? 39.281 12.656 -13.719 1 85.5 25 TRP B O 1
ATOM 5979 N N . PHE B 1 26 ? 37.688 11.984 -15.148 1 83.12 26 PHE B N 1
ATOM 5980 C CA . PHE B 1 26 ? 38.656 11.469 -16.094 1 83.12 26 PHE B CA 1
ATOM 5981 C C . PHE B 1 26 ? 39.531 12.594 -16.641 1 83.12 26 PHE B C 1
ATOM 5983 O O . PHE B 1 26 ? 40.75 12.477 -16.672 1 83.12 26 PHE B O 1
ATOM 5990 N N . LEU B 1 27 ? 38.906 13.672 -17.016 1 82.62 27 LEU B N 1
ATOM 5991 C CA . LEU B 1 27 ? 39.625 14.82 -17.531 1 82.62 27 LEU B CA 1
ATOM 5992 C C . LEU B 1 27 ? 40.531 15.422 -16.453 1 82.62 27 LEU B C 1
ATOM 5994 O O . LEU B 1 27 ? 41.656 15.797 -16.719 1 82.62 27 LEU B O 1
ATOM 5998 N N . TYR B 1 28 ? 39.969 15.523 -15.297 1 83.75 28 TYR B N 1
ATOM 5999 C CA . TYR B 1 28 ? 40.719 16.094 -14.188 1 83.75 28 TYR B CA 1
ATOM 6000 C C . TYR B 1 28 ? 41.969 15.25 -13.875 1 83.75 28 TYR B C 1
ATOM 6002 O O . TYR B 1 28 ? 43.062 15.781 -13.648 1 83.75 28 TYR B O 1
ATOM 6010 N N . LEU B 1 29 ? 41.844 13.945 -13.883 1 82.44 29 LEU B N 1
ATOM 6011 C CA . LEU B 1 29 ? 42.938 13.047 -13.539 1 82.44 29 LEU B CA 1
ATOM 6012 C C . LEU B 1 29 ? 43.969 13.016 -14.648 1 82.44 29 LEU B C 1
ATOM 6014 O O . LEU B 1 29 ? 45.156 12.797 -14.383 1 82.44 29 LEU B O 1
ATOM 6018 N N . HIS B 1 30 ? 43.562 13.359 -15.844 1 79 30 HIS B N 1
ATOM 6019 C CA . HIS B 1 30 ? 44.469 13.328 -16.969 1 79 30 HIS B CA 1
ATOM 6020 C C . HIS B 1 30 ? 45.188 14.664 -17.141 1 79 30 HIS B C 1
ATOM 6022 O O . HIS B 1 30 ? 46.375 14.695 -17.547 1 79 30 HIS B O 1
ATOM 6028 N N . LYS B 1 31 ? 44.5 15.758 -16.812 1 78.94 31 LYS B N 1
ATOM 6029 C CA . LYS B 1 31 ? 45.062 17.062 -17.156 1 78.94 31 LYS B CA 1
ATOM 6030 C C . LYS B 1 31 ? 45.562 17.781 -15.906 1 78.94 31 LYS B C 1
ATOM 6032 O O . LYS B 1 31 ? 46.469 18.625 -16 1 78.94 31 LYS B O 1
ATOM 6037 N N . ALA B 1 32 ? 44.938 17.453 -14.875 1 76.88 32 ALA B N 1
ATOM 6038 C CA . ALA B 1 32 ? 45.281 18.203 -13.672 1 76.88 32 ALA B CA 1
ATOM 6039 C C . ALA B 1 32 ? 46.594 17.703 -13.07 1 76.88 32 ALA B C 1
ATOM 6041 O O . ALA B 1 32 ? 47.125 16.688 -13.508 1 76.88 32 ALA B O 1
ATOM 6042 N N . ASP B 1 33 ? 47.125 18.5 -12.188 1 78.56 33 ASP B N 1
ATOM 6043 C CA . ASP B 1 33 ? 48.344 18.141 -11.461 1 78.56 33 ASP B CA 1
ATOM 6044 C C . ASP B 1 33 ? 48.188 16.781 -10.773 1 78.56 33 ASP B C 1
ATOM 6046 O O . ASP B 1 33 ? 47.188 16.531 -10.125 1 78.56 33 ASP B O 1
ATOM 6050 N N . SER B 1 34 ? 49.156 15.938 -11.055 1 81.69 34 SER B N 1
ATOM 6051 C CA . SER B 1 34 ? 49.094 14.578 -10.531 1 81.69 34 SER B CA 1
ATOM 6052 C C . SER B 1 34 ? 49.031 14.57 -9.008 1 81.69 34 SER B C 1
ATOM 6054 O O . SER B 1 34 ? 48.625 13.578 -8.398 1 81.69 34 SER B O 1
ATOM 6056 N N . ARG B 1 35 ? 49.438 15.703 -8.367 1 83.94 35 ARG B N 1
ATOM 6057 C CA . ARG B 1 35 ? 49.469 15.766 -6.91 1 83.94 35 ARG B CA 1
ATOM 6058 C C . ARG B 1 35 ? 48.156 16.266 -6.348 1 83.94 35 ARG B C 1
ATOM 6060 O O . ARG B 1 35 ? 47.969 16.297 -5.129 1 83.94 35 ARG B O 1
ATOM 6067 N N . GLY B 1 36 ? 47.156 16.562 -7.309 1 82.31 36 GLY B N 1
ATOM 6068 C CA . GLY B 1 36 ? 45.844 17.016 -6.863 1 82.31 36 GLY B CA 1
ATOM 6069 C C . GLY B 1 36 ? 45.781 18.516 -6.645 1 82.31 36 GLY B C 1
ATOM 6070 O O . GLY B 1 36 ? 46.719 19.234 -6.926 1 82.31 36 GLY B O 1
ATOM 6071 N N . PRO B 1 37 ? 44.656 18.969 -6.207 1 81.44 37 PRO B N 1
ATOM 6072 C CA . PRO B 1 37 ? 44.531 20.406 -5.922 1 81.44 37 PRO B CA 1
ATOM 6073 C C . PRO B 1 37 ? 45.438 20.859 -4.781 1 81.44 37 PRO B C 1
ATOM 6075 O O . PRO B 1 37 ? 45.906 20.047 -4.004 1 81.44 37 PRO B O 1
ATOM 6078 N N . LYS B 1 38 ? 45.688 22.109 -4.621 1 80.56 38 LYS B N 1
ATOM 6079 C CA . LYS B 1 38 ? 46.656 22.688 -3.701 1 80.56 38 LYS B CA 1
ATOM 6080 C C . LYS B 1 38 ? 46.375 22.297 -2.258 1 80.56 38 LYS B C 1
ATOM 6082 O O . LYS B 1 38 ? 47.281 22.016 -1.479 1 80.56 38 LYS B O 1
ATOM 6087 N N . PHE B 1 39 ? 45.094 22.219 -1.976 1 84.31 39 PHE B N 1
ATOM 6088 C CA . PHE B 1 39 ? 44.75 21.969 -0.583 1 84.31 39 PHE B CA 1
ATOM 6089 C C . PHE B 1 39 ? 44.938 20.5 -0.224 1 84.31 39 PHE B C 1
ATOM 6091 O O . PHE B 1 39 ? 45 20.141 0.956 1 84.31 39 PHE B O 1
ATOM 6098 N N . CYS B 1 40 ? 45.188 19.656 -1.209 1 84.25 40 CYS B N 1
ATOM 6099 C CA . CYS B 1 40 ? 45.344 18.234 -0.946 1 84.25 40 CYS B CA 1
ATOM 6100 C C . CYS B 1 40 ? 46.812 17.828 -1.069 1 84.25 40 CYS B C 1
ATOM 6102 O O . CYS B 1 40 ? 47.156 16.656 -0.872 1 84.25 40 CYS B O 1
ATOM 6104 N N . ARG B 1 41 ? 47.719 18.672 -1.343 1 83.44 41 ARG B N 1
ATOM 6105 C CA . ARG B 1 41 ? 49.094 18.328 -1.688 1 83.44 41 ARG B CA 1
ATOM 6106 C C . ARG B 1 41 ? 49.844 17.797 -0.474 1 83.44 41 ARG B C 1
ATOM 6108 O O . ARG B 1 41 ? 50.625 16.844 -0.587 1 83.44 41 ARG B O 1
ATOM 6115 N N . ASN B 1 42 ? 49.531 18.5 0.666 1 87.06 42 ASN B N 1
ATOM 6116 C CA . ASN B 1 42 ? 50.188 18 1.876 1 87.06 42 ASN B CA 1
ATOM 6117 C C . ASN B 1 42 ? 49.75 16.578 2.195 1 87.06 42 ASN B C 1
ATOM 6119 O O . ASN B 1 42 ? 50.562 15.75 2.596 1 87.06 42 ASN B O 1
ATOM 6123 N N . LEU B 1 43 ? 48.531 16.328 2.029 1 87.75 43 LEU B N 1
ATOM 6124 C CA . LEU B 1 43 ? 48 14.992 2.273 1 87.75 43 LEU B CA 1
ATOM 6125 C C . LEU B 1 43 ? 48.531 14.008 1.248 1 87.75 43 LEU B C 1
ATOM 6127 O O . LEU B 1 43 ? 48.844 12.859 1.586 1 87.75 43 LEU B O 1
ATOM 6131 N N . ASN B 1 44 ? 48.625 14.477 0.062 1 87.62 44 ASN B N 1
ATOM 6132 C CA . ASN B 1 44 ? 49.156 13.633 -0.996 1 87.62 44 ASN B CA 1
ATOM 6133 C C . ASN B 1 44 ? 50.594 13.211 -0.695 1 87.62 44 ASN B C 1
ATOM 6135 O O . ASN B 1 44 ? 50.969 12.062 -0.936 1 87.62 44 ASN B O 1
ATOM 6139 N N . GLU B 1 45 ? 51.438 14.094 -0.148 1 87.38 45 GLU B N 1
ATOM 6140 C CA . GLU B 1 45 ? 52.812 13.797 0.183 1 87.38 45 GLU B CA 1
ATOM 6141 C C . GLU B 1 45 ? 52.906 12.797 1.326 1 87.38 45 GLU B C 1
ATOM 6143 O O . GLU B 1 45 ? 53.75 11.898 1.304 1 87.38 45 GLU B O 1
ATOM 6148 N N . LYS B 1 46 ? 52 12.953 2.23 1 88.81 46 LYS B N 1
ATOM 6149 C CA . LYS B 1 46 ? 52 12.031 3.361 1 88.81 46 LYS B CA 1
ATOM 6150 C C . LYS B 1 46 ? 51.562 10.633 2.924 1 88.81 46 LYS B C 1
ATOM 6152 O O . LYS B 1 46 ? 52.031 9.633 3.494 1 88.81 46 LYS B O 1
ATOM 6157 N N . LEU B 1 47 ? 50.781 10.539 1.903 1 89.31 47 LEU B N 1
ATOM 6158 C CA . LEU B 1 47 ? 50.25 9.266 1.467 1 89.31 47 LEU B CA 1
ATOM 6159 C C . LEU B 1 47 ? 51.188 8.555 0.51 1 89.31 47 LEU B C 1
ATOM 6161 O O . LEU B 1 47 ? 50.969 7.395 0.159 1 89.31 47 LEU B O 1
ATOM 6165 N N . CYS B 1 48 ? 52.219 9.234 0.147 1 86.38 48 CYS B N 1
ATOM 6166 C CA . CYS B 1 48 ? 53.219 8.648 -0.76 1 86.38 48 CYS B CA 1
ATOM 6167 C C . CYS B 1 48 ? 53.938 7.48 -0.099 1 86.38 48 CYS B C 1
ATOM 6169 O O . CYS B 1 48 ? 54.531 6.648 -0.782 1 86.38 48 CYS B O 1
ATOM 6171 N N . ARG B 1 49 ? 53.844 7.43 1.209 1 83.69 49 ARG B N 1
ATOM 6172 C CA . ARG B 1 49 ? 54.531 6.352 1.927 1 83.69 49 ARG B CA 1
ATOM 6173 C C . ARG B 1 49 ? 53.812 5.023 1.722 1 83.69 49 ARG B C 1
ATOM 6175 O O . ARG B 1 49 ? 54.375 3.957 1.965 1 83.69 49 ARG B O 1
ATOM 6182 N N . PHE B 1 50 ? 52.625 5.055 1.246 1 88 50 PHE B N 1
ATOM 6183 C CA . PHE B 1 50 ? 51.812 3.85 1.071 1 88 50 PHE B CA 1
ATOM 6184 C C . PHE B 1 50 ? 51.906 3.352 -0.367 1 88 50 PHE B C 1
ATOM 6186 O O . PHE B 1 50 ? 52.094 4.141 -1.292 1 88 50 PHE B O 1
ATOM 6193 N N . THR B 1 51 ? 51.719 2.061 -0.59 1 86.56 51 THR B N 1
ATOM 6194 C CA . THR B 1 51 ? 51.719 1.456 -1.919 1 86.56 51 THR B CA 1
ATOM 6195 C C . THR B 1 51 ? 50.375 1.676 -2.602 1 86.56 51 THR B C 1
ATOM 6197 O O . THR B 1 51 ? 49.375 1.993 -1.942 1 86.56 51 THR B O 1
ATOM 6200 N N . PRO B 1 52 ? 50.344 1.591 -3.941 1 88.06 52 PRO B N 1
ATOM 6201 C CA . PRO B 1 52 ? 49.062 1.709 -4.652 1 88.06 52 PRO B CA 1
ATOM 6202 C C . PRO B 1 52 ? 48 0.749 -4.121 1 88.06 52 PRO B C 1
ATOM 6204 O O . PRO B 1 52 ? 46.812 1.119 -4.012 1 88.06 52 PRO B O 1
ATOM 6207 N N . PHE B 1 53 ? 48.406 -0.414 -3.791 1 86.44 53 PHE B N 1
ATOM 6208 C CA . PHE B 1 53 ? 47.469 -1.375 -3.24 1 86.44 53 PHE B CA 1
ATOM 6209 C C . PHE B 1 53 ? 46.875 -0.869 -1.926 1 86.44 53 PHE B C 1
ATOM 6211 O O . PHE B 1 53 ? 45.656 -0.941 -1.708 1 86.44 53 PHE B O 1
ATOM 6218 N N . GLN B 1 54 ? 47.719 -0.402 -1.1 1 86.62 54 GLN B N 1
ATOM 6219 C CA . GLN B 1 54 ? 47.281 0.109 0.191 1 86.62 54 GLN B CA 1
ATOM 6220 C C . GLN B 1 54 ? 46.375 1.312 0.015 1 86.62 54 GLN B C 1
ATOM 6222 O O . GLN B 1 54 ? 45.375 1.464 0.751 1 86.62 54 GLN B O 1
ATOM 6227 N N . LEU B 1 55 ? 46.688 2.102 -0.92 1 88.44 55 LEU B N 1
ATOM 6228 C CA . LEU B 1 55 ? 45.906 3.293 -1.153 1 88.44 55 LEU B CA 1
ATOM 6229 C C . LEU B 1 55 ? 44.5 2.922 -1.688 1 88.44 55 LEU B C 1
ATOM 6231 O O . LEU B 1 55 ? 43.5 3.488 -1.263 1 88.44 55 LEU B O 1
ATOM 6235 N N . ILE B 1 56 ? 44.469 2.027 -2.586 1 88.44 56 ILE B N 1
ATOM 6236 C CA . ILE B 1 56 ? 43.188 1.603 -3.162 1 88.44 56 ILE B CA 1
ATOM 6237 C C . ILE B 1 56 ? 42.344 0.875 -2.105 1 88.44 56 ILE B C 1
ATOM 6239 O O . ILE B 1 56 ? 41.188 1.214 -1.878 1 88.44 56 ILE B O 1
ATOM 6243 N N . ALA B 1 57 ? 42.906 -0.08 -1.479 1 84.62 57 ALA B N 1
ATOM 6244 C CA . ALA B 1 57 ? 42.219 -0.833 -0.447 1 84.62 57 ALA B CA 1
ATOM 6245 C C . ALA B 1 57 ? 41.812 0.073 0.711 1 84.62 57 ALA B C 1
ATOM 6247 O O . ALA B 1 57 ? 40.719 -0.086 1.279 1 84.62 57 ALA B O 1
ATOM 6248 N N . GLY B 1 58 ? 42.719 0.907 1.072 1 85.69 58 GLY B N 1
ATOM 6249 C CA . GLY B 1 58 ? 42.375 1.861 2.119 1 85.69 58 GLY B CA 1
ATOM 6250 C C . GLY B 1 58 ? 41.25 2.783 1.752 1 85.69 58 GLY B C 1
ATOM 6251 O O . GLY B 1 58 ? 40.344 3.041 2.572 1 85.69 58 GLY B O 1
ATOM 6252 N N . THR B 1 59 ? 41.281 3.295 0.523 1 87.12 59 THR B N 1
ATOM 6253 C CA . THR B 1 59 ? 40.219 4.156 0.04 1 87.12 59 THR B CA 1
ATOM 6254 C C . THR B 1 59 ? 38.875 3.412 0.04 1 87.12 59 THR B C 1
ATOM 6256 O O . THR B 1 59 ? 37.875 3.959 0.462 1 87.12 59 THR B O 1
ATOM 6259 N N . LEU B 1 60 ? 38.875 2.213 -0.392 1 86.44 60 LEU B N 1
ATOM 6260 C CA . LEU B 1 60 ? 37.656 1.408 -0.429 1 86.44 60 LEU B CA 1
ATOM 6261 C C . LEU B 1 60 ? 37.156 1.139 0.98 1 86.44 60 LEU B C 1
ATOM 6263 O O . LEU B 1 60 ? 35.938 1.153 1.216 1 86.44 60 LEU B O 1
ATOM 6267 N N . THR B 1 61 ? 38.031 0.941 1.84 1 83.5 61 THR B N 1
ATOM 6268 C CA . THR B 1 61 ? 37.656 0.677 3.221 1 83.5 61 THR B CA 1
ATOM 6269 C C . THR B 1 61 ? 37.062 1.922 3.861 1 83.5 61 THR B C 1
ATOM 6271 O O . THR B 1 61 ? 36.031 1.84 4.547 1 83.5 61 THR B O 1
ATOM 6274 N N . VAL B 1 62 ? 37.688 3.014 3.621 1 84.06 62 VAL B N 1
ATOM 6275 C CA . VAL B 1 62 ? 37.188 4.262 4.188 1 84.06 62 VAL B CA 1
ATOM 6276 C C . VAL B 1 62 ? 35.812 4.59 3.588 1 84.06 62 VAL B C 1
ATOM 6278 O O . VAL B 1 62 ? 34.906 5.031 4.301 1 84.06 62 VAL B O 1
ATOM 6281 N N . LEU B 1 63 ? 35.688 4.371 2.34 1 82.62 63 LEU B N 1
ATOM 6282 C CA . LEU B 1 63 ? 34.406 4.617 1.678 1 82.62 63 LEU B CA 1
ATOM 6283 C C . LEU B 1 63 ? 33.344 3.689 2.225 1 82.62 63 LEU B C 1
ATOM 6285 O O . LEU B 1 63 ? 32.188 4.105 2.408 1 82.62 63 LEU B O 1
ATOM 6289 N N . TYR B 1 64 ? 33.656 2.529 2.381 1 81.31 64 TYR B N 1
ATOM 6290 C CA . TYR B 1 64 ? 32.719 1.561 2.955 1 81.31 64 TYR B CA 1
ATOM 6291 C C . TYR B 1 64 ? 32.281 1.995 4.348 1 81.31 64 TYR B C 1
ATOM 6293 O O . TYR B 1 64 ? 31.094 1.909 4.676 1 81.31 64 TYR B O 1
ATOM 6301 N N . MET B 1 65 ? 33.219 2.498 5.102 1 79.69 65 MET B N 1
ATOM 6302 C CA . MET B 1 65 ? 32.906 2.953 6.453 1 79.69 65 MET B CA 1
ATOM 6303 C C . MET B 1 65 ? 32 4.184 6.422 1 79.69 65 MET B C 1
ATOM 6305 O O . MET B 1 65 ? 31.062 4.293 7.203 1 79.69 65 MET B O 1
ATOM 6309 N N . LEU B 1 66 ? 32.281 5.043 5.492 1 77.69 66 LEU B N 1
ATOM 6310 C CA . LEU B 1 66 ? 31.516 6.277 5.395 1 77.69 66 LEU B CA 1
ATOM 6311 C C . LEU B 1 66 ? 30.094 5.988 4.918 1 77.69 66 LEU B C 1
ATOM 6313 O O . LEU B 1 66 ? 29.141 6.594 5.402 1 77.69 66 LEU B O 1
ATOM 6317 N N . LYS B 1 67 ? 29.984 5.07 4.066 1 76.38 67 LYS B N 1
ATOM 6318 C CA . LYS B 1 67 ? 28.688 4.703 3.529 1 76.38 67 LYS B CA 1
ATOM 6319 C C . LYS B 1 67 ? 27.812 4.031 4.594 1 76.38 67 LYS B C 1
ATOM 6321 O O . LYS B 1 67 ? 26.594 4.121 4.555 1 76.38 67 LYS B O 1
ATOM 6326 N N . ASN B 1 68 ? 28.5 3.438 5.48 1 77.31 68 ASN B N 1
ATOM 6327 C CA . ASN B 1 68 ? 27.781 2.721 6.523 1 77.31 68 ASN B CA 1
ATOM 6328 C C . ASN B 1 68 ? 27.953 3.385 7.887 1 77.31 68 ASN B C 1
ATOM 6330 O O . ASN B 1 68 ? 27.859 2.721 8.922 1 77.31 68 ASN B O 1
ATOM 6334 N N . ALA B 1 69 ? 28.266 4.656 7.906 1 78.06 69 ALA B N 1
ATOM 6335 C CA . ALA B 1 69 ? 28.547 5.363 9.156 1 78.06 69 ALA B CA 1
ATOM 6336 C C . ALA B 1 69 ? 27.328 5.375 10.062 1 78.06 69 ALA B C 1
ATOM 6338 O O . ALA B 1 69 ? 27.438 5.227 11.281 1 78.06 69 ALA B O 1
ATOM 6339 N N . ASP B 1 70 ? 26.156 5.57 9.484 1 78 70 ASP B N 1
ATOM 6340 C CA . ASP B 1 70 ? 24.953 5.613 10.297 1 78 70 ASP B CA 1
ATOM 6341 C C . ASP B 1 70 ? 24.688 4.27 10.977 1 78 70 ASP B C 1
ATOM 6343 O O . ASP B 1 70 ? 24.266 4.223 12.133 1 78 70 ASP B O 1
ATOM 6347 N N . ARG B 1 71 ? 24.984 3.246 10.273 1 76.94 71 ARG B N 1
ATOM 6348 C CA . ARG B 1 71 ? 24.828 1.922 10.859 1 76.94 71 ARG B CA 1
ATOM 6349 C C . ARG B 1 71 ? 25.844 1.689 11.969 1 76.94 71 ARG B C 1
ATOM 6351 O O . ARG B 1 71 ? 25.531 1.069 12.992 1 76.94 71 ARG B O 1
ATOM 6358 N N . MET B 1 72 ? 27.062 2.193 11.766 1 77.56 72 MET B N 1
ATOM 6359 C CA . MET B 1 72 ? 28.141 1.98 12.727 1 77.56 72 MET B CA 1
ATOM 6360 C C . MET B 1 72 ? 27.844 2.686 14.047 1 77.56 72 MET B C 1
ATOM 6362 O O . MET B 1 72 ? 28.125 2.148 15.117 1 77.56 72 MET B O 1
ATOM 6366 N N . ILE B 1 73 ? 27.25 3.844 13.898 1 79.56 73 ILE B N 1
ATOM 6367 C CA . ILE B 1 73 ? 27.031 4.629 15.109 1 79.56 73 ILE B CA 1
ATOM 6368 C C . ILE B 1 73 ? 25.641 4.344 15.656 1 79.56 73 ILE B C 1
ATOM 6370 O O . ILE B 1 73 ? 25.203 4.977 16.625 1 79.56 73 ILE B O 1
ATOM 6374 N N . GLY B 1 74 ? 24.875 3.471 15.117 1 76.62 74 GLY B N 1
ATOM 6375 C CA . GLY B 1 74 ? 23.594 3.037 15.641 1 76.62 74 GLY B CA 1
ATOM 6376 C C . GLY B 1 74 ? 22.438 3.939 15.219 1 76.62 74 GLY B C 1
ATOM 6377 O O . GLY B 1 74 ? 21.422 4.02 15.914 1 76.62 74 GLY B O 1
ATOM 6378 N N . LEU B 1 75 ? 22.609 4.672 14.195 1 78.06 75 LEU B N 1
ATOM 6379 C CA . LEU B 1 75 ? 21.578 5.605 13.75 1 78.06 75 LEU B CA 1
ATOM 6380 C C . LEU B 1 75 ? 20.922 5.117 12.461 1 78.06 75 LEU B C 1
ATOM 6382 O O . LEU B 1 75 ? 20.328 5.906 11.727 1 78.06 75 LEU B O 1
ATOM 6386 N N . GLY B 1 76 ? 21.125 3.789 12.242 1 77.94 76 GLY B N 1
ATOM 6387 C CA . GLY B 1 76 ? 20.547 3.203 11.039 1 77.94 76 GLY B CA 1
ATOM 6388 C C . GLY B 1 76 ? 19.031 3.057 11.109 1 77.94 76 GLY B C 1
ATOM 6389 O O . GLY B 1 76 ? 18.453 3.105 12.195 1 77.94 76 GLY B O 1
ATOM 6390 N N . ALA B 1 77 ? 18.438 2.986 9.961 1 79.31 77 ALA B N 1
ATOM 6391 C CA . ALA B 1 77 ? 16.984 2.805 9.867 1 79.31 77 ALA B CA 1
ATOM 6392 C C . ALA B 1 77 ? 16.578 1.402 10.32 1 79.31 77 ALA B C 1
ATOM 6394 O O . ALA B 1 77 ? 17.391 0.468 10.258 1 79.31 77 ALA B O 1
ATOM 6395 N N . PRO B 1 78 ? 15.359 1.283 10.844 1 80.44 78 PRO B N 1
ATOM 6396 C CA . PRO B 1 78 ? 14.867 -0.049 11.188 1 80.44 78 PRO B CA 1
ATOM 6397 C C . PRO B 1 78 ? 14.68 -0.947 9.969 1 80.44 78 PRO B C 1
ATOM 6399 O O . PRO B 1 78 ? 14.711 -0.466 8.836 1 80.44 78 PRO B O 1
ATOM 6402 N N . GLU B 1 79 ? 14.617 -2.289 10.273 1 80.5 79 GLU B N 1
ATOM 6403 C CA . GLU B 1 79 ? 14.375 -3.266 9.219 1 80.5 79 GLU B CA 1
ATOM 6404 C C . GLU B 1 79 ? 12.93 -3.756 9.227 1 80.5 79 GLU B C 1
ATOM 6406 O O . GLU B 1 79 ? 12.547 -4.539 10.102 1 80.5 79 GLU B O 1
ATOM 6411 N N . PRO B 1 80 ? 12.219 -3.4 8.234 1 78.38 80 PRO B N 1
ATOM 6412 C CA . PRO B 1 80 ? 10.789 -3.727 8.227 1 78.38 80 PRO B CA 1
ATOM 6413 C C . PRO B 1 80 ? 10.531 -5.23 8.203 1 78.38 80 PRO B C 1
ATOM 6415 O O . PRO B 1 80 ? 9.469 -5.688 8.641 1 78.38 80 PRO B O 1
ATOM 6418 N N . LEU B 1 81 ? 11.445 -6.027 7.695 1 81.12 81 LEU B N 1
ATOM 6419 C CA . LEU B 1 81 ? 11.211 -7.461 7.551 1 81.12 81 LEU B CA 1
ATOM 6420 C C . LEU B 1 81 ? 11.742 -8.227 8.766 1 81.12 81 LEU B C 1
ATOM 6422 O O . LEU B 1 81 ? 11.727 -9.453 8.781 1 81.12 81 LEU B O 1
ATOM 6426 N N . SER B 1 82 ? 12.109 -7.438 9.766 1 77.56 82 SER B N 1
ATOM 6427 C CA . SER B 1 82 ? 12.68 -8.094 10.945 1 77.56 82 SER B CA 1
ATOM 6428 C C . SER B 1 82 ? 11.648 -8.992 11.617 1 77.56 82 SER B C 1
ATOM 6430 O O . SER B 1 82 ? 10.555 -8.539 11.969 1 77.56 82 SER B O 1
ATOM 6432 N N . ARG B 1 83 ? 11.875 -10.242 11.68 1 78.75 83 ARG B N 1
ATOM 6433 C CA . ARG B 1 83 ? 11.109 -11.258 12.391 1 78.75 83 ARG B CA 1
ATOM 6434 C C . ARG B 1 83 ? 9.789 -11.547 11.688 1 78.75 83 ARG B C 1
ATOM 6436 O O . ARG B 1 83 ? 8.859 -12.094 12.289 1 78.75 83 ARG B O 1
ATOM 6443 N N . LEU B 1 84 ? 9.695 -11.062 10.492 1 87.19 84 LEU B N 1
ATOM 6444 C CA . LEU B 1 84 ? 8.469 -11.312 9.75 1 87.19 84 LEU B CA 1
ATOM 6445 C C . LEU B 1 84 ? 8.406 -12.758 9.258 1 87.19 84 LEU B C 1
ATOM 6447 O O . LEU B 1 84 ? 7.445 -13.477 9.539 1 87.19 84 LEU B O 1
ATOM 6451 N N . TYR B 1 85 ? 9.484 -13.195 8.648 1 90.81 85 TYR B N 1
ATOM 6452 C CA . TYR B 1 85 ? 9.555 -14.516 8.031 1 90.81 85 TYR B CA 1
ATOM 6453 C C . TYR B 1 85 ? 10.336 -15.484 8.906 1 90.81 85 TYR B C 1
ATOM 6455 O O . TYR B 1 85 ? 11.125 -15.07 9.758 1 90.81 85 TYR B O 1
ATOM 6463 N N . SER B 1 86 ? 10.047 -16.797 8.719 1 91.12 86 SER B N 1
ATOM 6464 C CA . SER B 1 86 ? 11.008 -17.781 9.211 1 91.12 86 SER B CA 1
ATOM 6465 C C . SER B 1 86 ? 12.375 -17.578 8.562 1 91.12 86 SER B C 1
ATOM 6467 O O . SER B 1 86 ? 12.484 -16.953 7.512 1 91.12 86 SER B O 1
ATOM 6469 N N . ARG B 1 87 ? 13.438 -18.047 9.188 1 89.88 87 ARG B N 1
ATOM 6470 C CA . ARG B 1 87 ? 14.797 -17.844 8.688 1 89.88 87 ARG B CA 1
ATOM 6471 C C . ARG B 1 87 ? 14.961 -18.453 7.297 1 89.88 87 ARG B C 1
ATOM 6473 O O . ARG B 1 87 ? 15.547 -17.828 6.41 1 89.88 87 ARG B O 1
ATOM 6480 N N . ASN B 1 88 ? 14.422 -19.656 7.137 1 90.69 88 ASN B N 1
ATOM 6481 C CA . ASN B 1 88 ? 14.539 -20.328 5.852 1 90.69 88 ASN B CA 1
ATOM 6482 C C . ASN B 1 88 ? 13.773 -19.594 4.758 1 90.69 88 ASN B C 1
ATOM 6484 O O . ASN B 1 88 ? 14.258 -19.469 3.631 1 90.69 88 ASN B O 1
ATOM 6488 N N . PHE B 1 89 ? 12.688 -19.141 5.164 1 93.81 89 PHE B N 1
ATOM 6489 C CA . PHE B 1 89 ? 11.898 -18.422 4.164 1 93.81 89 PHE B CA 1
ATOM 6490 C C . PHE B 1 89 ? 12.57 -17.109 3.781 1 93.81 89 PHE B C 1
ATOM 6492 O O . PHE B 1 89 ? 12.539 -16.703 2.615 1 93.81 89 PHE B O 1
ATOM 6499 N N . TYR B 1 90 ? 13.102 -16.391 4.707 1 93.06 90 TYR B N 1
ATOM 6500 C CA . TYR B 1 90 ? 13.82 -15.164 4.414 1 93.06 90 TYR B CA 1
ATOM 6501 C C . TYR B 1 90 ? 14.961 -15.414 3.436 1 93.06 90 TYR B C 1
ATOM 6503 O O . TYR B 1 90 ? 15.172 -14.641 2.5 1 93.06 90 TYR B O 1
ATOM 6511 N N . ARG B 1 91 ? 15.695 -16.469 3.615 1 92 91 ARG B N 1
ATOM 6512 C CA . ARG B 1 91 ? 16.797 -16.812 2.713 1 92 91 ARG B CA 1
ATOM 6513 C C . ARG B 1 91 ? 16.281 -17.109 1.31 1 92 91 ARG B C 1
ATOM 6515 O O . ARG B 1 91 ? 16.891 -16.703 0.319 1 92 91 ARG B O 1
ATOM 6522 N N . ALA B 1 92 ? 15.164 -17.828 1.307 1 93.5 92 ALA B N 1
ATOM 6523 C CA . ALA B 1 92 ? 14.57 -18.125 0.007 1 93.5 92 ALA B CA 1
ATOM 6524 C C . ALA B 1 92 ? 14.172 -16.859 -0.734 1 93.5 92 ALA B C 1
ATOM 6526 O O . ALA B 1 92 ? 14.375 -16.75 -1.946 1 93.5 92 ALA B O 1
ATOM 6527 N N . THR B 1 93 ? 13.586 -15.891 0.006 1 94 93 THR B N 1
ATOM 6528 C CA . THR B 1 93 ? 13.164 -14.648 -0.63 1 94 93 THR B CA 1
ATOM 6529 C C . THR B 1 93 ? 14.375 -13.836 -1.091 1 94 93 THR B C 1
ATOM 6531 O O . THR B 1 93 ? 14.297 -13.102 -2.08 1 94 93 THR B O 1
ATOM 6534 N N . TRP B 1 94 ? 15.523 -13.961 -0.351 1 93.19 94 TRP B N 1
ATOM 6535 C CA . TRP B 1 94 ? 16.766 -13.32 -0.757 1 93.19 94 TRP B CA 1
ATOM 6536 C C . TRP B 1 94 ? 17.203 -13.797 -2.141 1 93.19 94 TRP B C 1
ATOM 6538 O O . TRP B 1 94 ? 17.469 -12.984 -3.027 1 93.19 94 TRP B O 1
ATOM 6548 N N . ILE B 1 95 ? 17.125 -15.055 -2.324 1 93.88 95 ILE B N 1
ATOM 6549 C CA . ILE B 1 95 ? 17.531 -15.656 -3.596 1 93.88 95 ILE B CA 1
ATOM 6550 C C . ILE B 1 95 ? 16.516 -15.289 -4.676 1 93.88 95 ILE B C 1
ATOM 6552 O O . ILE B 1 95 ? 16.891 -14.914 -5.789 1 93.88 95 ILE B O 1
ATOM 6556 N N . LEU B 1 96 ? 15.258 -15.352 -4.383 1 95.62 96 LEU B N 1
ATOM 6557 C CA . LEU B 1 96 ? 14.211 -15.062 -5.355 1 95.62 96 LEU B CA 1
ATOM 6558 C C . LEU B 1 96 ? 14.266 -13.602 -5.801 1 95.62 96 LEU B C 1
ATOM 6560 O O . LEU B 1 96 ? 14.07 -13.305 -6.98 1 95.62 96 LEU B O 1
ATOM 6564 N N . THR B 1 97 ? 14.469 -12.703 -4.82 1 95.75 97 THR B N 1
ATOM 6565 C CA . THR B 1 97 ? 14.562 -11.281 -5.148 1 95.75 97 THR B CA 1
ATOM 6566 C C . THR B 1 97 ? 15.75 -11.023 -6.074 1 95.75 97 THR B C 1
ATOM 6568 O O . THR B 1 97 ? 15.656 -10.211 -7 1 95.75 97 THR B O 1
ATOM 6571 N N . ALA B 1 98 ? 16.859 -11.703 -5.789 1 95.12 98 ALA B N 1
ATOM 6572 C CA . ALA B 1 98 ? 18.031 -11.57 -6.652 1 95.12 98 ALA B CA 1
ATOM 6573 C C . ALA B 1 98 ? 17.734 -12.062 -8.062 1 95.12 98 ALA B C 1
ATOM 6575 O O . ALA B 1 98 ? 18.141 -11.438 -9.047 1 95.12 98 ALA B O 1
ATOM 6576 N N . LEU B 1 99 ? 17.047 -13.156 -8.203 1 96.62 99 LEU B N 1
ATOM 6577 C CA . LEU B 1 99 ? 16.672 -13.688 -9.5 1 96.62 99 LEU B CA 1
ATOM 6578 C C . LEU B 1 99 ? 15.75 -12.719 -10.242 1 96.62 99 LEU B C 1
ATOM 6580 O O . LEU B 1 99 ? 15.969 -12.43 -11.422 1 96.62 99 LEU B O 1
ATOM 6584 N N . ASP B 1 100 ? 14.742 -12.227 -9.562 1 97.19 100 ASP B N 1
ATOM 6585 C CA . ASP B 1 100 ? 13.836 -11.266 -10.188 1 97.19 100 ASP B CA 1
ATOM 6586 C C . ASP B 1 100 ? 14.602 -10.055 -10.719 1 97.19 100 ASP B C 1
ATOM 6588 O O . ASP B 1 100 ? 14.422 -9.664 -11.875 1 97.19 100 ASP B O 1
ATOM 6592 N N . ALA B 1 101 ? 15.422 -9.477 -9.852 1 95.88 101 ALA B N 1
ATOM 6593 C CA . ALA B 1 101 ? 16.188 -8.297 -10.234 1 95.88 101 ALA B CA 1
ATOM 6594 C C . ALA B 1 101 ? 17.078 -8.586 -11.438 1 95.88 101 ALA B C 1
ATOM 6596 O O . ALA B 1 101 ? 17.219 -7.75 -12.336 1 95.88 101 ALA B O 1
ATOM 6597 N N . GLY B 1 102 ? 17.734 -9.766 -11.445 1 96.12 102 GLY B N 1
ATOM 6598 C CA . GLY B 1 102 ? 18.578 -10.141 -12.562 1 96.12 102 GLY B CA 1
ATOM 6599 C C . GLY B 1 102 ? 17.828 -10.297 -13.867 1 96.12 102 GLY B C 1
ATOM 6600 O O . GLY B 1 102 ? 18.266 -9.805 -14.906 1 96.12 102 GLY B O 1
ATOM 6601 N N . PHE B 1 103 ? 16.719 -10.938 -13.812 1 97.38 103 PHE B N 1
ATOM 6602 C CA . PHE B 1 103 ? 15.914 -11.164 -15.016 1 97.38 103 PHE B CA 1
ATOM 6603 C C . PHE B 1 103 ? 15.336 -9.852 -15.531 1 97.38 103 PHE B C 1
ATOM 6605 O O . PHE B 1 103 ? 15.281 -9.633 -16.75 1 97.38 103 PHE B O 1
ATOM 6612 N N . TRP B 1 104 ? 14.914 -8.977 -14.633 1 95.94 104 TRP B N 1
ATOM 6613 C CA . TRP B 1 104 ? 14.406 -7.672 -15.047 1 95.94 104 TRP B CA 1
ATOM 6614 C C . TRP B 1 104 ? 15.508 -6.836 -15.688 1 95.94 104 TRP B C 1
ATOM 6616 O O . TRP B 1 104 ? 15.258 -6.094 -16.641 1 95.94 104 TRP B O 1
ATOM 6626 N N . THR B 1 105 ? 16.672 -6.93 -15.148 1 93.75 105 THR B N 1
ATOM 6627 C CA . THR B 1 105 ? 17.797 -6.172 -15.695 1 93.75 105 THR B CA 1
ATOM 6628 C C . THR B 1 105 ? 18.125 -6.641 -17.109 1 93.75 105 THR B C 1
ATOM 6630 O O . THR B 1 105 ? 18.422 -5.824 -17.984 1 93.75 105 THR B O 1
ATOM 6633 N N . ALA B 1 106 ? 18.016 -7.922 -17.391 1 94.12 106 ALA B N 1
ATOM 6634 C CA . ALA B 1 106 ? 18.406 -8.492 -18.672 1 94.12 106 ALA B CA 1
ATOM 6635 C C . ALA B 1 106 ? 17.266 -8.438 -19.672 1 94.12 106 ALA B C 1
ATOM 6637 O O . ALA B 1 106 ? 17.438 -8.789 -20.844 1 94.12 106 ALA B O 1
ATOM 6638 N N . MET B 1 107 ? 16.156 -7.98 -19.297 1 91.62 107 MET B N 1
ATOM 6639 C CA . MET B 1 107 ? 14.906 -8.141 -20.031 1 91.62 107 MET B CA 1
ATOM 6640 C C . MET B 1 107 ? 15.008 -7.508 -21.422 1 91.62 107 MET B C 1
ATOM 6642 O O . MET B 1 107 ? 14.43 -8.016 -22.391 1 91.62 107 MET B O 1
ATOM 6646 N N . SER B 1 108 ? 15.773 -6.426 -21.625 1 87.81 108 SER B N 1
ATOM 6647 C CA . SER B 1 108 ? 15.836 -5.699 -22.875 1 87.81 108 SER B CA 1
ATOM 6648 C C . SER B 1 108 ? 16.984 -6.215 -23.75 1 87.81 108 SER B C 1
ATOM 6650 O O . SER B 1 108 ? 17.109 -5.812 -24.906 1 87.81 108 SER B O 1
ATOM 6652 N N . ILE B 1 109 ? 17.719 -7.117 -23.25 1 90.88 109 ILE B N 1
ATOM 6653 C CA . ILE B 1 109 ? 18.891 -7.602 -23.984 1 90.88 109 ILE B CA 1
ATOM 6654 C C . ILE B 1 109 ? 18.453 -8.539 -25.094 1 90.88 109 ILE B C 1
ATOM 6656 O O . ILE B 1 109 ? 17.562 -9.375 -24.906 1 90.88 109 ILE B O 1
ATOM 6660 N N . ARG B 1 110 ? 19 -8.305 -26.266 1 89.38 110 ARG B N 1
ATOM 6661 C CA . ARG B 1 110 ? 18.844 -9.172 -27.422 1 89.38 110 ARG B CA 1
ATOM 6662 C C . ARG B 1 110 ? 20.188 -9.672 -27.922 1 89.38 110 ARG B C 1
ATOM 6664 O O . ARG B 1 110 ? 21.188 -8.953 -27.875 1 89.38 110 ARG B O 1
ATOM 6671 N N . PRO B 1 111 ? 20.297 -10.93 -28.5 1 93 111 PRO B N 1
ATOM 6672 C CA . PRO B 1 111 ? 19.203 -11.875 -28.766 1 93 111 PRO B CA 1
ATOM 6673 C C . PRO B 1 111 ? 18.828 -12.688 -27.516 1 93 111 PRO B C 1
ATOM 6675 O O . PRO B 1 111 ? 19.438 -12.523 -26.469 1 93 111 PRO B O 1
ATOM 6678 N N . LYS B 1 112 ? 17.859 -13.648 -27.609 1 92.62 112 LYS B N 1
ATOM 6679 C CA . LYS B 1 112 ? 17.281 -14.375 -26.484 1 92.62 112 LYS B CA 1
ATOM 6680 C C . LYS B 1 112 ? 18.344 -15.195 -25.75 1 92.62 112 LYS B C 1
ATOM 6682 O O . LYS B 1 112 ? 18.328 -15.281 -24.531 1 92.62 112 LYS B O 1
ATOM 6687 N N . PHE B 1 113 ? 19.266 -15.828 -26.484 1 94.25 113 PHE B N 1
ATOM 6688 C CA . PHE B 1 113 ? 20.266 -16.656 -25.844 1 94.25 113 PHE B CA 1
ATOM 6689 C C . PHE B 1 113 ? 21.156 -15.828 -24.922 1 94.25 113 PHE B C 1
ATOM 6691 O O . PHE B 1 113 ? 21.484 -16.266 -23.812 1 94.25 113 PHE B O 1
ATOM 6698 N N . LEU B 1 114 ? 21.547 -14.648 -25.281 1 95.12 114 LEU B N 1
ATOM 6699 C CA . LEU B 1 114 ? 22.344 -13.75 -24.453 1 95.12 114 LEU B CA 1
ATOM 6700 C C . LEU B 1 114 ? 21.531 -13.25 -23.25 1 95.12 114 LEU B C 1
ATOM 6702 O O . LEU B 1 114 ? 22.062 -13.109 -22.156 1 95.12 114 LEU B O 1
ATOM 6706 N N . ARG B 1 115 ? 20.297 -13.008 -23.531 1 95.25 115 ARG B N 1
ATOM 6707 C CA . ARG B 1 115 ? 19.406 -12.594 -22.453 1 95.25 115 ARG B CA 1
ATOM 6708 C C . ARG B 1 115 ? 19.328 -13.656 -21.359 1 95.25 115 ARG B C 1
ATOM 6710 O O . ARG B 1 115 ? 19.359 -13.336 -20.172 1 95.25 115 ARG B O 1
ATOM 6717 N N . ASP B 1 116 ? 19.266 -14.859 -21.781 1 96.62 116 ASP B N 1
ATOM 6718 C CA . ASP B 1 116 ? 19.156 -15.969 -20.844 1 96.62 116 ASP B CA 1
ATOM 6719 C C . ASP B 1 116 ? 20.406 -16.094 -19.984 1 96.62 116 ASP B C 1
ATOM 6721 O O . ASP B 1 116 ? 20.312 -16.297 -18.781 1 96.62 116 ASP B O 1
ATOM 6725 N N . ILE B 1 117 ? 21.531 -15.922 -20.562 1 97 117 ILE B N 1
ATOM 6726 C CA . ILE B 1 117 ? 22.797 -16.016 -19.844 1 97 117 ILE B CA 1
ATOM 6727 C C . ILE B 1 117 ? 22.953 -14.82 -18.906 1 97 117 ILE B C 1
ATOM 6729 O O . ILE B 1 117 ? 23.297 -14.984 -17.734 1 97 117 ILE B O 1
ATOM 6733 N N . MET B 1 118 ? 22.656 -13.664 -19.406 1 95.38 118 MET B N 1
ATOM 6734 C CA . MET B 1 118 ? 22.844 -12.445 -18.641 1 95.38 118 MET B CA 1
ATOM 6735 C C . MET B 1 118 ? 21.859 -12.391 -17.469 1 95.38 118 MET B C 1
ATOM 6737 O O . MET B 1 118 ? 22.156 -11.812 -16.422 1 95.38 118 MET B O 1
ATOM 6741 N N . SER B 1 119 ? 20.688 -12.992 -17.625 1 96.94 119 SER B N 1
ATOM 6742 C CA . SER B 1 119 ? 19.734 -13.062 -16.531 1 96.94 119 SER B CA 1
ATOM 6743 C C . SER B 1 119 ? 20.344 -13.766 -15.312 1 96.94 119 SER B C 1
ATOM 6745 O O . SER B 1 119 ? 20.156 -13.312 -14.18 1 96.94 119 SER B O 1
ATOM 6747 N N . ILE B 1 120 ? 21.078 -14.789 -15.57 1 96.38 120 ILE B N 1
ATOM 6748 C CA . ILE B 1 120 ? 21.703 -15.555 -14.492 1 96.38 120 ILE B CA 1
ATOM 6749 C C . ILE B 1 120 ? 22.891 -14.773 -13.914 1 96.38 120 ILE B C 1
ATOM 6751 O O . ILE B 1 120 ? 23.062 -14.703 -12.695 1 96.38 120 ILE B O 1
ATOM 6755 N N . VAL B 1 121 ? 23.688 -14.164 -14.758 1 95.44 121 VAL B N 1
ATOM 6756 C CA . VAL B 1 121 ? 24.859 -13.406 -14.336 1 95.44 121 VAL B CA 1
ATOM 6757 C C . VAL B 1 121 ? 24.422 -12.242 -13.438 1 95.44 121 VAL B C 1
ATOM 6759 O O . VAL B 1 121 ? 25 -12.039 -12.367 1 95.44 121 VAL B O 1
ATOM 6762 N N . PHE B 1 122 ? 23.406 -11.531 -13.883 1 94.31 122 PHE B N 1
ATOM 6763 C CA . PHE B 1 122 ? 22.922 -10.406 -13.086 1 94.31 122 PHE B CA 1
ATOM 6764 C C . PHE B 1 122 ? 22.297 -10.898 -11.781 1 94.31 122 PHE B C 1
ATOM 6766 O O . PHE B 1 122 ? 22.375 -10.227 -10.758 1 94.31 122 PHE B O 1
ATOM 6773 N N . SER B 1 123 ? 21.672 -12.062 -11.852 1 95.38 123 SER B N 1
ATOM 6774 C CA . SER B 1 123 ? 21.109 -12.625 -10.625 1 95.38 123 SER B CA 1
ATOM 6775 C C . SER B 1 123 ? 22.203 -12.891 -9.594 1 95.38 123 SER B C 1
ATOM 6777 O O . SER B 1 123 ? 22 -12.656 -8.398 1 95.38 123 SER B O 1
ATOM 6779 N N . ILE B 1 124 ? 23.344 -13.391 -10.039 1 93.88 124 ILE B N 1
ATOM 6780 C CA . ILE B 1 124 ? 24.469 -13.648 -9.148 1 93.88 124 ILE B CA 1
ATOM 6781 C C . ILE B 1 124 ? 24.984 -12.336 -8.578 1 93.88 124 ILE B C 1
ATOM 6783 O O . ILE B 1 124 ? 25.297 -12.242 -7.391 1 93.88 124 ILE B O 1
ATOM 6787 N N . TYR B 1 125 ? 25.016 -11.359 -9.398 1 89.25 125 TYR B N 1
ATOM 6788 C CA . TYR B 1 125 ? 25.406 -10.023 -8.953 1 89.25 125 TYR B CA 1
ATOM 6789 C C . TYR B 1 125 ? 24.484 -9.547 -7.832 1 89.25 125 TYR B C 1
ATOM 6791 O O . TYR B 1 125 ? 24.953 -9.07 -6.797 1 89.25 125 TYR B O 1
ATOM 6799 N N . TYR B 1 126 ? 23.219 -9.711 -8.016 1 91.88 126 TYR B N 1
ATOM 6800 C CA . TYR B 1 126 ? 22.234 -9.195 -7.07 1 91.88 126 TYR B CA 1
ATOM 6801 C C . TYR B 1 126 ? 22.172 -10.062 -5.816 1 91.88 126 TYR B C 1
ATOM 6803 O O . TYR B 1 126 ? 21.672 -9.633 -4.781 1 91.88 126 TYR B O 1
ATOM 6811 N N . LEU B 1 127 ? 22.688 -11.297 -5.914 1 90.44 127 LEU B N 1
ATOM 6812 C CA . LEU B 1 127 ? 22.812 -12.117 -4.715 1 90.44 127 LEU B CA 1
ATOM 6813 C C . LEU B 1 127 ? 23.844 -11.523 -3.754 1 90.44 127 LEU B C 1
ATOM 6815 O O . LEU B 1 127 ? 23.688 -11.633 -2.535 1 90.44 127 LEU B O 1
ATOM 6819 N N . ILE B 1 128 ? 24.812 -10.938 -4.309 1 85.19 128 ILE B N 1
ATOM 6820 C CA . ILE B 1 128 ? 25.891 -10.336 -3.521 1 85.19 128 ILE B CA 1
ATOM 6821 C C . ILE B 1 128 ? 25.453 -8.961 -3.025 1 85.19 128 ILE B C 1
ATOM 6823 O O . ILE B 1 128 ? 25.688 -8.609 -1.866 1 85.19 128 ILE B O 1
ATOM 6827 N N . PHE B 1 129 ? 24.812 -8.234 -3.92 1 84.44 129 PHE B N 1
ATOM 6828 C CA . PHE B 1 129 ? 24.359 -6.895 -3.568 1 84.44 129 PHE B CA 1
ATOM 6829 C C . PHE B 1 129 ? 22.859 -6.891 -3.307 1 84.44 129 PHE B C 1
ATOM 6831 O O . PHE B 1 129 ? 22.094 -6.297 -4.066 1 84.44 129 PHE B O 1
ATOM 6838 N N . ALA B 1 130 ? 22.484 -7.363 -2.182 1 85.5 130 ALA B N 1
ATOM 6839 C CA . ALA B 1 130 ? 21.094 -7.652 -1.832 1 85.5 130 ALA B CA 1
ATOM 6840 C C . ALA B 1 130 ? 20.281 -6.367 -1.723 1 85.5 130 ALA B C 1
ATOM 6842 O O . ALA B 1 130 ? 19.109 -6.336 -2.102 1 85.5 130 ALA B O 1
ATOM 6843 N N . ASP B 1 131 ? 20.859 -5.27 -1.229 1 81.69 131 ASP B N 1
ATOM 6844 C CA . ASP B 1 131 ? 20.125 -4.016 -1.083 1 81.69 131 ASP B CA 1
ATOM 6845 C C . ASP B 1 131 ? 19.75 -3.443 -2.445 1 81.69 131 ASP B C 1
ATOM 6847 O O . ASP B 1 131 ? 18.672 -2.863 -2.6 1 81.69 131 ASP B O 1
ATOM 6851 N N . GLN B 1 132 ? 20.641 -3.6 -3.395 1 85.44 132 GLN B N 1
ATOM 6852 C CA . GLN B 1 132 ? 20.344 -3.129 -4.746 1 85.44 132 GLN B CA 1
ATOM 6853 C C . GLN B 1 132 ? 19.25 -3.961 -5.387 1 85.44 132 GLN B C 1
ATOM 6855 O O . GLN B 1 132 ? 18.438 -3.441 -6.168 1 85.44 132 GLN B O 1
ATOM 6860 N N . ALA B 1 133 ? 19.281 -5.262 -5.07 1 90.88 133 ALA B N 1
ATOM 6861 C CA . ALA B 1 133 ? 18.234 -6.137 -5.578 1 90.88 133 ALA B CA 1
ATOM 6862 C C . ALA B 1 133 ? 16.859 -5.703 -5.059 1 90.88 133 ALA B C 1
ATOM 6864 O O . ALA B 1 133 ? 15.891 -5.645 -5.816 1 90.88 133 ALA B O 1
ATOM 6865 N N . ASP B 1 134 ? 16.859 -5.383 -3.807 1 90.12 134 ASP B N 1
ATOM 6866 C CA . ASP B 1 134 ? 15.617 -4.938 -3.186 1 90.12 134 ASP B CA 1
ATOM 6867 C C . ASP B 1 134 ? 15.117 -3.639 -3.816 1 90.12 134 ASP B C 1
ATOM 6869 O O . ASP B 1 134 ? 13.922 -3.473 -4.047 1 90.12 134 ASP B O 1
ATOM 6873 N N . GLU B 1 135 ? 15.984 -2.744 -4.047 1 88.38 135 GLU B N 1
ATOM 6874 C CA . GLU B 1 135 ? 15.625 -1.462 -4.648 1 88.38 135 GLU B CA 1
ATOM 6875 C C . GLU B 1 135 ? 15.117 -1.644 -6.074 1 88.38 135 GLU B C 1
ATOM 6877 O O . GLU B 1 135 ? 14.133 -1.019 -6.469 1 88.38 135 GLU B O 1
ATOM 6882 N N . LYS B 1 136 ? 15.812 -2.453 -6.848 1 90.44 136 LYS B N 1
ATOM 6883 C CA . LYS B 1 136 ? 15.391 -2.742 -8.219 1 90.44 136 LYS B CA 1
ATOM 6884 C C . LYS B 1 136 ? 13.992 -3.35 -8.242 1 90.44 136 LYS B C 1
ATOM 6886 O O . LYS B 1 136 ? 13.148 -2.934 -9.031 1 90.44 136 LYS B O 1
ATOM 6891 N N . ALA B 1 137 ? 13.797 -4.309 -7.387 1 93.75 137 ALA B N 1
ATOM 6892 C CA . ALA B 1 137 ? 12.508 -4.988 -7.324 1 93.75 137 ALA B CA 1
ATOM 6893 C C . ALA B 1 137 ? 11.391 -4.012 -6.953 1 93.75 137 ALA B C 1
ATOM 6895 O O . ALA B 1 137 ? 10.312 -4.043 -7.543 1 93.75 137 ALA B O 1
ATOM 6896 N N . ARG B 1 138 ? 11.633 -3.184 -6.059 1 91.62 138 ARG B N 1
ATOM 6897 C CA . ARG B 1 138 ? 10.633 -2.223 -5.605 1 91.62 138 ARG B CA 1
ATOM 6898 C C . ARG B 1 138 ? 10.25 -1.257 -6.723 1 91.62 138 ARG B C 1
ATOM 6900 O O . ARG B 1 138 ? 9.07 -0.983 -6.938 1 91.62 138 ARG B O 1
ATOM 6907 N N . ARG B 1 139 ? 11.219 -0.707 -7.414 1 90.5 139 ARG B N 1
ATOM 6908 C CA . ARG B 1 139 ? 10.969 0.267 -8.469 1 90.5 139 ARG B CA 1
ATOM 6909 C C . ARG B 1 139 ? 10.219 -0.367 -9.633 1 90.5 139 ARG B C 1
ATOM 6911 O O . ARG B 1 139 ? 9.312 0.25 -10.203 1 90.5 139 ARG B O 1
ATOM 6918 N N . ILE B 1 140 ? 10.594 -1.564 -9.961 1 93.81 140 ILE B N 1
ATOM 6919 C CA . ILE B 1 140 ? 9.938 -2.244 -11.07 1 93.81 140 ILE B CA 1
ATOM 6920 C C . ILE B 1 140 ? 8.5 -2.594 -10.688 1 93.81 140 ILE B C 1
ATOM 6922 O O . ILE B 1 140 ? 7.578 -2.424 -11.484 1 93.81 140 ILE B O 1
ATOM 6926 N N . ARG B 1 141 ? 8.305 -3.039 -9.469 1 94.25 141 ARG B N 1
ATOM 6927 C CA . ARG B 1 141 ? 6.965 -3.404 -9.016 1 94.25 141 ARG B CA 1
ATOM 6928 C C . ARG B 1 141 ? 6.051 -2.186 -8.969 1 94.25 141 ARG B C 1
ATOM 6930 O O . ARG B 1 141 ? 4.848 -2.293 -9.219 1 94.25 141 ARG B O 1
ATOM 6937 N N . ALA B 1 142 ? 6.59 -1.038 -8.703 1 91.38 142 ALA B N 1
ATOM 6938 C CA . ALA B 1 142 ? 5.809 0.195 -8.656 1 91.38 142 ALA B CA 1
ATOM 6939 C C . ALA B 1 142 ? 5.316 0.591 -10.039 1 91.38 142 ALA B C 1
ATOM 6941 O O . ALA B 1 142 ? 4.34 1.333 -10.172 1 91.38 142 ALA B O 1
ATOM 6942 N N . THR B 1 143 ? 5.984 0.146 -11.125 1 91.94 143 THR B N 1
ATOM 6943 C CA . THR B 1 143 ? 5.617 0.414 -12.508 1 91.94 143 THR B CA 1
ATOM 6944 C C . THR B 1 143 ? 5.469 -0.888 -13.289 1 91.94 143 THR B C 1
ATOM 6946 O O . THR B 1 143 ? 5.887 -0.976 -14.445 1 91.94 143 THR B O 1
ATOM 6949 N N . ILE B 1 144 ? 4.922 -1.778 -12.672 1 95.25 144 ILE B N 1
ATOM 6950 C CA . ILE B 1 144 ? 4.91 -3.145 -13.188 1 95.25 144 ILE B CA 1
ATOM 6951 C C . ILE B 1 144 ? 4.121 -3.197 -14.5 1 95.25 144 ILE B C 1
ATOM 6953 O O . ILE B 1 144 ? 3.088 -2.539 -14.633 1 95.25 144 ILE B O 1
ATOM 6957 N N . THR B 1 145 ? 4.598 -3.84 -15.477 1 95.38 145 THR B N 1
ATOM 6958 C CA . THR B 1 145 ? 3.926 -4.109 -16.75 1 95.38 145 THR B CA 1
ATOM 6959 C C . THR B 1 145 ? 3.674 -5.605 -16.906 1 95.38 145 THR B C 1
ATOM 6961 O O . THR B 1 145 ? 4.152 -6.414 -16.125 1 95.38 145 THR B O 1
ATOM 6964 N N . VAL B 1 146 ? 2.916 -5.973 -17.906 1 96.5 146 VAL B N 1
ATOM 6965 C CA . VAL B 1 146 ? 2.615 -7.371 -18.203 1 96.5 146 VAL B CA 1
ATOM 6966 C C . VAL B 1 146 ? 3.908 -8.133 -18.484 1 96.5 146 VAL B C 1
ATOM 6968 O O . VAL B 1 146 ? 4.109 -9.242 -18 1 96.5 146 VAL B O 1
ATOM 6971 N N . GLU B 1 147 ? 4.82 -7.492 -19.188 1 95.19 147 GLU B N 1
ATOM 6972 C CA . GLU B 1 147 ? 6.098 -8.117 -19.531 1 95.19 147 GLU B CA 1
ATOM 6973 C C . GLU B 1 147 ? 6.953 -8.352 -18.297 1 95.19 147 GLU B C 1
ATOM 6975 O O . GLU B 1 147 ? 7.602 -9.391 -18.172 1 95.19 147 GLU B O 1
ATOM 6980 N N . CYS B 1 148 ? 6.953 -7.375 -17.438 1 95.5 148 CYS B N 1
ATOM 6981 C CA . CYS B 1 148 ? 7.715 -7.512 -16.203 1 95.5 148 CYS B CA 1
ATOM 6982 C C . CYS B 1 148 ? 7.227 -8.703 -15.391 1 95.5 148 CYS B C 1
ATOM 6984 O O . CYS B 1 148 ? 8.031 -9.461 -14.852 1 95.5 148 CYS B O 1
ATOM 6986 N N . LEU B 1 149 ? 5.902 -8.867 -15.336 1 97.12 149 LEU B N 1
ATOM 6987 C CA . LEU B 1 149 ? 5.312 -9.969 -14.594 1 97.12 149 LEU B CA 1
ATOM 6988 C C . LEU B 1 149 ? 5.703 -11.312 -15.211 1 97.12 149 LEU B C 1
ATOM 6990 O O . LEU B 1 149 ? 6.133 -12.219 -14.5 1 97.12 149 LEU B O 1
ATOM 6994 N N . ARG B 1 150 ? 5.586 -11.414 -16.469 1 97 150 ARG B N 1
ATOM 6995 C CA . ARG B 1 150 ? 5.832 -12.672 -17.172 1 97 150 ARG B CA 1
ATOM 6996 C C . ARG B 1 150 ? 7.309 -13.047 -17.125 1 97 150 ARG B C 1
ATOM 6998 O O . ARG B 1 150 ? 7.656 -14.203 -16.906 1 97 150 ARG B O 1
ATOM 7005 N N . VAL B 1 151 ? 8.188 -12.055 -17.188 1 95.75 151 VAL B N 1
ATOM 7006 C CA . VAL B 1 151 ? 9.625 -12.305 -17.156 1 95.75 151 VAL B CA 1
ATOM 7007 C C . VAL B 1 151 ? 10.031 -12.828 -15.773 1 95.75 151 VAL B C 1
ATOM 7009 O O . VAL B 1 151 ? 10.82 -13.766 -15.672 1 95.75 151 VAL B O 1
ATOM 7012 N N . SER B 1 152 ? 9.516 -12.219 -14.812 1 95.31 152 SER B N 1
ATOM 7013 C CA . SER B 1 152 ? 9.898 -12.578 -13.445 1 95.31 152 SER B CA 1
ATOM 7014 C C . SER B 1 152 ? 9.273 -13.906 -13.023 1 95.31 152 SER B C 1
ATOM 7016 O O . SER B 1 152 ? 9.938 -14.742 -12.414 1 95.31 152 SER B O 1
ATOM 7018 N N . TRP B 1 153 ? 8.023 -14.125 -13.328 1 96.75 153 TRP B N 1
ATOM 7019 C CA . TRP B 1 153 ? 7.32 -15.266 -12.758 1 96.75 153 TRP B CA 1
ATOM 7020 C C . TRP B 1 153 ? 7.504 -16.516 -13.625 1 96.75 153 TRP B C 1
ATOM 7022 O O . TRP B 1 153 ? 7.27 -17.625 -13.164 1 96.75 153 TRP B O 1
ATOM 7032 N N . GLU B 1 154 ? 7.973 -16.344 -14.844 1 97.19 154 GLU B N 1
ATOM 7033 C CA . GLU B 1 154 ? 8.234 -17.5 -15.711 1 97.19 154 GLU B CA 1
ATOM 7034 C C . GLU B 1 154 ? 9.727 -17.766 -15.828 1 97.19 154 GLU B C 1
ATOM 7036 O O . GLU B 1 154 ? 10.188 -18.328 -16.828 1 97.19 154 GLU B O 1
ATOM 7041 N N . LYS B 1 155 ? 10.445 -17.359 -14.891 1 95.19 155 LYS B N 1
ATOM 7042 C CA . LYS B 1 155 ? 11.898 -17.453 -14.945 1 95.19 155 LYS B CA 1
ATOM 7043 C C . LYS B 1 155 ? 12.352 -18.906 -15.016 1 95.19 155 LYS B C 1
ATOM 7045 O O . LYS B 1 155 ? 13.445 -19.203 -15.5 1 95.19 155 LYS B O 1
ATOM 7050 N N . THR B 1 156 ? 11.539 -19.844 -14.539 1 93.19 156 THR B N 1
ATOM 7051 C CA . THR B 1 156 ? 11.914 -21.25 -14.555 1 93.19 156 THR B CA 1
ATOM 7052 C C . THR B 1 156 ? 11.945 -21.781 -15.984 1 93.19 156 THR B C 1
ATOM 7054 O O . THR B 1 156 ? 12.461 -22.875 -16.234 1 93.19 156 THR B O 1
ATOM 7057 N N . LEU B 1 157 ? 11.406 -21.047 -16.922 1 94.12 157 LEU B N 1
ATOM 7058 C CA . LEU B 1 157 ? 11.461 -21.422 -18.328 1 94.12 157 LEU B CA 1
ATOM 7059 C C . LEU B 1 157 ? 12.828 -21.125 -18.906 1 94.12 157 LEU B C 1
ATOM 7061 O O . LEU B 1 157 ? 13.156 -21.578 -20.016 1 94.12 157 LEU B O 1
ATOM 7065 N N . ASN B 1 158 ? 13.625 -20.281 -18.156 1 95.25 158 ASN B N 1
ATOM 7066 C CA . ASN B 1 158 ? 15.008 -20.094 -18.547 1 95.25 158 ASN B CA 1
ATOM 7067 C C . ASN B 1 158 ? 15.75 -21.422 -18.656 1 95.25 158 ASN B C 1
ATOM 7069 O O . ASN B 1 158 ? 15.727 -22.219 -17.719 1 95.25 158 ASN B O 1
ATOM 7073 N N . PRO B 1 159 ? 16.422 -21.688 -19.781 1 94.75 159 PRO B N 1
ATOM 7074 C CA . PRO B 1 159 ? 17.016 -23 -20.016 1 94.75 159 PRO B CA 1
ATOM 7075 C C . PRO B 1 159 ? 18.047 -23.375 -18.953 1 94.75 159 PRO B C 1
ATOM 7077 O O . PRO B 1 159 ? 18.172 -24.547 -18.594 1 94.75 159 PRO B O 1
ATOM 7080 N N . ILE B 1 160 ? 18.766 -22.406 -18.422 1 94.44 160 ILE B N 1
ATOM 7081 C CA . ILE B 1 160 ? 19.781 -22.688 -17.422 1 94.44 160 ILE B CA 1
ATOM 7082 C C . ILE B 1 160 ? 19.125 -23.078 -16.094 1 94.44 160 ILE B C 1
ATOM 7084 O O . ILE B 1 160 ? 19.5 -24.078 -15.484 1 94.44 160 ILE B O 1
ATOM 7088 N N . LEU B 1 161 ? 18.172 -22.328 -15.734 1 92.88 161 LEU B N 1
ATOM 7089 C CA . LEU B 1 161 ? 17.453 -22.625 -14.492 1 92.88 161 LEU B CA 1
ATOM 7090 C C . LEU B 1 161 ? 16.656 -23.922 -14.617 1 92.88 161 LEU B C 1
ATOM 7092 O O . LEU B 1 161 ? 16.578 -24.688 -13.664 1 92.88 161 LEU B O 1
ATOM 7096 N N . ARG B 1 162 ? 16.062 -24.109 -15.75 1 91.81 162 ARG B N 1
ATOM 7097 C CA . ARG B 1 162 ? 15.258 -25.297 -16 1 91.81 162 ARG B CA 1
ATOM 7098 C C . ARG B 1 162 ? 16.125 -26.562 -15.891 1 91.81 162 ARG B C 1
ATOM 7100 O O . ARG B 1 162 ? 15.672 -27.578 -15.352 1 91.81 162 ARG B O 1
ATOM 7107 N N . ALA B 1 163 ? 17.344 -26.5 -16.406 1 91.62 163 ALA B N 1
ATOM 7108 C CA . ALA B 1 163 ? 18.25 -27.625 -16.312 1 91.62 163 ALA B CA 1
ATOM 7109 C C . ALA B 1 163 ? 18.625 -27.938 -14.867 1 91.62 163 ALA B C 1
ATOM 7111 O O . ALA B 1 163 ? 18.703 -29.094 -14.469 1 91.62 163 ALA B O 1
ATOM 7112 N N . ALA B 1 164 ? 18.797 -26.891 -14.133 1 88.44 164 ALA B N 1
ATOM 7113 C CA . ALA B 1 164 ? 19.141 -27.062 -12.727 1 88.44 164 ALA B CA 1
ATOM 7114 C C . ALA B 1 164 ? 17.969 -27.688 -11.953 1 88.44 164 ALA B C 1
ATOM 7116 O O . ALA B 1 164 ? 18.188 -28.547 -11.102 1 88.44 164 ALA B O 1
ATOM 7117 N N . ILE B 1 165 ? 16.75 -27.312 -12.281 1 86.5 165 ILE B N 1
ATOM 7118 C CA . ILE B 1 165 ? 15.562 -27.797 -11.594 1 86.5 165 ILE B CA 1
ATOM 7119 C C . ILE B 1 165 ? 15.297 -29.25 -11.992 1 86.5 165 ILE B C 1
ATOM 7121 O O . ILE B 1 165 ? 14.914 -30.078 -11.148 1 86.5 165 ILE B O 1
ATOM 7125 N N . LYS B 1 166 ? 15.492 -29.578 -13.258 1 86.06 166 LYS B N 1
ATOM 7126 C CA . LYS B 1 166 ? 15.266 -30.938 -13.758 1 86.06 166 LYS B CA 1
ATOM 7127 C C . LYS B 1 166 ? 16.188 -31.938 -13.07 1 86.06 166 LYS B C 1
ATOM 7129 O O . LYS B 1 166 ? 15.82 -33.094 -12.859 1 86.06 166 LYS B O 1
ATOM 7134 N N . LEU B 1 167 ? 17.344 -31.422 -12.695 1 86.62 167 LEU B N 1
ATOM 7135 C CA . LEU B 1 167 ? 18.297 -32.281 -12.031 1 86.62 167 LEU B CA 1
ATOM 7136 C C . LEU B 1 167 ? 17.828 -32.656 -10.625 1 86.62 167 LEU B C 1
ATOM 7138 O O . LEU B 1 167 ? 18.125 -33.75 -10.133 1 86.62 167 LEU B O 1
ATOM 7142 N N . LEU B 1 168 ? 16.984 -31.812 -10.109 1 82.88 168 LEU B N 1
ATOM 7143 C CA . LEU B 1 168 ? 16.531 -32 -8.734 1 82.88 168 LEU B CA 1
ATOM 7144 C C . LEU B 1 168 ? 15.133 -32.625 -8.703 1 82.88 168 LEU B C 1
ATOM 7146 O O . LEU B 1 168 ? 14.656 -33.031 -7.648 1 82.88 168 LEU B O 1
ATOM 7150 N N . SER B 1 169 ? 14.461 -32.75 -9.844 1 87 169 SER B N 1
ATOM 7151 C CA . SER B 1 169 ? 13.078 -33.219 -9.914 1 87 169 SER B CA 1
ATOM 7152 C C . SER B 1 169 ? 13.023 -34.719 -10.227 1 87 169 SER B C 1
ATOM 7154 O O . SER B 1 169 ? 13.891 -35.25 -10.93 1 87 169 SER B O 1
ATOM 7156 N N . PRO B 1 170 ? 11.984 -35.375 -9.68 1 90.94 170 PRO B N 1
ATOM 7157 C CA . PRO B 1 170 ? 11.836 -36.781 -10.023 1 90.94 170 PRO B CA 1
ATOM 7158 C C . PRO B 1 170 ? 11.516 -37 -11.5 1 90.94 170 PRO B C 1
ATOM 7160 O O . PRO B 1 170 ? 10.82 -36.188 -12.109 1 90.94 170 PRO B O 1
ATOM 7163 N N . ARG B 1 171 ? 11.93 -38.125 -12.008 1 90.56 171 ARG B N 1
ATOM 7164 C CA . ARG B 1 171 ? 11.664 -38.469 -13.398 1 90.56 171 ARG B CA 1
ATOM 7165 C C . ARG B 1 171 ? 10.344 -39.219 -13.531 1 90.56 171 ARG B C 1
ATOM 7167 O O . ARG B 1 171 ? 10.016 -40.062 -12.703 1 90.56 171 ARG B O 1
ATOM 7174 N N . LEU B 1 172 ? 9.594 -38.781 -14.508 1 93.25 172 LEU B N 1
ATOM 7175 C CA . LEU B 1 172 ? 8.305 -39.406 -14.781 1 93.25 172 LEU B CA 1
ATOM 7176 C C . LEU B 1 172 ? 8.32 -40.125 -16.141 1 93.25 172 LEU B C 1
ATOM 7178 O O . LEU B 1 172 ? 9.102 -39.75 -17.016 1 93.25 172 LEU B O 1
ATOM 7182 N N . THR B 1 173 ? 7.469 -41.094 -16.25 1 91.88 173 THR B N 1
ATOM 7183 C CA . THR B 1 173 ? 7.312 -41.781 -17.531 1 91.88 173 THR B CA 1
ATOM 7184 C C . THR B 1 173 ? 6.629 -40.875 -18.547 1 91.88 173 THR B C 1
ATOM 7186 O O . THR B 1 173 ? 7.066 -40.781 -19.703 1 91.88 173 THR B O 1
ATOM 7189 N N . ILE B 1 174 ? 5.574 -40.25 -18.125 1 90.69 174 ILE B N 1
ATOM 7190 C CA . ILE B 1 174 ? 4.875 -39.25 -18.938 1 90.69 174 ILE B CA 1
ATOM 7191 C C . ILE B 1 174 ? 5.023 -37.875 -18.297 1 90.69 174 ILE B C 1
ATOM 7193 O O . ILE B 1 174 ? 4.5 -37.656 -17.203 1 90.69 174 ILE B O 1
ATOM 7197 N N . CYS B 1 175 ? 5.809 -37.156 -18.969 1 88.62 175 CYS B N 1
ATOM 7198 C CA . CYS B 1 175 ? 6.062 -35.812 -18.438 1 88.62 175 CYS B CA 1
ATOM 7199 C C . CYS B 1 175 ? 5.848 -34.75 -19.516 1 88.62 175 CYS B C 1
ATOM 7201 O O . CYS B 1 175 ? 6.469 -34.812 -20.578 1 88.62 175 CYS B O 1
ATOM 7203 N N . GLN B 1 176 ? 4.938 -33.875 -19.281 1 87.69 176 GLN B N 1
ATOM 7204 C CA . GLN B 1 176 ? 4.664 -32.719 -20.125 1 87.69 176 GLN B CA 1
ATOM 7205 C C . GLN B 1 176 ? 4.094 -33.156 -21.469 1 87.69 176 GLN B C 1
ATOM 7207 O O . GLN B 1 176 ? 4.535 -32.688 -22.516 1 87.69 176 GLN B O 1
ATOM 7212 N N . LYS B 1 177 ? 3.248 -34.156 -21.391 1 92.19 177 LYS B N 1
ATOM 7213 C CA . LYS B 1 177 ? 2.512 -34.469 -22.609 1 92.19 177 LYS B CA 1
ATOM 7214 C C . LYS B 1 177 ? 1.391 -33.469 -22.859 1 92.19 177 LYS B C 1
ATOM 7216 O O . LYS B 1 177 ? 0.43 -33.406 -22.094 1 92.19 177 LYS B O 1
ATOM 7221 N N . LYS B 1 178 ? 1.557 -32.75 -23.922 1 95.06 178 LYS B N 1
ATOM 7222 C CA . LYS B 1 178 ? 0.563 -31.734 -24.281 1 95.06 178 LYS B CA 1
ATOM 7223 C C . LYS B 1 178 ? -0.648 -32.375 -24.953 1 95.06 178 LYS B C 1
ATOM 7225 O O . LYS B 1 178 ? -0.5 -33.219 -25.859 1 95.06 178 LYS B O 1
ATOM 7230 N N . ILE B 1 179 ? -1.831 -32.031 -24.5 1 95.88 179 ILE B N 1
ATOM 7231 C CA . ILE B 1 179 ? -3.055 -32.531 -25.109 1 95.88 179 ILE B CA 1
ATOM 7232 C C . ILE B 1 179 ? -4.023 -31.375 -25.359 1 95.88 179 ILE B C 1
ATOM 7234 O O . ILE B 1 179 ? -3.955 -30.344 -24.688 1 95.88 179 ILE B O 1
ATOM 7238 N N . LEU B 1 180 ? -4.848 -31.531 -26.312 1 95.88 180 LEU B N 1
ATOM 7239 C CA . LEU B 1 180 ? -5.922 -30.594 -26.625 1 95.88 180 LEU B CA 1
ATOM 7240 C C . LEU B 1 180 ? -7.27 -31.156 -26.172 1 95.88 180 LEU B C 1
ATOM 7242 O O . LEU B 1 180 ? -7.66 -32.25 -26.562 1 95.88 180 LEU B O 1
ATOM 7246 N N . ILE B 1 181 ? -7.898 -30.5 -25.359 1 96.06 181 ILE B N 1
ATOM 7247 C CA . ILE B 1 181 ? -9.172 -30.938 -24.797 1 96.06 181 ILE B CA 1
ATOM 7248 C C . ILE B 1 181 ? -10.32 -30.203 -25.484 1 96.06 181 ILE B C 1
ATOM 7250 O O . ILE B 1 181 ? -10.414 -28.969 -25.406 1 96.06 181 ILE B O 1
ATOM 7254 N N . PRO B 1 182 ? -11.188 -30.922 -26.109 1 92.12 182 PRO B N 1
ATOM 7255 C CA . PRO B 1 182 ? -12.32 -30.266 -26.766 1 92.12 182 PRO B CA 1
ATOM 7256 C C . PRO B 1 182 ? -13.305 -29.641 -25.781 1 92.12 182 PRO B C 1
ATOM 7258 O O . PRO B 1 182 ? -13.531 -30.188 -24.703 1 92.12 182 PRO B O 1
ATOM 7261 N N . ARG B 1 183 ? -13.844 -28.562 -26.109 1 91.06 183 ARG B N 1
ATOM 7262 C CA . ARG B 1 183 ? -14.859 -27.891 -25.312 1 91.06 183 ARG B CA 1
ATOM 7263 C C . ARG B 1 183 ? -16.266 -28.312 -25.734 1 91.06 183 ARG B C 1
ATOM 7265 O O . ARG B 1 183 ? -16.469 -28.75 -26.875 1 91.06 183 ARG B O 1
ATOM 7272 N N . PRO B 1 184 ? -17.188 -28.172 -24.781 1 85.81 184 PRO B N 1
ATOM 7273 C CA . PRO B 1 184 ? -18.547 -28.594 -25.125 1 85.81 184 PRO B CA 1
ATOM 7274 C C . PRO B 1 184 ? -19.141 -27.766 -26.266 1 85.81 184 PRO B C 1
ATOM 7276 O O . PRO B 1 184 ? -18.859 -26.578 -26.375 1 85.81 184 PRO B O 1
ATOM 7279 N N . LYS B 1 185 ? -19.859 -28.281 -27.156 1 71.62 185 LYS B N 1
ATOM 7280 C CA . LYS B 1 185 ? -20.391 -27.688 -28.375 1 71.62 185 LYS B CA 1
ATOM 7281 C C . LYS B 1 185 ? -21.297 -26.484 -28.047 1 71.62 185 LYS B C 1
ATOM 7283 O O . LYS B 1 185 ? -21.391 -25.547 -28.844 1 71.62 185 LYS B O 1
ATOM 7288 N N . ASN B 1 186 ? -21.969 -26.406 -27 1 62.62 186 ASN B N 1
ATOM 7289 C CA . ASN B 1 186 ? -22.938 -25.359 -26.703 1 62.62 186 ASN B CA 1
ATOM 7290 C C . ASN B 1 186 ? -22.266 -24.078 -26.234 1 62.62 186 ASN B C 1
ATOM 7292 O O . ASN B 1 186 ? -22.922 -23.078 -25.969 1 62.62 186 ASN B O 1
ATOM 7296 N N . ASN B 1 187 ? -20.969 -24.078 -26.25 1 65.5 187 ASN B N 1
ATOM 7297 C CA . ASN B 1 187 ? -20.312 -22.906 -25.688 1 65.5 187 ASN B CA 1
ATOM 7298 C C . ASN B 1 187 ? -19.938 -21.906 -26.797 1 65.5 187 ASN B C 1
ATOM 7300 O O . ASN B 1 187 ? -19.344 -22.281 -27.797 1 65.5 187 ASN B O 1
ATOM 7304 N N . PRO B 1 188 ? -20.547 -20.672 -26.75 1 58.41 188 PRO B N 1
ATOM 7305 C CA . PRO B 1 188 ? -20.219 -19.656 -27.75 1 58.41 188 PRO B CA 1
ATOM 7306 C C . PRO B 1 188 ? -18.703 -19.453 -27.906 1 58.41 188 PRO B C 1
ATOM 7308 O O . PRO B 1 188 ? -18.25 -19.031 -28.969 1 58.41 188 PRO B O 1
ATOM 7311 N N . HIS B 1 189 ? -17.953 -19.641 -26.984 1 59.41 189 HIS B N 1
ATOM 7312 C CA . HIS B 1 189 ? -16.5 -19.469 -27.047 1 59.41 189 HIS B CA 1
ATOM 7313 C C . HIS B 1 189 ? -15.805 -20.766 -27.406 1 59.41 189 HIS B C 1
ATOM 7315 O O . HIS B 1 189 ? -14.578 -20.844 -27.359 1 59.41 189 HIS B O 1
ATOM 7321 N N . GLY B 1 190 ? -16.594 -21.891 -27.734 1 58.47 190 GLY B N 1
ATOM 7322 C CA . GLY B 1 190 ? -16.25 -23.297 -27.688 1 58.47 190 GLY B CA 1
ATOM 7323 C C . GLY B 1 190 ? -15.375 -23.734 -28.859 1 58.47 190 GLY B C 1
ATOM 7324 O O . GLY B 1 190 ? -15.047 -24.922 -28.984 1 58.47 190 GLY B O 1
ATOM 7325 N N . SER B 1 191 ? -15.07 -22.859 -29.703 1 65.44 191 SER B N 1
ATOM 7326 C CA . SER B 1 191 ? -14.461 -23.516 -30.859 1 65.44 191 SER B CA 1
ATOM 7327 C C . SER B 1 191 ? -12.977 -23.781 -30.625 1 65.44 191 SER B C 1
ATOM 7329 O O . SER B 1 191 ? -12.375 -24.641 -31.281 1 65.44 191 SER B O 1
ATOM 7331 N N . GLN B 1 192 ? -12.336 -23.156 -29.625 1 83.31 192 GLN B N 1
ATOM 7332 C CA . GLN B 1 192 ? -10.906 -23.406 -29.453 1 83.31 192 GLN B CA 1
ATOM 7333 C C . GLN B 1 192 ? -10.648 -24.359 -28.297 1 83.31 192 GLN B C 1
ATOM 7335 O O . GLN B 1 192 ? -11.07 -24.109 -27.172 1 83.31 192 GLN B O 1
ATOM 7340 N N . PRO B 1 193 ? -10.039 -25.484 -28.609 1 92.5 193 PRO B N 1
ATOM 7341 C CA . PRO B 1 193 ? -9.734 -26.438 -27.531 1 92.5 193 PRO B CA 1
ATOM 7342 C C . PRO B 1 193 ? -8.836 -25.828 -26.469 1 92.5 193 PRO B C 1
ATOM 7344 O O . PRO B 1 193 ? -8.227 -24.781 -26.688 1 92.5 193 PRO B O 1
ATOM 7347 N N . VAL B 1 194 ? -8.906 -26.422 -25.328 1 96.06 194 VAL B N 1
ATOM 7348 C CA . VAL B 1 194 ? -8.078 -25.984 -24.203 1 96.06 194 VAL B CA 1
ATOM 7349 C C . VAL B 1 194 ? -6.836 -26.859 -24.109 1 96.06 194 VAL B C 1
ATOM 7351 O O . VAL B 1 194 ? -6.918 -28.078 -24.281 1 96.06 194 VAL B O 1
ATOM 7354 N N . VAL B 1 195 ? -5.703 -26.25 -23.875 1 96.94 195 VAL B N 1
ATOM 7355 C CA . VAL B 1 195 ? -4.445 -27 -23.797 1 96.94 195 VAL B CA 1
ATOM 7356 C C . VAL B 1 195 ? -4.227 -27.5 -22.375 1 96.94 195 VAL B C 1
ATOM 7358 O O . VAL B 1 195 ? -4.477 -26.766 -21.406 1 96.94 195 VAL B O 1
ATOM 7361 N N . GLY B 1 196 ? -3.885 -28.766 -22.219 1 97.81 196 GLY B N 1
ATOM 7362 C CA . GLY B 1 196 ? -3.51 -29.344 -20.953 1 97.81 196 GLY B CA 1
ATOM 7363 C C . GLY B 1 196 ? -2.219 -30.141 -21.016 1 97.81 196 GLY B C 1
ATOM 7364 O O . GLY B 1 196 ? -1.761 -30.5 -22.094 1 97.81 196 GLY B O 1
ATOM 7365 N N . TYR B 1 197 ? -1.54 -30.312 -19.875 1 98.06 197 TYR B N 1
ATOM 7366 C CA . TYR B 1 197 ? -0.315 -31.094 -19.734 1 98.06 197 TYR B CA 1
ATOM 7367 C C . TYR B 1 197 ? -0.522 -32.281 -18.797 1 98.06 197 TYR B C 1
ATOM 7369 O O . TYR B 1 197 ? -1.034 -32.125 -17.688 1 98.06 197 TYR B O 1
ATOM 7377 N N . ILE B 1 198 ? -0.12 -33.438 -19.234 1 97.94 198 ILE B N 1
ATOM 7378 C CA . ILE B 1 198 ? -0.288 -34.656 -18.438 1 97.94 198 ILE B CA 1
ATOM 7379 C C . ILE B 1 198 ? 1.028 -35 -17.734 1 97.94 198 ILE B C 1
ATOM 7381 O O . ILE B 1 198 ? 2.092 -34.969 -18.359 1 97.94 198 ILE B O 1
ATOM 7385 N N . TYR B 1 199 ? 1.023 -35.25 -16.453 1 97.62 199 TYR B N 1
ATOM 7386 C CA . TYR B 1 199 ? 2.109 -35.781 -15.633 1 97.62 199 TYR B CA 1
ATOM 7387 C C . TYR B 1 199 ? 1.705 -37.094 -14.984 1 97.62 199 TYR B C 1
ATOM 7389 O O . TYR B 1 199 ? 0.708 -37.156 -14.266 1 97.62 199 TYR B O 1
ATOM 7397 N N . TYR B 1 200 ? 2.475 -38.156 -15.266 1 97.62 200 TYR B N 1
ATOM 7398 C CA . TYR B 1 200 ? 2.09 -39.469 -14.766 1 97.62 200 TYR B CA 1
ATOM 7399 C C . TYR B 1 200 ? 3.301 -40.375 -14.656 1 97.62 200 TYR B C 1
ATOM 7401 O O . TYR B 1 200 ? 4.152 -40.406 -15.555 1 97.62 200 TYR B O 1
ATOM 7409 N N . ASP B 1 201 ? 3.375 -41.031 -13.492 1 95.94 201 ASP B N 1
ATOM 7410 C CA . ASP B 1 201 ? 4.418 -42.031 -13.289 1 95.94 201 ASP B CA 1
ATOM 7411 C C . ASP B 1 201 ? 3.873 -43.438 -13.5 1 95.94 201 ASP B C 1
ATOM 7413 O O . ASP B 1 201 ? 3.73 -44.219 -12.547 1 95.94 201 ASP B O 1
ATOM 7417 N N . GLY B 1 202 ? 3.553 -43.875 -14.688 1 94.88 202 GLY B N 1
ATOM 7418 C CA . GLY B 1 202 ? 3.049 -45.188 -15.094 1 94.88 202 GLY B CA 1
ATOM 7419 C C . GLY B 1 202 ? 3.078 -45.406 -16.594 1 94.88 202 GLY B C 1
ATOM 7420 O O . GLY B 1 202 ? 3.531 -44.531 -17.344 1 94.88 202 GLY B O 1
ATOM 7421 N N . THR B 1 203 ? 2.633 -46.531 -17 1 93.69 203 THR B N 1
ATOM 7422 C CA . THR B 1 203 ? 2.629 -46.844 -18.422 1 93.69 203 THR B CA 1
ATOM 7423 C C . THR B 1 203 ? 1.451 -46.188 -19.125 1 93.69 203 THR B C 1
ATOM 7425 O O . THR B 1 203 ? 0.515 -45.719 -18.469 1 93.69 203 THR B O 1
ATOM 7428 N N . GLN B 1 204 ? 1.588 -46.125 -20.391 1 92.88 204 GLN B N 1
ATOM 7429 C CA . GLN B 1 204 ? 0.5 -45.562 -21.188 1 92.88 204 GLN B CA 1
ATOM 7430 C C . GLN B 1 204 ? -0.788 -46.375 -20.984 1 92.88 204 GLN B C 1
ATOM 7432 O O . GLN B 1 204 ? -1.877 -45.781 -20.938 1 92.88 204 GLN B O 1
ATOM 7437 N N . GLU B 1 205 ? -0.647 -47.656 -20.859 1 92.69 205 GLU B N 1
ATOM 7438 C CA . GLU B 1 205 ? -1.802 -48.531 -20.641 1 92.69 205 GLU B CA 1
ATOM 7439 C C . GLU B 1 205 ? -2.451 -48.219 -19.281 1 92.69 205 GLU B C 1
ATOM 7441 O O . GLU B 1 205 ? -3.678 -48.156 -19.188 1 92.69 205 GLU B O 1
ATOM 7446 N N . SER B 1 206 ? -1.599 -48.031 -18.312 1 94.69 206 SER B N 1
ATOM 7447 C CA . SER B 1 206 ? -2.119 -47.719 -16.984 1 94.69 206 SER B CA 1
ATOM 7448 C C . SER B 1 206 ? -2.779 -46.344 -16.953 1 94.69 206 SER B C 1
ATOM 7450 O O . SER B 1 206 ? -3.736 -46.125 -16.203 1 94.69 206 SER B O 1
ATOM 7452 N N . PHE B 1 207 ? -2.223 -45.469 -17.734 1 95.5 207 PHE B N 1
ATOM 7453 C CA . PHE B 1 207 ? -2.824 -44.156 -17.859 1 95.5 207 PHE B CA 1
ATOM 7454 C C . PHE B 1 207 ? -4.219 -44.25 -18.469 1 95.5 207 PHE B C 1
ATOM 7456 O O . PHE B 1 207 ? -5.176 -43.656 -17.938 1 95.5 207 PHE B O 1
ATOM 7463 N N . GLU B 1 208 ? -4.414 -44.938 -19.516 1 93.69 208 GLU B N 1
ATOM 7464 C CA . GLU B 1 208 ? -5.68 -45.094 -20.234 1 93.69 208 GLU B CA 1
ATOM 7465 C C . GLU B 1 208 ? -6.734 -45.75 -19.359 1 93.69 208 GLU B C 1
ATOM 7467 O O . GLU B 1 208 ? -7.922 -45.469 -19.469 1 93.69 208 GLU B O 1
ATOM 7472 N N . ASN B 1 209 ? -6.258 -46.656 -18.5 1 93.19 209 ASN B N 1
ATOM 7473 C CA . ASN B 1 209 ? -7.199 -47.438 -17.719 1 93.19 209 ASN B CA 1
ATOM 7474 C C . ASN B 1 209 ? -7.367 -46.875 -16.312 1 93.19 209 ASN B C 1
ATOM 7476 O O . ASN B 1 209 ? -8.047 -47.469 -15.477 1 93.19 209 ASN B O 1
ATOM 7480 N N . SER B 1 210 ? -6.785 -45.719 -16.062 1 94.5 210 SER B N 1
ATOM 7481 C CA . SER B 1 210 ? -6.914 -45.125 -14.734 1 94.5 210 SER B CA 1
ATOM 7482 C C . SER B 1 210 ? -8.344 -44.688 -14.461 1 94.5 210 SER B C 1
ATOM 7484 O O . SER B 1 210 ? -9.023 -44.156 -15.352 1 94.5 210 SER B O 1
ATOM 7486 N N . ASP B 1 211 ? -8.828 -44.875 -13.219 1 94.62 211 ASP B N 1
ATOM 7487 C CA . ASP B 1 211 ? -10.156 -44.438 -12.812 1 94.62 211 ASP B CA 1
ATOM 7488 C C . ASP B 1 211 ? -10.07 -43.219 -11.898 1 94.62 211 ASP B C 1
ATOM 7490 O O . ASP B 1 211 ? -11.062 -42.844 -11.281 1 94.62 211 ASP B O 1
ATOM 7494 N N . LYS B 1 212 ? -8.859 -42.719 -11.734 1 97.38 212 LYS B N 1
ATOM 7495 C CA . LYS B 1 212 ? -8.609 -41.531 -10.898 1 97.38 212 LYS B CA 1
ATOM 7496 C C . LYS B 1 212 ? -7.867 -40.469 -11.68 1 97.38 212 LYS B C 1
ATOM 7498 O O . LYS B 1 212 ? -7.086 -40.75 -12.586 1 97.38 212 LYS B O 1
ATOM 7503 N N . LEU B 1 213 ? -8.117 -39.188 -11.352 1 98.38 213 LEU B N 1
ATOM 7504 C CA . LEU B 1 213 ? -7.465 -38.062 -12.016 1 98.38 213 LEU B CA 1
ATOM 7505 C C . LEU B 1 213 ? -7.305 -36.906 -11.047 1 98.38 213 LEU B C 1
ATOM 7507 O O . LEU B 1 213 ? -8.227 -36.562 -10.289 1 98.38 213 LEU B O 1
ATOM 7511 N N . ILE B 1 214 ? -6.121 -36.344 -11.008 1 98.75 214 ILE B N 1
ATOM 7512 C CA . ILE B 1 214 ? -5.891 -35.062 -10.344 1 98.75 214 ILE B CA 1
ATOM 7513 C C . ILE B 1 214 ? -5.949 -33.938 -11.375 1 98.75 214 ILE B C 1
ATOM 7515 O O . ILE B 1 214 ? -5.145 -33.875 -12.305 1 98.75 214 ILE B O 1
ATOM 7519 N N . LEU B 1 215 ? -6.938 -33.062 -11.273 1 98.88 215 LEU B N 1
ATOM 7520 C CA . LEU B 1 215 ? -7.102 -31.938 -12.164 1 98.88 215 LEU B CA 1
ATOM 7521 C C . LEU B 1 215 ? -6.539 -30.656 -11.523 1 98.88 215 LEU B C 1
ATOM 7523 O O . LEU B 1 215 ? -7.094 -30.156 -10.547 1 98.88 215 LEU B O 1
ATOM 7527 N N . ASP B 1 216 ? -5.465 -30.172 -12.141 1 98.81 216 ASP B N 1
ATOM 7528 C CA . ASP B 1 216 ? -4.727 -29.047 -11.555 1 98.81 216 ASP B CA 1
ATOM 7529 C C . ASP B 1 216 ? -4.953 -27.766 -12.359 1 98.81 216 ASP B C 1
ATOM 7531 O O . ASP B 1 216 ? -4.824 -27.766 -13.586 1 98.81 216 ASP B O 1
ATOM 7535 N N . PHE B 1 217 ? -5.383 -26.719 -11.734 1 98.81 217 PHE B N 1
ATOM 7536 C CA . PHE B 1 217 ? -5.383 -25.359 -12.266 1 98.81 217 PHE B CA 1
ATOM 7537 C C . PHE B 1 217 ? -4.277 -24.531 -11.633 1 98.81 217 PHE B C 1
ATOM 7539 O O . PHE B 1 217 ? -4.418 -24.062 -10.5 1 98.81 217 PHE B O 1
ATOM 7546 N N . PRO B 1 218 ? -3.234 -24.281 -12.375 1 98.31 218 PRO B N 1
ATOM 7547 C CA . PRO B 1 218 ? -2.055 -23.641 -11.789 1 98.31 218 PRO B CA 1
ATOM 7548 C C . PRO B 1 218 ? -2.283 -22.156 -11.469 1 98.31 218 PRO B C 1
ATOM 7550 O O . PRO B 1 218 ? -3.072 -21.484 -12.141 1 98.31 218 PRO B O 1
ATOM 7553 N N . GLY B 1 219 ? -1.531 -21.703 -10.484 1 98.25 219 GLY B N 1
ATOM 7554 C CA . GLY B 1 219 ? -1.53 -20.281 -10.18 1 98.25 219 GLY B CA 1
ATOM 7555 C C . GLY B 1 219 ? -0.737 -19.453 -11.18 1 98.25 219 GLY B C 1
ATOM 7556 O O . GLY B 1 219 ? -0.273 -19.984 -12.195 1 98.25 219 GLY B O 1
ATOM 7557 N N . GLY B 1 220 ? -0.635 -18.188 -10.898 1 98.12 220 GLY B N 1
ATOM 7558 C CA . GLY B 1 220 ? 0.07 -17.266 -11.781 1 98.12 220 GLY B CA 1
ATOM 7559 C C . GLY B 1 220 ? -0.619 -15.922 -11.914 1 98.12 220 GLY B C 1
ATOM 7560 O O . GLY B 1 220 ? -0.433 -15.219 -12.906 1 98.12 220 GLY B O 1
ATOM 7561 N N . GLY B 1 221 ? -1.411 -15.586 -11 1 98.19 221 GLY B N 1
ATOM 7562 C CA . GLY B 1 221 ? -2.082 -14.297 -11 1 98.19 221 GLY B CA 1
ATOM 7563 C C . GLY B 1 221 ? -3.025 -14.109 -12.172 1 98.19 221 GLY B C 1
ATOM 7564 O O . GLY B 1 221 ? -3.303 -12.977 -12.578 1 98.19 221 GLY B O 1
ATOM 7565 N N . PHE B 1 222 ? -3.402 -15.125 -12.844 1 98.12 222 PHE B N 1
ATOM 7566 C CA . PHE B 1 222 ? -4.285 -15.141 -14 1 98.12 222 PHE B CA 1
ATOM 7567 C C . PHE B 1 222 ? -3.564 -14.609 -15.234 1 98.12 222 PHE B C 1
ATOM 7569 O O . PHE B 1 222 ? -4.152 -14.523 -16.312 1 98.12 222 PHE B O 1
ATOM 7576 N N . ILE B 1 223 ? -2.285 -14.242 -15.086 1 98 223 ILE B N 1
ATOM 7577 C CA . ILE B 1 223 ? -1.606 -13.477 -16.125 1 98 223 ILE B CA 1
ATOM 7578 C C . ILE B 1 223 ? -0.45 -14.289 -16.703 1 98 223 ILE B C 1
ATOM 7580 O O . ILE B 1 223 ? -0.076 -14.117 -17.859 1 98 223 ILE B O 1
ATOM 7584 N N . THR B 1 224 ? 0.102 -15.18 -15.844 1 97.44 224 THR B N 1
ATOM 7585 C CA . THR B 1 224 ? 1.368 -15.805 -16.219 1 97.44 224 THR B CA 1
ATOM 7586 C C . THR B 1 224 ? 1.422 -17.25 -15.75 1 97.44 224 THR B C 1
ATOM 7588 O O . THR B 1 224 ? 0.461 -17.75 -15.164 1 97.44 224 THR B O 1
ATOM 7591 N N . MET B 1 225 ? 2.469 -17.969 -16.125 1 97.56 225 MET B N 1
ATOM 7592 C CA . MET B 1 225 ? 2.92 -19.25 -15.594 1 97.56 225 MET B CA 1
ATOM 7593 C C . MET B 1 225 ? 2.084 -20.391 -16.156 1 97.56 225 MET B C 1
ATOM 7595 O O . MET B 1 225 ? 1.229 -20.938 -15.453 1 97.56 225 MET B O 1
ATOM 7599 N N . PRO B 1 226 ? 2.369 -20.891 -17.25 1 96.94 226 PRO B N 1
ATOM 7600 C CA . PRO B 1 226 ? 1.796 -22.156 -17.734 1 96.94 226 PRO B CA 1
ATOM 7601 C C . PRO B 1 226 ? 2.252 -23.359 -16.922 1 96.94 226 PRO B C 1
ATOM 7603 O O . PRO B 1 226 ? 3.15 -23.25 -16.078 1 96.94 226 PRO B O 1
ATOM 7606 N N . PRO B 1 227 ? 1.708 -24.484 -17.141 1 97.06 227 PRO B N 1
ATOM 7607 C CA . PRO B 1 227 ? 1.956 -25.672 -16.312 1 97.06 227 PRO B CA 1
ATOM 7608 C C . PRO B 1 227 ? 3.439 -26.016 -16.203 1 97.06 227 PRO B C 1
ATOM 7610 O O . PRO B 1 227 ? 3.904 -26.422 -15.133 1 97.06 227 PRO B O 1
ATOM 7613 N N . PRO B 1 228 ? 4.301 -25.828 -17.219 1 94.81 228 PRO B N 1
ATOM 7614 C CA . PRO B 1 228 ? 5.719 -26.156 -17.078 1 94.81 228 PRO B CA 1
ATOM 7615 C C . PRO B 1 228 ? 6.406 -25.344 -15.984 1 94.81 228 PRO B C 1
ATOM 7617 O O . PRO B 1 228 ? 7.438 -25.766 -15.445 1 94.81 228 PRO B O 1
ATOM 7620 N N . CYS B 1 229 ? 5.855 -24.156 -15.664 1 95.69 229 CYS B N 1
ATOM 7621 C CA . CYS B 1 229 ? 6.41 -23.344 -14.586 1 95.69 229 CYS B CA 1
ATOM 7622 C C . CYS B 1 229 ? 6.113 -23.969 -13.227 1 95.69 229 CYS B C 1
ATOM 7624 O O . CYS B 1 229 ? 6.707 -23.578 -12.219 1 95.69 229 CYS B O 1
ATOM 7626 N N . HIS B 1 230 ? 5.25 -24.953 -13.156 1 95.69 230 HIS B N 1
ATOM 7627 C CA . HIS B 1 230 ? 4.809 -25.594 -11.922 1 95.69 230 HIS B CA 1
ATOM 7628 C C . HIS B 1 230 ? 5.281 -27.031 -11.844 1 95.69 230 HIS B C 1
ATOM 7630 O O . HIS B 1 230 ? 4.809 -27.797 -11 1 95.69 230 HIS B O 1
ATOM 7636 N N . GLU B 1 231 ? 6.148 -27.469 -12.656 1 92.06 231 GLU B N 1
ATOM 7637 C CA . GLU B 1 231 ? 6.539 -28.859 -12.852 1 92.06 231 GLU B CA 1
ATOM 7638 C C . GLU B 1 231 ? 7.18 -29.438 -11.586 1 92.06 231 GLU B C 1
ATOM 7640 O O . GLU B 1 231 ? 7.039 -30.625 -11.297 1 92.06 231 GLU B O 1
ATOM 7645 N N . ASP B 1 232 ? 7.824 -28.594 -10.797 1 90.06 232 ASP B N 1
ATOM 7646 C CA . ASP B 1 232 ? 8.555 -29.078 -9.625 1 90.06 232 ASP B CA 1
ATOM 7647 C C . ASP B 1 232 ? 7.625 -29.812 -8.664 1 90.06 232 ASP B C 1
ATOM 7649 O O . ASP B 1 232 ? 7.863 -30.969 -8.328 1 90.06 232 ASP B O 1
ATOM 7653 N N . TYR B 1 233 ? 6.516 -29.203 -8.273 1 94.56 233 TYR B N 1
ATOM 7654 C CA . TYR B 1 233 ? 5.648 -29.891 -7.316 1 94.56 233 TYR B CA 1
ATOM 7655 C C . TYR B 1 233 ? 4.715 -30.859 -8.023 1 94.56 233 TYR B C 1
ATOM 7657 O O . TYR B 1 233 ? 4.297 -31.875 -7.445 1 94.56 233 TYR B O 1
ATOM 7665 N N . LEU B 1 234 ? 4.387 -30.656 -9.352 1 96.5 234 LEU B N 1
ATOM 7666 C CA . LEU B 1 234 ? 3.527 -31.562 -10.094 1 96.5 234 LEU B CA 1
ATOM 7667 C C . LEU B 1 234 ? 4.188 -32.938 -10.25 1 96.5 234 LEU B C 1
ATOM 7669 O O . LEU B 1 234 ? 3.535 -33.969 -10.086 1 96.5 234 LEU B O 1
ATOM 7673 N N . CYS B 1 235 ? 5.492 -32.938 -10.531 1 95.56 235 CYS B N 1
ATOM 7674 C CA . CYS B 1 235 ? 6.219 -34.188 -10.695 1 95.56 235 CYS B CA 1
ATOM 7675 C C . CYS B 1 235 ? 6.293 -34.938 -9.383 1 95.56 235 CYS B C 1
ATOM 7677 O O . CYS B 1 235 ? 6.148 -36.188 -9.359 1 95.56 235 CYS B O 1
ATOM 7679 N N . HIS B 1 236 ? 6.477 -34.188 -8.32 1 95.25 236 HIS B N 1
ATOM 7680 C CA . HIS B 1 236 ? 6.516 -34.812 -7.012 1 95.25 236 HIS B CA 1
ATOM 7681 C C . HIS B 1 236 ? 5.168 -35.438 -6.664 1 95.25 236 HIS B C 1
ATOM 7683 O O . HIS B 1 236 ? 5.117 -36.562 -6.133 1 95.25 236 HIS B O 1
ATOM 7689 N N . TRP B 1 237 ? 4.102 -34.75 -6.949 1 97.69 237 TRP B N 1
ATOM 7690 C CA . TRP B 1 237 ? 2.77 -35.25 -6.672 1 97.69 237 TRP B CA 1
ATOM 7691 C C . TRP B 1 237 ? 2.484 -36.5 -7.508 1 97.69 237 TRP B C 1
ATOM 7693 O O . TRP B 1 237 ? 1.941 -37.5 -7.004 1 97.69 237 TRP B O 1
ATOM 7703 N N . ALA B 1 238 ? 2.838 -36.469 -8.805 1 97.44 238 ALA B N 1
ATOM 7704 C CA . ALA B 1 238 ? 2.621 -37.594 -9.688 1 97.44 238 ALA B CA 1
ATOM 7705 C C . ALA B 1 238 ? 3.389 -38.844 -9.203 1 97.44 238 ALA B C 1
ATOM 7707 O O . ALA B 1 238 ? 2.863 -39.938 -9.219 1 97.44 238 ALA B O 1
ATOM 7708 N N . LYS B 1 239 ? 4.574 -38.625 -8.766 1 95.94 239 LYS B N 1
ATOM 7709 C CA . LYS B 1 239 ? 5.422 -39.719 -8.297 1 95.94 239 LYS B CA 1
ATOM 7710 C C . LYS B 1 239 ? 4.895 -40.312 -6.992 1 95.94 239 LYS B C 1
ATOM 7712 O O . LYS B 1 239 ? 4.914 -41.531 -6.801 1 95.94 239 LYS B O 1
ATOM 7717 N N . LYS B 1 240 ? 4.406 -39.5 -6.137 1 95.19 240 LYS B N 1
ATOM 7718 C CA . LYS B 1 240 ? 3.99 -39.906 -4.805 1 95.19 240 LYS B CA 1
ATOM 7719 C C . LYS B 1 240 ? 2.609 -40.562 -4.84 1 95.19 240 LYS B C 1
ATOM 7721 O O . LYS B 1 240 ? 2.34 -41.5 -4.094 1 95.19 240 LYS B O 1
ATOM 7726 N N . THR B 1 241 ? 1.715 -40.031 -5.676 1 96.25 241 THR B N 1
ATOM 7727 C CA . THR B 1 241 ? 0.336 -40.531 -5.68 1 96.25 241 THR B CA 1
ATOM 7728 C C . THR B 1 241 ? 0.157 -41.656 -6.691 1 96.25 241 THR B C 1
ATOM 7730 O O . THR B 1 241 ? -0.785 -42.438 -6.59 1 96.25 241 THR B O 1
ATOM 7733 N N . HIS B 1 242 ? 0.939 -41.719 -7.715 1 95.81 242 HIS B N 1
ATOM 7734 C CA . HIS B 1 242 ? 0.8 -42.625 -8.844 1 95.81 242 HIS B CA 1
ATOM 7735 C C . HIS B 1 242 ? -0.552 -42.469 -9.523 1 95.81 242 HIS B C 1
ATOM 7737 O O . HIS B 1 242 ? -1.17 -43.438 -9.945 1 95.81 242 HIS B O 1
ATOM 7743 N N . VAL B 1 243 ? -1.046 -41.25 -9.453 1 97.69 243 VAL B N 1
ATOM 7744 C CA . VAL B 1 243 ? -2.273 -40.875 -10.133 1 97.69 243 VAL B CA 1
ATOM 7745 C C . VAL B 1 243 ? -1.951 -39.875 -11.242 1 97.69 243 VAL B C 1
ATOM 7747 O O . VAL B 1 243 ? -1.119 -38.969 -11.062 1 97.69 243 VAL B O 1
ATOM 7750 N N . PRO B 1 244 ? -2.555 -40.031 -12.477 1 98.06 244 PRO B N 1
ATOM 7751 C CA . PRO B 1 244 ? -2.326 -39.031 -13.523 1 98.06 244 PRO B CA 1
ATOM 7752 C C . PRO B 1 244 ? -2.764 -37.625 -13.117 1 98.06 244 PRO B C 1
ATOM 7754 O O . PRO B 1 244 ? -3.812 -37.469 -12.492 1 98.06 244 PRO B O 1
ATOM 7757 N N . ILE B 1 245 ? -1.906 -36.688 -13.445 1 98.69 245 ILE B N 1
ATOM 7758 C CA . ILE B 1 245 ? -2.215 -35.281 -13.188 1 98.69 245 ILE B CA 1
ATOM 7759 C C . ILE B 1 245 ? -2.408 -34.531 -14.508 1 98.69 245 ILE B C 1
ATOM 7761 O O . ILE B 1 245 ? -1.566 -34.625 -15.406 1 98.69 245 ILE B O 1
ATOM 7765 N N . LEU B 1 246 ? -3.527 -33.906 -14.695 1 98.75 246 LEU B N 1
ATOM 7766 C CA . LEU B 1 246 ? -3.779 -33 -15.812 1 98.75 246 LEU B CA 1
ATOM 7767 C C . LEU B 1 246 ? -3.715 -31.547 -15.352 1 98.75 246 LEU B C 1
ATOM 7769 O O . LEU B 1 246 ? -4.543 -31.109 -14.547 1 98.75 246 LEU B O 1
ATOM 7773 N N . SER B 1 247 ? -2.682 -30.812 -15.766 1 98.81 247 SER B N 1
ATOM 7774 C CA . SER B 1 247 ? -2.541 -29.391 -15.461 1 98.81 247 SER B CA 1
ATOM 7775 C C . SER B 1 247 ? -2.967 -28.516 -16.641 1 98.81 247 SER B C 1
ATOM 7777 O O . SER B 1 247 ? -2.463 -28.688 -17.75 1 98.81 247 SER B O 1
ATOM 7779 N N . ILE B 1 248 ? -3.85 -27.562 -16.438 1 98.75 248 ILE B N 1
ATOM 7780 C CA . ILE B 1 248 ? -4.496 -26.844 -17.531 1 98.75 248 ILE B CA 1
ATOM 7781 C C . ILE B 1 248 ? -3.732 -25.562 -17.828 1 98.75 248 ILE B C 1
ATOM 7783 O O . ILE B 1 248 ? -3.377 -24.812 -16.906 1 98.75 248 ILE B O 1
ATOM 7787 N N . ASP B 1 249 ? -3.438 -25.328 -19.078 1 98.31 249 ASP B N 1
ATOM 7788 C CA . ASP B 1 249 ? -2.871 -24.078 -19.547 1 98.31 249 ASP B CA 1
ATOM 7789 C C . ASP B 1 249 ? -3.969 -23.109 -20 1 98.31 249 ASP B C 1
ATOM 7791 O O . ASP B 1 249 ? -4.035 -22.766 -21.188 1 98.31 249 ASP B O 1
ATOM 7795 N N . TYR B 1 250 ? -4.758 -22.688 -19.062 1 97.56 250 TYR B N 1
ATOM 7796 C CA . TYR B 1 250 ? -5.879 -21.812 -19.391 1 97.56 250 TYR B CA 1
ATOM 7797 C C . TYR B 1 250 ? -5.387 -20.469 -19.922 1 97.56 250 TYR B C 1
ATOM 7799 O O . TYR B 1 250 ? -4.25 -20.062 -19.656 1 97.56 250 TYR B O 1
ATOM 7807 N N . ALA B 1 251 ? -6.25 -19.75 -20.656 1 95.56 251 ALA B N 1
ATOM 7808 C CA . ALA B 1 251 ? -5.93 -18.469 -21.281 1 95.56 251 ALA B CA 1
ATOM 7809 C C . ALA B 1 251 ? -5.602 -17.422 -20.234 1 95.56 251 ALA B C 1
ATOM 7811 O O . ALA B 1 251 ? -6.211 -17.375 -19.156 1 95.56 251 ALA B O 1
ATOM 7812 N N . LYS B 1 252 ? -4.645 -16.5 -20.625 1 97.44 252 LYS B N 1
ATOM 7813 C CA . LYS B 1 252 ? -4.117 -15.555 -19.641 1 97.44 252 LYS B CA 1
ATOM 7814 C C . LYS B 1 252 ? -4.629 -14.141 -19.922 1 97.44 252 LYS B C 1
ATOM 7816 O O . LYS B 1 252 ? -4.844 -13.773 -21.078 1 97.44 252 LYS B O 1
ATOM 7821 N N . ALA B 1 253 ? -4.891 -13.438 -18.859 1 96.38 253 ALA B N 1
ATOM 7822 C CA . ALA B 1 253 ? -5.172 -12.008 -18.938 1 96.38 253 ALA B CA 1
ATOM 7823 C C . ALA B 1 253 ? -3.887 -11.211 -19.125 1 96.38 253 ALA B C 1
ATOM 7825 O O . ALA B 1 253 ? -2.803 -11.664 -18.766 1 96.38 253 ALA B O 1
ATOM 7826 N N . PRO B 1 254 ? -3.875 -9.938 -19.781 1 94.94 254 PRO B N 1
ATOM 7827 C CA . PRO B 1 254 ? -5.082 -9.172 -20.109 1 94.94 254 PRO B CA 1
ATOM 7828 C C . PRO B 1 254 ? -5.668 -9.562 -21.469 1 94.94 254 PRO B C 1
ATOM 7830 O O . PRO B 1 254 ? -6.75 -9.094 -21.844 1 94.94 254 PRO B O 1
ATOM 7833 N N . GLU B 1 255 ? -5.004 -10.445 -22.25 1 94.44 255 GLU B N 1
ATOM 7834 C CA . GLU B 1 255 ? -5.52 -10.844 -23.562 1 94.44 255 GLU B CA 1
ATOM 7835 C C . GLU B 1 255 ? -6.895 -11.492 -23.438 1 94.44 255 GLU B C 1
ATOM 7837 O O . GLU B 1 255 ? -7.773 -11.258 -24.266 1 94.44 255 GLU B O 1
ATOM 7842 N N . PHE B 1 256 ? -7.109 -12.328 -22.469 1 93.56 256 PHE B N 1
ATOM 7843 C CA . PHE B 1 256 ? -8.367 -12.992 -22.172 1 93.56 256 PHE B CA 1
ATOM 7844 C C . PHE B 1 256 ? -8.828 -12.68 -20.75 1 93.56 256 PHE B C 1
ATOM 7846 O O . PHE B 1 256 ? -8.602 -13.477 -19.828 1 93.56 256 PHE B O 1
ATOM 7853 N N . PRO B 1 257 ? -9.492 -11.594 -20.562 1 93.06 257 PRO B N 1
ATOM 7854 C CA . PRO B 1 257 ? -9.891 -11.148 -19.219 1 93.06 257 PRO B CA 1
ATOM 7855 C C . PRO B 1 257 ? -11.008 -12.008 -18.625 1 93.06 257 PRO B C 1
ATOM 7857 O O . PRO B 1 257 ? -11.531 -12.898 -19.297 1 93.06 257 PRO B O 1
ATOM 7860 N N . TYR B 1 258 ? -11.367 -11.805 -17.406 1 93.62 258 TYR B N 1
ATOM 7861 C CA . TYR B 1 258 ? -12.445 -12.461 -16.672 1 93.62 258 TYR B CA 1
ATOM 7862 C C . TYR B 1 258 ? -13.766 -12.336 -17.406 1 93.62 258 TYR B C 1
ATOM 7864 O O . TYR B 1 258 ? -14.117 -11.258 -17.906 1 93.62 258 TYR B O 1
ATOM 7872 N N . PRO B 1 259 ? -14.398 -13.484 -17.5 1 92.56 259 PRO B N 1
ATOM 7873 C CA . PRO B 1 259 ? -14.266 -14.781 -16.844 1 92.56 259 PRO B CA 1
ATOM 7874 C C . PRO B 1 259 ? -13.789 -15.875 -17.797 1 92.56 259 PRO B C 1
ATOM 7876 O O . PRO B 1 259 ? -14.164 -17.047 -17.656 1 92.56 259 PRO B O 1
ATOM 7879 N N . TYR B 1 260 ? -12.977 -15.547 -18.766 1 92.75 260 TYR B N 1
ATOM 7880 C CA . TYR B 1 260 ? -12.609 -16.453 -19.844 1 92.75 260 TYR B CA 1
ATOM 7881 C C . TYR B 1 260 ? -11.922 -17.703 -19.297 1 92.75 260 TYR B C 1
ATOM 7883 O O . TYR B 1 260 ? -12.305 -18.828 -19.625 1 92.75 260 TYR B O 1
ATOM 7891 N N . ALA B 1 261 ? -10.938 -17.5 -18.5 1 95.5 261 ALA B N 1
ATOM 7892 C CA . ALA B 1 261 ? -10.18 -18.625 -17.938 1 95.5 261 ALA B CA 1
ATOM 7893 C C . ALA B 1 261 ? -11.086 -19.547 -17.125 1 95.5 261 ALA B C 1
ATOM 7895 O O . ALA B 1 261 ? -10.969 -20.766 -17.203 1 95.5 261 ALA B O 1
ATOM 7896 N N . LEU B 1 262 ? -11.961 -18.953 -16.312 1 95.81 262 LEU B N 1
ATOM 7897 C CA . LEU B 1 262 ? -12.922 -19.703 -15.523 1 95.81 262 LEU B CA 1
ATOM 7898 C C . LEU B 1 262 ? -13.805 -20.578 -16.422 1 95.81 262 LEU B C 1
ATOM 7900 O O . LEU B 1 262 ? -14.008 -21.75 -16.141 1 95.81 262 LEU B O 1
ATOM 7904 N N . GLU B 1 263 ? -14.289 -20.031 -17.484 1 93.56 263 GLU B N 1
ATOM 7905 C CA . GLU B 1 263 ? -15.148 -20.75 -18.422 1 93.56 263 GLU B CA 1
ATOM 7906 C C . GLU B 1 263 ? -14.398 -21.891 -19.109 1 93.56 263 GLU B C 1
ATOM 7908 O O . GLU B 1 263 ? -14.953 -22.969 -19.281 1 93.56 263 GLU B O 1
ATOM 7913 N N . GLU B 1 264 ? -13.164 -21.609 -19.422 1 95 264 GLU B N 1
ATOM 7914 C CA . GLU B 1 264 ? -12.336 -22.656 -20.016 1 95 264 GLU B CA 1
ATOM 7915 C C . GLU B 1 264 ? -12.172 -23.844 -19.062 1 95 264 GLU B C 1
ATOM 7917 O O . GLU B 1 264 ? -12.312 -25 -19.453 1 95 264 GLU B O 1
ATOM 7922 N N . CYS B 1 265 ? -11.891 -23.5 -17.859 1 97.81 265 CYS B N 1
ATOM 7923 C CA . CYS B 1 265 ? -11.625 -24.547 -16.875 1 97.81 265 CYS B CA 1
ATOM 7924 C C . CYS B 1 265 ? -12.891 -25.328 -16.547 1 97.81 265 CYS B C 1
ATOM 7926 O O . CYS B 1 265 ? -12.836 -26.547 -16.328 1 97.81 265 CYS B O 1
ATOM 7928 N N . PHE B 1 266 ? -14.047 -24.672 -16.531 1 96.62 266 PHE B N 1
ATOM 7929 C CA . PHE B 1 266 ? -15.32 -25.359 -16.359 1 96.62 266 PHE B CA 1
ATOM 7930 C C . PHE B 1 266 ? -15.602 -26.297 -17.531 1 96.62 266 PHE B C 1
ATOM 7932 O O . PHE B 1 266 ? -16.047 -27.438 -17.328 1 96.62 266 PHE B O 1
ATOM 7939 N N . ASP B 1 267 ? -15.344 -25.797 -18.734 1 95.44 267 ASP B N 1
ATOM 7940 C CA . ASP B 1 267 ? -15.547 -26.609 -19.938 1 95.44 267 ASP B CA 1
ATOM 7941 C C . ASP B 1 267 ? -14.695 -27.875 -19.891 1 95.44 267 ASP B C 1
ATOM 7943 O O . ASP B 1 267 ? -15.141 -28.938 -20.312 1 95.44 267 ASP B O 1
ATOM 7947 N N . VAL B 1 268 ? -13.5 -27.719 -19.438 1 97.38 268 VAL B N 1
ATOM 7948 C CA . VAL B 1 268 ? -12.594 -28.859 -19.344 1 97.38 268 VAL B CA 1
ATOM 7949 C C . VAL B 1 268 ? -13.172 -29.891 -18.391 1 97.38 268 VAL B C 1
ATOM 7951 O O . VAL B 1 268 ? -13.211 -31.094 -18.703 1 97.38 268 VAL B O 1
ATOM 7954 N N . TYR B 1 269 ? -13.609 -29.438 -17.188 1 97.94 269 TYR B N 1
ATOM 7955 C CA . TYR B 1 269 ? -14.203 -30.359 -16.219 1 97.94 269 TYR B CA 1
ATOM 7956 C C . TYR B 1 269 ? -15.406 -31.078 -16.828 1 97.94 269 TYR B C 1
ATOM 7958 O O . TYR B 1 269 ? -15.531 -32.312 -16.688 1 97.94 269 TYR B O 1
ATOM 7966 N N . GLN B 1 270 ? -16.281 -30.375 -17.484 1 95.81 270 GLN B N 1
ATOM 7967 C CA . GLN B 1 270 ? -17.469 -30.922 -18.094 1 95.81 270 GLN B CA 1
ATOM 7968 C C . GLN B 1 270 ? -17.125 -31.953 -19.172 1 95.81 270 GLN B C 1
ATOM 7970 O O . GLN B 1 270 ? -17.703 -33.031 -19.219 1 95.81 270 GLN B O 1
ATOM 7975 N N . SER B 1 271 ? -16.156 -31.609 -20 1 95.38 271 SER B N 1
ATOM 7976 C CA . SER B 1 271 ? -15.734 -32.5 -21.062 1 95.38 271 SER B CA 1
ATOM 7977 C C . SER B 1 271 ? -15.172 -33.812 -20.516 1 95.38 271 SER B C 1
ATOM 7979 O O . SER B 1 271 ? -15.453 -34.875 -21.047 1 95.38 271 SER B O 1
ATOM 7981 N N . ILE B 1 272 ? -14.414 -33.75 -19.469 1 97.56 272 ILE B N 1
ATOM 7982 C CA . ILE B 1 272 ? -13.805 -34.938 -18.859 1 97.56 272 ILE B CA 1
ATOM 7983 C C . ILE B 1 272 ? -14.898 -35.812 -18.266 1 97.56 272 ILE B C 1
ATOM 7985 O O . ILE B 1 272 ? -14.891 -37.031 -18.453 1 97.56 272 ILE B O 1
ATOM 7989 N N . MET B 1 273 ? -15.812 -35.188 -17.531 1 96.38 273 MET B N 1
ATOM 7990 C CA . MET B 1 273 ? -16.859 -35.938 -16.828 1 96.38 273 MET B CA 1
ATOM 7991 C C . MET B 1 273 ? -17.828 -36.594 -17.828 1 96.38 273 MET B C 1
ATOM 7993 O O . MET B 1 273 ? -18.188 -37.75 -17.672 1 96.38 273 MET B O 1
ATOM 7997 N N . GLU B 1 274 ? -18.188 -35.844 -18.875 1 94 274 GLU B N 1
ATOM 7998 C CA . GLU B 1 274 ? -19.141 -36.344 -19.859 1 94 274 GLU B CA 1
ATOM 7999 C C . GLU B 1 274 ? -18.531 -37.5 -20.656 1 94 274 GLU B C 1
ATOM 8001 O O . GLU B 1 274 ? -19.25 -38.438 -21.031 1 94 274 GLU B O 1
ATOM 8006 N N . SER B 1 275 ? -17.297 -37.469 -20.906 1 94.94 275 SER B N 1
ATOM 8007 C CA . SER B 1 275 ? -16.625 -38.5 -21.688 1 94.94 275 SER B CA 1
ATOM 8008 C C . SER B 1 275 ? -16.031 -39.594 -20.812 1 94.94 275 SER B C 1
ATOM 8010 O O . SER B 1 275 ? -15.43 -40.562 -21.297 1 94.94 275 SER B O 1
ATOM 8012 N N . ASN B 1 276 ? -16.109 -39.406 -19.516 1 96.88 276 ASN B N 1
ATOM 8013 C CA . ASN B 1 276 ? -15.492 -40.281 -18.531 1 96.88 276 ASN B CA 1
ATOM 8014 C C . ASN B 1 276 ? -14.008 -40.469 -18.812 1 96.88 276 ASN B C 1
ATOM 8016 O O . ASN B 1 276 ? -13.516 -41.625 -18.828 1 96.88 276 ASN B O 1
ATOM 8020 N N . GLY B 1 277 ? -13.375 -39.344 -19.203 1 96.56 277 GLY B N 1
ATOM 8021 C CA . GLY B 1 277 ? -11.93 -39.344 -19.375 1 96.56 277 GLY B CA 1
ATOM 8022 C C . GLY B 1 277 ? -11.492 -39.5 -20.812 1 96.56 277 GLY B C 1
ATOM 8023 O O . GLY B 1 277 ? -10.328 -39.281 -21.141 1 96.56 277 GLY B O 1
ATOM 8024 N N . GLU B 1 278 ? -12.336 -39.875 -21.75 1 95.88 278 GLU B N 1
ATOM 8025 C CA . GLU B 1 278 ? -11.953 -40.094 -23.141 1 95.88 278 GLU B CA 1
ATOM 8026 C C . GLU B 1 278 ? -11.398 -38.812 -23.766 1 95.88 278 GLU B C 1
ATOM 8028 O O . GLU B 1 278 ? -10.5 -38.844 -24.609 1 95.88 278 GLU B O 1
ATOM 8033 N N . ALA B 1 279 ? -11.883 -37.688 -23.328 1 95.25 279 ALA B N 1
ATOM 8034 C CA . ALA B 1 279 ? -11.5 -36.406 -23.844 1 95.25 279 ALA B CA 1
ATOM 8035 C C . ALA B 1 279 ? -10.016 -36.125 -23.594 1 95.25 279 ALA B C 1
ATOM 8037 O O . ALA B 1 279 ? -9.414 -35.281 -24.25 1 95.25 279 ALA B O 1
ATOM 8038 N N . ILE B 1 280 ? -9.422 -36.875 -22.656 1 96.88 280 ILE B N 1
ATOM 8039 C CA . ILE B 1 280 ? -8.023 -36.625 -22.344 1 96.88 280 ILE B CA 1
ATOM 8040 C C . ILE B 1 280 ? -7.18 -37.844 -22.641 1 96.88 280 ILE B C 1
ATOM 8042 O O . ILE B 1 280 ? -6.062 -38 -22.125 1 96.88 280 ILE B O 1
ATOM 8046 N N . GLY B 1 281 ? -7.715 -38.812 -23.312 1 94.06 281 GLY B N 1
ATOM 8047 C CA . GLY B 1 281 ? -6.953 -39.969 -23.781 1 94.06 281 GLY B CA 1
ATOM 8048 C C . GLY B 1 281 ? -7.133 -41.188 -22.906 1 94.06 281 GLY B C 1
ATOM 8049 O O . GLY B 1 281 ? -6.418 -42.188 -23.062 1 94.06 281 GLY B O 1
ATOM 8050 N N . MET B 1 282 ? -8.086 -41.188 -21.969 1 95.56 282 MET B N 1
ATOM 8051 C CA . MET B 1 282 ? -8.406 -42.344 -21.172 1 95.56 282 MET B CA 1
ATOM 8052 C C . MET B 1 282 ? -9.445 -43.219 -21.859 1 95.56 282 MET B C 1
ATOM 8054 O O . MET B 1 282 ? -9.914 -42.875 -22.953 1 95.56 282 MET B O 1
ATOM 8058 N N . SER B 1 283 ? -9.906 -44.312 -21.312 1 93.12 283 SER B N 1
ATOM 8059 C CA . SER B 1 283 ? -10.695 -45.344 -21.984 1 93.12 283 SER B CA 1
ATOM 8060 C C . SER B 1 283 ? -12.164 -44.938 -22.062 1 93.12 283 SER B C 1
ATOM 8062 O O . SER B 1 283 ? -12.922 -45.5 -22.859 1 93.12 283 SER B O 1
ATOM 8064 N N . GLY B 1 284 ? -12.523 -43.906 -21.328 1 94.81 284 GLY B N 1
ATOM 8065 C CA . GLY B 1 284 ? -13.922 -43.5 -21.344 1 94.81 284 GLY B CA 1
ATOM 8066 C C . GLY B 1 284 ? -14.828 -44.438 -20.562 1 94.81 284 GLY B C 1
ATOM 8067 O O . GLY B 1 284 ? -14.484 -44.875 -19.453 1 94.81 284 GLY B O 1
ATOM 8068 N N . TRP B 1 285 ? -15.992 -44.781 -21.141 1 95.25 285 TRP B N 1
ATOM 8069 C CA . TRP B 1 285 ? -17.031 -45.469 -20.422 1 95.25 285 TRP B CA 1
ATOM 8070 C C . TRP B 1 285 ? -16.844 -47 -20.547 1 95.25 285 TRP B C 1
ATOM 8072 O O . TRP B 1 285 ? -17.484 -47.75 -19.828 1 95.25 285 TRP B O 1
ATOM 8082 N N . THR B 1 286 ? -16.016 -47.375 -21.516 1 91.81 286 THR B N 1
ATOM 8083 C CA . THR B 1 286 ? -15.898 -48.812 -21.781 1 91.81 286 THR B CA 1
ATOM 8084 C C . THR B 1 286 ? -14.438 -49.25 -21.734 1 91.81 286 THR B C 1
ATOM 8086 O O . THR B 1 286 ? -13.555 -48.562 -22.266 1 91.81 286 THR B O 1
ATOM 8089 N N . ASN B 1 287 ? -14.305 -50.438 -21.078 1 86.75 287 ASN B N 1
ATOM 8090 C CA . ASN B 1 287 ? -12.977 -51.031 -21.062 1 86.75 287 ASN B CA 1
ATOM 8091 C C . ASN B 1 287 ? -12.672 -51.719 -22.391 1 86.75 287 ASN B C 1
ATOM 8093 O O . ASN B 1 287 ? -13.547 -51.844 -23.25 1 86.75 287 ASN B O 1
ATOM 8097 N N . LYS B 1 288 ? -11.406 -52.156 -22.531 1 80.25 288 LYS B N 1
ATOM 8098 C CA . LYS B 1 288 ? -11.008 -52.844 -23.75 1 80.25 288 LYS B CA 1
ATOM 8099 C C . LYS B 1 288 ? -11.805 -54.156 -23.922 1 80.25 288 LYS B C 1
ATOM 8101 O O . LYS B 1 288 ? -12.055 -54.594 -25.047 1 80.25 288 LYS B O 1
ATOM 8106 N N . ASP B 1 289 ? -12.219 -54.75 -22.766 1 84.31 289 ASP B N 1
ATOM 8107 C CA . ASP B 1 289 ? -12.93 -56 -22.797 1 84.31 289 ASP B CA 1
ATOM 8108 C C . ASP B 1 289 ? -14.43 -55.781 -22.984 1 84.31 289 ASP B C 1
ATOM 8110 O O . ASP B 1 289 ? -15.211 -56.75 -22.969 1 84.31 289 ASP B O 1
ATOM 8114 N N . GLY B 1 290 ? -14.859 -54.594 -23.094 1 83.75 290 GLY B N 1
ATOM 8115 C CA . GLY B 1 290 ? -16.266 -54.281 -23.344 1 83.75 290 GLY B CA 1
ATOM 8116 C C . GLY B 1 290 ? -17.062 -54 -22.094 1 83.75 290 GLY B C 1
ATOM 8117 O O . GLY B 1 290 ? -18.203 -53.562 -22.156 1 83.75 290 GLY B O 1
ATOM 8118 N N . SER B 1 291 ? -16.438 -54.25 -20.953 1 88.94 291 SER B N 1
ATOM 8119 C CA . SER B 1 291 ? -17.141 -54.031 -19.703 1 88.94 291 SER B CA 1
ATOM 8120 C C . SER B 1 291 ? -17.281 -52.531 -19.406 1 88.94 291 SER B C 1
ATOM 8122 O O . SER B 1 291 ? -16.453 -51.719 -19.844 1 88.94 291 SER B O 1
ATOM 8124 N N . LYS B 1 292 ? -18.344 -52.219 -18.719 1 91.5 292 LYS B N 1
ATOM 8125 C CA . LYS B 1 292 ? -18.641 -50.812 -18.391 1 91.5 292 LYS B CA 1
ATOM 8126 C C . LYS B 1 292 ? -17.734 -50.312 -17.281 1 91.5 292 LYS B C 1
ATOM 8128 O O . LYS B 1 292 ? -17.453 -51.031 -16.312 1 91.5 292 LYS B O 1
ATOM 8133 N N . ARG B 1 293 ? -17.281 -49.062 -17.469 1 93.06 293 ARG B N 1
ATOM 8134 C CA . ARG B 1 293 ? -16.391 -48.469 -16.469 1 93.06 293 ARG B CA 1
ATOM 8135 C C . ARG B 1 293 ? -17.188 -47.531 -15.539 1 93.06 293 ARG B C 1
ATOM 8137 O O . ARG B 1 293 ? -18.172 -46.938 -15.945 1 93.06 293 ARG B O 1
ATOM 8144 N N . LYS B 1 294 ? -16.688 -47.5 -14.312 1 92 294 LYS B N 1
ATOM 8145 C CA . LYS B 1 294 ? -17.25 -46.594 -13.344 1 92 294 LYS B CA 1
ATOM 8146 C C . LYS B 1 294 ? -16.828 -45.156 -13.656 1 92 294 LYS B C 1
ATOM 8148 O O . LYS B 1 294 ? -15.867 -44.906 -14.375 1 92 294 LYS B O 1
ATOM 8153 N N . GLN B 1 295 ? -17.609 -44.219 -13.156 1 94.81 295 GLN B N 1
ATOM 8154 C CA . GLN B 1 295 ? -17.312 -42.812 -13.305 1 94.81 295 GLN B CA 1
ATOM 8155 C C . GLN B 1 295 ? -15.945 -42.469 -12.734 1 94.81 295 GLN B C 1
ATOM 8157 O O . GLN B 1 295 ? -15.609 -42.875 -11.625 1 94.81 295 GLN B O 1
ATOM 8162 N N . ILE B 1 296 ? -15.148 -41.812 -13.438 1 96.06 296 ILE B N 1
ATOM 8163 C CA . ILE B 1 296 ? -13.812 -41.375 -13.031 1 96.06 296 ILE B CA 1
ATOM 8164 C C . ILE B 1 296 ? -13.898 -40.531 -11.773 1 96.06 296 ILE B C 1
ATOM 8166 O O . ILE B 1 296 ? -14.805 -39.688 -11.648 1 96.06 296 ILE B O 1
ATOM 8170 N N . LYS B 1 297 ? -13 -40.75 -10.789 1 97.31 297 LYS B N 1
ATOM 8171 C CA . LYS B 1 297 ? -12.875 -39.906 -9.594 1 97.31 297 LYS B CA 1
ATOM 8172 C C . LYS B 1 297 ? -11.898 -38.75 -9.82 1 97.31 297 LYS B C 1
ATOM 8174 O O . LYS B 1 297 ? -10.789 -38.969 -10.312 1 97.31 297 LYS B O 1
ATOM 8179 N N . ILE B 1 298 ? -12.344 -37.562 -9.484 1 98.25 298 ILE B N 1
ATOM 8180 C CA . ILE B 1 298 ? -11.523 -36.375 -9.758 1 98.25 298 ILE B CA 1
ATOM 8181 C C . ILE B 1 298 ? -11.32 -35.594 -8.477 1 98.25 298 ILE B C 1
ATOM 8183 O O . ILE B 1 298 ? -12.25 -35.406 -7.691 1 98.25 298 ILE B O 1
ATOM 8187 N N . VAL B 1 299 ? -10.125 -35.219 -8.164 1 98.62 299 VAL B N 1
ATOM 8188 C CA . VAL B 1 299 ? -9.82 -34.188 -7.184 1 98.62 299 VAL B CA 1
ATOM 8189 C C . VAL B 1 299 ? -9.289 -32.938 -7.891 1 98.62 299 VAL B C 1
ATOM 8191 O O . VAL B 1 299 ? -8.445 -33.031 -8.789 1 98.62 299 VAL B O 1
ATOM 8194 N N . MET B 1 300 ? -9.836 -31.781 -7.609 1 98.88 300 MET B N 1
ATOM 8195 C CA . MET B 1 300 ? -9.352 -30.531 -8.18 1 98.88 300 MET B CA 1
ATOM 8196 C C . MET B 1 300 ? -8.398 -29.828 -7.219 1 98.88 300 MET B C 1
ATOM 8198 O O . MET B 1 300 ? -8.664 -29.75 -6.016 1 98.88 300 MET B O 1
ATOM 8202 N N . VAL B 1 301 ? -7.301 -29.391 -7.715 1 98.88 301 VAL B N 1
ATOM 8203 C CA . VAL B 1 301 ? -6.297 -28.719 -6.902 1 98.88 301 VAL B CA 1
ATOM 8204 C C . VAL B 1 301 ? -5.82 -27.453 -7.609 1 98.88 301 VAL B C 1
ATOM 8206 O O . VAL B 1 301 ? -5.734 -27.422 -8.844 1 98.88 301 VAL B O 1
ATOM 8209 N N . GLY B 1 302 ? -5.617 -26.375 -6.906 1 98.81 302 GLY B N 1
ATOM 8210 C CA . GLY B 1 302 ? -5.113 -25.125 -7.445 1 98.81 302 GLY B CA 1
ATOM 8211 C C . GLY B 1 302 ? -4.441 -24.25 -6.398 1 98.81 302 GLY B C 1
ATOM 8212 O O . GLY B 1 302 ? -4.871 -24.219 -5.246 1 98.81 302 GLY B O 1
ATOM 8213 N N . ASP B 1 303 ? -3.389 -23.547 -6.781 1 98.62 303 ASP B N 1
ATOM 8214 C CA . ASP B 1 303 ? -2.697 -22.625 -5.883 1 98.62 303 ASP B CA 1
ATOM 8215 C C . ASP B 1 303 ? -2.918 -21.172 -6.305 1 98.62 303 ASP B C 1
ATOM 8217 O O . ASP B 1 303 ? -3.006 -20.875 -7.496 1 98.62 303 ASP B O 1
ATOM 8221 N N . SER B 1 304 ? -3.016 -20.234 -5.367 1 98.44 304 SER B N 1
ATOM 8222 C CA . SER B 1 304 ? -3.117 -18.812 -5.629 1 98.44 304 SER B CA 1
ATOM 8223 C C . SER B 1 304 ? -4.285 -18.5 -6.555 1 98.44 304 SER B C 1
ATOM 8225 O O . SER B 1 304 ? -5.43 -18.859 -6.262 1 98.44 304 SER B O 1
ATOM 8227 N N . ALA B 1 305 ? -4.047 -18 -7.812 1 98.69 305 ALA B N 1
ATOM 8228 C CA . ALA B 1 305 ? -5.086 -17.75 -8.805 1 98.69 305 ALA B CA 1
ATOM 8229 C C . ALA B 1 305 ? -5.781 -19.047 -9.219 1 98.69 305 ALA B C 1
ATOM 8231 O O . ALA B 1 305 ? -6.984 -19.062 -9.484 1 98.69 305 ALA B O 1
ATOM 8232 N N . GLY B 1 306 ? -5.02 -20.125 -9.242 1 98.75 306 GLY B N 1
ATOM 8233 C CA . GLY B 1 306 ? -5.602 -21.438 -9.547 1 98.75 306 GLY B CA 1
ATOM 8234 C C . GLY B 1 306 ? -6.598 -21.891 -8.5 1 98.75 306 GLY B C 1
ATOM 8235 O O . GLY B 1 306 ? -7.562 -22.594 -8.82 1 98.75 306 GLY B O 1
ATOM 8236 N N . GLY B 1 307 ? -6.297 -21.547 -7.195 1 98.88 307 GLY B N 1
ATOM 8237 C CA . GLY B 1 307 ? -7.262 -21.828 -6.145 1 98.88 307 GLY B CA 1
ATOM 8238 C C . GLY B 1 307 ? -8.578 -21.094 -6.324 1 98.88 307 GLY B C 1
ATOM 8239 O O . GLY B 1 307 ? -9.641 -21.625 -5.984 1 98.88 307 GLY B O 1
ATOM 8240 N N . ASN B 1 308 ? -8.469 -19.875 -6.801 1 98.81 308 ASN B N 1
ATOM 8241 C CA . ASN B 1 308 ? -9.672 -19.125 -7.156 1 98.81 308 ASN B CA 1
ATOM 8242 C C . ASN B 1 308 ? -10.484 -19.844 -8.234 1 98.81 308 ASN B C 1
ATOM 8244 O O . ASN B 1 308 ? -11.695 -20 -8.102 1 98.81 308 ASN B O 1
ATOM 8248 N N . ILE B 1 309 ? -9.812 -20.312 -9.273 1 98.81 309 ILE B N 1
ATOM 8249 C CA . ILE B 1 309 ? -10.461 -20.984 -10.398 1 98.81 309 ILE B CA 1
ATOM 8250 C C . ILE B 1 309 ? -11.117 -22.266 -9.93 1 98.81 309 ILE B C 1
ATOM 8252 O O . ILE B 1 309 ? -12.258 -22.562 -10.305 1 98.81 309 ILE B O 1
ATOM 8256 N N . VAL B 1 310 ? -10.414 -23.047 -9.07 1 98.88 310 VAL B N 1
ATOM 8257 C CA . VAL B 1 310 ? -10.961 -24.297 -8.539 1 98.88 310 VAL B CA 1
ATOM 8258 C C . VAL B 1 310 ? -12.297 -24.016 -7.852 1 98.88 310 VAL B C 1
ATOM 8260 O O . VAL B 1 310 ? -13.281 -24.719 -8.094 1 98.88 310 VAL B O 1
ATOM 8263 N N . THR B 1 311 ? -12.328 -23.016 -7.012 1 98.88 311 THR B N 1
ATOM 8264 C CA . THR B 1 311 ? -13.516 -22.688 -6.23 1 98.88 311 THR B CA 1
ATOM 8265 C C . THR B 1 311 ? -14.633 -22.188 -7.137 1 98.88 311 THR B C 1
ATOM 8267 O O . THR B 1 311 ? -15.797 -22.562 -6.965 1 98.88 311 THR B O 1
ATOM 8270 N N . SER B 1 312 ? -14.297 -21.375 -8.078 1 98.56 312 SER B N 1
ATOM 8271 C CA . SER B 1 312 ? -15.281 -20.812 -9 1 98.56 312 SER B CA 1
ATOM 8272 C C . SER B 1 312 ? -15.852 -21.891 -9.914 1 98.56 312 SER B C 1
ATOM 8274 O O . SER B 1 312 ? -17.031 -21.875 -10.25 1 98.56 312 SER B O 1
ATOM 8276 N N . VAL B 1 313 ? -15.008 -22.797 -10.352 1 98.69 313 VAL B N 1
ATOM 8277 C CA . VAL B 1 313 ? -15.469 -23.922 -11.156 1 98.69 313 VAL B CA 1
ATOM 8278 C C . VAL B 1 313 ? -16.469 -24.766 -10.344 1 98.69 313 VAL B C 1
ATOM 8280 O O . VAL B 1 313 ? -17.469 -25.25 -10.883 1 98.69 313 VAL B O 1
ATOM 8283 N N . MET B 1 314 ? -16.234 -24.969 -9.039 1 98.75 314 MET B N 1
ATOM 8284 C CA . MET B 1 314 ? -17.156 -25.703 -8.18 1 98.75 314 MET B CA 1
ATOM 8285 C C . MET B 1 314 ? -18.531 -25.047 -8.156 1 98.75 314 MET B C 1
ATOM 8287 O O . MET B 1 314 ? -19.547 -25.719 -8.211 1 98.75 314 MET B O 1
ATOM 8291 N N . PHE B 1 315 ? -18.516 -23.688 -8.055 1 98.5 315 PHE B N 1
ATOM 8292 C CA . PHE B 1 315 ? -19.781 -22.969 -8.109 1 98.5 315 PHE B CA 1
ATOM 8293 C C . PHE B 1 315 ? -20.5 -23.234 -9.438 1 98.5 315 PHE B C 1
ATOM 8295 O O . PHE B 1 315 ? -21.703 -23.438 -9.461 1 98.5 315 PHE B O 1
ATOM 8302 N N . LYS B 1 316 ? -19.766 -23.234 -10.523 1 97.56 316 LYS B N 1
ATOM 8303 C CA . LYS B 1 316 ? -20.344 -23.484 -11.836 1 97.56 316 LYS B CA 1
ATOM 8304 C C . LYS B 1 316 ? -20.906 -24.906 -11.93 1 97.56 316 LYS B C 1
ATOM 8306 O O . LYS B 1 316 ? -21.953 -25.125 -12.547 1 97.56 316 LYS B O 1
ATOM 8311 N N . ILE B 1 317 ? -20.219 -25.859 -11.383 1 98.12 317 ILE B N 1
ATOM 8312 C CA . ILE B 1 317 ? -20.672 -27.25 -11.359 1 98.12 317 ILE B CA 1
ATOM 8313 C C . ILE B 1 317 ? -22.016 -27.344 -10.641 1 98.12 317 ILE B C 1
ATOM 8315 O O . ILE B 1 317 ? -22.938 -27.984 -11.133 1 98.12 317 ILE B O 1
ATOM 8319 N N . LEU B 1 318 ? -22.109 -26.672 -9.492 1 97.88 318 LEU B N 1
ATOM 8320 C CA . LEU B 1 318 ? -23.328 -26.703 -8.68 1 97.88 318 LEU B CA 1
ATOM 8321 C C . LEU B 1 318 ? -24.484 -26.047 -9.406 1 97.88 318 LEU B C 1
ATOM 8323 O O . LEU B 1 318 ? -25.641 -26.453 -9.242 1 97.88 318 LEU B O 1
ATOM 8327 N N . GLU B 1 319 ? -24.141 -25.094 -10.25 1 96.06 319 GLU B N 1
ATOM 8328 C CA . GLU B 1 319 ? -25.188 -24.328 -10.914 1 96.06 319 GLU B CA 1
ATOM 8329 C C . GLU B 1 319 ? -25.422 -24.812 -12.336 1 96.06 319 GLU B C 1
ATOM 8331 O O . GLU B 1 319 ? -26.234 -24.25 -13.07 1 96.06 319 GLU B O 1
ATOM 8336 N N . SER B 1 320 ? -24.703 -25.812 -12.695 1 93.5 320 SER B N 1
ATOM 8337 C CA . SER B 1 320 ? -24.828 -26.328 -14.055 1 93.5 320 SER B CA 1
ATOM 8338 C C . SER B 1 320 ? -26.25 -26.828 -14.32 1 93.5 320 SER B C 1
ATOM 8340 O O . SER B 1 320 ? -26.844 -27.484 -13.469 1 93.5 320 SER B O 1
ATOM 8342 N N . PRO B 1 321 ? -26.797 -26.484 -15.531 1 88.69 321 PRO B N 1
ATOM 8343 C CA . PRO B 1 321 ? -28.141 -26.969 -15.859 1 88.69 321 PRO B CA 1
ATOM 8344 C C . PRO B 1 321 ? -28.219 -28.484 -15.938 1 88.69 321 PRO B C 1
ATOM 8346 O O . PRO B 1 321 ? -29.219 -29.078 -15.555 1 88.69 321 PRO B O 1
ATOM 8349 N N . THR B 1 322 ? -27.188 -29.047 -16.516 1 88.38 322 THR B N 1
ATOM 8350 C CA . THR B 1 322 ? -27.062 -30.5 -16.5 1 88.38 322 THR B CA 1
ATOM 8351 C C . THR B 1 322 ? -26.25 -30.969 -15.305 1 88.38 322 THR B C 1
ATOM 8353 O O . THR B 1 322 ? -25.125 -30.5 -15.094 1 88.38 322 THR B O 1
ATOM 8356 N N . PRO B 1 323 ? -26.828 -31.812 -14.562 1 91.81 323 PRO B N 1
ATOM 8357 C CA . PRO B 1 323 ? -26.094 -32.25 -13.375 1 91.81 323 PRO B CA 1
ATOM 8358 C C . PRO B 1 323 ? -24.75 -32.875 -13.711 1 91.81 323 PRO B C 1
ATOM 8360 O O . PRO B 1 323 ? -24.656 -33.719 -14.609 1 91.81 323 PRO B O 1
ATOM 8363 N N . LEU B 1 324 ? -23.75 -32.469 -13.102 1 95.06 324 LEU B N 1
ATOM 8364 C CA . LEU B 1 324 ? -22.406 -33 -13.211 1 95.06 324 LEU B CA 1
ATOM 8365 C C . LEU B 1 324 ? -21.953 -33.625 -11.898 1 95.06 324 LEU B C 1
ATOM 8367 O O . LEU B 1 324 ? -22.25 -33.094 -10.82 1 95.06 324 LEU B O 1
ATOM 8371 N N . PRO B 1 325 ? -21.328 -34.844 -12.055 1 95.75 325 PRO B N 1
ATOM 8372 C CA . PRO B 1 325 ? -20.781 -35.406 -10.82 1 95.75 325 PRO B CA 1
ATOM 8373 C C . PRO B 1 325 ? -19.812 -34.438 -10.125 1 95.75 325 PRO B C 1
ATOM 8375 O O . PRO B 1 325 ? -19.031 -33.75 -10.797 1 95.75 325 PRO B O 1
ATOM 8378 N N . HIS B 1 326 ? -19.859 -34.375 -8.844 1 96.81 326 HIS B N 1
ATOM 8379 C CA . HIS B 1 326 ? -18.969 -33.531 -8.07 1 96.81 326 HIS B CA 1
ATOM 8380 C C . HIS B 1 326 ? -17.562 -34.094 -8.016 1 96.81 326 HIS B C 1
ATOM 8382 O O . HIS B 1 326 ? -17.391 -35.312 -8.023 1 96.81 326 HIS B O 1
ATOM 8388 N N . PRO B 1 327 ? -16.578 -33.219 -8 1 98.25 327 PRO B N 1
ATOM 8389 C CA . PRO B 1 327 ? -15.258 -33.75 -7.625 1 98.25 327 PRO B CA 1
ATOM 8390 C C . PRO B 1 327 ? -15.227 -34.312 -6.211 1 98.25 327 PRO B C 1
ATOM 8392 O O . PRO B 1 327 ? -16.047 -33.938 -5.367 1 98.25 327 PRO B O 1
ATOM 8395 N N . ASN B 1 328 ? -14.312 -35.219 -5.98 1 97.38 328 ASN B N 1
ATOM 8396 C CA . ASN B 1 328 ? -14.227 -35.906 -4.691 1 97.38 328 ASN B CA 1
ATOM 8397 C C . ASN B 1 328 ? -13.758 -34.938 -3.59 1 97.38 328 ASN B C 1
ATOM 8399 O O . ASN B 1 328 ? -14.117 -35.125 -2.424 1 97.38 328 ASN B O 1
ATOM 8403 N N . ALA B 1 329 ? -12.945 -34 -3.936 1 98.19 329 ALA B N 1
ATOM 8404 C CA . ALA B 1 329 ? -12.438 -33.031 -2.992 1 98.19 329 ALA B CA 1
ATOM 8405 C C . ALA B 1 329 ? -11.836 -31.828 -3.727 1 98.19 329 ALA B C 1
ATOM 8407 O O . ALA B 1 329 ? -11.594 -31.891 -4.934 1 98.19 329 ALA B O 1
ATOM 8408 N N . LEU B 1 330 ? -11.711 -30.75 -3.01 1 98.81 330 LEU B N 1
ATOM 8409 C CA . LEU B 1 330 ? -11.008 -29.547 -3.475 1 98.81 330 LEU B CA 1
ATOM 8410 C C . LEU B 1 330 ? -9.797 -29.25 -2.598 1 98.81 330 LEU B C 1
ATOM 8412 O O . LEU B 1 330 ? -9.891 -29.312 -1.368 1 98.81 330 LEU B O 1
ATOM 8416 N N . ILE B 1 331 ? -8.688 -29.047 -3.189 1 98.88 331 ILE B N 1
ATOM 8417 C CA . ILE B 1 331 ? -7.477 -28.656 -2.469 1 98.88 331 ILE B CA 1
ATOM 8418 C C . ILE B 1 331 ? -7.039 -27.266 -2.9 1 98.88 331 ILE B C 1
ATOM 8420 O O . ILE B 1 331 ? -6.66 -27.047 -4.055 1 98.88 331 ILE B O 1
ATOM 8424 N N . LEU B 1 332 ? -7.113 -26.312 -1.992 1 98.88 332 LEU B N 1
ATOM 8425 C CA . LEU B 1 332 ? -6.805 -24.906 -2.25 1 98.88 332 LEU B CA 1
ATOM 8426 C C . LEU B 1 332 ? -5.539 -24.484 -1.513 1 98.88 332 LEU B C 1
ATOM 8428 O O . LEU B 1 332 ? -5.488 -24.531 -0.281 1 98.88 332 LEU B O 1
ATOM 8432 N N . ILE B 1 333 ? -4.551 -24.094 -2.262 1 98.81 333 ILE B N 1
ATOM 8433 C CA . ILE B 1 333 ? -3.279 -23.703 -1.664 1 98.81 333 ILE B CA 1
ATOM 8434 C C . ILE B 1 333 ? -3.086 -22.188 -1.802 1 98.81 333 ILE B C 1
ATOM 8436 O O . ILE B 1 333 ? -2.961 -21.672 -2.914 1 98.81 333 ILE B O 1
ATOM 8440 N N . TYR B 1 334 ? -3 -21.453 -0.671 1 98.5 334 TYR B N 1
ATOM 8441 C CA . TYR B 1 334 ? -2.939 -20 -0.562 1 98.5 334 TYR B CA 1
ATOM 8442 C C . TYR B 1 334 ? -3.785 -19.344 -1.643 1 98.5 334 TYR B C 1
ATOM 8444 O O . TYR B 1 334 ? -3.291 -18.484 -2.395 1 98.5 334 TYR B O 1
ATOM 8452 N N . PRO B 1 335 ? -5.07 -19.594 -1.683 1 98.81 335 PRO B N 1
ATOM 8453 C CA . PRO B 1 335 ? -5.961 -19.172 -2.762 1 98.81 335 PRO B CA 1
ATOM 8454 C C . PRO B 1 335 ? -6.324 -17.688 -2.67 1 98.81 335 PRO B C 1
ATOM 8456 O O . PRO B 1 335 ? -6.41 -17.141 -1.571 1 98.81 335 PRO B O 1
ATOM 8459 N N . CYS B 1 336 ? -6.438 -17.062 -3.799 1 98.56 336 CYS B N 1
ATOM 8460 C CA . CYS B 1 336 ? -7.047 -15.75 -3.885 1 98.56 336 CYS B CA 1
ATOM 8461 C C . CYS B 1 336 ? -8.562 -15.852 -3.949 1 98.56 336 CYS B C 1
ATOM 8463 O O . CYS B 1 336 ? -9.117 -16.25 -4.973 1 98.56 336 CYS B O 1
ATOM 8465 N N . LEU B 1 337 ? -9.273 -15.453 -2.904 1 98.38 337 LEU B N 1
ATOM 8466 C CA . LEU B 1 337 ? -10.703 -15.742 -2.867 1 98.38 337 LEU B CA 1
ATOM 8467 C C . LEU B 1 337 ? -11.516 -14.461 -2.73 1 98.38 337 LEU B C 1
ATOM 8469 O O . LEU B 1 337 ? -12.75 -14.516 -2.633 1 98.38 337 LEU B O 1
ATOM 8473 N N . ASN B 1 338 ? -10.867 -13.305 -2.662 1 96.5 338 ASN B N 1
ATOM 8474 C CA . ASN B 1 338 ? -11.539 -12.016 -2.512 1 96.5 338 ASN B CA 1
ATOM 8475 C C . ASN B 1 338 ? -10.844 -10.922 -3.314 1 96.5 338 ASN B C 1
ATOM 8477 O O . ASN B 1 338 ? -9.648 -10.672 -3.125 1 96.5 338 ASN B O 1
ATOM 8481 N N . PHE B 1 339 ? -11.609 -10.281 -4.207 1 95.25 339 PHE B N 1
ATOM 8482 C CA . PHE B 1 339 ? -11.039 -9.219 -5.039 1 95.25 339 PHE B CA 1
ATOM 8483 C C . PHE B 1 339 ? -11.383 -7.848 -4.473 1 95.25 339 PHE B C 1
ATOM 8485 O O . PHE B 1 339 ? -10.938 -6.824 -5.004 1 95.25 339 PHE B O 1
ATOM 8492 N N . ASP B 1 340 ? -12.219 -7.812 -3.414 1 92.81 340 ASP B N 1
ATOM 8493 C CA . ASP B 1 340 ? -12.469 -6.562 -2.705 1 92.81 340 ASP B CA 1
ATOM 8494 C C . ASP B 1 340 ? -11.297 -6.211 -1.789 1 92.81 340 ASP B C 1
ATOM 8496 O O . ASP B 1 340 ? -11.32 -6.527 -0.597 1 92.81 340 ASP B O 1
ATOM 8500 N N . ILE B 1 341 ? -10.398 -5.496 -2.285 1 93.94 341 ILE B N 1
ATOM 8501 C CA . ILE B 1 341 ? -9.18 -5.176 -1.551 1 93.94 341 ILE B CA 1
ATOM 8502 C C . ILE B 1 341 ? -9.414 -3.947 -0.672 1 93.94 341 ILE B C 1
ATOM 8504 O O . ILE B 1 341 ? -9.422 -2.816 -1.164 1 93.94 341 ILE B O 1
ATOM 8508 N N . THR B 1 342 ? -9.578 -4.156 0.607 1 92.5 342 THR B N 1
ATOM 8509 C CA . THR B 1 342 ? -9.836 -3.1 1.579 1 92.5 342 THR B CA 1
ATOM 8510 C C . THR B 1 342 ? -8.797 -3.131 2.699 1 92.5 342 THR B C 1
ATOM 8512 O O . THR B 1 342 ? -8.164 -4.164 2.938 1 92.5 342 THR B O 1
ATOM 8515 N N . CYS B 1 343 ? -8.633 -2.008 3.342 1 93.69 343 CYS B N 1
ATOM 8516 C CA . CYS B 1 343 ? -7.652 -1.922 4.422 1 93.69 343 CYS B CA 1
ATOM 8517 C C . CYS B 1 343 ? -8.211 -2.52 5.707 1 93.69 343 CYS B C 1
ATOM 8519 O O . CYS B 1 343 ? -7.465 -3.115 6.492 1 93.69 343 CYS B O 1
ATOM 8521 N N . TRP B 1 344 ? -9.539 -2.383 5.914 1 92.38 344 TRP B N 1
ATOM 8522 C CA . TRP B 1 344 ? -10.125 -2.756 7.191 1 92.38 344 TRP B CA 1
ATOM 8523 C C . TRP B 1 344 ? -10.961 -4.023 7.059 1 92.38 344 TRP B C 1
ATOM 8525 O O . TRP B 1 344 ? -11.664 -4.211 6.059 1 92.38 344 TRP B O 1
ATOM 8535 N N . MET B 1 345 ? -10.867 -4.848 8.039 1 90.5 345 MET B N 1
ATOM 8536 C CA . MET B 1 345 ? -11.703 -6.043 8.07 1 90.5 345 MET B CA 1
ATOM 8537 C C . MET B 1 345 ? -13.141 -5.695 8.438 1 90.5 345 MET B C 1
ATOM 8539 O O . MET B 1 345 ? -13.375 -4.844 9.297 1 90.5 345 MET B O 1
ATOM 8543 N N . SER B 1 346 ? -14.039 -6.34 7.801 1 84.69 346 SER B N 1
ATOM 8544 C CA . SER B 1 346 ? -15.438 -6.168 8.172 1 84.69 346 SER B CA 1
ATOM 8545 C C . SER B 1 346 ? -15.766 -6.922 9.461 1 84.69 346 SER B C 1
ATOM 8547 O O . SER B 1 346 ? -15.094 -7.895 9.805 1 84.69 346 SER B O 1
ATOM 8549 N N . PRO B 1 347 ? -16.797 -6.48 10.141 1 81.31 347 PRO B N 1
ATOM 8550 C CA . PRO B 1 347 ? -17.203 -7.191 11.352 1 81.31 347 PRO B CA 1
ATOM 8551 C C . PRO B 1 347 ? -17.547 -8.656 11.094 1 81.31 347 PRO B C 1
ATOM 8553 O O . PRO B 1 347 ? -17.25 -9.523 11.922 1 81.31 347 PRO B O 1
ATOM 8556 N N . SER B 1 348 ? -18.109 -8.922 9.961 1 82.25 348 SER B N 1
ATOM 8557 C CA . SER B 1 348 ? -18.469 -10.297 9.625 1 82.25 348 SER B CA 1
ATOM 8558 C C . SER B 1 348 ? -17.234 -11.172 9.469 1 82.25 348 SER B C 1
ATOM 8560 O O . SER B 1 348 ? -17.203 -12.312 9.93 1 82.25 348 SER B O 1
ATOM 8562 N N . GLN B 1 349 ? -16.266 -10.648 8.875 1 84.88 349 GLN B N 1
ATOM 8563 C CA . GLN B 1 349 ? -15.023 -11.383 8.695 1 84.88 349 GLN B CA 1
ATOM 8564 C C . GLN B 1 349 ? -14.336 -11.641 10.031 1 84.88 349 GLN B C 1
ATOM 8566 O O . GLN B 1 349 ? -13.836 -12.742 10.281 1 84.88 349 GLN B O 1
ATOM 8571 N N . LEU B 1 350 ? -14.344 -10.625 10.859 1 82.38 350 LEU B N 1
ATOM 8572 C CA . LEU B 1 350 ? -13.711 -10.742 12.172 1 82.38 350 LEU B CA 1
ATOM 8573 C C . LEU B 1 350 ? -14.43 -11.781 13.023 1 82.38 350 LEU B C 1
ATOM 8575 O O . LEU B 1 350 ? -13.789 -12.531 13.766 1 82.38 350 LEU B O 1
ATOM 8579 N N . SER B 1 351 ? -15.727 -11.789 12.875 1 80.12 351 SER B N 1
ATOM 8580 C CA . SER B 1 351 ? -16.5 -12.766 13.625 1 80.12 351 SER B CA 1
ATOM 8581 C C . SER B 1 351 ? -16.156 -14.195 13.211 1 80.12 351 SER B C 1
ATOM 8583 O O . SER B 1 351 ? -16.047 -15.078 14.055 1 80.12 351 SER B O 1
ATOM 8585 N N . VAL B 1 352 ? -15.953 -14.359 11.961 1 81.25 352 VAL B N 1
ATOM 8586 C CA . VAL B 1 352 ? -15.625 -15.68 11.43 1 81.25 352 VAL B CA 1
ATOM 8587 C C . VAL B 1 352 ? -14.234 -16.094 11.898 1 81.25 352 VAL B C 1
ATOM 8589 O O . VAL B 1 352 ? -14.016 -17.25 12.281 1 81.25 352 VAL B O 1
ATOM 8592 N N . ILE B 1 353 ? -13.328 -15.18 11.875 1 80.19 353 ILE B N 1
ATOM 8593 C CA . ILE B 1 353 ? -11.953 -15.469 12.273 1 80.19 353 ILE B CA 1
ATOM 8594 C C . ILE B 1 353 ? -11.906 -15.789 13.766 1 80.19 353 ILE B C 1
ATOM 8596 O O . ILE B 1 353 ? -11.18 -16.688 14.188 1 80.19 353 ILE B O 1
ATOM 8600 N N . ARG B 1 354 ? -12.703 -15.062 14.484 1 75.25 354 ARG B N 1
ATOM 8601 C CA . ARG B 1 354 ? -12.766 -15.312 15.922 1 75.25 354 ARG B CA 1
ATOM 8602 C C . ARG B 1 354 ? -13.328 -16.703 16.219 1 75.25 354 ARG B C 1
ATOM 8604 O O . ARG B 1 354 ? -12.859 -17.375 17.141 1 75.25 354 ARG B O 1
ATOM 8611 N N . ALA B 1 355 ? -14.289 -17 15.391 1 73.5 355 ALA B N 1
ATOM 8612 C CA . ALA B 1 355 ? -14.938 -18.297 15.586 1 73.5 355 ALA B CA 1
ATOM 8613 C C . ALA B 1 355 ? -13.992 -19.438 15.242 1 73.5 355 ALA B C 1
ATOM 8615 O O . ALA B 1 355 ? -14.047 -20.5 15.852 1 73.5 355 ALA B O 1
ATOM 8616 N N . GLU B 1 356 ? -13.164 -19.047 14.281 1 68.56 356 GLU B N 1
ATOM 8617 C CA . GLU B 1 356 ? -12.227 -20.062 13.812 1 68.56 356 GLU B CA 1
ATOM 8618 C C . GLU B 1 356 ? -11.008 -20.156 14.719 1 68.56 356 GLU B C 1
ATOM 8620 O O . GLU B 1 356 ? -10.188 -21.062 14.586 1 68.56 356 GLU B O 1
ATOM 8625 N N . SER B 1 357 ? -10.906 -19.125 15.664 1 60.12 357 SER B N 1
ATOM 8626 C CA . SER B 1 357 ? -9.68 -18.922 16.438 1 60.12 357 SER B CA 1
ATOM 8627 C C . SER B 1 357 ? -9.266 -20.203 17.156 1 60.12 357 SER B C 1
ATOM 8629 O O . SER B 1 357 ? -9.945 -20.656 18.078 1 60.12 357 SER B O 1
ATOM 8631 N N . THR B 1 358 ? -8.633 -20.969 16.375 1 56.12 358 THR B N 1
ATOM 8632 C CA . THR B 1 358 ? -7.875 -22.125 16.859 1 56.12 358 THR B CA 1
ATOM 8633 C C . THR B 1 358 ? -6.441 -21.719 17.203 1 56.12 358 THR B C 1
ATOM 8635 O O . THR B 1 358 ? -5.938 -20.703 16.688 1 56.12 358 THR B O 1
ATOM 8638 N N . PRO B 1 359 ? -5.762 -22.141 18.234 1 49.38 359 PRO B N 1
ATOM 8639 C CA . PRO B 1 359 ? -4.383 -21.781 18.578 1 49.38 359 PRO B CA 1
ATOM 8640 C C . PRO B 1 359 ? -3.494 -21.641 17.344 1 49.38 359 PRO B C 1
ATOM 8642 O O . PRO B 1 359 ? -2.498 -20.906 17.375 1 49.38 359 PRO B O 1
ATOM 8645 N N . SER B 1 360 ? -4 -22.328 16.203 1 51.44 360 SER B N 1
ATOM 8646 C CA . SER B 1 360 ? -3.174 -22.297 15 1 51.44 360 SER B CA 1
ATOM 8647 C C . SER B 1 360 ? -3.178 -20.906 14.367 1 51.44 360 SER B C 1
ATOM 8649 O O . SER B 1 360 ? -2.27 -20.562 13.602 1 51.44 360 SER B O 1
ATOM 8651 N N . ILE B 1 361 ? -4.105 -20.188 14.75 1 65.06 361 ILE B N 1
ATOM 8652 C CA . ILE B 1 361 ? -4.176 -18.906 14.078 1 65.06 361 ILE B CA 1
ATOM 8653 C C . ILE B 1 361 ? -3.842 -17.781 15.062 1 65.06 361 ILE B C 1
ATOM 8655 O O . ILE B 1 361 ? -4.109 -16.609 14.789 1 65.06 361 ILE B O 1
ATOM 8659 N N . HIS B 1 362 ? -3.176 -18.203 16.141 1 66.62 362 HIS B N 1
ATOM 8660 C CA . HIS B 1 362 ? -2.877 -17.203 17.172 1 66.62 362 HIS B CA 1
ATOM 8661 C C . HIS B 1 362 ? -1.999 -16.094 16.609 1 66.62 362 HIS B C 1
ATOM 8663 O O . HIS B 1 362 ? -2.227 -14.914 16.906 1 66.62 362 HIS B O 1
ATOM 8669 N N . GLY B 1 363 ? -1.082 -16.609 15.844 1 73.88 363 GLY B N 1
ATOM 8670 C CA . GLY B 1 363 ? -0.22 -15.594 15.25 1 73.88 363 GLY B CA 1
ATOM 8671 C C . GLY B 1 363 ? -0.967 -14.625 14.359 1 73.88 363 GLY B C 1
ATOM 8672 O O . GLY B 1 363 ? -0.668 -13.43 14.344 1 73.88 363 GLY B O 1
ATOM 8673 N N . LEU B 1 364 ? -1.977 -15.195 13.781 1 79.38 364 LEU B N 1
ATOM 8674 C CA . LEU B 1 364 ? -2.785 -14.359 12.906 1 79.38 364 LEU B CA 1
ATOM 8675 C C . LEU B 1 364 ? -3.607 -13.352 13.711 1 79.38 364 LEU B C 1
ATOM 8677 O O . LEU B 1 364 ? -3.717 -12.188 13.328 1 79.38 364 LEU B O 1
ATOM 8681 N N . LEU B 1 365 ? -4.117 -13.773 14.805 1 77.69 365 LEU B N 1
ATOM 8682 C CA . LEU B 1 365 ? -4.918 -12.906 15.656 1 77.69 365 LEU B CA 1
ATOM 8683 C C . LEU B 1 365 ? -4.055 -11.828 16.297 1 77.69 365 LEU B C 1
ATOM 8685 O O . LEU B 1 365 ? -4.477 -10.672 16.406 1 77.69 365 LEU B O 1
ATOM 8689 N N . GLU B 1 366 ? -2.906 -12.211 16.641 1 79.06 366 GLU B N 1
ATOM 8690 C CA . GLU B 1 366 ? -1.973 -11.258 17.25 1 79.06 366 GLU B CA 1
ATOM 8691 C C . GLU B 1 366 ? -1.587 -10.164 16.25 1 79.06 366 GLU B C 1
ATOM 8693 O O . GLU B 1 366 ? -1.386 -9.008 16.641 1 79.06 366 GLU B O 1
ATOM 8698 N N . SER B 1 367 ? -1.548 -10.547 15.078 1 84.19 367 SER B N 1
ATOM 8699 C CA . SER B 1 367 ? -1.161 -9.586 14.047 1 84.19 367 SER B CA 1
ATOM 8700 C C . SER B 1 367 ? -2.264 -8.562 13.805 1 84.19 367 SER B C 1
ATOM 8702 O O . SER B 1 367 ? -2.018 -7.508 13.219 1 84.19 367 SER B O 1
ATOM 8704 N N . LYS B 1 368 ? -3.43 -8.883 14.344 1 87.06 368 LYS B N 1
ATOM 8705 C CA . LYS B 1 368 ? -4.566 -8 14.094 1 87.06 368 LYS B CA 1
ATOM 8706 C C . LYS B 1 368 ? -4.773 -7.031 15.25 1 87.06 368 LYS B C 1
ATOM 8708 O O . LYS B 1 368 ? -5.562 -6.09 15.148 1 87.06 368 LYS B O 1
ATOM 8713 N N . ASP B 1 369 ? -4.02 -7.188 16.312 1 86.38 369 ASP B N 1
ATOM 8714 C CA . ASP B 1 369 ? -4.086 -6.27 17.453 1 86.38 369 ASP B CA 1
ATOM 8715 C C . ASP B 1 369 ? -3.02 -5.18 17.328 1 86.38 369 ASP B C 1
ATOM 8717 O O . ASP B 1 369 ? -1.956 -5.277 17.953 1 86.38 369 ASP B O 1
ATOM 8721 N N . HIS B 1 370 ? -3.383 -4.148 16.766 1 90.56 370 HIS B N 1
ATOM 8722 C CA . HIS B 1 370 ? -2.432 -3.09 16.438 1 90.56 370 HIS B CA 1
ATOM 8723 C C . HIS B 1 370 ? -2.076 -2.268 17.672 1 90.56 370 HIS B C 1
ATOM 8725 O O . HIS B 1 370 ? -0.993 -1.684 17.734 1 90.56 370 HIS B O 1
ATOM 8731 N N . LEU B 1 371 ? -2.857 -2.17 18.703 1 89.75 371 LEU B N 1
ATOM 8732 C CA . LEU B 1 371 ? -2.67 -1.288 19.844 1 89.75 371 LEU B CA 1
ATOM 8733 C C . LEU B 1 371 ? -1.682 -1.891 20.844 1 89.75 371 LEU B C 1
ATOM 8735 O O . LEU B 1 371 ? -1.2 -1.198 21.734 1 89.75 371 LEU B O 1
ATOM 8739 N N . ARG B 1 372 ? -1.356 -3.148 20.625 1 88.25 372 ARG B N 1
ATOM 8740 C CA . ARG B 1 372 ? -0.418 -3.809 21.516 1 88.25 372 ARG B CA 1
ATOM 8741 C C . ARG B 1 372 ? 1.022 -3.586 21.078 1 88.25 372 ARG B C 1
ATOM 8743 O O . ARG B 1 372 ? 1.959 -4.074 21.703 1 88.25 372 ARG B O 1
ATOM 8750 N N . HIS B 1 373 ? 1.146 -2.816 20.078 1 91.56 373 HIS B N 1
ATOM 8751 C CA . HIS B 1 373 ? 2.459 -2.566 19.484 1 91.56 373 HIS B CA 1
ATOM 8752 C C . HIS B 1 373 ? 2.863 -1.105 19.641 1 91.56 373 HIS B C 1
ATOM 8754 O O . HIS B 1 373 ? 2.035 -0.263 20 1 91.56 373 HIS B O 1
ATOM 8760 N N . LYS B 1 374 ? 4.188 -0.883 19.453 1 92.25 374 LYS B N 1
ATOM 8761 C CA . LYS B 1 374 ? 4.66 0.495 19.359 1 92.25 374 LYS B CA 1
ATOM 8762 C C . LYS B 1 374 ? 4.254 1.133 18.031 1 92.25 374 LYS B C 1
ATOM 8764 O O . LYS B 1 374 ? 3.791 2.275 18 1 92.25 374 LYS B O 1
ATOM 8769 N N . SER B 1 375 ? 4.496 0.406 17.016 1 93.62 375 SER B N 1
ATOM 8770 C CA . SER B 1 375 ? 4.059 0.836 15.695 1 93.62 375 SER B CA 1
ATOM 8771 C C . SER B 1 375 ? 2.666 0.3 15.375 1 93.62 375 SER B C 1
ATOM 8773 O O . SER B 1 375 ? 2.406 -0.896 15.516 1 93.62 375 SER B O 1
ATOM 8775 N N . PRO B 1 376 ? 1.783 1.171 14.961 1 94.69 376 PRO B N 1
ATOM 8776 C CA . PRO B 1 376 ? 0.447 0.698 14.594 1 94.69 376 PRO B CA 1
ATOM 8777 C C . PRO B 1 376 ? 0.468 -0.265 13.406 1 94.69 376 PRO B C 1
ATOM 8779 O O . PRO B 1 376 ? -0.503 -0.991 13.18 1 94.69 376 PRO B O 1
ATOM 8782 N N . LEU B 1 377 ? 1.56 -0.303 12.625 1 93.88 377 LEU B N 1
ATOM 8783 C CA . LEU B 1 377 ? 1.633 -1.122 11.422 1 93.88 377 LEU B CA 1
ATOM 8784 C C . LEU B 1 377 ? 2.352 -2.438 11.703 1 93.88 377 LEU B C 1
ATOM 8786 O O . LEU B 1 377 ? 2.494 -3.275 10.812 1 93.88 377 LEU B O 1
ATOM 8790 N N . ALA B 1 378 ? 2.783 -2.629 12.961 1 90.56 378 ALA B N 1
ATOM 8791 C CA . ALA B 1 378 ? 3.547 -3.826 13.305 1 90.56 378 ALA B CA 1
ATOM 8792 C C . ALA B 1 378 ? 2.662 -5.07 13.273 1 90.56 378 ALA B C 1
ATOM 8794 O O . ALA B 1 378 ? 1.522 -5.039 13.742 1 90.56 378 ALA B O 1
ATOM 8795 N N . VAL B 1 379 ? 3.229 -6.137 12.688 1 88.88 379 VAL B N 1
ATOM 8796 C CA . VAL B 1 379 ? 2.504 -7.402 12.633 1 88.88 379 VAL B CA 1
ATOM 8797 C C . VAL B 1 379 ? 3.262 -8.469 13.422 1 88.88 379 VAL B C 1
ATOM 8799 O O . VAL B 1 379 ? 2.852 -9.633 13.453 1 88.88 379 VAL B O 1
ATOM 8802 N N . VAL B 1 380 ? 4.395 -8.102 13.93 1 85.5 380 VAL B N 1
ATOM 8803 C CA . VAL B 1 380 ? 5.211 -8.922 14.82 1 85.5 380 VAL B CA 1
ATOM 8804 C C . VAL B 1 380 ? 5.504 -8.148 16.109 1 85.5 380 VAL B C 1
ATOM 8806 O O . VAL B 1 380 ? 5.441 -6.918 16.125 1 85.5 380 VAL B O 1
ATOM 8809 N N . PRO B 1 381 ? 5.762 -8.805 17.125 1 80.69 381 PRO B N 1
ATOM 8810 C CA . PRO B 1 381 ? 6.066 -8.094 18.375 1 80.69 381 PRO B CA 1
ATOM 8811 C C . PRO B 1 381 ? 7.258 -7.145 18.234 1 80.69 381 PRO B C 1
ATOM 8813 O O . PRO B 1 381 ? 8.297 -7.527 17.688 1 80.69 381 PRO B O 1
ATOM 8816 N N . ASP B 1 382 ? 7.074 -5.926 18.641 1 81.19 382 ASP B N 1
ATOM 8817 C CA . ASP B 1 382 ? 8.117 -4.918 18.5 1 81.19 382 ASP B CA 1
ATOM 8818 C C . ASP B 1 382 ? 8.508 -4.328 19.859 1 81.19 382 ASP B C 1
ATOM 8820 O O . ASP B 1 382 ? 9.164 -3.287 19.922 1 81.19 382 ASP B O 1
ATOM 8824 N N . ILE B 1 383 ? 7.992 -4.871 20.859 1 72.75 383 ILE B N 1
ATOM 8825 C CA . ILE B 1 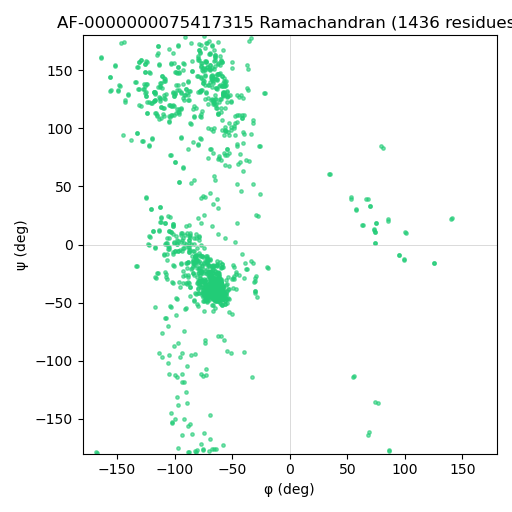383 ? 8.352 -4.418 22.188 1 72.75 383 ILE B CA 1
ATOM 8826 C C . ILE B 1 383 ? 9.484 -5.289 22.75 1 72.75 383 ILE B C 1
ATOM 8828 O O . ILE B 1 383 ? 9.406 -6.52 22.688 1 72.75 383 ILE B O 1
ATOM 8832 N N . LYS B 1 384 ? 10.547 -4.598 22.953 1 62.03 384 LYS B N 1
ATOM 8833 C CA . LYS B 1 384 ? 11.688 -5.32 23.516 1 62.03 384 LYS B CA 1
ATOM 8834 C C . LYS B 1 384 ? 11.406 -5.793 24.938 1 62.03 384 LYS B C 1
ATOM 8836 O O . LYS B 1 384 ? 10.844 -5.047 25.734 1 62.03 384 LYS B O 1
ATOM 8841 N N . LYS B 1 385 ? 11.461 -7.109 25.25 1 56.66 385 LYS B N 1
ATOM 8842 C CA . LYS B 1 385 ? 11.414 -7.625 26.609 1 56.66 385 LYS B CA 1
ATOM 8843 C C . LYS B 1 385 ? 12.445 -6.922 27.484 1 56.66 385 LYS B C 1
ATOM 8845 O O . LYS B 1 385 ? 13.617 -6.82 27.125 1 56.66 385 LYS B O 1
ATOM 8850 N N . LYS B 1 386 ? 11.977 -5.895 28.281 1 51.5 386 LYS B N 1
ATOM 8851 C CA . LYS B 1 386 ? 12.836 -5.258 29.281 1 51.5 386 LYS B CA 1
ATOM 8852 C C . LYS B 1 386 ? 13.836 -6.254 29.859 1 51.5 386 LYS B C 1
ATOM 8854 O O . LYS B 1 386 ? 13.461 -7.34 30.297 1 51.5 386 LYS B O 1
ATOM 8859 N N . ARG B 1 387 ? 15.07 -6.211 29.5 1 44.78 387 ARG B N 1
ATOM 8860 C CA . ARG B 1 387 ? 16.047 -6.996 30.234 1 44.78 387 ARG B CA 1
ATOM 8861 C C . ARG B 1 387 ? 15.992 -6.688 31.719 1 44.78 387 ARG B C 1
ATOM 8863 O O . ARG B 1 387 ? 15.875 -5.523 32.125 1 44.78 387 ARG B O 1
ATOM 8870 N N . ARG B 1 388 ? 15.789 -7.59 32.5 1 43.22 388 ARG B N 1
ATOM 8871 C CA . ARG B 1 388 ? 15.766 -7.633 33.969 1 43.22 388 ARG B CA 1
ATOM 8872 C C . ARG B 1 388 ? 16.688 -6.574 34.562 1 43.22 388 ARG B C 1
ATOM 8874 O O . ARG B 1 388 ? 16.391 -5.984 35.594 1 43.22 388 ARG B O 1
ATOM 8881 N N . TRP B 1 389 ? 17.844 -6.469 34.031 1 39.75 389 TRP B N 1
ATOM 8882 C CA . TRP B 1 389 ? 18.812 -5.699 34.781 1 39.75 389 TRP B CA 1
ATOM 8883 C C . TRP B 1 389 ? 18.484 -4.211 34.75 1 39.75 389 TRP B C 1
ATOM 8885 O O . TRP B 1 389 ? 19.062 -3.422 35.5 1 39.75 389 TRP B O 1
ATOM 8895 N N . SER B 1 390 ? 17.875 -3.799 33.688 1 43.41 390 SER B N 1
ATOM 8896 C CA . SER B 1 390 ? 17.688 -2.355 33.594 1 43.41 390 SER B CA 1
ATOM 8897 C C . SER B 1 390 ? 16.484 -1.894 34.406 1 43.41 390 SER B C 1
ATOM 8899 O O . SER B 1 390 ? 15.969 -0.796 34.188 1 43.41 390 SER B O 1
ATOM 8901 N N . ARG B 1 391 ? 15.953 -2.744 35.156 1 43.25 391 ARG B N 1
ATOM 8902 C CA . ARG B 1 391 ? 14.805 -2.428 36 1 43.25 391 ARG B CA 1
ATOM 8903 C C . ARG B 1 391 ? 15.094 -1.231 36.906 1 43.25 391 ARG B C 1
ATOM 8905 O O . ARG B 1 391 ? 14.234 -0.803 37.656 1 43.25 391 ARG B O 1
ATOM 8912 N N . GLY B 1 392 ? 16.375 -1.12 37.25 1 37.84 392 GLY B N 1
ATOM 8913 C CA . GLY B 1 392 ? 16.5 -0.164 38.312 1 37.84 392 GLY B CA 1
ATOM 8914 C C . GLY B 1 392 ? 15.812 1.161 38.031 1 37.84 392 GLY B C 1
ATOM 8915 O O . GLY B 1 392 ? 15.031 1.65 38.844 1 37.84 392 GLY B O 1
ATOM 8916 N N . PHE B 1 393 ? 16.625 2.154 37.469 1 41.78 393 PHE B N 1
ATOM 8917 C CA . PHE B 1 393 ? 16.359 3.564 37.75 1 41.78 393 PHE B CA 1
ATOM 8918 C C . PHE B 1 393 ? 15.117 4.035 37 1 41.78 393 PHE B C 1
ATOM 8920 O O . PHE B 1 393 ? 14.305 4.793 37.531 1 41.78 393 PHE B O 1
ATOM 8927 N N . SER B 1 394 ? 15.25 4.43 35.562 1 43.25 394 SER B N 1
ATOM 8928 C CA . SER B 1 394 ? 14.484 5.5 34.906 1 43.25 394 SER B CA 1
ATOM 8929 C C . SER B 1 394 ? 13.133 4.992 34.438 1 43.25 394 SER B C 1
ATOM 8931 O O . SER B 1 394 ? 13.008 3.834 34.031 1 43.25 394 SER B O 1
ATOM 8933 N N . GLY B 1 395 ? 11.945 5.387 34.844 1 47.75 395 GLY B N 1
ATOM 8934 C CA . GLY B 1 395 ? 10.57 5.312 34.406 1 47.75 395 GLY B CA 1
ATOM 8935 C C . GLY B 1 395 ? 10.453 5.043 32.906 1 47.75 395 GLY B C 1
ATOM 8936 O O . GLY B 1 395 ? 11.406 5.273 32.156 1 47.75 395 GLY B O 1
ATOM 8937 N N . SER B 1 396 ? 9.648 4.074 32.5 1 54.97 396 SER B N 1
ATOM 8938 C CA . SER B 1 396 ? 9.414 3.711 31.109 1 54.97 396 SER B CA 1
ATOM 8939 C C . SER B 1 396 ? 9.289 4.949 30.234 1 54.97 396 SER B C 1
ATOM 8941 O O . SER B 1 396 ? 8.461 5.82 30.484 1 54.97 396 SER B O 1
ATOM 8943 N N . ARG B 1 397 ? 10.258 5.168 29.375 1 66.69 397 ARG B N 1
ATOM 8944 C CA . ARG B 1 397 ? 10.227 6.273 28.422 1 66.69 397 ARG B CA 1
ATOM 8945 C C . ARG B 1 397 ? 8.984 6.191 27.531 1 66.69 397 ARG B C 1
ATOM 8947 O O . ARG B 1 397 ? 8.453 5.109 27.297 1 66.69 397 ARG B O 1
ATOM 8954 N N . GLU B 1 398 ? 8.32 7.246 27.234 1 75.12 398 GLU B N 1
ATOM 8955 C CA . GLU B 1 398 ? 7.137 7.352 26.391 1 75.12 398 GLU B CA 1
ATOM 8956 C C . GLU B 1 398 ? 7.316 6.578 25.078 1 75.12 398 GLU B C 1
ATOM 8958 O O . GLU B 1 398 ? 6.363 5.996 24.562 1 75.12 398 GLU B O 1
ATOM 8963 N N . ASP B 1 399 ? 8.578 6.367 24.672 1 77.75 399 ASP B N 1
ATOM 8964 C CA . ASP B 1 399 ? 8.852 5.734 23.391 1 77.75 399 ASP B CA 1
ATOM 8965 C C . ASP B 1 399 ? 8.805 4.211 23.5 1 77.75 399 ASP B C 1
ATOM 8967 O O . ASP B 1 399 ? 8.844 3.504 22.5 1 77.75 399 ASP B O 1
ATOM 8971 N N . GLU B 1 400 ? 8.656 3.713 24.672 1 79.56 400 GLU B N 1
ATOM 8972 C CA . GLU B 1 400 ? 8.641 2.266 24.859 1 79.56 400 GLU B CA 1
ATOM 8973 C C . GLU B 1 400 ? 7.227 1.762 25.141 1 79.56 400 GLU B C 1
ATOM 8975 O O . GLU B 1 400 ? 6.992 0.552 25.188 1 79.56 400 GLU B O 1
ATOM 8980 N N . LYS B 1 401 ? 6.352 2.734 25.234 1 86.5 401 LYS B N 1
ATOM 8981 C CA . LYS B 1 401 ? 4.973 2.369 25.531 1 86.5 401 LYS B CA 1
ATOM 8982 C C . LYS B 1 401 ? 4.246 1.884 24.281 1 86.5 401 LYS B C 1
ATOM 8984 O O . LYS B 1 401 ? 4.527 2.35 23.172 1 86.5 401 LYS B O 1
ATOM 8989 N N . THR B 1 402 ? 3.363 0.911 24.531 1 89.88 402 THR B N 1
ATOM 8990 C CA . THR B 1 402 ? 2.451 0.517 23.453 1 89.88 402 THR B CA 1
ATOM 8991 C C . THR B 1 402 ? 1.422 1.611 23.188 1 89.88 402 THR B C 1
ATOM 8993 O O . THR B 1 402 ? 1.271 2.535 24 1 89.88 402 THR B O 1
ATOM 8996 N N . ILE B 1 403 ? 0.784 1.544 22.109 1 91.88 403 ILE B N 1
ATOM 8997 C CA . ILE B 1 403 ? -0.231 2.529 21.766 1 91.88 403 ILE B CA 1
ATOM 8998 C C . ILE B 1 403 ? -1.352 2.514 22.797 1 91.88 403 ILE B C 1
ATOM 9000 O O . ILE B 1 403 ? -1.829 3.568 23.219 1 91.88 403 ILE B O 1
ATOM 9004 N N . GLU B 1 404 ? -1.705 1.358 23.219 1 88.69 404 GLU B N 1
ATOM 9005 C CA . GLU B 1 404 ? -2.766 1.223 24.203 1 88.69 404 GLU B CA 1
ATOM 9006 C C . GLU B 1 404 ? -2.379 1.895 25.516 1 88.69 404 GLU B C 1
ATOM 9008 O O . GLU B 1 404 ? -3.219 2.516 26.172 1 88.69 404 GLU B O 1
ATOM 9013 N N . GLU B 1 405 ? -1.161 1.777 25.875 1 88 405 GLU B N 1
ATOM 9014 C CA . GLU B 1 405 ? -0.67 2.34 27.141 1 88 405 GLU B CA 1
ATOM 9015 C C . GLU B 1 405 ? -0.637 3.865 27.078 1 88 405 GLU B C 1
ATOM 9017 O O . GLU B 1 405 ? -0.646 4.527 28.125 1 88 405 GLU B O 1
ATOM 9022 N N . ARG B 1 406 ? -0.668 4.387 25.922 1 91.56 406 ARG B N 1
ATOM 9023 C CA . ARG B 1 406 ? -0.578 5.836 25.75 1 91.56 406 ARG B CA 1
ATOM 9024 C C . ARG B 1 406 ? -1.949 6.488 25.891 1 91.56 406 ARG B C 1
ATOM 9026 O O . ARG B 1 406 ? -2.047 7.703 26.094 1 91.56 406 ARG B O 1
ATOM 9033 N N . VAL B 1 407 ? -2.945 5.746 25.734 1 89.19 407 VAL B N 1
ATOM 9034 C CA . VAL B 1 407 ? -4.305 6.277 25.734 1 89.19 407 VAL B CA 1
ATOM 9035 C C . VAL B 1 407 ? -4.652 6.801 27.125 1 89.19 407 VAL B C 1
ATOM 9037 O O . VAL B 1 407 ? -4.535 6.074 28.109 1 89.19 407 VAL B O 1
ATOM 9040 N N . LYS B 1 408 ? -5.008 8.047 27.203 1 84.69 408 LYS B N 1
ATOM 9041 C CA . LYS B 1 408 ? -5.332 8.664 28.484 1 84.69 408 LYS B CA 1
ATOM 9042 C C . LYS B 1 408 ? -6.844 8.789 28.672 1 84.69 408 LYS B C 1
ATOM 9044 O O . LYS B 1 408 ? -7.332 8.812 29.797 1 84.69 408 LYS B O 1
ATOM 9049 N N . TYR B 1 409 ? -7.551 8.992 27.547 1 78.06 409 TYR B N 1
ATOM 9050 C CA . TYR B 1 409 ? -9 9.18 27.625 1 78.06 409 TYR B CA 1
ATOM 9051 C C . TYR B 1 409 ? -9.719 8.156 26.75 1 78.06 409 TYR B C 1
ATOM 9053 O O . TYR B 1 409 ? -9.352 7.949 25.594 1 78.06 409 TYR B O 1
ATOM 9061 N N . ILE B 1 410 ? -10.555 7.453 27.422 1 62.69 410 ILE B N 1
ATOM 9062 C CA . ILE B 1 410 ? -11.422 6.559 26.656 1 62.69 410 ILE B CA 1
ATOM 9063 C C . ILE B 1 410 ? -12.875 7.004 26.797 1 62.69 410 ILE B C 1
ATOM 9065 O O . ILE B 1 410 ? -13.352 7.246 27.906 1 62.69 410 ILE B O 1
ATOM 9069 N N . ASP B 1 411 ? -13.508 7.516 25.688 1 58 411 ASP B N 1
ATOM 9070 C CA . ASP B 1 411 ? -14.891 7.98 25.719 1 58 411 ASP B CA 1
ATOM 9071 C C . ASP B 1 411 ? -15.766 7.035 26.531 1 58 411 ASP B C 1
ATOM 9073 O O . ASP B 1 411 ? -15.547 5.82 26.531 1 58 411 ASP B O 1
ATOM 9077 N N . GLY B 1 412 ? -16.234 7.469 27.766 1 48.88 412 GLY B N 1
ATOM 9078 C CA . GLY B 1 412 ? -17.047 6.805 28.781 1 48.88 412 GLY B CA 1
ATOM 9079 C C . GLY B 1 412 ? -18.016 5.789 28.219 1 48.88 412 GLY B C 1
ATOM 9080 O O . GLY B 1 412 ? -18.625 5.023 28.953 1 48.88 412 GLY B O 1
ATOM 9081 N N . ARG B 1 413 ? -18.688 6.023 27.094 1 41.81 413 ARG B N 1
ATOM 9082 C CA . ARG B 1 413 ? -19.656 4.984 26.766 1 41.81 413 ARG B CA 1
ATOM 9083 C C . ARG B 1 413 ? -19.031 3.598 26.859 1 41.81 413 ARG B C 1
ATOM 9085 O O . ARG B 1 413 ? -19.719 2.615 27.125 1 41.81 413 ARG B O 1
ATOM 9092 N N . ASP B 1 414 ? -17.688 3.477 26.656 1 41.91 414 ASP B N 1
ATOM 9093 C CA . ASP B 1 414 ? -17.016 2.182 26.609 1 41.91 414 ASP B CA 1
ATOM 9094 C C . ASP B 1 414 ? -16.203 1.948 27.891 1 41.91 414 ASP B C 1
ATOM 9096 O O . ASP B 1 414 ? -15.523 0.93 28.016 1 41.91 414 ASP B O 1
ATOM 9100 N N . MET B 1 415 ? -15.984 2.891 28.672 1 36.66 415 MET B N 1
ATOM 9101 C CA . MET B 1 415 ? -15.273 2.707 29.938 1 36.66 415 MET B CA 1
ATOM 9102 C C . MET B 1 415 ? -15.938 1.621 30.781 1 36.66 415 MET B C 1
ATOM 9104 O O . MET B 1 415 ? -15.273 0.982 31.609 1 36.66 415 MET B O 1
ATOM 9108 N N . THR B 1 416 ? -17.234 1.75 30.938 1 34.88 416 THR B N 1
ATOM 9109 C CA . THR B 1 416 ? -17.812 0.723 31.797 1 34.88 416 THR B CA 1
ATOM 9110 C C . THR B 1 416 ? -17.297 -0.661 31.406 1 34.88 416 THR B C 1
ATOM 9112 O O . THR B 1 416 ? -17.266 -1.568 32.25 1 34.88 416 THR B O 1
ATOM 9115 N N . ARG B 1 417 ? -17.156 -0.854 30.125 1 37.09 417 ARG B N 1
ATOM 9116 C CA . ARG B 1 417 ? -16.766 -2.217 29.781 1 37.09 417 ARG B CA 1
ATOM 9117 C C . ARG B 1 417 ? -15.297 -2.461 30.094 1 37.09 417 ARG B C 1
ATOM 9119 O O . ARG B 1 417 ? -14.859 -3.609 30.219 1 37.09 417 ARG B O 1
ATOM 9126 N N . HIS B 1 418 ? -14.438 -1.442 30.141 1 37.28 418 HIS B N 1
ATOM 9127 C CA . HIS B 1 418 ? -13.016 -1.65 30.406 1 37.28 418 HIS B CA 1
ATOM 9128 C C . HIS B 1 418 ? -12.766 -2.037 31.859 1 37.28 418 HIS B C 1
ATOM 9130 O O . HIS B 1 418 ? -11.75 -2.664 32.156 1 37.28 418 HIS B O 1
ATOM 9136 N N . LEU B 1 419 ? -13.312 -1.316 32.844 1 34.44 419 LEU B N 1
ATOM 9137 C CA . LEU B 1 419 ? -13.023 -1.621 34.25 1 34.44 419 LEU B CA 1
ATOM 9138 C C . LEU B 1 419 ? -13.227 -3.105 34.531 1 34.44 419 LEU B C 1
ATOM 9140 O O . LEU B 1 419 ? -12.547 -3.674 35.406 1 34.44 419 LEU B O 1
ATOM 9144 N N . ASN B 1 420 ? -14.461 -3.625 34.312 1 34.44 420 ASN B N 1
ATOM 9145 C CA . ASN B 1 420 ? -14.625 -4.988 34.812 1 34.44 420 ASN B CA 1
ATOM 9146 C C . ASN B 1 420 ? -13.719 -5.969 34.062 1 34.44 420 ASN B C 1
ATOM 9148 O O . ASN B 1 420 ? -13.477 -7.078 34.562 1 34.44 420 ASN B O 1
ATOM 9152 N N . GLU B 1 421 ? -13.719 -6.086 32.719 1 34.78 421 GLU B N 1
ATOM 9153 C CA . GLU B 1 421 ? -13.125 -7.25 32.062 1 34.78 421 GLU B CA 1
ATOM 9154 C C . GLU B 1 421 ? -11.625 -7.062 31.844 1 34.78 421 GLU B C 1
ATOM 9156 O O . GLU B 1 421 ? -11.195 -6.535 30.828 1 34.78 421 GLU B O 1
ATOM 9161 N N . ARG B 1 422 ? -10.836 -6.75 32.781 1 33.84 422 ARG B N 1
ATOM 9162 C CA . ARG B 1 422 ? -9.391 -6.961 32.875 1 33.84 422 ARG B CA 1
ATOM 9163 C C . ARG B 1 422 ? -8.969 -8.203 32.094 1 33.84 422 ARG B C 1
ATOM 9165 O O . ARG B 1 422 ? -7.816 -8.625 32.156 1 33.84 422 ARG B O 1
ATOM 9172 N N . ASN B 1 423 ? -9.719 -9.203 31.859 1 33.59 423 ASN B N 1
ATOM 9173 C CA . ASN B 1 423 ? -9.297 -10.422 31.172 1 33.59 423 ASN B CA 1
ATOM 9174 C C . ASN B 1 423 ? -8.773 -10.117 29.766 1 33.59 423 ASN B C 1
ATOM 9176 O O . ASN B 1 423 ? -9.43 -9.43 28.984 1 33.59 423 ASN B O 1
ATOM 9180 N N . SER B 1 424 ? -7.406 -10.18 29.438 1 37.41 424 SER B N 1
ATOM 9181 C CA . SER B 1 424 ? -6.293 -10.008 28.516 1 37.41 424 SER B CA 1
ATOM 9182 C C . SER B 1 424 ? -6.684 -10.422 27.094 1 37.41 424 SER B C 1
ATOM 9184 O O . SER B 1 424 ? -5.82 -10.625 26.234 1 37.41 424 SER B O 1
ATOM 9186 N N . ARG B 1 425 ? -7.758 -11.141 26.891 1 39.03 425 ARG B N 1
ATOM 9187 C CA . ARG B 1 425 ? -7.82 -11.625 25.516 1 39.03 425 ARG B CA 1
ATOM 9188 C C . ARG B 1 425 ? -8.008 -10.469 24.547 1 39.03 425 ARG B C 1
ATOM 9190 O O . ARG B 1 425 ? -8.719 -9.5 24.844 1 39.03 425 ARG B O 1
ATOM 9197 N N . PRO B 1 426 ? -7.098 -10.422 23.625 1 45.97 426 PRO B N 1
ATOM 9198 C CA . PRO B 1 426 ? -7.262 -9.406 22.594 1 45.97 426 PRO B CA 1
ATOM 9199 C C . PRO B 1 426 ? -8.719 -9.242 22.156 1 45.97 426 PRO B C 1
ATOM 9201 O O . PRO B 1 426 ? -9.383 -10.227 21.844 1 45.97 426 PRO B O 1
ATOM 9204 N N . ILE B 1 427 ? -9.484 -8.328 22.672 1 50.28 427 ILE B N 1
ATOM 9205 C CA . ILE B 1 427 ? -10.867 -8.109 22.266 1 50.28 427 ILE B CA 1
ATOM 9206 C C . ILE B 1 427 ? -10.922 -7.855 20.75 1 50.28 427 ILE B C 1
ATOM 9208 O O . ILE B 1 427 ? -10.625 -6.75 20.297 1 50.28 427 ILE B O 1
ATOM 9212 N N . ILE B 1 428 ? -10.609 -8.938 19.922 1 51.88 428 ILE B N 1
ATOM 9213 C CA . ILE B 1 428 ? -10.859 -8.914 18.484 1 51.88 428 ILE B CA 1
ATOM 9214 C C . ILE B 1 428 ? -12.336 -8.617 18.219 1 51.88 428 ILE B C 1
ATOM 9216 O O . ILE B 1 428 ? -13.211 -9.164 18.891 1 51.88 428 ILE B O 1
ATOM 9220 N N . GLY B 1 429 ? -12.742 -7.461 17.531 1 56.91 429 GLY B N 1
ATOM 9221 C CA . GLY B 1 429 ? -14.078 -7.082 17.094 1 56.91 429 GLY B CA 1
ATOM 9222 C C . GLY B 1 429 ? -14.508 -5.719 17.594 1 56.91 429 GLY B C 1
ATOM 9223 O O . GLY B 1 429 ? -15.492 -5.152 17.109 1 56.91 429 GLY B O 1
ATOM 9224 N N . THR B 1 430 ? -13.742 -5.332 18.562 1 62.19 430 THR B N 1
ATOM 9225 C CA . THR B 1 430 ? -14.156 -4.031 19.078 1 62.19 430 THR B CA 1
ATOM 9226 C C . THR B 1 430 ? -13.203 -2.938 18.594 1 62.19 430 THR B C 1
ATOM 9228 O O . THR B 1 430 ? -13.445 -1.751 18.828 1 62.19 430 THR B O 1
ATOM 9231 N N . ARG B 1 431 ? -12.203 -3.518 17.844 1 76.06 431 ARG B N 1
ATOM 9232 C CA . ARG B 1 431 ? -11.203 -2.555 17.406 1 76.06 431 ARG B CA 1
ATOM 9233 C C . ARG B 1 431 ? -10.953 -2.672 15.906 1 76.06 431 ARG B C 1
ATOM 9235 O O . ARG B 1 431 ? -11.312 -3.676 15.289 1 76.06 431 ARG B O 1
ATOM 9242 N N . LEU B 1 432 ? -10.438 -1.588 15.43 1 84.62 432 LEU B N 1
ATOM 9243 C CA . LEU B 1 432 ? -10.078 -1.57 14.016 1 84.62 432 LEU B CA 1
ATOM 9244 C C . LEU B 1 432 ? -8.977 -2.582 13.727 1 84.62 432 LEU B C 1
ATOM 9246 O O . LEU B 1 432 ? -7.996 -2.68 14.477 1 84.62 432 LEU B O 1
ATOM 9250 N N . ALA B 1 433 ? -9.211 -3.48 12.766 1 88.75 433 ALA B N 1
ATOM 9251 C CA . ALA B 1 433 ? -8.227 -4.477 12.359 1 88.75 433 ALA B CA 1
ATOM 9252 C C . ALA B 1 433 ? -7.957 -4.406 10.859 1 88.75 433 ALA B C 1
ATOM 9254 O O . ALA B 1 433 ? -8.883 -4.242 10.07 1 88.75 433 ALA B O 1
ATOM 9255 N N . MET B 1 434 ? -6.727 -4.523 10.547 1 92.12 434 MET B N 1
ATOM 9256 C CA . MET B 1 434 ? -6.352 -4.484 9.141 1 92.12 434 MET B CA 1
ATOM 9257 C C . MET B 1 434 ? -6.488 -5.863 8.5 1 92.12 434 MET B C 1
ATOM 9259 O O . MET B 1 434 ? -6.316 -6.879 9.172 1 92.12 434 MET B O 1
ATOM 9263 N N . THR B 1 435 ? -6.801 -5.887 7.215 1 94.75 435 THR B N 1
ATOM 9264 C CA . THR B 1 435 ? -6.754 -7.129 6.449 1 94.75 435 THR B CA 1
ATOM 9265 C C . THR B 1 435 ? -5.312 -7.594 6.262 1 94.75 435 THR B C 1
ATOM 9267 O O . THR B 1 435 ? -4.383 -6.785 6.312 1 94.75 435 THR B O 1
ATOM 9270 N N . SER B 1 436 ? -5.133 -8.891 6.07 1 94.62 436 SER B N 1
ATOM 9271 C CA . SER B 1 436 ? -3.795 -9.422 5.832 1 94.62 436 SER B CA 1
ATOM 9272 C C . SER B 1 436 ? -3.178 -8.812 4.574 1 94.62 436 SER B C 1
ATOM 9274 O O . SER B 1 436 ? -1.967 -8.586 4.52 1 94.62 436 SER B O 1
ATOM 9276 N N . ARG B 1 437 ? -3.984 -8.477 3.557 1 94.94 437 ARG B N 1
ATOM 9277 C CA . ARG B 1 437 ? -3.516 -7.891 2.305 1 94.94 437 ARG B CA 1
ATOM 9278 C C . ARG B 1 437 ? -2.832 -6.551 2.553 1 94.94 437 ARG B C 1
ATOM 9280 O O . ARG B 1 437 ? -1.902 -6.18 1.834 1 94.94 437 ARG B O 1
ATOM 9287 N N . MET B 1 438 ? -3.268 -5.871 3.611 1 93.88 438 MET B N 1
ATOM 9288 C CA . MET B 1 438 ? -2.775 -4.516 3.848 1 93.88 438 MET B CA 1
ATOM 9289 C C . MET B 1 438 ? -1.852 -4.477 5.059 1 93.88 438 MET B C 1
ATOM 9291 O O . MET B 1 438 ? -1.19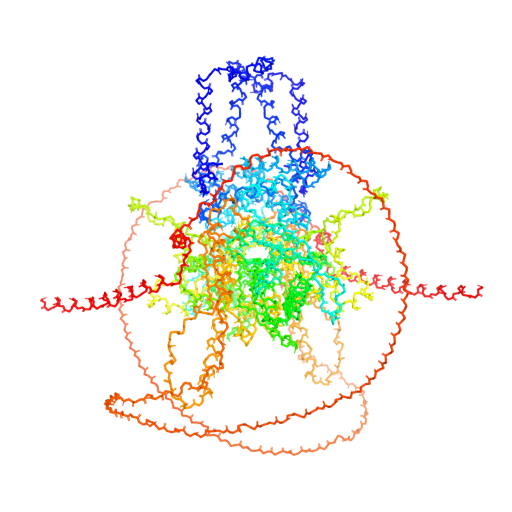7 -3.463 5.316 1 93.88 438 MET B O 1
ATOM 9295 N N . SER B 1 439 ? -1.77 -5.566 5.789 1 92.44 439 SER B N 1
ATOM 9296 C CA . SER B 1 439 ? -0.857 -5.641 6.926 1 92.44 439 SER B CA 1
ATOM 9297 C C . SER B 1 439 ? 0.536 -6.082 6.488 1 92.44 439 SER B C 1
ATOM 9299 O O . SER B 1 439 ? 1.54 -5.605 7.027 1 92.44 439 SER B O 1
ATOM 9301 N N . TYR B 1 440 ? 0.565 -6.945 5.547 1 93.25 440 TYR B N 1
ATOM 9302 C CA . TYR B 1 440 ? 1.849 -7.43 5.047 1 93.25 440 TYR B CA 1
ATOM 9303 C C . TYR B 1 440 ? 2.271 -6.664 3.799 1 93.25 440 TYR B C 1
ATOM 9305 O O . TYR B 1 440 ? 2.641 -7.266 2.789 1 93.25 440 TYR B O 1
ATOM 9313 N N . PHE B 1 441 ? 2.301 -5.348 3.889 1 90.5 441 PHE B N 1
ATOM 9314 C CA . PHE B 1 441 ? 2.506 -4.484 2.73 1 90.5 441 PHE B CA 1
ATOM 9315 C C . PHE B 1 441 ? 3.969 -4.488 2.307 1 90.5 441 PHE B C 1
ATOM 9317 O O . PHE B 1 441 ? 4.301 -4.051 1.201 1 90.5 441 PHE B O 1
ATOM 9324 N N . ASN B 1 442 ? 4.848 -5.035 3.074 1 89.69 442 ASN B N 1
ATOM 9325 C CA . ASN B 1 442 ? 6.258 -5.129 2.723 1 89.69 442 ASN B CA 1
ATOM 9326 C C . ASN B 1 442 ? 6.629 -6.535 2.258 1 89.69 442 ASN B C 1
ATOM 9328 O O . ASN B 1 442 ? 7.809 -6.867 2.146 1 89.69 442 ASN B O 1
ATOM 9332 N N . ASP B 1 443 ? 5.609 -7.324 2.039 1 94.62 443 ASP B N 1
ATOM 9333 C CA . ASP B 1 443 ? 5.875 -8.695 1.617 1 94.62 443 ASP B CA 1
ATOM 9334 C C . ASP B 1 443 ? 6.711 -8.727 0.341 1 94.62 443 ASP B C 1
ATOM 9336 O O . ASP B 1 443 ? 6.473 -7.949 -0.583 1 94.62 443 ASP B O 1
ATOM 9340 N N . ARG B 1 444 ? 7.688 -9.586 0.276 1 94 444 ARG B N 1
ATOM 9341 C CA . ARG B 1 444 ? 8.641 -9.625 -0.826 1 94 444 ARG B CA 1
ATOM 9342 C C . ARG B 1 444 ? 8.094 -10.438 -1.999 1 94 444 ARG B C 1
ATOM 9344 O O . ARG B 1 444 ? 8.625 -10.367 -3.107 1 94 444 ARG B O 1
ATOM 9351 N N . ILE B 1 445 ? 7.016 -11.188 -1.753 1 96.19 445 ILE B N 1
ATOM 9352 C CA . ILE B 1 445 ? 6.5 -12.078 -2.787 1 96.19 445 ILE B CA 1
ATOM 9353 C C . ILE B 1 445 ? 5.246 -11.461 -3.416 1 96.19 445 ILE B C 1
ATOM 9355 O O . ILE B 1 445 ? 5.156 -11.336 -4.641 1 96.19 445 ILE B O 1
ATOM 9359 N N . LEU B 1 446 ? 4.359 -11.133 -2.584 1 96.81 446 LEU B N 1
ATOM 9360 C CA . LEU B 1 446 ? 3.086 -10.586 -3.037 1 96.81 446 LEU B CA 1
ATOM 9361 C C . LEU B 1 446 ? 2.717 -9.344 -2.244 1 96.81 446 LEU B C 1
ATOM 9363 O O . LEU B 1 446 ? 2.125 -9.438 -1.166 1 96.81 446 LEU B O 1
ATOM 9367 N N . ASN B 1 447 ? 3.02 -8.234 -2.75 1 93.88 447 ASN B N 1
ATOM 9368 C CA . ASN B 1 447 ? 2.666 -6.984 -2.08 1 93.88 447 ASN B CA 1
ATOM 9369 C C . ASN B 1 447 ? 1.376 -6.395 -2.643 1 93.88 447 ASN B C 1
ATOM 9371 O O . ASN B 1 447 ? 0.871 -6.855 -3.666 1 93.88 447 ASN B O 1
ATOM 9375 N N . PRO B 1 448 ? 0.852 -5.391 -2.029 1 94.38 448 PRO B N 1
ATOM 9376 C CA . PRO B 1 448 ? -0.437 -4.84 -2.455 1 94.38 448 PRO B CA 1
ATOM 9377 C C . PRO B 1 448 ? -0.393 -4.258 -3.867 1 94.38 448 PRO B C 1
ATOM 9379 O O . PRO B 1 448 ? -1.389 -4.316 -4.594 1 94.38 448 PRO B O 1
ATOM 9382 N N . ASP B 1 449 ? 0.714 -3.727 -4.285 1 93.88 449 ASP B N 1
ATOM 9383 C CA . ASP B 1 449 ? 0.837 -3.162 -5.625 1 93.88 449 ASP B CA 1
ATOM 9384 C C . ASP B 1 449 ? 0.617 -4.23 -6.695 1 93.88 449 ASP B C 1
ATOM 9386 O O . ASP B 1 449 ? -0.114 -4.004 -7.66 1 93.88 449 ASP B O 1
ATOM 9390 N N . LEU B 1 450 ? 1.216 -5.328 -6.469 1 96.25 450 LEU B N 1
ATOM 9391 C CA . LEU B 1 450 ? 1.073 -6.426 -7.414 1 96.25 450 LEU B CA 1
ATOM 9392 C C . LEU B 1 450 ? -0.365 -6.938 -7.441 1 96.25 450 LEU B C 1
ATOM 9394 O O . LEU B 1 450 ? -0.894 -7.254 -8.508 1 96.25 450 LEU B O 1
ATOM 9398 N N . MET B 1 451 ? -0.97 -7.043 -6.301 1 96.81 451 MET B N 1
ATOM 9399 C CA . MET B 1 451 ? -2.344 -7.531 -6.227 1 96.81 451 MET B CA 1
ATOM 9400 C C . MET B 1 451 ? -3.293 -6.598 -6.973 1 96.81 451 MET B C 1
ATOM 9402 O O . MET B 1 451 ? -4.172 -7.059 -7.707 1 96.81 451 MET B O 1
ATOM 9406 N N . ARG B 1 452 ? -3.115 -5.297 -6.797 1 95.75 452 ARG B N 1
ATOM 9407 C CA . ARG B 1 452 ? -3.939 -4.332 -7.52 1 95.75 452 ARG B CA 1
ATOM 9408 C C . ARG B 1 452 ? -3.713 -4.438 -9.023 1 95.75 452 ARG B C 1
ATOM 9410 O O . ARG B 1 452 ? -4.668 -4.418 -9.805 1 95.75 452 ARG B O 1
ATOM 9417 N N . ALA B 1 453 ? -2.451 -4.539 -9.43 1 96.88 453 ALA B N 1
ATOM 9418 C CA . ALA B 1 453 ? -2.117 -4.648 -10.844 1 96.88 453 ALA B CA 1
ATOM 9419 C C . ALA B 1 453 ? -2.775 -5.875 -11.469 1 96.88 453 ALA B C 1
ATOM 9421 O O . ALA B 1 453 ? -3.383 -5.785 -12.539 1 96.88 453 ALA B O 1
ATOM 9422 N N . MET B 1 454 ? -2.678 -6.973 -10.812 1 97.38 454 MET B N 1
ATOM 9423 C CA . MET B 1 454 ? -3.215 -8.219 -11.344 1 97.38 454 MET B CA 1
ATOM 9424 C C . MET B 1 454 ? -4.738 -8.18 -11.398 1 97.38 454 MET B C 1
ATOM 9426 O O . MET B 1 454 ? -5.348 -8.719 -12.32 1 97.38 454 MET B O 1
ATOM 9430 N N . ALA B 1 455 ? -5.344 -7.539 -10.391 1 95.81 455 ALA B N 1
ATOM 9431 C CA . ALA B 1 455 ? -6.797 -7.391 -10.406 1 95.81 455 ALA B CA 1
ATOM 9432 C C . ALA B 1 455 ? -7.254 -6.598 -11.625 1 95.81 455 ALA B C 1
ATOM 9434 O O . ALA B 1 455 ? -8.203 -6.988 -12.305 1 95.81 455 ALA B O 1
ATOM 9435 N N . ILE B 1 456 ? -6.574 -5.508 -11.93 1 94.94 456 ILE B N 1
ATOM 9436 C CA . ILE B 1 456 ? -6.922 -4.648 -13.055 1 94.94 456 ILE B CA 1
ATOM 9437 C C . ILE B 1 456 ? -6.742 -5.418 -14.359 1 94.94 456 ILE B C 1
ATOM 9439 O O . ILE B 1 456 ? -7.605 -5.367 -15.242 1 94.94 456 ILE B O 1
ATOM 9443 N N . LEU B 1 457 ? -5.656 -6.129 -14.484 1 96.06 457 LEU B N 1
ATOM 9444 C CA . LEU B 1 457 ? -5.355 -6.883 -15.695 1 96.06 457 LEU B CA 1
ATOM 9445 C C . LEU B 1 457 ? -6.363 -8.016 -15.898 1 96.06 457 LEU B C 1
ATOM 9447 O O . LEU B 1 457 ? -6.801 -8.273 -17.016 1 96.06 457 LEU B O 1
ATOM 9451 N N . TYR B 1 458 ? -6.703 -8.727 -14.836 1 95.88 458 TYR B N 1
ATOM 9452 C CA . TYR B 1 458 ? -7.594 -9.875 -14.914 1 95.88 458 TYR B CA 1
ATOM 9453 C C . TYR B 1 458 ? -9.008 -9.445 -15.289 1 95.88 458 TYR B C 1
ATOM 9455 O O . TYR B 1 458 ? -9.664 -10.094 -16.109 1 95.88 458 TYR B O 1
ATOM 9463 N N . LEU B 1 459 ? -9.5 -8.414 -14.641 1 92.69 459 LEU B N 1
ATOM 9464 C CA . LEU B 1 459 ? -10.875 -7.98 -14.859 1 92.69 459 LEU B CA 1
ATOM 9465 C C . LEU B 1 459 ? -11.031 -7.355 -16.234 1 92.69 459 LEU B C 1
ATOM 9467 O O . LEU B 1 459 ? -12.047 -7.562 -16.906 1 92.69 459 LEU B O 1
ATOM 9471 N N . GLY B 1 460 ? -10.086 -6.582 -16.672 1 89.06 460 GLY B N 1
ATOM 9472 C CA . GLY B 1 460 ? -10.117 -6.012 -18 1 89.06 460 GLY B CA 1
ATOM 9473 C C . GLY B 1 460 ? -11.211 -4.977 -18.188 1 89.06 460 GLY B C 1
ATOM 9474 O O . GLY B 1 460 ? -11.641 -4.348 -17.219 1 89.06 460 GLY B O 1
ATOM 9475 N N . PRO B 1 461 ? -11.586 -4.602 -19.328 1 80.62 461 PRO B N 1
ATOM 9476 C CA . PRO B 1 461 ? -12.5 -3.496 -19.625 1 80.62 461 PRO B CA 1
ATOM 9477 C C . PRO B 1 461 ? -13.961 -3.834 -19.312 1 80.62 461 PRO B C 1
ATOM 9479 O O . PRO B 1 461 ? -14.766 -2.936 -19.047 1 80.62 461 PRO B O 1
ATOM 9482 N N . ASN B 1 462 ? -14.406 -4.992 -19.375 1 61.41 462 ASN B N 1
ATOM 9483 C CA . ASN B 1 462 ? -15.828 -5.336 -19.406 1 61.41 462 ASN B CA 1
ATOM 9484 C C . ASN B 1 462 ? -16.391 -5.465 -18 1 61.41 462 ASN B C 1
ATOM 9486 O O . ASN B 1 462 ? -17.594 -5.68 -17.828 1 61.41 462 ASN B O 1
ATOM 9490 N N . ASN B 1 463 ? -15.539 -5.074 -16.984 1 63.34 463 ASN B N 1
ATOM 9491 C CA . ASN B 1 463 ? -16.125 -5.656 -15.773 1 63.34 463 ASN B CA 1
ATOM 9492 C C . ASN B 1 463 ? -15.945 -4.742 -14.562 1 63.34 463 ASN B C 1
ATOM 9494 O O . ASN B 1 463 ? -14.812 -4.434 -14.172 1 63.34 463 ASN B O 1
ATOM 9498 N N . CYS B 1 464 ? -16.984 -3.91 -14.312 1 73 464 CYS B N 1
ATOM 9499 C CA . CYS B 1 464 ? -17.047 -3.402 -12.953 1 73 464 CYS B CA 1
ATOM 9500 C C . CYS B 1 464 ? -17.844 -4.34 -12.055 1 73 464 CYS B C 1
ATOM 9502 O O . CYS B 1 464 ? -19.062 -4.184 -11.914 1 73 464 CYS B O 1
ATOM 9504 N N . PRO B 1 465 ? -17.125 -5.309 -11.641 1 75.94 465 PRO B N 1
ATOM 9505 C CA . PRO B 1 465 ? -17.859 -6.328 -10.875 1 75.94 465 PRO B CA 1
ATOM 9506 C C . PRO B 1 465 ? -18.359 -5.809 -9.531 1 75.94 465 PRO B C 1
ATOM 9508 O O . PRO B 1 465 ? -17.812 -4.84 -9 1 75.94 465 PRO B O 1
ATOM 9511 N N . ASP B 1 466 ? -19.484 -6.293 -9.141 1 84.06 466 ASP B N 1
ATOM 9512 C CA . ASP B 1 466 ? -19.953 -6.094 -7.773 1 84.06 466 ASP B CA 1
ATOM 9513 C C . ASP B 1 466 ? -19.234 -7.035 -6.809 1 84.06 466 ASP B C 1
ATOM 9515 O O . ASP B 1 466 ? -19.531 -8.227 -6.758 1 84.06 466 ASP B O 1
ATOM 9519 N N . PHE B 1 467 ? -18.422 -6.535 -6 1 86.88 467 PHE B N 1
ATOM 9520 C CA . PHE B 1 467 ? -17.562 -7.34 -5.137 1 86.88 467 PHE B CA 1
ATOM 9521 C C . PHE B 1 467 ? -18.359 -7.98 -4.016 1 86.88 467 PHE B C 1
ATOM 9523 O O . PHE B 1 467 ? -17.891 -8.891 -3.336 1 86.88 467 PHE B O 1
ATOM 9530 N N . THR B 1 468 ? -19.609 -7.578 -3.859 1 83.56 468 THR B N 1
ATOM 9531 C CA . THR B 1 468 ? -20.422 -8.094 -2.762 1 83.56 468 THR B CA 1
ATOM 9532 C C . THR B 1 468 ? -21.25 -9.289 -3.221 1 83.56 468 THR B C 1
ATOM 9534 O O . THR B 1 468 ? -21.719 -10.078 -2.398 1 83.56 468 THR B O 1
ATOM 9537 N N . SER B 1 469 ? -21.375 -9.453 -4.539 1 89.56 469 SER B N 1
ATOM 9538 C CA . SER B 1 469 ? -22.312 -10.492 -4.977 1 89.56 469 SER B CA 1
ATOM 9539 C C . SER B 1 469 ? -21.688 -11.375 -6.055 1 89.56 469 SER B C 1
ATOM 9541 O O . SER B 1 469 ? -22.156 -12.484 -6.301 1 89.56 469 SER B O 1
ATOM 9543 N N . ASP B 1 470 ? -20.656 -10.945 -6.707 1 93.31 470 ASP B N 1
ATOM 9544 C CA . ASP B 1 470 ? -20.031 -11.75 -7.746 1 93.31 470 ASP B CA 1
ATOM 9545 C C . ASP B 1 470 ? -19.125 -12.828 -7.145 1 93.31 470 ASP B C 1
ATOM 9547 O O . ASP B 1 470 ? -17.906 -12.656 -7.086 1 93.31 470 ASP B O 1
ATOM 9551 N N . TYR B 1 471 ? -19.766 -13.961 -6.812 1 96.12 471 TYR B N 1
ATOM 9552 C CA . TYR B 1 471 ? -19.016 -14.992 -6.094 1 96.12 471 TYR B CA 1
ATOM 9553 C C . TYR B 1 471 ? -18.188 -15.836 -7.051 1 96.12 471 TYR B C 1
ATOM 9555 O O . TYR B 1 471 ? -17.328 -16.609 -6.621 1 96.12 471 TYR B O 1
ATOM 9563 N N . LEU B 1 472 ? -18.328 -15.719 -8.391 1 96.69 472 LEU B N 1
ATOM 9564 C CA . LEU B 1 472 ? -17.422 -16.359 -9.336 1 96.69 472 LEU B CA 1
ATOM 9565 C C . LEU B 1 472 ? -16.078 -15.656 -9.367 1 96.69 472 LEU B C 1
ATOM 9567 O O . LEU B 1 472 ? -15.039 -16.297 -9.602 1 96.69 472 LEU B O 1
ATOM 9571 N N . LEU B 1 473 ? -16.141 -14.336 -9.117 1 95.44 473 LEU B N 1
ATOM 9572 C CA . LEU B 1 473 ? -14.922 -13.539 -9.023 1 95.44 473 LEU B CA 1
ATOM 9573 C C . LEU B 1 473 ? -14.312 -13.641 -7.633 1 95.44 473 LEU B C 1
ATOM 9575 O O . LEU B 1 473 ? -13.102 -13.836 -7.492 1 95.44 473 LEU B O 1
ATOM 9579 N N . SER B 1 474 ? -15.188 -13.453 -6.656 1 96.81 474 SER B N 1
ATOM 9580 C CA . SER B 1 474 ? -14.797 -13.531 -5.254 1 96.81 474 SER B CA 1
ATOM 9581 C C . SER B 1 474 ? -15.562 -14.633 -4.527 1 96.81 474 SER B C 1
ATOM 9583 O O . SER B 1 474 ? -16.547 -14.367 -3.844 1 96.81 474 SER B O 1
ATOM 9585 N N . PRO B 1 475 ? -14.992 -15.836 -4.504 1 97.62 475 PRO B N 1
ATOM 9586 C CA . PRO B 1 475 ? -15.703 -16.984 -3.941 1 97.62 475 PRO B CA 1
ATOM 9587 C C . PRO B 1 475 ? -16.078 -16.781 -2.475 1 97.62 475 PRO B C 1
ATOM 9589 O O . PRO B 1 475 ? -17.047 -17.391 -1.992 1 97.62 475 PRO B O 1
ATOM 9592 N N . ILE B 1 476 ? -15.438 -15.914 -1.821 1 95.62 476 ILE B N 1
ATOM 9593 C CA . ILE B 1 476 ? -15.633 -15.703 -0.391 1 95.62 476 ILE B CA 1
ATOM 9594 C C . ILE B 1 476 ? -17.047 -15.195 -0.133 1 95.62 476 ILE B C 1
ATOM 9596 O O . ILE B 1 476 ? -17.594 -15.367 0.964 1 95.62 476 ILE B O 1
ATOM 9600 N N . VAL B 1 477 ? -17.688 -14.609 -1.082 1 95.12 477 VAL B N 1
ATOM 9601 C CA . VAL B 1 477 ? -19.016 -14.047 -0.88 1 95.12 477 VAL B CA 1
ATOM 9602 C C . VAL B 1 477 ? -20.078 -14.992 -1.449 1 95.12 477 VAL B C 1
ATOM 9604 O O . VAL B 1 477 ? -21.219 -14.594 -1.674 1 95.12 477 VAL B O 1
ATOM 9607 N N . GLY B 1 478 ? -19.75 -16.266 -1.73 1 96.81 478 GLY B N 1
ATOM 9608 C CA . GLY B 1 478 ? -20.703 -17.234 -2.236 1 96.81 478 GLY B CA 1
ATOM 9609 C C . GLY B 1 478 ? -21.891 -17.453 -1.313 1 96.81 478 GLY B C 1
ATOM 9610 O O . GLY B 1 478 ? -21.75 -17.375 -0.091 1 96.81 478 GLY B O 1
ATOM 9611 N N . PRO B 1 479 ? -23.031 -17.688 -1.865 1 96.81 479 PRO B N 1
ATOM 9612 C CA . PRO B 1 479 ? -24.203 -17.938 -1.032 1 96.81 479 PRO B CA 1
ATOM 9613 C C . PRO B 1 479 ? -24.062 -19.172 -0.152 1 96.81 479 PRO B C 1
ATOM 9615 O O . PRO B 1 479 ? -23.484 -20.172 -0.58 1 96.81 479 PRO B O 1
ATOM 9618 N N . ASP B 1 480 ? -24.625 -19.156 1.008 1 95.25 480 ASP B N 1
ATOM 9619 C CA . ASP B 1 480 ? -24.516 -20.234 1.983 1 95.25 480 ASP B CA 1
ATOM 9620 C C . ASP B 1 480 ? -25.078 -21.531 1.424 1 95.25 480 ASP B C 1
ATOM 9622 O O . ASP B 1 480 ? -24.562 -22.609 1.701 1 95.25 480 ASP B O 1
ATOM 9626 N N . GLU B 1 481 ? -26.125 -21.406 0.676 1 96.5 481 GLU B N 1
ATOM 9627 C CA . GLU B 1 481 ? -26.781 -22.594 0.122 1 96.5 481 GLU B CA 1
ATOM 9628 C C . GLU B 1 481 ? -25.828 -23.359 -0.8 1 96.5 481 GLU B C 1
ATOM 9630 O O . GLU B 1 481 ? -25.844 -24.594 -0.814 1 96.5 481 GLU B O 1
ATOM 9635 N N . LEU B 1 482 ? -25.031 -22.641 -1.5 1 97.81 482 LEU B N 1
ATOM 9636 C CA . LEU B 1 482 ? -24.078 -23.281 -2.406 1 97.81 482 LEU B CA 1
ATOM 9637 C C . LEU B 1 482 ? -22.875 -23.797 -1.644 1 97.81 482 LEU B C 1
ATOM 9639 O O . LEU B 1 482 ? -22.391 -24.906 -1.899 1 97.81 482 LEU B O 1
ATOM 9643 N N . LEU B 1 483 ? -22.391 -23.016 -0.711 1 97.88 483 LEU B N 1
ATOM 9644 C CA . LEU B 1 483 ? -21.219 -23.406 0.079 1 97.88 483 LEU B CA 1
ATOM 9645 C C . LEU B 1 483 ? -21.484 -24.703 0.836 1 97.88 483 LEU B C 1
ATOM 9647 O O . LEU B 1 483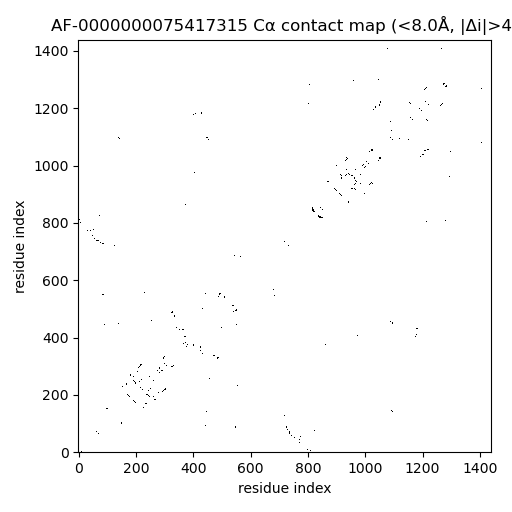 ? -20.562 -25.516 1.015 1 97.88 483 LEU B O 1
ATOM 9651 N N . ALA B 1 484 ? -22.719 -24.906 1.232 1 96.94 484 ALA B N 1
ATOM 9652 C CA . ALA B 1 484 ? -23.078 -26.078 2 1 96.94 484 ALA B CA 1
ATOM 9653 C C . ALA B 1 484 ? -22.953 -27.344 1.154 1 96.94 484 ALA B C 1
ATOM 9655 O O . ALA B 1 484 ? -22.875 -28.453 1.69 1 96.94 484 ALA B O 1
ATOM 9656 N N . GLN B 1 485 ? -22.938 -27.172 -0.117 1 97.19 485 GLN B N 1
ATOM 9657 C CA . GLN B 1 485 ? -22.922 -28.312 -1.02 1 97.19 485 GLN B CA 1
ATOM 9658 C C . GLN B 1 485 ? -21.516 -28.641 -1.492 1 97.19 485 GLN B C 1
ATOM 9660 O O . GLN B 1 485 ? -21.312 -29.594 -2.242 1 97.19 485 GLN B O 1
ATOM 9665 N N . PHE B 1 486 ? -20.516 -27.953 -1.021 1 98.06 486 PHE B N 1
ATOM 9666 C CA . PHE B 1 486 ? -19.141 -28.203 -1.415 1 98.06 486 PHE B CA 1
ATOM 9667 C C . PHE B 1 486 ? -18.672 -29.562 -0.92 1 98.06 486 PHE B C 1
ATOM 9669 O O . PHE B 1 486 ? -19.047 -30 0.171 1 98.06 486 PHE B O 1
ATOM 9676 N N . PRO B 1 487 ? -17.906 -30.312 -1.779 1 97.38 487 PRO B N 1
ATOM 9677 C CA . PRO B 1 487 ? -17.25 -31.5 -1.223 1 97.38 487 PRO B CA 1
ATOM 9678 C C . PRO B 1 487 ? -16.219 -31.156 -0.159 1 97.38 487 PRO B C 1
ATOM 9680 O O . PRO B 1 487 ? -16.125 -30 0.269 1 97.38 487 PRO B O 1
ATOM 9683 N N . LYS B 1 488 ? -15.492 -32.188 0.364 1 97 488 LYS B N 1
ATOM 9684 C CA . LYS B 1 488 ? -14.445 -31.891 1.338 1 97 488 LYS B CA 1
ATOM 9685 C C . LYS B 1 488 ? -13.406 -30.922 0.766 1 97 488 LYS B C 1
ATOM 9687 O O . LYS B 1 488 ? -12.977 -31.078 -0.38 1 97 488 LYS B O 1
ATOM 9692 N N . VAL B 1 489 ? -13.094 -29.891 1.531 1 98.12 489 VAL B N 1
ATOM 9693 C CA . VAL B 1 489 ? -12.164 -28.859 1.075 1 98.12 489 VAL B CA 1
ATOM 9694 C C . VAL B 1 489 ? -10.93 -28.844 1.971 1 98.12 489 VAL B C 1
ATOM 9696 O O . VAL B 1 489 ? -11.047 -28.828 3.199 1 98.12 489 VAL B O 1
ATOM 9699 N N . TYR B 1 490 ? -9.805 -28.984 1.357 1 97.81 490 TYR B N 1
ATOM 9700 C CA . TYR B 1 490 ? -8.523 -28.812 2.031 1 97.81 490 TYR B CA 1
ATOM 9701 C C . TYR B 1 490 ? -7.922 -27.453 1.711 1 97.81 490 TYR B C 1
ATOM 9703 O O . TYR B 1 490 ? -7.91 -27.031 0.553 1 97.81 490 TYR B O 1
ATOM 9711 N N . LEU B 1 491 ? -7.48 -26.734 2.76 1 97.25 491 LEU B N 1
ATOM 9712 C CA . LEU B 1 491 ? -6.867 -25.422 2.555 1 97.25 491 LEU B CA 1
ATOM 9713 C C . LEU B 1 491 ? -5.504 -25.359 3.238 1 97.25 491 LEU B C 1
ATOM 9715 O O . LEU B 1 491 ? -5.352 -25.797 4.379 1 97.25 491 LEU B O 1
ATOM 9719 N N . MET B 1 492 ? -4.551 -24.859 2.545 1 96.75 492 MET B N 1
ATOM 9720 C CA . MET B 1 492 ? -3.225 -24.609 3.098 1 96.75 492 MET B CA 1
ATOM 9721 C C . MET B 1 492 ? -2.752 -23.203 2.752 1 96.75 492 MET B C 1
ATOM 9723 O O . MET B 1 492 ? -2.947 -22.734 1.628 1 96.75 492 MET B O 1
ATOM 9727 N N . CYS B 1 493 ? -2.219 -22.438 3.688 1 96.56 493 CYS B N 1
ATOM 9728 C CA . CYS B 1 493 ? -1.728 -21.078 3.447 1 96.56 493 CYS B CA 1
ATOM 9729 C C . CYS B 1 493 ? -0.608 -20.719 4.418 1 96.56 493 CYS B C 1
ATOM 9731 O O . CYS B 1 493 ? -0.448 -21.375 5.453 1 96.56 493 CYS B O 1
ATOM 9733 N N . GLY B 1 494 ? 0.267 -19.828 4.051 1 95.31 494 GLY B N 1
ATOM 9734 C CA . GLY B 1 494 ? 1.258 -19.312 4.98 1 95.31 494 GLY B CA 1
ATOM 9735 C C . GLY B 1 494 ? 0.683 -18.328 5.98 1 95.31 494 GLY B C 1
ATOM 9736 O O . GLY B 1 494 ? -0.214 -17.562 5.645 1 95.31 494 GLY B O 1
ATOM 9737 N N . GLU B 1 495 ? 1.278 -18.312 7.133 1 92.62 495 GLU B N 1
ATOM 9738 C CA . GLU B 1 495 ? 0.836 -17.438 8.211 1 92.62 495 GLU B CA 1
ATOM 9739 C C . GLU B 1 495 ? 1.054 -15.969 7.848 1 92.62 495 GLU B C 1
ATOM 9741 O O . GLU B 1 495 ? 0.255 -15.109 8.219 1 92.62 495 GLU B O 1
ATOM 9746 N N . LYS B 1 496 ? 2.092 -15.758 7.156 1 94.38 496 LYS B N 1
ATOM 9747 C CA . LYS B 1 496 ? 2.469 -14.391 6.812 1 94.38 496 LYS B CA 1
ATOM 9748 C C . LYS B 1 496 ? 2.072 -14.055 5.379 1 94.38 496 LYS B C 1
ATOM 9750 O O . LYS B 1 496 ? 2.605 -13.109 4.789 1 94.38 496 LYS B O 1
ATOM 9755 N N . ASP B 1 497 ? 1.158 -14.852 4.812 1 96.75 497 ASP B N 1
ATOM 9756 C CA . ASP B 1 497 ? 0.659 -14.641 3.457 1 96.75 497 ASP B CA 1
ATOM 9757 C C . ASP B 1 497 ? -0.367 -13.508 3.418 1 96.75 497 ASP B C 1
ATOM 9759 O O . ASP B 1 497 ? -1.291 -13.477 4.23 1 96.75 497 ASP B O 1
ATOM 9763 N N . PRO B 1 498 ? -0.208 -12.609 2.486 1 97.19 498 PRO B N 1
ATOM 9764 C CA . PRO B 1 498 ? -1.192 -11.531 2.354 1 97.19 498 PRO B CA 1
ATOM 9765 C C . PRO B 1 498 ? -2.605 -12.055 2.096 1 97.19 498 PRO B C 1
ATOM 9767 O O . PRO B 1 498 ? -3.58 -11.32 2.275 1 97.19 498 PRO B O 1
ATOM 9770 N N . LEU B 1 499 ? -2.783 -13.289 1.691 1 97.75 499 LEU B N 1
ATOM 9771 C CA . LEU B 1 499 ? -4.098 -13.844 1.382 1 97.75 499 LEU B CA 1
ATOM 9772 C C . LEU B 1 499 ? -4.57 -14.773 2.494 1 97.75 499 LEU B C 1
ATOM 9774 O O . LEU B 1 499 ? -5.555 -15.5 2.326 1 97.75 499 LEU B O 1
ATOM 9778 N N . VAL B 1 500 ? -3.941 -14.812 3.631 1 96.12 500 VAL B N 1
ATOM 9779 C CA . VAL B 1 500 ? -4.23 -15.789 4.672 1 96.12 500 VAL B CA 1
ATOM 9780 C C . VAL B 1 500 ? -5.641 -15.57 5.215 1 96.12 500 VAL B C 1
ATOM 9782 O O . VAL B 1 500 ? -6.336 -16.516 5.57 1 96.12 500 VAL B O 1
ATOM 9785 N N . ASP B 1 501 ? -6.105 -14.32 5.344 1 94.88 501 ASP B N 1
ATOM 9786 C CA . ASP B 1 501 ? -7.465 -14.039 5.793 1 94.88 501 ASP B CA 1
ATOM 9787 C C . ASP B 1 501 ? -8.492 -14.766 4.922 1 94.88 501 ASP B C 1
ATOM 9789 O O . ASP B 1 501 ? -9.5 -15.258 5.426 1 94.88 501 ASP B O 1
ATOM 9793 N N . ASP B 1 502 ? -8.25 -14.805 3.584 1 96.31 502 ASP B N 1
ATOM 9794 C CA . ASP B 1 502 ? -9.156 -15.484 2.66 1 96.31 502 ASP B CA 1
ATOM 9795 C C . ASP B 1 502 ? -9.352 -16.938 3.053 1 96.31 502 ASP B C 1
ATOM 9797 O O . ASP B 1 502 ? -10.477 -17.453 3.045 1 96.31 502 ASP B O 1
ATOM 9801 N N . THR B 1 503 ? -8.211 -17.531 3.338 1 95.94 503 THR B N 1
ATOM 9802 C CA . THR B 1 503 ? -8.219 -18.953 3.674 1 95.94 503 THR B CA 1
ATOM 9803 C C . THR B 1 503 ? -9.039 -19.203 4.938 1 95.94 503 THR B C 1
ATOM 9805 O O . THR B 1 503 ? -9.914 -20.078 4.953 1 95.94 503 THR B O 1
ATOM 9808 N N . VAL B 1 504 ? -8.844 -18.422 5.953 1 93.62 504 VAL B N 1
ATOM 9809 C CA . VAL B 1 504 ? -9.477 -18.641 7.25 1 93.62 504 VAL B CA 1
ATOM 9810 C C . VAL B 1 504 ? -10.961 -18.281 7.168 1 93.62 504 VAL B C 1
ATOM 9812 O O . VAL B 1 504 ? -11.82 -19.031 7.648 1 93.62 504 VAL B O 1
ATOM 9815 N N . VAL B 1 505 ? -11.273 -17.172 6.574 1 94.62 505 VAL B N 1
ATOM 9816 C CA . VAL B 1 505 ? -12.656 -16.703 6.465 1 94.62 505 VAL B CA 1
ATOM 9817 C C . VAL B 1 505 ? -13.461 -17.672 5.605 1 94.62 505 VAL B C 1
ATOM 9819 O O . VAL B 1 505 ? -14.594 -18.031 5.953 1 94.62 505 VAL B O 1
ATOM 9822 N N . PHE B 1 506 ? -12.891 -18.109 4.496 1 97 506 PHE B N 1
ATOM 9823 C CA . PHE B 1 506 ? -13.602 -19 3.598 1 97 506 PHE B CA 1
ATOM 9824 C C . PHE B 1 506 ? -13.867 -20.344 4.27 1 97 506 PHE B C 1
ATOM 9826 O O . PHE B 1 506 ? -14.969 -20.891 4.156 1 97 506 PHE B O 1
ATOM 9833 N N . ALA B 1 507 ? -12.859 -20.922 4.883 1 95.56 507 ALA B N 1
ATOM 9834 C CA . ALA B 1 507 ? -13.039 -22.156 5.637 1 95.56 507 ALA B CA 1
ATOM 9835 C C . ALA B 1 507 ? -14.164 -22.016 6.652 1 95.56 507 ALA B C 1
ATOM 9837 O O . ALA B 1 507 ? -15.016 -22.906 6.773 1 95.56 507 ALA B O 1
ATOM 9838 N N . GLY B 1 508 ? -14.141 -20.891 7.391 1 92.94 508 GLY B N 1
ATOM 9839 C CA . GLY B 1 508 ? -15.188 -20.641 8.367 1 92.94 508 GLY B CA 1
ATOM 9840 C C . GLY B 1 508 ? -16.562 -20.531 7.746 1 92.94 508 GLY B C 1
ATOM 9841 O O . GLY B 1 508 ? -17.547 -21.062 8.297 1 92.94 508 GLY B O 1
ATOM 9842 N N . ARG B 1 509 ? -16.672 -19.922 6.621 1 94.56 509 ARG B N 1
ATOM 9843 C CA . ARG B 1 509 ? -17.953 -19.766 5.941 1 94.56 509 ARG B CA 1
ATOM 9844 C C . ARG B 1 509 ? -18.516 -21.125 5.488 1 94.56 509 ARG B C 1
ATOM 9846 O O . ARG B 1 509 ? -19.719 -21.359 5.578 1 94.56 509 ARG B O 1
ATOM 9853 N N . ILE B 1 510 ? -17.656 -21.984 4.957 1 96.25 510 ILE B N 1
ATOM 9854 C CA . ILE B 1 510 ? -18.094 -23.312 4.535 1 96.25 510 ILE B CA 1
ATOM 9855 C C . ILE B 1 510 ? -18.594 -24.094 5.742 1 96.25 510 ILE B C 1
ATOM 9857 O O . ILE B 1 510 ? -19.656 -24.719 5.684 1 96.25 510 ILE B O 1
ATOM 9861 N N . ARG B 1 511 ? -17.859 -24.031 6.848 1 93.38 511 ARG B N 1
ATOM 9862 C CA . ARG B 1 511 ? -18.266 -24.75 8.062 1 93.38 511 ARG B CA 1
ATOM 9863 C C . ARG B 1 511 ? -19.625 -24.25 8.555 1 93.38 511 ARG B C 1
ATOM 9865 O O . ARG B 1 511 ? -20.484 -25.062 8.906 1 93.38 511 ARG B O 1
ATOM 9872 N N . GLU B 1 512 ? -19.75 -22.953 8.57 1 91.5 512 GLU B N 1
ATOM 9873 C CA . GLU B 1 512 ? -21 -22.375 9.031 1 91.5 512 GLU B CA 1
ATOM 9874 C C . GLU B 1 512 ? -22.172 -22.766 8.125 1 91.5 512 GLU B C 1
ATOM 9876 O O . GLU B 1 512 ? -23.266 -23.062 8.609 1 91.5 512 GLU B O 1
ATOM 9881 N N . ALA B 1 513 ? -21.938 -22.719 6.871 1 94.69 513 ALA B N 1
ATOM 9882 C CA . ALA B 1 513 ? -22.984 -23.062 5.91 1 94.69 513 ALA B CA 1
ATOM 9883 C C . ALA B 1 513 ? -23.406 -24.516 6.062 1 94.69 513 ALA B C 1
ATOM 9885 O O . ALA B 1 513 ? -24.609 -24.828 6.023 1 94.69 513 ALA B O 1
ATOM 9886 N N . LYS B 1 514 ? -22.516 -25.422 6.219 1 94.56 514 LYS B N 1
ATOM 9887 C CA . LYS B 1 514 ? -22.812 -26.828 6.367 1 94.56 514 LYS B CA 1
ATOM 9888 C C . LYS B 1 514 ? -23.484 -27.125 7.703 1 94.56 514 LYS B C 1
ATOM 9890 O O . LYS B 1 514 ? -24.375 -27.969 7.785 1 94.56 514 LYS B O 1
ATOM 9895 N N . MET B 1 515 ? -23.094 -26.406 8.711 1 91.62 515 MET B N 1
ATOM 9896 C CA . MET B 1 515 ? -23.734 -26.547 10.016 1 91.62 515 MET B CA 1
ATOM 9897 C C . MET B 1 515 ? -25.188 -26.109 9.961 1 91.62 515 MET B C 1
ATOM 9899 O O . MET B 1 515 ? -26.062 -26.766 10.547 1 91.62 515 MET B O 1
ATOM 9903 N N . ARG B 1 516 ? -25.375 -25.078 9.305 1 91.06 516 ARG B N 1
ATOM 9904 C CA . ARG B 1 516 ? -26.75 -24.578 9.172 1 91.06 516 ARG B CA 1
ATOM 9905 C C . ARG B 1 516 ? -27.625 -25.562 8.406 1 91.06 516 ARG B C 1
ATOM 9907 O O . ARG B 1 516 ? -28.781 -25.766 8.75 1 91.06 516 ARG B O 1
ATOM 9914 N N . LYS B 1 517 ? -27.094 -26.078 7.398 1 91.94 517 LYS B N 1
ATOM 9915 C CA . LYS B 1 517 ? -27.828 -27.078 6.621 1 91.94 517 LYS B CA 1
ATOM 9916 C C . LYS B 1 517 ? -28.156 -28.312 7.461 1 91.94 517 LYS B C 1
ATOM 9918 O O . LYS B 1 517 ? -29.25 -28.844 7.391 1 91.94 517 LYS B O 1
ATOM 9923 N N . LYS B 1 518 ? -27.25 -28.719 8.234 1 88.94 518 LYS B N 1
ATOM 9924 C CA . LYS B 1 518 ? -27.453 -29.859 9.109 1 88.94 518 LYS B CA 1
ATOM 9925 C C . LYS B 1 518 ? -28.531 -29.578 10.156 1 88.94 518 LYS B C 1
ATOM 9927 O O . LYS B 1 518 ? -29.359 -30.453 10.445 1 88.94 518 LYS B O 1
ATOM 9932 N N . GLN B 1 519 ? -28.484 -28.406 10.602 1 86.38 519 GLN B N 1
ATOM 9933 C CA . GLN B 1 519 ? -29.469 -28 11.609 1 86.38 519 GLN B CA 1
ATOM 9934 C C . GLN B 1 519 ? -30.875 -27.922 11.008 1 86.38 519 GLN B C 1
ATOM 9936 O O . GLN B 1 519 ? -31.844 -28.328 11.641 1 86.38 519 GLN B O 1
ATOM 9941 N N . ASN B 1 520 ? -30.953 -27.438 9.898 1 85.31 520 ASN B N 1
ATOM 9942 C CA . ASN B 1 520 ? -32.25 -27.344 9.227 1 85.31 520 ASN B CA 1
ATOM 9943 C C . ASN B 1 520 ? -32.781 -28.703 8.852 1 85.31 520 ASN B C 1
ATOM 9945 O O . ASN B 1 520 ? -34 -28.922 8.898 1 85.31 520 ASN B O 1
ATOM 9949 N N . SER B 1 521 ? -32.031 -29.578 8.477 1 79.81 521 SER B N 1
ATOM 9950 C CA . SER B 1 521 ? -32.469 -30.938 8.156 1 79.81 521 SER B CA 1
ATOM 9951 C C . SER B 1 521 ? -32.906 -31.688 9.406 1 79.81 521 SER B C 1
ATOM 9953 O O . SER B 1 521 ? -33.781 -32.531 9.352 1 79.81 521 SER B O 1
ATOM 9955 N N . ALA B 1 522 ? -32.312 -31.375 10.445 1 68.44 522 ALA B N 1
ATOM 9956 C CA . ALA B 1 522 ? -32.688 -31.984 11.719 1 68.44 522 ALA B CA 1
ATOM 9957 C C . ALA B 1 522 ? -34 -31.438 12.211 1 68.44 522 ALA B C 1
ATOM 9959 O O . ALA B 1 522 ? -34.781 -32.156 12.836 1 68.44 522 ALA B O 1
ATOM 9960 N N . LYS B 1 523 ? -34.281 -30.281 11.922 1 57.69 523 LYS B N 1
ATOM 9961 C CA . LYS B 1 523 ? -35.531 -29.688 12.359 1 57.69 523 LYS B CA 1
ATOM 9962 C C . LYS B 1 523 ? -36.719 -30.25 11.578 1 57.69 523 LYS B C 1
ATOM 9964 O O . LYS B 1 523 ? -37.781 -30.484 12.141 1 57.69 523 LYS B O 1
ATOM 9969 N N . PHE B 1 524 ? -36.688 -30.469 10.289 1 56.47 524 PHE B N 1
ATOM 9970 C CA . PHE B 1 524 ? -37.781 -30.922 9.461 1 56.47 524 PHE B CA 1
ATOM 9971 C C . PHE B 1 524 ? -37.844 -32.438 9.414 1 56.47 524 PHE B C 1
ATOM 9973 O O . PHE B 1 524 ? -38.812 -33.031 8.93 1 56.47 524 PHE B O 1
ATOM 9980 N N . GLY B 1 525 ? -37 -33.188 9.531 1 47.22 525 GLY B N 1
ATOM 9981 C CA . GLY B 1 525 ? -37.094 -34.625 9.664 1 47.22 525 GLY B CA 1
ATOM 9982 C C . GLY B 1 525 ? -37.812 -35.062 10.938 1 47.22 525 GLY B C 1
ATOM 9983 O O . GLY B 1 525 ? -37.625 -34.438 11.992 1 47.22 525 GLY B O 1
ATOM 9984 N N . GLU B 1 526 ? -39.094 -35.938 10.695 1 39.12 526 GLU B N 1
ATOM 9985 C CA . GLU B 1 526 ? -39.969 -36.625 11.625 1 39.12 526 GLU B CA 1
ATOM 9986 C C . GLU B 1 526 ? -39.219 -37.188 12.82 1 39.12 526 GLU B C 1
ATOM 9988 O O . GLU B 1 526 ? -38 -37.344 12.742 1 39.12 526 GLU B O 1
ATOM 9993 N N . ASN B 1 527 ? -40.031 -37.844 13.93 1 35.69 527 ASN B N 1
ATOM 9994 C CA . ASN B 1 527 ? -39.969 -38.688 15.117 1 35.69 527 ASN B CA 1
ATOM 9995 C C . ASN B 1 527 ? -38.969 -39.844 14.914 1 35.69 527 ASN B C 1
ATOM 9997 O O . ASN B 1 527 ? -39.062 -40.875 15.586 1 35.69 527 ASN B O 1
ATOM 10001 N N . LEU B 1 528 ? -38.656 -40.406 13.75 1 31.27 528 LEU B N 1
ATOM 10002 C CA . LEU B 1 528 ? -37.969 -41.656 14.016 1 31.27 528 LEU B CA 1
ATOM 10003 C C . LEU B 1 528 ? -36.844 -41.438 15.023 1 31.27 528 LEU B C 1
ATOM 10005 O O . LEU B 1 528 ? -36.312 -40.344 15.156 1 31.27 528 LEU B O 1
ATOM 10009 N N . ARG B 1 529 ? -36.469 -42.656 15.727 1 32.47 529 ARG B N 1
ATOM 10010 C CA . ARG B 1 529 ? -35.531 -42.875 16.812 1 32.47 529 ARG B CA 1
ATOM 10011 C C . ARG B 1 529 ? -34.219 -42.156 16.562 1 32.47 529 ARG B C 1
ATOM 10013 O O . ARG B 1 529 ? -33.625 -42.281 15.477 1 32.47 529 ARG B O 1
ATOM 10020 N N . MET B 1 530 ? -33.938 -41.188 17.312 1 33.88 530 MET B N 1
ATOM 10021 C CA . MET B 1 530 ? -32.625 -40.594 17.562 1 33.88 530 MET B CA 1
ATOM 10022 C C . MET B 1 530 ? -31.516 -41.625 17.422 1 33.88 530 MET B C 1
ATOM 10024 O O . MET B 1 530 ? -31.156 -42.281 18.406 1 33.88 530 MET B O 1
ATOM 10028 N N . SER B 1 531 ? -31.688 -42.688 16.656 1 31.12 531 SER B N 1
ATOM 10029 C CA . SER B 1 531 ? -30.422 -43.406 16.641 1 31.12 531 SER B CA 1
ATOM 10030 C C . SER B 1 531 ? -29.234 -42.438 16.656 1 31.12 531 SER B C 1
ATOM 10032 O O . SER B 1 531 ? -29.375 -41.281 16.297 1 31.12 531 SER B O 1
ATOM 10034 N N . SER B 1 532 ? -28.094 -43.031 17.297 1 31.92 532 SER B N 1
ATOM 10035 C CA . SER B 1 532 ? -26.797 -42.469 17.625 1 31.92 532 SER B CA 1
ATOM 10036 C C . SER B 1 532 ? -26.25 -41.594 16.484 1 31.92 532 SER B C 1
ATOM 10038 O O . SER B 1 532 ? -25.781 -42.125 15.484 1 31.92 532 SER B O 1
ATOM 10040 N N . VAL B 1 533 ? -27.031 -40.844 16.031 1 34.56 533 VAL B N 1
ATOM 10041 C CA . VAL B 1 533 ? -26.219 -39.875 15.305 1 34.56 533 VAL B CA 1
ATOM 10042 C C . VAL B 1 533 ? -24.906 -39.625 16.047 1 34.56 533 VAL B C 1
ATOM 10044 O O . VAL B 1 533 ? -24.922 -39.125 17.188 1 34.56 533 VAL B O 1
ATOM 10047 N N . ASP B 1 534 ? -24.047 -40.594 16 1 32.91 534 ASP B N 1
ATOM 10048 C CA . ASP B 1 534 ? -22.703 -40.344 16.516 1 32.91 534 ASP B CA 1
ATOM 10049 C C . ASP B 1 534 ? -22.344 -38.875 16.453 1 32.91 534 ASP B C 1
ATOM 10051 O O . ASP B 1 534 ? -22.375 -38.25 15.383 1 32.91 534 ASP B O 1
ATOM 10055 N N . LYS B 1 535 ? -22.688 -38.125 17.375 1 38.22 535 LYS B N 1
ATOM 10056 C CA . LYS B 1 535 ? -22.234 -36.844 17.828 1 38.22 535 LYS B CA 1
ATOM 10057 C C . LYS B 1 535 ? -20.828 -36.531 17.297 1 38.22 535 LYS B C 1
ATOM 10059 O O . LYS B 1 535 ? -20.172 -35.594 17.75 1 38.22 535 LYS B O 1
ATOM 10064 N N . SER B 1 536 ? -20.156 -37.531 16.922 1 38.38 536 SER B N 1
ATOM 10065 C CA . SER B 1 536 ? -18.812 -37.156 16.484 1 38.38 536 SER B CA 1
ATOM 10066 C C . SER B 1 536 ? -18.859 -36.25 15.266 1 38.38 536 SER B C 1
ATOM 10068 O O . SER B 1 536 ? -18.906 -36.719 14.125 1 38.38 536 SER B O 1
ATOM 10070 N N . ASP B 1 537 ? -19.609 -35.344 14.977 1 46.5 537 ASP B N 1
ATOM 10071 C CA . ASP B 1 537 ? -19.75 -34.188 14.086 1 46.5 537 ASP B CA 1
ATOM 10072 C C . ASP B 1 537 ? -18.375 -33.656 13.68 1 46.5 537 ASP B C 1
ATOM 10074 O O . ASP B 1 537 ? -17.922 -32.625 14.227 1 46.5 537 ASP B O 1
ATOM 10078 N N . ASP B 1 538 ? -17.5 -34.406 13.367 1 55.78 538 ASP B N 1
ATOM 10079 C CA . ASP B 1 538 ? -16.109 -34.062 13.078 1 55.78 538 ASP B CA 1
ATOM 10080 C C . ASP B 1 538 ? -16.016 -33.125 11.859 1 55.78 538 ASP B C 1
ATOM 10082 O O . ASP B 1 538 ? -16.047 -33.594 10.719 1 55.78 538 ASP B O 1
ATOM 10086 N N . THR B 1 539 ? -16.391 -31.844 11.992 1 63.06 539 THR B N 1
ATOM 10087 C CA . THR B 1 539 ? -16.25 -30.75 11.047 1 63.06 539 THR B CA 1
ATOM 10088 C C . THR B 1 539 ? -14.961 -30.906 10.234 1 63.06 539 THR B C 1
ATOM 10090 O O . THR B 1 539 ? -14.82 -30.312 9.164 1 63.06 539 THR B O 1
ATOM 10093 N N . ASP B 1 540 ? -14.172 -31.75 10.734 1 66.62 540 ASP B N 1
ATOM 10094 C CA . ASP B 1 540 ? -12.938 -32 10 1 66.62 540 ASP B CA 1
ATOM 10095 C C . ASP B 1 540 ? -13.203 -32.781 8.711 1 66.62 540 ASP B C 1
ATOM 10097 O O . ASP B 1 540 ? -12.375 -32.781 7.801 1 66.62 540 ASP B O 1
ATOM 10101 N N . ASP B 1 541 ? -14.32 -33.281 8.695 1 78.75 541 ASP B N 1
ATOM 10102 C CA . ASP B 1 541 ? -14.672 -34.031 7.496 1 78.75 541 ASP B CA 1
ATOM 10103 C C . ASP B 1 541 ? -15.117 -33.094 6.367 1 78.75 541 ASP B C 1
ATOM 10105 O O . ASP B 1 541 ? -15.156 -33.5 5.203 1 78.75 541 ASP B O 1
ATOM 10109 N N . TRP B 1 542 ? -15.367 -31.906 6.82 1 90.56 542 TRP B N 1
ATOM 10110 C CA . TRP B 1 542 ? -15.867 -31 5.801 1 90.56 542 TRP B CA 1
ATOM 10111 C C . TRP B 1 542 ? -14.742 -30.109 5.266 1 90.56 542 TRP B C 1
ATOM 10113 O O . TRP B 1 542 ? -14.641 -29.891 4.055 1 90.56 542 TRP B O 1
ATOM 10123 N N . VAL B 1 543 ? -13.969 -29.562 6.164 1 94.88 543 VAL B N 1
ATOM 10124 C CA . VAL B 1 543 ? -12.914 -28.625 5.801 1 94.88 543 VAL B CA 1
ATOM 10125 C C . VAL B 1 543 ? -11.672 -28.875 6.656 1 94.88 543 VAL B C 1
ATOM 10127 O O . VAL B 1 543 ? -11.781 -29.078 7.871 1 94.88 543 VAL B O 1
ATOM 10130 N N . GLU B 1 544 ? -10.562 -29.016 6.102 1 93.31 544 GLU B N 1
ATOM 10131 C CA . GLU B 1 544 ? -9.273 -29.109 6.781 1 93.31 544 GLU B CA 1
ATOM 10132 C C . GLU B 1 544 ? -8.359 -27.953 6.387 1 93.31 544 GLU B C 1
ATOM 10134 O O . GLU B 1 544 ? -8.141 -27.703 5.199 1 93.31 544 GLU B O 1
ATOM 10139 N N . VAL B 1 545 ? -7.887 -27.188 7.422 1 93.12 545 VAL B N 1
ATOM 10140 C CA . VAL B 1 545 ? -7.039 -26.031 7.176 1 93.12 545 VAL B CA 1
ATOM 10141 C C . VAL B 1 545 ? -5.672 -26.234 7.824 1 93.12 545 VAL B C 1
ATOM 10143 O O . VAL B 1 545 ? -5.586 -26.688 8.969 1 93.12 545 VAL B O 1
ATOM 10146 N N . LYS B 1 546 ? -4.66 -26 7.07 1 92.12 546 LYS B N 1
ATOM 10147 C CA . LYS B 1 546 ? -3.301 -26 7.605 1 92.12 546 LYS B CA 1
ATOM 10148 C C . LYS B 1 546 ? -2.586 -24.688 7.297 1 92.12 546 LYS B C 1
ATOM 10150 O O . LYS B 1 546 ? -2.553 -24.25 6.145 1 92.12 546 LYS B O 1
ATOM 10155 N N . ILE B 1 547 ? -2.002 -24.016 8.32 1 92.31 547 ILE B N 1
ATOM 10156 C CA . ILE B 1 547 ? -1.283 -22.75 8.18 1 92.31 547 ILE B CA 1
ATOM 10157 C C . ILE B 1 547 ? 0.198 -22.969 8.492 1 92.31 547 ILE B C 1
ATOM 10159 O O . ILE B 1 547 ? 0.549 -23.484 9.547 1 92.31 547 ILE B O 1
ATOM 10163 N N . LEU B 1 548 ? 1.047 -22.562 7.578 1 92.69 548 LEU B N 1
ATOM 10164 C CA . LEU B 1 548 ? 2.488 -22.688 7.762 1 92.69 548 LEU B CA 1
ATOM 10165 C C . LEU B 1 548 ? 3.055 -21.469 8.477 1 92.69 548 LEU B C 1
ATOM 10167 O O . LEU B 1 548 ? 2.953 -20.344 7.965 1 92.69 548 LEU B O 1
ATOM 10171 N N . GLN B 1 549 ? 3.729 -21.641 9.555 1 89.5 549 GLN B N 1
ATOM 10172 C CA . GLN B 1 549 ? 4.23 -20.562 10.391 1 89.5 549 GLN B CA 1
ATOM 10173 C C . GLN B 1 549 ? 5.402 -19.844 9.719 1 89.5 549 GLN B C 1
ATOM 10175 O O . GLN B 1 549 ? 6.328 -20.5 9.227 1 89.5 549 GLN B O 1
ATOM 10180 N N . GLY B 1 550 ? 5.328 -18.578 9.68 1 90.81 550 GLY B N 1
ATOM 10181 C CA . GLY B 1 550 ? 6.434 -17.75 9.234 1 90.81 550 GLY B CA 1
ATOM 10182 C C . GLY B 1 550 ? 6.637 -17.781 7.727 1 90.81 550 GLY B C 1
ATOM 10183 O O . GLY B 1 550 ? 7.656 -17.297 7.223 1 90.81 550 GLY B O 1
ATOM 10184 N N . ILE B 1 551 ? 5.688 -18.344 7.023 1 94.38 551 ILE B N 1
ATOM 10185 C CA . ILE B 1 551 ? 5.816 -18.516 5.582 1 94.38 551 ILE B CA 1
ATOM 10186 C C . ILE B 1 551 ? 4.805 -17.625 4.867 1 94.38 551 ILE B C 1
ATOM 10188 O O . ILE B 1 551 ? 3.688 -17.422 5.352 1 94.38 551 ILE B O 1
ATOM 10192 N N . SER B 1 552 ? 5.297 -17.047 3.811 1 96.31 552 SER B N 1
ATOM 10193 C CA . SER B 1 552 ? 4.406 -16.188 3.027 1 96.31 552 SER B CA 1
ATOM 10194 C C . SER B 1 552 ? 3.926 -16.891 1.768 1 96.31 552 SER B C 1
ATOM 10196 O O . SER B 1 552 ? 3.754 -18.125 1.764 1 96.31 552 SER B O 1
ATOM 10198 N N . HIS B 1 553 ? 3.582 -16.234 0.748 1 97.69 553 HIS B N 1
ATOM 10199 C CA . HIS B 1 553 ? 2.896 -16.672 -0.462 1 97.69 553 HIS B CA 1
ATOM 10200 C C . HIS B 1 553 ? 3.834 -17.453 -1.37 1 97.69 553 HIS B C 1
ATOM 10202 O O . HIS B 1 553 ? 5.055 -17.328 -1.277 1 97.69 553 HIS B O 1
ATOM 10208 N N . ALA B 1 554 ? 3.303 -18.359 -2.15 1 97.25 554 ALA B N 1
ATOM 10209 C CA . ALA B 1 554 ? 3.949 -19.031 -3.271 1 97.25 554 ALA B CA 1
ATOM 10210 C C . ALA B 1 554 ? 5.039 -19.984 -2.783 1 97.25 554 ALA B C 1
ATOM 10212 O O . ALA B 1 554 ? 6.062 -20.156 -3.447 1 97.25 554 ALA B O 1
ATOM 10213 N N . PHE B 1 555 ? 4.898 -20.609 -1.632 1 96.38 555 PHE B N 1
ATOM 10214 C CA . PHE B 1 555 ? 5.918 -21.516 -1.1 1 96.38 555 PHE B CA 1
ATOM 10215 C C . PHE B 1 555 ? 6.051 -22.75 -1.969 1 96.38 555 PHE B C 1
ATOM 10217 O O . PHE B 1 555 ? 7.086 -23.422 -1.946 1 96.38 555 PHE B O 1
ATOM 10224 N N . LEU B 1 556 ? 5.059 -23.109 -2.826 1 96.19 556 LEU B N 1
ATOM 10225 C CA . LEU B 1 556 ? 5.152 -24.266 -3.711 1 96.19 556 LEU B CA 1
ATOM 10226 C C . LEU B 1 556 ? 6.184 -24.031 -4.809 1 96.19 556 LEU B C 1
ATOM 10228 O O . LEU B 1 556 ? 6.691 -24.984 -5.402 1 96.19 556 LEU B O 1
ATOM 10232 N N . GLN B 1 557 ? 6.43 -22.766 -5.086 1 93.62 557 GLN B N 1
ATOM 10233 C CA . GLN B 1 557 ? 7.371 -22.406 -6.141 1 93.62 557 GLN B CA 1
ATOM 10234 C C . GLN B 1 557 ? 8.797 -22.344 -5.605 1 93.62 557 GLN B C 1
ATOM 10236 O O . GLN B 1 557 ? 9.719 -21.953 -6.324 1 93.62 557 GLN B O 1
ATOM 10241 N N . MET B 1 558 ? 8.969 -22.734 -4.355 1 92.75 558 MET B N 1
ATOM 10242 C CA . MET B 1 558 ? 10.273 -22.594 -3.721 1 92.75 558 MET B CA 1
ATOM 10243 C C . MET B 1 558 ? 10.805 -23.953 -3.273 1 92.75 558 MET B C 1
ATOM 10245 O O . MET B 1 558 ? 11.508 -24.047 -2.264 1 92.75 558 MET B O 1
ATOM 10249 N N . LEU B 1 559 ? 10.469 -24.969 -3.936 1 90.62 559 LEU B N 1
ATOM 10250 C CA . LEU B 1 559 ? 10.812 -26.328 -3.512 1 90.62 559 LEU B CA 1
ATOM 10251 C C . LEU B 1 559 ? 12.32 -26.5 -3.393 1 90.62 559 LEU B C 1
ATOM 10253 O O . LEU B 1 559 ? 12.805 -27.141 -2.463 1 90.62 559 LEU B O 1
ATOM 10257 N N . ALA B 1 560 ? 13.07 -25.922 -4.246 1 86.12 560 ALA B N 1
ATOM 10258 C CA . ALA B 1 560 ? 14.523 -26.078 -4.25 1 86.12 560 ALA B CA 1
ATOM 10259 C C . ALA B 1 560 ? 15.172 -25.203 -3.178 1 86.12 560 ALA B C 1
ATOM 10261 O O . ALA B 1 560 ? 16.312 -25.453 -2.764 1 86.12 560 ALA B O 1
ATOM 10262 N N . LEU B 1 561 ? 14.5 -24.219 -2.73 1 86.19 561 LEU B N 1
ATOM 10263 C CA . LEU B 1 561 ? 15.109 -23.203 -1.879 1 86.19 561 LEU B CA 1
ATOM 10264 C C . LEU B 1 561 ? 14.625 -23.344 -0.44 1 86.19 561 LEU B C 1
ATOM 10266 O O . LEU B 1 561 ? 15.297 -22.891 0.49 1 86.19 561 LEU B O 1
ATOM 10270 N N . LEU B 1 562 ? 13.414 -23.938 -0.256 1 86.44 562 LEU B N 1
ATOM 10271 C CA . LEU B 1 562 ? 12.727 -23.891 1.029 1 86.44 562 LEU B CA 1
ATOM 10272 C C . LEU B 1 562 ? 12.414 -25.297 1.527 1 86.44 562 LEU B C 1
ATOM 10274 O O . LEU B 1 562 ? 11.531 -25.969 0.99 1 86.44 562 LEU B O 1
ATOM 10278 N N . PRO B 1 563 ? 13.031 -25.703 2.59 1 85.62 563 PRO B N 1
ATOM 10279 C CA . PRO B 1 563 ? 12.766 -27.031 3.123 1 85.62 563 PRO B CA 1
ATOM 10280 C C . PRO B 1 563 ? 11.305 -27.234 3.529 1 85.62 563 PRO B C 1
ATOM 10282 O O . PRO B 1 563 ? 10.758 -28.328 3.359 1 85.62 563 PRO B O 1
ATOM 10285 N N . GLU B 1 564 ? 10.68 -26.156 4.051 1 87.88 564 GLU B N 1
ATOM 10286 C CA . GLU B 1 564 ? 9.281 -26.234 4.457 1 87.88 564 GLU B CA 1
ATOM 10287 C C . GLU B 1 564 ? 8.383 -26.547 3.268 1 87.88 564 GLU B C 1
ATOM 10289 O O . GLU B 1 564 ? 7.324 -27.172 3.432 1 87.88 564 GLU B O 1
ATOM 10294 N N . SER B 1 565 ? 8.82 -26.172 2.109 1 92 565 SER B N 1
ATOM 10295 C CA . SER B 1 565 ? 8.031 -26.422 0.904 1 92 565 SER B CA 1
ATOM 10296 C C . SER B 1 565 ? 7.945 -27.922 0.601 1 92 565 SER B C 1
ATOM 10298 O O . SER B 1 565 ? 6.922 -28.391 0.105 1 92 565 SER B O 1
ATOM 10300 N N . SER B 1 566 ? 8.984 -28.672 0.877 1 90 566 SER B N 1
ATOM 10301 C CA . SER B 1 566 ? 8.953 -30.109 0.674 1 90 566 SER B CA 1
ATOM 10302 C C . SER B 1 566 ? 7.934 -30.781 1.587 1 90 566 SER B C 1
ATOM 10304 O O . SER B 1 566 ? 7.238 -31.703 1.174 1 90 566 SER B O 1
ATOM 10306 N N . GLY B 1 567 ? 7.918 -30.266 2.828 1 90.44 567 GLY B N 1
ATOM 10307 C CA . GLY B 1 567 ? 6.906 -30.766 3.744 1 90.44 567 GLY B CA 1
ATOM 10308 C C . GLY B 1 567 ? 5.488 -30.484 3.287 1 90.44 567 GLY B C 1
ATOM 10309 O O . GLY B 1 567 ? 4.613 -31.344 3.385 1 90.44 567 GLY B O 1
ATOM 10310 N N . ALA B 1 568 ? 5.266 -29.297 2.789 1 94.38 568 ALA B N 1
ATOM 10311 C CA . ALA B 1 568 ? 3.949 -28.906 2.291 1 94.38 568 ALA B CA 1
ATOM 10312 C C . ALA B 1 568 ? 3.537 -29.766 1.102 1 94.38 568 ALA B C 1
ATOM 10314 O O . ALA B 1 568 ? 2.391 -30.219 1.019 1 94.38 568 ALA B O 1
ATOM 10315 N N . VAL B 1 569 ? 4.457 -30.031 0.206 1 95.5 569 VAL B N 1
ATOM 10316 C CA . VAL B 1 569 ? 4.203 -30.844 -0.981 1 95.5 569 VAL B CA 1
ATOM 10317 C C . VAL B 1 569 ? 3.816 -32.25 -0.567 1 95.5 569 VAL B C 1
ATOM 10319 O O . VAL B 1 569 ? 2.914 -32.875 -1.154 1 95.5 569 VAL B O 1
ATOM 10322 N N . ARG B 1 570 ? 4.406 -32.781 0.434 1 93.75 570 ARG B N 1
ATOM 10323 C CA . ARG B 1 570 ? 4.105 -34.125 0.92 1 93.75 570 ARG B CA 1
ATOM 10324 C C . ARG B 1 570 ? 2.713 -34.188 1.542 1 93.75 570 ARG B C 1
ATOM 10326 O O . ARG B 1 570 ? 1.963 -35.125 1.31 1 93.75 570 ARG B O 1
ATOM 10333 N N . VAL B 1 571 ? 2.436 -33.156 2.33 1 94.88 571 VAL B N 1
ATOM 10334 C CA . VAL B 1 571 ? 1.124 -33.125 2.969 1 94.88 571 VAL B CA 1
ATOM 10335 C C . VAL B 1 571 ? 0.034 -33.031 1.901 1 94.88 571 VAL B C 1
ATOM 10337 O O . VAL B 1 571 ? -0.992 -33.719 2.006 1 94.88 571 VAL B O 1
ATOM 10340 N N . ILE B 1 572 ? 0.232 -32.281 0.927 1 97.5 572 ILE B N 1
ATOM 10341 C CA . ILE B 1 572 ? -0.754 -32.125 -0.137 1 97.5 572 ILE B CA 1
ATOM 10342 C C . ILE B 1 572 ? -0.877 -33.438 -0.924 1 97.5 572 ILE B C 1
ATOM 10344 O O . ILE B 1 572 ? -1.978 -33.812 -1.317 1 97.5 572 ILE B O 1
ATOM 10348 N N . ALA B 1 573 ? 0.22 -34.125 -1.146 1 97.06 573 ALA B N 1
ATOM 10349 C CA . ALA B 1 573 ? 0.171 -35.406 -1.812 1 97.06 573 ALA B CA 1
ATOM 10350 C C . ALA B 1 573 ? -0.699 -36.406 -1.034 1 97.06 573 ALA B C 1
ATOM 10352 O O . ALA B 1 573 ? -1.442 -37.188 -1.629 1 97.06 573 ALA B O 1
ATOM 10353 N N . ARG B 1 574 ? -0.592 -36.312 0.218 1 96.38 574 ARG B N 1
ATOM 10354 C CA . ARG B 1 574 ? -1.426 -37.156 1.062 1 96.38 574 ARG B CA 1
ATOM 10355 C C . ARG B 1 574 ? -2.9 -36.781 0.923 1 96.38 574 ARG B C 1
ATOM 10357 O O . ARG B 1 574 ? -3.758 -37.688 0.835 1 96.38 574 ARG B O 1
ATOM 10364 N N . TRP B 1 575 ? -3.158 -35.469 0.954 1 97 575 TRP B N 1
ATOM 10365 C CA . TRP B 1 575 ? -4.527 -35 0.748 1 97 575 TRP B CA 1
ATOM 10366 C C . TRP B 1 575 ? -5.078 -35.531 -0.582 1 97 575 TRP B C 1
ATOM 10368 O O . TRP B 1 575 ? -6.227 -35.969 -0.659 1 97 575 TRP B O 1
ATOM 10378 N N . LEU B 1 576 ? -4.223 -35.469 -1.611 1 97.69 576 LEU B N 1
ATOM 10379 C CA . LEU B 1 576 ? -4.617 -35.906 -2.943 1 97.69 576 LEU B CA 1
ATOM 10380 C C . LEU B 1 576 ? -4.949 -37.406 -2.945 1 97.69 576 LEU B C 1
ATOM 10382 O O . LEU B 1 576 ? -5.988 -37.812 -3.471 1 97.69 576 LEU B O 1
ATOM 10386 N N . SER B 1 577 ? -4.184 -38.188 -2.301 1 96.62 577 SER B N 1
ATOM 10387 C CA . SER B 1 577 ? -4.383 -39.625 -2.236 1 96.62 577 SER B CA 1
ATOM 10388 C C . SER B 1 577 ? -5.621 -39.969 -1.415 1 96.62 577 SER B C 1
ATOM 10390 O O . SER B 1 577 ? -6.43 -40.812 -1.828 1 96.62 577 SER B O 1
ATOM 10392 N N . GLN B 1 578 ? -5.738 -39.281 -0.32 1 94.88 578 GLN B N 1
ATOM 10393 C CA . GLN B 1 578 ? -6.863 -39.562 0.573 1 94.88 578 GLN B CA 1
ATOM 10394 C C . GLN B 1 578 ? -8.188 -39.188 -0.096 1 94.88 578 GLN B C 1
ATOM 10396 O O . GLN B 1 578 ? -9.195 -39.875 0.109 1 94.88 578 GLN B O 1
ATOM 10401 N N . SER B 1 579 ? -8.172 -38.156 -0.861 1 95.31 579 SER B N 1
ATOM 10402 C CA . SER B 1 579 ? -9.383 -37.688 -1.525 1 95.31 579 SER B CA 1
ATOM 10403 C C . SER B 1 579 ? -9.859 -38.656 -2.582 1 95.31 579 SER B C 1
ATOM 10405 O O . SER B 1 579 ? -11.055 -38.719 -2.895 1 95.31 579 SER B O 1
ATOM 10407 N N . LEU B 1 580 ? -8.977 -39.5 -3.115 1 94.94 580 LEU B N 1
ATOM 10408 C CA . LEU B 1 580 ? -9.32 -40.406 -4.203 1 94.94 580 LEU B CA 1
ATOM 10409 C C . LEU B 1 580 ? -9.555 -41.812 -3.678 1 94.94 580 LEU B C 1
ATOM 10411 O O . LEU B 1 580 ? -10.07 -42.688 -4.395 1 94.94 580 LEU B O 1
ATOM 10415 N N . GLU B 1 581 ? -9.133 -42.25 -2.459 1 85.88 581 GLU B N 1
ATOM 10416 C CA . GLU B 1 581 ? -9.367 -43.562 -1.864 1 85.88 581 GLU B CA 1
ATOM 10417 C C . GLU B 1 581 ? -10.758 -43.656 -1.249 1 85.88 581 GLU B C 1
ATOM 10419 O O . GLU B 1 581 ? -11.391 -44.688 -1.28 1 85.88 581 GLU B O 1
ATOM 10424 N N . LYS B 1 582 ? -11.227 -42.781 -0.412 1 58.88 582 LYS B N 1
ATOM 10425 C CA . LYS B 1 582 ? -12.492 -42.844 0.313 1 58.88 582 LYS B CA 1
ATOM 10426 C C . LYS B 1 582 ? -13.664 -43 -0.647 1 58.88 582 LYS B C 1
ATOM 10428 O O . LYS B 1 582 ? -13.773 -42.281 -1.634 1 58.88 582 LYS B O 1
ATOM 10433 N N . ALA B 1 583 ? -14.234 -44.312 -0.806 1 46.47 583 ALA B N 1
ATOM 10434 C CA . ALA B 1 583 ? -15.43 -44.719 -1.535 1 46.47 583 ALA B CA 1
ATOM 10435 C C . ALA B 1 583 ? -16.578 -43.75 -1.3 1 46.47 583 ALA B C 1
ATOM 10437 O O . ALA B 1 583 ? -16.797 -43.281 -0.174 1 46.47 583 ALA B O 1
ATOM 10438 N N . PRO B 1 584 ? -17.219 -43.25 -2.25 1 42.75 584 PRO B N 1
ATOM 10439 C CA . PRO B 1 584 ? -18.469 -42.5 -2.053 1 42.75 584 PRO B CA 1
ATOM 10440 C C . PRO B 1 584 ? -19.469 -43.281 -1.197 1 42.75 584 PRO B C 1
ATOM 10442 O O . PRO B 1 584 ? -19.5 -44.5 -1.215 1 42.75 584 PRO B O 1
ATOM 10445 N N . ASP B 1 585 ? -20.062 -42.938 -0.056 1 35.16 585 ASP B N 1
ATOM 10446 C CA . ASP B 1 585 ? -21.156 -43.531 0.72 1 35.16 585 ASP B CA 1
ATOM 10447 C C . ASP B 1 585 ? -22.266 -44.031 -0.191 1 35.16 585 ASP B C 1
ATOM 10449 O O . ASP B 1 585 ? -22.891 -43.25 -0.913 1 35.16 585 ASP B O 1
ATOM 10453 N N . SER B 1 586 ? -22.297 -45.188 -0.718 1 29.61 586 SER B N 1
ATOM 10454 C CA . SER B 1 586 ? -23.484 -45.875 -1.249 1 29.61 586 SER B CA 1
ATOM 10455 C C . SER B 1 586 ? -24.594 -45.906 -0.212 1 29.61 586 SER B C 1
ATOM 10457 O O . SER B 1 586 ? -24.422 -46.5 0.869 1 29.61 586 SER B O 1
ATOM 10459 N N . LYS B 1 587 ? -25.656 -45.188 -0.198 1 33.16 587 LYS B N 1
ATOM 10460 C CA . LYS B 1 587 ? -26.953 -45.438 0.406 1 33.16 587 LYS B CA 1
ATOM 10461 C C . LYS B 1 587 ? -27.484 -46.812 0.055 1 33.16 587 LYS B C 1
ATOM 10463 O O . LYS B 1 587 ? -28.609 -47.156 0.426 1 33.16 587 LYS B O 1
ATOM 10468 N N . VAL B 1 588 ? -27.203 -47.656 -0.842 1 27.5 588 VAL B N 1
ATOM 10469 C CA . VAL B 1 588 ? -28.25 -48.594 -1.142 1 27.5 588 VAL B CA 1
ATOM 10470 C C . VAL B 1 588 ? -28.219 -49.75 -0.131 1 27.5 588 VAL B C 1
ATOM 10472 O O . VAL B 1 588 ? -29.062 -50.656 -0.174 1 27.5 588 VAL B O 1
ATOM 10475 N N . GLU B 1 589 ? -27.188 -50.188 0.553 1 26.61 589 GLU B N 1
ATOM 10476 C CA . GLU B 1 589 ? -27.297 -51.531 1.119 1 26.61 589 GLU B CA 1
ATOM 10477 C C . GLU B 1 589 ? -28.219 -51.562 2.326 1 26.61 589 GLU B C 1
ATOM 10479 O O . GLU B 1 589 ? -27.766 -51.688 3.465 1 26.61 589 GLU B O 1
ATOM 10484 N N . ASN B 1 590 ? -29.219 -50.688 2.572 1 26.94 590 ASN B N 1
ATOM 10485 C CA . ASN B 1 590 ? -30.078 -50.969 3.717 1 26.94 590 ASN B CA 1
ATOM 10486 C C . ASN B 1 590 ? -30.906 -52.25 3.486 1 26.94 590 ASN B C 1
ATOM 10488 O O . ASN B 1 590 ? -31.844 -52.531 4.23 1 26.94 590 ASN B O 1
ATOM 10492 N N . GLU B 1 591 ? -31.156 -52.75 2.318 1 23.81 591 GLU B N 1
ATOM 10493 C CA . GLU B 1 591 ? -32.281 -53.625 2.559 1 23.81 591 GLU B CA 1
ATOM 10494 C C . GLU B 1 591 ? -31.953 -54.656 3.625 1 23.81 591 GLU B C 1
ATOM 10496 O O . GLU B 1 591 ? -32.781 -54.906 4.523 1 23.81 591 GLU B O 1
ATOM 10501 N N . ARG B 1 592 ? -31.234 -55.812 3.195 1 23.36 592 ARG B N 1
ATOM 10502 C CA . ARG B 1 592 ? -31.719 -57.094 3.674 1 23.36 592 ARG B CA 1
ATOM 10503 C C . ARG B 1 592 ? -31.25 -57.344 5.102 1 23.36 592 ARG B C 1
ATOM 10505 O O . ARG B 1 592 ? -31.438 -58.469 5.629 1 23.36 592 ARG B O 1
ATOM 10512 N N . ILE B 1 593 ? -30.266 -56.656 5.668 1 22.5 593 ILE B N 1
ATOM 10513 C CA . ILE B 1 593 ? -29.797 -57.438 6.805 1 22.5 593 ILE B CA 1
ATOM 10514 C C . ILE B 1 593 ? -30.859 -57.406 7.91 1 22.5 593 ILE B C 1
ATOM 10516 O O . ILE B 1 593 ? -31.109 -56.375 8.508 1 22.5 593 ILE B O 1
ATOM 10520 N N . ALA B 1 594 ? -32 -58.188 7.703 1 22.8 594 ALA B N 1
ATOM 10521 C CA . ALA B 1 594 ? -32.938 -58.594 8.727 1 22.8 594 ALA B CA 1
ATOM 10522 C C . ALA B 1 594 ? -32.25 -59.062 9.992 1 22.8 594 ALA B C 1
ATOM 10524 O O . ALA B 1 594 ? -31.516 -60.062 9.969 1 22.8 594 ALA B O 1
ATOM 10525 N N . HIS B 1 595 ? -31.781 -58.094 10.797 1 19.77 595 HIS B N 1
ATOM 10526 C CA . HIS B 1 595 ? -31.328 -58.344 12.164 1 19.77 595 HIS B CA 1
ATOM 10527 C C . HIS B 1 595 ? -32.344 -59.188 12.938 1 19.77 595 HIS B C 1
ATOM 10529 O O . HIS B 1 595 ? -33.5 -58.844 13.016 1 19.77 595 HIS B O 1
ATOM 10535 N N . ASP B 1 596 ? -32.156 -60.562 12.961 1 19.66 596 ASP B N 1
ATOM 10536 C CA . ASP B 1 596 ? -32.594 -61.469 14.023 1 19.66 596 ASP B CA 1
ATOM 10537 C C . ASP B 1 596 ? -32.25 -60.906 15.398 1 19.66 596 ASP B C 1
ATOM 10539 O O . ASP B 1 596 ? -32.156 -61.656 16.375 1 19.66 596 ASP B O 1
ATOM 10543 N N . ASP B 1 597 ? -32 -59.719 15.523 1 17.61 597 ASP B N 1
ATOM 10544 C CA . ASP B 1 597 ? -31.641 -59.375 16.891 1 17.61 597 ASP B CA 1
ATOM 10545 C C . ASP B 1 597 ? -32.688 -59.844 17.891 1 17.61 597 ASP B C 1
ATOM 10547 O O . ASP B 1 597 ? -33.875 -59.5 17.766 1 17.61 597 ASP B O 1
ATOM 10551 N N . GLU B 1 598 ? -32.406 -61.062 18.422 1 16.75 598 GLU B N 1
ATOM 10552 C CA . GLU B 1 598 ? -32.906 -61.594 19.688 1 16.75 598 GLU B CA 1
ATOM 10553 C C . GLU B 1 598 ? -33.094 -60.469 20.719 1 16.75 598 GLU B C 1
ATOM 10555 O O . GLU B 1 598 ? -34.188 -60.25 21.203 1 16.75 598 GLU B O 1
ATOM 10560 N N . GLU B 1 599 ? -32.125 -60.719 21.781 1 16.22 599 GLU B N 1
ATOM 10561 C CA . GLU B 1 599 ? -32.438 -60.844 23.203 1 16.22 599 GLU B CA 1
ATOM 10562 C C . GLU B 1 599 ? -32.719 -59.469 23.828 1 16.22 599 GLU B C 1
ATOM 10564 O O . GLU B 1 599 ? -33.781 -59.25 24.422 1 16.22 599 GLU B O 1
ATOM 10569 N N . GLY B 1 600 ? -31.703 -59.125 24.781 1 15.73 600 GLY B N 1
ATOM 10570 C CA . GLY B 1 600 ? -31.953 -59.031 26.219 1 15.73 600 GLY B CA 1
ATOM 10571 C C . GLY B 1 600 ? -32.375 -57.625 26.656 1 15.73 600 GLY B C 1
ATOM 10572 O O . GLY B 1 600 ? -33.25 -57.469 27.516 1 15.73 600 GLY B O 1
ATOM 10573 N N . LEU B 1 601 ? -31.438 -56.656 26.25 1 16.16 601 LEU B N 1
ATOM 10574 C CA . LEU B 1 601 ? -31.062 -55.938 27.469 1 16.16 601 LEU B CA 1
ATOM 10575 C C . LEU B 1 601 ? -32.219 -55.062 27.938 1 16.16 601 LEU B C 1
ATOM 10577 O O . LEU B 1 601 ? -32.844 -54.375 27.141 1 16.16 601 LEU B O 1
ATOM 10581 N N . MET B 1 602 ? -32.625 -55.344 29.125 1 16.61 602 MET B N 1
ATOM 10582 C CA . MET B 1 602 ? -33.656 -54.906 30.078 1 16.61 602 MET B CA 1
ATOM 10583 C C . MET B 1 602 ? -33.469 -53.469 30.484 1 16.61 602 MET B C 1
ATOM 10585 O O . MET B 1 602 ? -34.219 -52.938 31.312 1 16.61 602 MET B O 1
ATOM 10589 N N . PHE B 1 603 ? -32.562 -52.781 29.812 1 16.03 603 PHE B N 1
ATOM 10590 C CA . PHE B 1 603 ? -32.281 -51.75 30.797 1 16.03 603 PHE B CA 1
ATOM 10591 C C . PHE B 1 603 ? -33.594 -51 31.172 1 16.03 603 PHE B C 1
ATOM 10593 O O . PHE B 1 603 ? -34.469 -50.812 30.328 1 16.03 603 PHE B O 1
ATOM 10600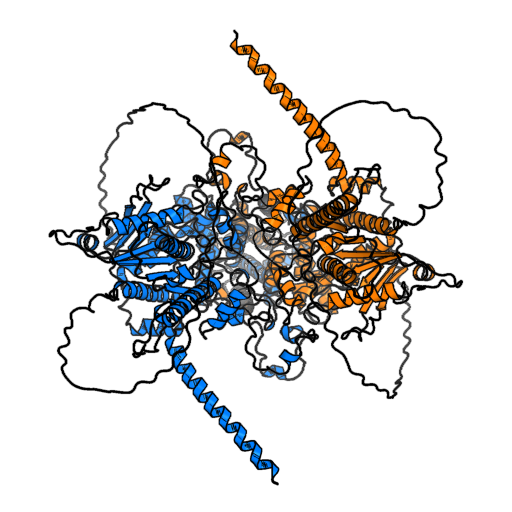 N N . SER B 1 604 ? -33.688 -50.719 32.438 1 15.63 604 SER B N 1
ATOM 10601 C CA . SER B 1 604 ? -34.625 -50.344 33.469 1 15.63 604 SER B CA 1
ATOM 10602 C C . SER B 1 604 ? -35.062 -48.875 33.344 1 15.63 604 SER B C 1
ATOM 10604 O O . SER B 1 604 ? -36.219 -48.562 33.5 1 15.63 604 SER B O 1
ATOM 10606 N N . SER B 1 605 ? -34.062 -48 33.375 1 15.77 605 SER B N 1
ATOM 10607 C CA . SER B 1 605 ? -34.344 -47.062 34.438 1 15.77 605 SER B CA 1
ATOM 10608 C C . SER B 1 605 ? -35.5 -46.156 34.094 1 15.77 605 SER B C 1
ATOM 10610 O O . SER B 1 605 ? -35.812 -45.938 32.938 1 15.77 605 SER B O 1
ATOM 10612 N N . ARG B 1 606 ? -35.781 -45.375 35.156 1 15.63 606 ARG B N 1
ATOM 10613 C CA . ARG B 1 606 ? -36.969 -44.781 35.781 1 15.63 606 ARG B CA 1
ATOM 10614 C C . ARG B 1 606 ? -37.469 -43.562 35.031 1 15.63 606 ARG B C 1
ATOM 10616 O O . ARG B 1 606 ? -38.625 -43.469 34.688 1 15.63 606 ARG B O 1
ATOM 10623 N N . PRO B 1 607 ? -37.312 -42.375 35.719 1 15.54 607 PRO B N 1
ATOM 10624 C CA . PRO B 1 607 ? -38.531 -41.719 36.219 1 15.54 607 PRO B CA 1
ATOM 10625 C C . PRO B 1 607 ? -39.062 -40.625 35.312 1 15.54 607 PRO B C 1
ATOM 10627 O O . PRO B 1 607 ? -40.219 -40.625 34.969 1 15.54 607 PRO B O 1
ATOM 10630 N N . SER B 1 608 ? -38.469 -39.406 35.5 1 15.43 608 SER B N 1
ATOM 10631 C CA . SER B 1 608 ? -39.375 -38.406 36.094 1 15.43 608 SER B CA 1
ATOM 10632 C C . SER B 1 608 ? -40.094 -37.594 35 1 15.43 608 SER B C 1
ATOM 10634 O O . SER B 1 608 ? -41.344 -37.531 35 1 15.43 608 SER B O 1
ATOM 10636 N N . THR B 1 609 ? -39.812 -36.281 35.031 1 15.74 609 THR B N 1
ATOM 10637 C CA . THR B 1 609 ? -40.844 -35.312 35.406 1 15.74 609 THR B CA 1
ATOM 10638 C C . THR B 1 609 ? -41.531 -34.781 34.156 1 15.74 609 THR B C 1
ATOM 10640 O O . THR B 1 609 ? -42.781 -34.812 34.062 1 15.74 609 THR B O 1
ATOM 10643 N N . ILE B 1 610 ? -41.281 -33.469 33.875 1 16.22 610 ILE B N 1
ATOM 10644 C CA . ILE B 1 610 ? -42.219 -32.344 33.938 1 16.22 610 ILE B CA 1
ATOM 10645 C C . ILE B 1 610 ? -42.719 -32 32.531 1 16.22 610 ILE B C 1
ATOM 10647 O O . ILE B 1 610 ? -41.906 -31.75 31.641 1 16.22 610 ILE B O 1
ATOM 10651 N N . ASN B 1 611 ? -43.906 -32.219 32.25 1 15.77 611 ASN B N 1
ATOM 10652 C CA . ASN B 1 611 ? -44.781 -32.094 31.109 1 15.77 611 ASN B CA 1
ATOM 10653 C C . ASN B 1 611 ? -44.906 -30.625 30.672 1 15.77 611 ASN B C 1
ATOM 10655 O O . ASN B 1 611 ? -45.812 -30.266 29.922 1 15.77 611 ASN B O 1
ATOM 10659 N N . ASP B 1 612 ? -44 -29.797 30.797 1 16.16 612 ASP B N 1
ATOM 10660 C CA . ASP B 1 612 ? -44.719 -28.547 30.625 1 16.16 612 ASP B CA 1
ATOM 10661 C C . ASP B 1 612 ? -45.375 -28.484 29.25 1 16.16 612 ASP B C 1
ATOM 10663 O O . ASP B 1 612 ? -44.969 -29.156 28.312 1 16.16 612 ASP B O 1
ATOM 10667 N N . ILE B 1 613 ? -46.344 -27.547 29.219 1 15.66 613 ILE B N 1
ATOM 10668 C CA . ILE B 1 613 ? -47.562 -27.125 28.578 1 15.66 613 ILE B CA 1
ATOM 10669 C C . ILE B 1 613 ? -47.281 -26.672 27.156 1 15.66 613 ILE B C 1
ATOM 10671 O O . ILE B 1 613 ? -46.25 -26.047 26.875 1 15.66 613 ILE B O 1
ATOM 10675 N N . THR B 1 614 ? -48.281 -26.875 26.359 1 15.79 614 THR B N 1
ATOM 10676 C CA . THR B 1 614 ? -48.75 -27 24.984 1 15.79 614 THR B CA 1
ATOM 10677 C C . THR B 1 614 ? -48.875 -25.625 24.328 1 15.79 614 THR B C 1
ATOM 10679 O O . THR B 1 614 ? -49.25 -25.531 23.141 1 15.79 614 THR B O 1
ATOM 10682 N N . LYS B 1 615 ? -48.344 -24.531 24.688 1 15.84 615 LYS B N 1
ATOM 10683 C CA . LYS B 1 615 ? -49.156 -23.469 24.125 1 15.84 615 LYS B CA 1
ATOM 10684 C C . LYS B 1 615 ? -49.156 -23.531 22.594 1 15.84 615 LYS B C 1
ATOM 10686 O O . LYS B 1 615 ? -48.094 -23.656 21.969 1 15.84 615 LYS B O 1
ATOM 10691 N N . THR B 1 616 ? -50.344 -23.641 21.922 1 14.98 616 THR B N 1
ATOM 10692 C CA . THR B 1 616 ? -51 -23.922 20.656 1 14.98 616 THR B CA 1
ATOM 10693 C C . THR B 1 616 ? -50.594 -22.906 19.594 1 14.98 616 THR B C 1
ATOM 10695 O O . THR B 1 616 ? -50.281 -23.297 18.453 1 14.98 616 THR B O 1
ATOM 10698 N N . GLN B 1 617 ? -51.094 -21.656 19.5 1 14.77 617 GLN B N 1
ATOM 10699 C CA . GLN B 1 617 ? -52.094 -21.391 18.484 1 14.77 617 GLN B CA 1
ATOM 10700 C C . GLN B 1 617 ? -51.5 -20.922 17.172 1 14.77 617 GLN B C 1
ATOM 10702 O O . GLN B 1 617 ? -51.906 -21.344 16.094 1 14.77 617 GLN B O 1
ATOM 10707 N N . ARG B 1 618 ? -50.688 -19.828 17.156 1 15.63 618 ARG B N 1
ATOM 10708 C CA . ARG B 1 618 ? -51.219 -18.781 16.281 1 15.63 618 ARG B CA 1
ATOM 10709 C C . ARG B 1 618 ? -51.125 -19.203 14.812 1 15.63 618 ARG B C 1
ATOM 10711 O O . ARG B 1 618 ? -50.312 -20.062 14.461 1 15.63 618 ARG B O 1
ATOM 10718 N N . ASN B 1 619 ? -51.344 -18.141 13.836 1 15.57 619 ASN B N 1
ATOM 10719 C CA . ASN B 1 619 ? -52.094 -17.75 12.648 1 15.57 619 ASN B CA 1
ATOM 10720 C C . ASN B 1 619 ? -51.344 -18.078 11.367 1 15.57 619 ASN B C 1
ATOM 10722 O O . ASN B 1 619 ? -50.094 -18.109 11.367 1 15.57 619 ASN B O 1
ATOM 10726 N N . GLY B 1 620 ? -52.031 -18.578 10.398 1 15.35 620 GLY B N 1
ATOM 10727 C CA . GLY B 1 620 ? -52.062 -19.219 9.094 1 15.35 620 GLY B CA 1
ATOM 10728 C C . GLY B 1 620 ? -51.625 -18.312 7.965 1 15.35 620 GLY B C 1
ATOM 10729 O O . GLY B 1 620 ? -52.375 -17.406 7.57 1 15.35 620 GLY B O 1
ATOM 10730 N N . ARG B 1 621 ? -50.594 -17.516 8 1 15.77 621 ARG B N 1
ATOM 10731 C CA . ARG B 1 621 ? -50.438 -16.672 6.82 1 15.77 621 ARG B CA 1
ATOM 10732 C C . ARG B 1 621 ? -50.469 -17.516 5.543 1 15.77 621 ARG B C 1
ATOM 10734 O O . ARG B 1 621 ? -49.844 -18.578 5.48 1 15.77 621 ARG B O 1
ATOM 10741 N N . ARG B 1 622 ? -51.344 -17.156 4.496 1 14.88 622 ARG B N 1
ATOM 10742 C CA . ARG B 1 622 ? -51.938 -17.547 3.221 1 14.88 622 ARG B CA 1
ATOM 10743 C C . ARG B 1 622 ? -50.875 -17.656 2.139 1 14.88 622 ARG B C 1
ATOM 10745 O O . ARG B 1 622 ? -49.844 -17 2.219 1 14.88 622 ARG B O 1
ATOM 10752 N N . ASN B 1 623 ? -51.125 -18.516 1.069 1 15.28 623 ASN B N 1
ATOM 10753 C CA . ASN B 1 623 ? -50.594 -19.312 -0.041 1 15.28 623 ASN B CA 1
ATOM 10754 C C . ASN B 1 623 ? -50.469 -18.469 -1.312 1 15.28 623 ASN B C 1
ATOM 10756 O O . ASN B 1 623 ? -50 -18.953 -2.336 1 15.28 623 ASN B O 1
ATOM 10760 N N . ILE B 1 624 ? -50.469 -17.188 -1.462 1 15.73 624 ILE B N 1
ATOM 10761 C CA . ILE B 1 624 ? -51 -16.859 -2.785 1 15.73 624 ILE B CA 1
ATOM 10762 C C . ILE B 1 624 ? -50.062 -17.438 -3.857 1 15.73 624 ILE B C 1
ATOM 10764 O O . ILE B 1 624 ? -48.844 -17.375 -3.723 1 15.73 624 ILE B O 1
ATOM 10768 N N . SER B 1 625 ? -50.625 -18.141 -4.957 1 15.64 625 SER B N 1
ATOM 10769 C CA . SER B 1 625 ? -50.375 -19.016 -6.094 1 15.64 625 SER B CA 1
ATOM 10770 C C . SER B 1 625 ? -49.781 -18.25 -7.266 1 15.64 625 SER B C 1
ATOM 10772 O O . SER B 1 625 ? -49.438 -18.828 -8.297 1 15.64 625 SER B O 1
ATOM 10774 N N . PRO B 1 626 ? -48.906 -17.328 -7.211 1 15.95 626 PRO B N 1
ATOM 10775 C CA . PRO B 1 626 ? -48.906 -16.609 -8.484 1 15.95 626 PRO B CA 1
ATOM 10776 C C . PRO B 1 626 ? -48.656 -17.516 -9.688 1 15.95 626 PRO B C 1
ATOM 10778 O O . PRO B 1 626 ? -48.031 -18.562 -9.547 1 15.95 626 PRO B O 1
ATOM 10781 N N . LEU B 1 627 ? -49.375 -17.219 -10.883 1 15.22 627 LEU B N 1
ATOM 10782 C CA . LEU B 1 627 ? -49.75 -17.703 -12.211 1 15.22 627 LEU B CA 1
ATOM 10783 C C . LEU B 1 627 ? -48.5 -17.906 -13.086 1 15.22 627 LEU B C 1
ATOM 10785 O O . LEU B 1 627 ? -47.5 -17.234 -12.898 1 15.22 627 LEU B O 1
ATOM 10789 N N . GLU B 1 628 ? -48.625 -18.828 -14.172 1 15.83 628 GLU B N 1
ATOM 10790 C CA . GLU B 1 628 ? -48.031 -19.766 -15.102 1 15.83 628 GLU B CA 1
ATOM 10791 C C . GLU B 1 628 ? -47.562 -19.062 -16.375 1 15.83 628 GLU B C 1
ATOM 10793 O O . GLU B 1 628 ? -46.719 -19.578 -17.109 1 15.83 628 GLU B O 1
ATOM 10798 N N . ILE B 1 629 ? -47.469 -17.75 -16.625 1 15.51 629 ILE B N 1
ATOM 10799 C CA . ILE B 1 629 ? -47.75 -17.547 -18.047 1 15.51 629 ILE B CA 1
ATOM 10800 C C . ILE B 1 629 ? -46.688 -18.25 -18.875 1 15.51 629 ILE B C 1
ATOM 10802 O O . ILE B 1 629 ? -45.5 -18.172 -18.578 1 15.51 629 ILE B O 1
ATOM 10806 N N . SER B 1 630 ? -47.125 -18.906 -20.109 1 14.95 630 SER B N 1
ATOM 10807 C CA . SER B 1 630 ? -46.844 -19.891 -21.141 1 14.95 630 SER B CA 1
ATOM 10808 C C . SER B 1 630 ? -46 -19.312 -22.25 1 14.95 630 SER B C 1
ATOM 10810 O O . SER B 1 630 ? -45.594 -20.016 -23.188 1 14.95 630 SER B O 1
ATOM 10812 N N . HIS B 1 631 ? -45.406 -18.219 -22.312 1 15.78 631 HIS B N 1
ATOM 10813 C CA . HIS B 1 631 ? -45.312 -17.781 -23.703 1 15.78 631 HIS B CA 1
ATOM 10814 C C . HIS B 1 631 ? -44.531 -18.781 -24.547 1 15.78 631 HIS B C 1
ATOM 10816 O O . HIS B 1 631 ? -43.594 -19.438 -24.031 1 15.78 631 HIS B O 1
ATOM 10822 N N . HIS B 1 632 ? -44.938 -18.906 -25.906 1 14.53 632 HIS B N 1
ATOM 10823 C CA . HIS B 1 632 ? -44.969 -19.781 -27.062 1 14.53 632 HIS B CA 1
ATOM 10824 C C . HIS B 1 632 ? -43.562 -19.906 -27.688 1 14.53 632 HIS B C 1
ATOM 10826 O O . HIS B 1 632 ? -43.062 -21 -27.859 1 14.53 632 HIS B O 1
ATOM 10832 N N . PRO B 1 633 ? -43.438 -19.281 -29.062 1 14.66 633 PRO B N 1
ATOM 10833 C CA . PRO B 1 633 ? -43.438 -20.094 -30.281 1 14.66 633 PRO B CA 1
ATOM 10834 C C . PRO B 1 633 ? -42.062 -20.562 -30.703 1 14.66 633 PRO B C 1
ATOM 10836 O O . PRO B 1 633 ? -41.844 -21.766 -30.891 1 14.66 633 PRO B O 1
ATOM 10839 N N . SER B 1 634 ? -41.5 -19.828 -31.875 1 14.51 634 SER B N 1
ATOM 10840 C CA . SER B 1 634 ? -41.344 -20.328 -33.25 1 14.51 634 SER B CA 1
ATOM 10841 C C . SER B 1 634 ? -40 -20.969 -33.469 1 14.51 634 SER B C 1
ATOM 10843 O O . SER B 1 634 ? -39.031 -20.703 -32.719 1 14.51 634 SER B O 1
ATOM 10845 N N . THR B 1 635 ? -39.781 -21.531 -34.812 1 14.29 635 THR B N 1
ATOM 10846 C CA . THR B 1 635 ? -39.312 -22.719 -35.562 1 14.29 635 THR B CA 1
ATOM 10847 C C . THR B 1 635 ? -37.875 -22.531 -36.031 1 14.29 635 THR B C 1
ATOM 10849 O O . THR B 1 635 ? -37.062 -23.453 -35.938 1 14.29 635 THR B O 1
ATOM 10852 N N . SER B 1 636 ? -37.469 -21.516 -36.875 1 14.46 636 SER B N 1
ATOM 10853 C CA . SER B 1 636 ? -37.062 -22.016 -38.188 1 14.46 636 SER B CA 1
ATOM 10854 C C . SER B 1 636 ? -35.719 -22.719 -38.125 1 14.46 636 SER B C 1
ATOM 10856 O O . SER B 1 636 ? -34.906 -22.469 -37.219 1 14.46 636 SER B O 1
ATOM 10858 N N . PRO B 1 637 ? -35.438 -23.438 -39.375 1 14.36 637 PRO B N 1
ATOM 10859 C CA . PRO B 1 637 ? -34.781 -24.688 -39.781 1 14.36 637 PRO B CA 1
ATOM 10860 C C . PRO B 1 637 ? -33.25 -24.562 -39.875 1 14.36 637 PRO B C 1
ATOM 10862 O O . PRO B 1 637 ? -32.531 -25.344 -39.25 1 14.36 637 PRO B O 1
ATOM 10865 N N . LYS B 1 638 ? -32.75 -24.25 -41.25 1 14.82 638 LYS B N 1
ATOM 10866 C CA . LYS B 1 638 ? -32.156 -25.203 -42.156 1 14.82 638 LYS B CA 1
ATOM 10867 C C . LYS B 1 638 ? -30.641 -25.312 -41.938 1 14.82 638 LYS B C 1
ATOM 10869 O O . LYS B 1 638 ? -30.031 -24.422 -41.344 1 14.82 638 LYS B O 1
ATOM 10874 N N . SER B 1 639 ? -30.016 -25.781 -43.125 1 13.85 639 SER B N 1
ATOM 10875 C CA . SER B 1 639 ? -29.172 -26.906 -43.531 1 13.85 639 SER B CA 1
ATOM 10876 C C . SER B 1 639 ? -27.703 -26.516 -43.5 1 13.85 639 SER B C 1
ATOM 10878 O O . SER B 1 639 ? -26.891 -27.188 -42.875 1 13.85 639 SER B O 1
ATOM 10880 N N . SER B 1 640 ? -27.141 -26.109 -44.781 1 13.77 640 SER B N 1
ATOM 10881 C CA . SER B 1 640 ? -26.297 -27.047 -45.531 1 13.77 640 SER B CA 1
ATOM 10882 C C . SER B 1 640 ? -24.828 -26.844 -45.219 1 13.77 640 SER B C 1
ATOM 10884 O O . SER B 1 640 ? -24.125 -27.797 -44.844 1 13.77 640 SER B O 1
ATOM 10886 N N . ILE B 1 641 ? -24.078 -25.953 -46.094 1 14.47 641 ILE B N 1
ATOM 10887 C CA . ILE B 1 641 ? -23.219 -26.531 -47.125 1 14.47 641 ILE B CA 1
ATOM 10888 C C . ILE B 1 641 ? -21.812 -26.703 -46.562 1 14.47 641 ILE B C 1
ATOM 10890 O O . ILE B 1 641 ? -21.438 -26.062 -45.562 1 14.47 641 ILE B O 1
ATOM 10894 N N . HIS B 1 642 ? -20.812 -26.594 -47.531 1 14.25 642 HIS B N 1
ATOM 10895 C CA . HIS B 1 642 ? -19.828 -27.438 -48.188 1 14.25 642 HIS B CA 1
ATOM 10896 C C . HIS B 1 642 ? -18.438 -27.266 -47.562 1 14.25 642 HIS B C 1
ATOM 10898 O O . HIS B 1 642 ? -17.812 -28.25 -47.188 1 14.25 642 HIS B O 1
ATOM 10904 N N . VAL B 1 643 ? -17.484 -26.656 -48.375 1 14.24 643 VAL B N 1
ATOM 10905 C CA . VAL B 1 643 ? -16.5 -27.406 -49.156 1 14.24 643 VAL B CA 1
ATOM 10906 C C . VAL B 1 643 ? -15.18 -27.438 -48.375 1 14.24 643 VAL B C 1
ATOM 10908 O O . VAL B 1 643 ? -14.648 -28.531 -48.094 1 14.24 643 VAL B O 1
A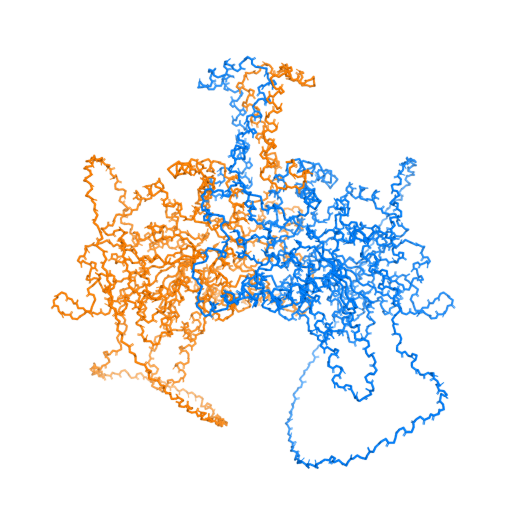TOM 10911 N N . SER B 1 644 ? -14.078 -26.75 -48.938 1 14.2 644 SER B N 1
ATOM 10912 C CA . SER B 1 644 ? -12.969 -27.312 -49.688 1 14.2 644 SER B CA 1
ATOM 10913 C C . SER B 1 644 ? -11.727 -27.484 -48.844 1 14.2 644 SER B C 1
ATOM 10915 O O . SER B 1 644 ? -11.641 -26.906 -47.75 1 14.2 644 SER B O 1
ATOM 10917 N N . HIS B 1 645 ? -10.484 -27.375 -49.562 1 14.21 645 HIS B N 1
ATOM 10918 C CA . HIS B 1 645 ? -9.445 -28.312 -50 1 14.21 645 HIS B CA 1
ATOM 10919 C C . HIS B 1 645 ? -8.25 -28.266 -49.062 1 14.21 645 HIS B C 1
ATOM 10921 O O . HIS B 1 645 ? -7.812 -29.312 -48.562 1 14.21 645 HIS B O 1
ATOM 10927 N N . SER B 1 646 ? -7.242 -27.328 -49.312 1 14.61 646 SER B N 1
ATOM 10928 C CA . SER B 1 646 ? -5.996 -27.781 -49.906 1 14.61 646 SER B CA 1
ATOM 10929 C C . SER B 1 646 ? -4.965 -28.125 -48.844 1 14.61 646 SER B C 1
ATOM 10931 O O . SER B 1 646 ? -4.973 -27.562 -47.75 1 14.61 646 SER B O 1
ATOM 10933 N N . LEU B 1 647 ? -4.035 -29.141 -49.188 1 14.42 647 LEU B N 1
ATOM 10934 C CA . LEU B 1 647 ? -3.117 -30.219 -48.812 1 14.42 647 LEU B CA 1
ATOM 10935 C C . LEU B 1 647 ? -1.787 -29.641 -48.344 1 14.42 647 LEU B C 1
ATOM 10937 O O . LEU B 1 647 ? -0.939 -30.391 -47.812 1 14.42 647 LEU B O 1
ATOM 10941 N N . SER B 1 648 ? -1.331 -28.406 -48.625 1 14.87 648 SER B N 1
ATOM 10942 C CA . SER B 1 648 ? 0.013 -28.594 -49.188 1 14.87 648 SER B CA 1
ATOM 10943 C C . SER B 1 648 ? 0.931 -29.25 -48.156 1 14.87 648 SER B C 1
ATOM 10945 O O . SER B 1 648 ? 0.67 -29.203 -46.969 1 14.87 648 SER B O 1
ATOM 10947 N N . ASP B 1 649 ? 2.248 -29.594 -48.656 1 14.7 649 ASP B N 1
ATOM 10948 C CA . ASP B 1 649 ? 3.285 -30.609 -48.781 1 14.7 649 ASP B CA 1
ATOM 10949 C C . ASP B 1 649 ? 4.207 -30.625 -47.562 1 14.7 649 ASP B C 1
ATOM 10951 O O . ASP B 1 649 ? 4.441 -31.688 -47 1 14.7 649 ASP B O 1
ATOM 10955 N N . ILE B 1 650 ? 5.434 -29.875 -47.625 1 15.27 650 ILE B N 1
ATOM 10956 C CA . ILE B 1 650 ? 6.695 -30.531 -47.969 1 15.27 650 ILE B CA 1
ATOM 10957 C C . ILE B 1 650 ? 7.355 -31.047 -46.688 1 15.27 650 ILE B C 1
ATOM 10959 O O . ILE B 1 650 ? 7.02 -30.609 -45.594 1 15.27 650 ILE B O 1
ATOM 10963 N N . THR B 1 651 ? 8.734 -30.812 -46.594 1 15.2 651 THR B N 1
ATOM 10964 C CA . THR B 1 651 ? 9.906 -31.672 -46.688 1 15.2 651 THR B CA 1
ATOM 10965 C C . THR B 1 651 ? 10.453 -32 -45.312 1 15.2 651 THR B C 1
ATOM 10967 O O . THR B 1 651 ? 10.242 -31.234 -44.344 1 15.2 651 THR B O 1
ATOM 10970 N N . GLU B 1 652 ? 11.352 -33.062 -45.25 1 15.03 652 GLU B N 1
ATOM 10971 C CA . GLU B 1 652 ? 11.859 -34.219 -44.531 1 15.03 652 GLU B CA 1
ATOM 10972 C C . GLU B 1 652 ? 12.969 -33.844 -43.562 1 15.03 652 GLU B C 1
ATOM 10974 O O . GLU B 1 652 ? 13.25 -34.594 -42.625 1 15.03 652 GLU B O 1
ATOM 10979 N N . ASN B 1 653 ? 13.719 -32.719 -43.625 1 15.97 653 ASN B N 1
ATOM 10980 C CA . ASN B 1 653 ? 15.117 -33.125 -43.531 1 15.97 653 ASN B CA 1
ATOM 10981 C C . ASN B 1 653 ? 15.461 -33.688 -42.156 1 15.97 653 ASN B C 1
ATOM 10983 O O . ASN B 1 653 ? 14.906 -33.25 -41.156 1 15.97 653 ASN B O 1
ATOM 10987 N N . SER B 1 654 ? 16.438 -34.781 -42.094 1 15.45 654 SER B N 1
ATOM 10988 C CA . SER B 1 654 ? 16.906 -35.938 -41.375 1 15.45 654 SER B CA 1
ATOM 10989 C C . SER B 1 654 ? 17.844 -35.562 -40.25 1 15.45 654 SER B C 1
ATOM 10991 O O . SER B 1 654 ? 18.188 -36.375 -39.406 1 15.45 654 SER B O 1
ATOM 10993 N N . HIS B 1 655 ? 18.453 -34.344 -40.094 1 17.72 655 HIS B N 1
ATOM 10994 C CA . HIS B 1 655 ? 19.844 -34.625 -39.719 1 17.72 655 HIS B CA 1
ATOM 10995 C C . HIS B 1 655 ? 19.922 -35.25 -38.344 1 17.72 655 HIS B C 1
ATOM 10997 O O . HIS B 1 655 ? 19.078 -34.969 -37.469 1 17.72 655 HIS B O 1
ATOM 11003 N N . LYS B 1 656 ? 20.891 -36.25 -38.156 1 16.91 656 LYS B N 1
ATOM 11004 C CA . LYS B 1 656 ? 21.266 -37.406 -37.375 1 16.91 656 LYS B CA 1
ATOM 11005 C C . LYS B 1 656 ? 21.953 -36.969 -36.062 1 16.91 656 LYS B C 1
ATOM 11007 O O . LYS B 1 656 ? 22.375 -37.812 -35.281 1 16.91 656 LYS B O 1
ATOM 11012 N N . LEU B 1 657 ? 22.078 -35.781 -35.656 1 18.14 657 LEU B N 1
ATOM 11013 C CA . LEU B 1 657 ? 23.328 -35.75 -34.906 1 18.14 657 LEU B CA 1
ATOM 11014 C C . LEU B 1 657 ? 23.219 -36.562 -33.625 1 18.14 657 LEU B C 1
ATOM 11016 O O . LEU B 1 657 ? 22.219 -36.438 -32.906 1 18.14 657 LEU B O 1
ATOM 11020 N N . SER B 1 658 ? 24.109 -37.5 -33.469 1 16.2 658 SER B N 1
ATOM 11021 C CA . SER B 1 658 ? 24.391 -38.688 -32.656 1 16.2 658 SER B CA 1
ATOM 11022 C C . SER B 1 658 ? 24.766 -38.281 -31.234 1 16.2 658 SER B C 1
ATOM 11024 O O . SER B 1 658 ? 24.719 -39.125 -30.312 1 16.2 658 SER B O 1
ATOM 11026 N N . SER B 1 659 ? 25.266 -37.156 -30.875 1 19.95 659 SER B N 1
ATOM 11027 C CA . SER B 1 659 ? 26.359 -37.344 -29.938 1 19.95 659 SER B CA 1
ATOM 11028 C C . SER B 1 659 ? 25.859 -37.812 -28.562 1 19.95 659 SER B C 1
ATOM 11030 O O . SER B 1 659 ? 24.812 -37.344 -28.109 1 19.95 659 SER B O 1
ATOM 11032 N N . PRO B 1 660 ? 26.375 -38.906 -28.031 1 18.23 660 PRO B N 1
ATOM 11033 C CA . PRO B 1 660 ? 26.016 -39.75 -26.891 1 18.23 660 PRO B CA 1
ATOM 11034 C C . PRO B 1 660 ? 26.328 -39.094 -25.547 1 18.23 660 PRO B C 1
ATOM 11036 O O . PRO B 1 660 ? 26.109 -39.719 -24.5 1 18.23 660 PRO B O 1
ATOM 11039 N N . MET B 1 661 ? 26.141 -37.875 -25.266 1 18.84 661 MET B N 1
ATOM 11040 C CA . MET B 1 661 ? 26.812 -37.469 -24.031 1 18.84 661 MET B CA 1
ATOM 11041 C C . MET B 1 661 ? 26.266 -38.25 -22.844 1 18.84 661 MET B C 1
ATOM 11043 O O . MET B 1 661 ? 25.047 -38.375 -22.672 1 18.84 661 MET B O 1
ATOM 11047 N N . HIS B 1 662 ? 27.047 -39.094 -22.266 1 19.05 662 HIS B N 1
ATOM 11048 C CA . HIS B 1 662 ? 26.875 -40 -21.141 1 19.05 662 HIS B CA 1
ATOM 11049 C C . HIS B 1 662 ? 26.641 -39.219 -19.844 1 19.05 662 HIS B C 1
ATOM 11051 O O . HIS B 1 662 ? 27.578 -38.594 -19.328 1 19.05 662 HIS B O 1
ATOM 11057 N N . THR B 1 663 ? 25.719 -38.375 -19.703 1 19.2 663 THR B N 1
ATOM 11058 C CA . THR B 1 663 ? 25.672 -37.625 -18.438 1 19.2 663 THR B CA 1
ATOM 11059 C C . THR B 1 663 ? 25.359 -38.562 -17.281 1 19.2 663 THR B C 1
ATOM 11061 O O . THR B 1 663 ? 24.375 -39.312 -17.328 1 19.2 663 THR B O 1
ATOM 11064 N N . SER B 1 664 ? 26.312 -39 -16.5 1 21.08 664 SER B N 1
ATOM 11065 C CA . SER B 1 664 ? 26.234 -39.781 -15.273 1 21.08 664 SER B CA 1
ATOM 11066 C C . SER B 1 664 ? 25.359 -39.062 -14.242 1 21.08 664 SER B C 1
ATOM 11068 O O . SER B 1 664 ? 25.672 -37.969 -13.797 1 21.08 664 SER B O 1
ATOM 11070 N N . THR B 1 665 ? 24.094 -39.125 -14.336 1 20.58 665 THR B N 1
ATOM 11071 C CA . THR B 1 665 ? 23.141 -38.5 -13.422 1 20.58 665 THR B CA 1
ATOM 11072 C C . THR B 1 665 ? 23.156 -39.156 -12.062 1 20.58 665 THR B C 1
ATOM 11074 O O . THR B 1 665 ? 22.906 -40.375 -11.953 1 20.58 665 THR B O 1
ATOM 11077 N N . SER B 1 666 ? 24.094 -38.781 -11.227 1 22.39 666 SER B N 1
ATOM 11078 C CA . SER B 1 666 ? 24.031 -39.25 -9.852 1 22.39 666 SER B CA 1
ATOM 11079 C C . SER B 1 666 ? 22.656 -39.062 -9.242 1 22.39 666 SER B C 1
ATOM 11081 O O . SER B 1 666 ? 22.109 -37.938 -9.281 1 22.39 666 SER B O 1
ATOM 11083 N N . GLU B 1 667 ? 21.875 -40.031 -9.141 1 23.16 667 GLU B N 1
ATOM 11084 C CA . GLU B 1 667 ? 20.516 -40.219 -8.633 1 23.16 667 GLU B CA 1
ATOM 11085 C C . GLU B 1 667 ? 20.438 -39.844 -7.145 1 23.16 667 GLU B C 1
ATOM 11087 O O . GLU B 1 667 ? 21.094 -40.5 -6.32 1 23.16 667 GLU B O 1
ATOM 11092 N N . VAL B 1 668 ? 20.484 -38.625 -6.816 1 24.25 668 VAL B N 1
ATOM 11093 C CA . VAL B 1 668 ? 20.156 -38.312 -5.422 1 24.25 668 VAL B CA 1
ATOM 11094 C C . VAL B 1 668 ? 18.812 -38.938 -5.062 1 24.25 668 VAL B C 1
ATOM 11096 O O . VAL B 1 668 ? 17.766 -38.531 -5.594 1 24.25 668 VAL B O 1
ATOM 11099 N N . VAL B 1 669 ? 18.766 -40.25 -4.785 1 25.09 669 VAL B N 1
ATOM 11100 C CA . VAL B 1 669 ? 17.609 -41 -4.336 1 25.09 669 VAL B CA 1
ATOM 11101 C C . VAL B 1 669 ? 17.047 -40.406 -3.059 1 25.09 669 VAL B C 1
ATOM 11103 O O . VAL B 1 669 ? 17.766 -40.219 -2.07 1 25.09 669 VAL B O 1
ATOM 11106 N N . LEU B 1 670 ? 16.062 -39.531 -3.141 1 28.77 670 LEU B N 1
ATOM 11107 C CA . LEU B 1 670 ? 15.281 -39.125 -1.98 1 28.77 670 LEU B CA 1
ATOM 11108 C C . LEU B 1 670 ? 14.867 -40.344 -1.157 1 28.77 670 LEU B C 1
ATOM 11110 O O . LEU B 1 670 ? 14.242 -41.25 -1.68 1 28.77 670 LEU B O 1
ATOM 11114 N N . SER B 1 671 ? 15.719 -40.812 -0.229 1 29.12 671 SER B N 1
ATOM 11115 C CA . SER B 1 671 ? 15.453 -41.938 0.672 1 29.12 671 SER B CA 1
ATOM 11116 C C . SER B 1 671 ? 13.992 -41.938 1.123 1 29.12 671 SER B C 1
ATOM 11118 O O . SER B 1 671 ? 13.352 -40.875 1.188 1 29.12 671 SER B O 1
ATOM 11120 N N . PRO B 1 672 ? 13.328 -43.094 1.112 1 31.31 672 PRO B N 1
ATOM 11121 C CA . PRO B 1 672 ? 11.961 -43.312 1.585 1 31.31 672 PRO B CA 1
ATOM 11122 C C . PRO B 1 672 ? 11.672 -42.656 2.932 1 31.31 672 PRO B C 1
ATOM 11124 O O . PRO B 1 672 ? 12.328 -43 3.93 1 31.31 672 PRO B O 1
ATOM 11127 N N . VAL B 1 673 ? 11.609 -41.406 3.004 1 35.03 673 VAL B N 1
ATOM 11128 C CA . VAL B 1 673 ? 11.328 -40.688 4.238 1 35.03 673 VAL B CA 1
ATOM 11129 C C . VAL B 1 673 ? 10.141 -41.344 4.953 1 35.03 673 VAL B C 1
ATOM 11131 O O . VAL B 1 673 ? 9.07 -41.5 4.367 1 35.03 673 VAL B O 1
ATOM 11134 N N . ASN B 1 674 ? 10.438 -42.062 6.016 1 34.78 674 ASN B N 1
ATOM 11135 C CA . ASN B 1 674 ? 9.523 -42.719 6.941 1 34.78 674 ASN B CA 1
ATOM 11136 C C . ASN B 1 674 ? 8.383 -41.812 7.359 1 34.78 674 ASN B C 1
ATOM 11138 O O . ASN B 1 674 ? 8.555 -40.594 7.426 1 34.78 674 ASN B O 1
ATOM 11142 N N . GLU B 1 675 ? 7.117 -42.25 7.246 1 39.62 675 GLU B N 1
ATOM 11143 C CA . GLU B 1 675 ? 5.855 -41.688 7.707 1 39.62 675 GLU B CA 1
ATOM 11144 C C . GLU B 1 675 ? 6.055 -40.875 8.977 1 39.62 675 GLU B C 1
ATOM 11146 O O . GLU B 1 675 ? 5.438 -39.812 9.133 1 39.62 675 GLU B O 1
ATOM 11151 N N . ARG B 1 676 ? 7.055 -41.219 9.812 1 41.56 676 ARG B N 1
ATOM 11152 C CA . ARG B 1 676 ? 7.285 -40.562 11.094 1 41.56 676 ARG B CA 1
ATOM 11153 C C . ARG B 1 676 ? 7.863 -39.188 10.906 1 41.56 676 ARG B C 1
ATOM 11155 O O . ARG B 1 676 ? 7.496 -38.25 11.625 1 41.56 676 ARG B O 1
ATOM 11162 N N . GLU B 1 677 ? 8.617 -39.094 9.938 1 44.28 677 GLU B N 1
ATOM 11163 C CA . GLU B 1 677 ? 9.258 -37.781 9.719 1 44.28 677 GLU B CA 1
ATOM 11164 C C . GLU B 1 677 ? 8.266 -36.781 9.164 1 44.28 677 GLU B C 1
ATOM 11166 O O . GLU B 1 677 ? 8.32 -35.594 9.508 1 44.28 677 GLU B O 1
ATOM 11171 N N . CYS B 1 678 ? 7.32 -37.219 8.359 1 46.06 678 CYS B N 1
ATOM 11172 C CA . CYS B 1 678 ? 6.273 -36.344 7.859 1 46.06 678 CYS B CA 1
ATOM 11173 C C . CYS B 1 678 ? 5.406 -35.844 9 1 46.06 678 CYS B C 1
ATOM 11175 O O . CYS B 1 678 ? 5.07 -34.656 9.039 1 46.06 678 CYS B O 1
ATOM 11177 N N . VAL B 1 679 ? 5.109 -36.75 9.984 1 46.88 679 VAL B N 1
ATOM 11178 C CA . VAL B 1 679 ? 4.277 -36.375 11.125 1 46.88 679 VAL B CA 1
ATOM 11179 C C . VAL B 1 679 ? 5.035 -35.406 12.023 1 46.88 679 VAL B C 1
ATOM 11181 O O . VAL B 1 679 ? 4.465 -34.406 12.5 1 46.88 679 VAL B O 1
ATOM 11184 N N . LEU B 1 680 ? 6.379 -35.625 12.188 1 47.16 680 LEU B N 1
ATOM 11185 C CA . LEU B 1 680 ? 7.199 -34.75 13.016 1 47.16 680 LEU B CA 1
ATOM 11186 C C . LEU B 1 680 ? 7.336 -33.375 12.391 1 47.16 680 LEU B C 1
ATOM 11188 O O . LEU B 1 680 ? 7.254 -32.344 13.086 1 47.16 680 LEU B O 1
ATOM 11192 N N . TRP B 1 681 ? 7.48 -33.406 11.086 1 49 681 TRP B N 1
ATOM 11193 C CA . TRP B 1 681 ? 7.578 -32.125 10.391 1 49 681 TRP B CA 1
ATOM 11194 C C . TRP B 1 681 ? 6.273 -31.344 10.5 1 49 681 TRP B C 1
ATOM 11196 O O . TRP B 1 681 ? 6.289 -30.141 10.742 1 49 681 TRP B O 1
ATOM 11206 N N . GLU B 1 682 ? 5.234 -32.031 10.297 1 51.78 682 GLU B N 1
ATOM 11207 C CA . GLU B 1 682 ? 3.92 -31.406 10.438 1 51.78 682 GLU B CA 1
ATOM 11208 C C . GLU B 1 682 ? 3.742 -30.812 11.828 1 51.78 682 GLU B C 1
ATOM 11210 O O . GLU B 1 682 ? 3.234 -29.688 11.969 1 51.78 682 GLU B O 1
ATOM 11215 N N . GLN B 1 683 ? 4.191 -31.547 12.82 1 49.09 683 GLN B N 1
ATOM 11216 C CA . GLN B 1 683 ? 4.062 -31.094 14.195 1 49.09 683 GLN B CA 1
ATOM 11217 C C . GLN B 1 683 ? 4.883 -29.828 14.438 1 49.09 683 GLN B C 1
ATOM 11219 O O . GLN B 1 683 ? 4.473 -28.953 15.203 1 49.09 683 GLN B O 1
ATOM 11224 N N . GLN B 1 684 ? 6.016 -29.797 13.648 1 48.12 684 GLN B N 1
ATOM 11225 C CA . GLN B 1 684 ? 6.941 -28.703 13.898 1 48.12 684 GLN B CA 1
ATOM 11226 C C . GLN B 1 684 ? 6.574 -27.484 13.07 1 48.12 684 GLN B C 1
ATOM 11228 O O . GLN B 1 684 ? 6.785 -26.344 13.492 1 48.12 684 GLN B O 1
ATOM 11233 N N . ASN B 1 685 ? 6.027 -27.922 11.891 1 48.53 685 ASN B N 1
ATOM 11234 C CA . ASN B 1 685 ? 5.93 -26.828 10.945 1 48.53 685 ASN B CA 1
ATOM 11235 C C . ASN B 1 685 ? 4.477 -26.5 10.617 1 48.53 685 ASN B C 1
ATOM 11237 O O . ASN B 1 685 ? 4.184 -25.438 10.055 1 48.53 685 ASN B O 1
ATOM 11241 N N . ILE B 1 686 ? 3.689 -27.734 10.867 1 48.59 686 ILE B N 1
ATOM 11242 C CA . ILE B 1 686 ? 2.277 -27.609 10.523 1 48.59 686 ILE B CA 1
ATOM 11243 C C . ILE B 1 686 ? 1.434 -27.609 11.797 1 48.59 686 ILE B C 1
ATOM 11245 O O . ILE B 1 686 ? 1.542 -28.516 12.617 1 48.59 686 ILE B O 1
ATOM 11249 N N . LEU B 1 687 ? 0.865 -26.859 12.234 1 41.12 687 LEU B N 1
ATOM 11250 C CA . LEU B 1 687 ? -0.078 -26.891 13.352 1 41.12 687 LEU B CA 1
ATOM 11251 C C . LEU B 1 687 ? -1.357 -27.625 12.953 1 41.12 687 LEU B C 1
ATOM 11253 O O . LEU B 1 687 ? -1.998 -27.281 11.961 1 41.12 687 LEU B O 1
ATOM 11257 N N . ASN B 1 688 ? -1.396 -29.047 13.453 1 36.84 688 ASN B N 1
ATOM 11258 C CA . ASN B 1 688 ? -2.559 -29.891 13.18 1 36.84 688 ASN B CA 1
ATOM 11259 C C . ASN B 1 688 ? -3.711 -29.578 14.125 1 36.84 688 ASN B C 1
ATOM 11261 O O . ASN B 1 688 ? -3.496 -29.062 15.227 1 36.84 688 ASN B O 1
ATOM 11265 N N . GLU B 1 689 ? -4.918 -30.094 13.805 1 34.44 689 GLU B N 1
ATOM 11266 C CA . GLU B 1 689 ? -6.156 -29.891 14.547 1 34.44 689 GLU B CA 1
ATOM 11267 C C . GLU B 1 689 ? -6.18 -30.719 15.828 1 34.44 689 GLU B C 1
ATOM 11269 O O . GLU B 1 689 ? -6.625 -30.25 16.875 1 34.44 689 GLU B O 1
ATOM 11274 N N . ASP B 1 690 ? -5.781 -32.094 15.898 1 34.06 690 ASP B N 1
ATOM 11275 C CA . ASP B 1 690 ? -6.02 -33 17 1 34.06 690 ASP B CA 1
ATOM 11276 C C . ASP B 1 690 ? -5.148 -32.656 18.219 1 34.06 690 ASP B C 1
ATOM 11278 O O . ASP B 1 690 ? -5.594 -32.781 19.359 1 34.06 690 ASP B O 1
ATOM 11282 N N . GLN B 1 691 ? -3.924 -32.469 18.031 1 36.22 691 GLN B N 1
ATOM 11283 C CA . GLN B 1 691 ? -3.057 -32.188 19.172 1 36.22 691 GLN B CA 1
ATOM 11284 C C . GLN B 1 691 ? -3.465 -30.922 19.891 1 36.22 691 GLN B C 1
ATOM 11286 O O . GLN B 1 691 ? -3.186 -30.75 21.078 1 36.22 691 GLN B O 1
ATOM 11291 N N . ILE B 1 692 ? -4.246 -30.25 19.172 1 34.38 692 ILE B N 1
ATOM 11292 C CA . ILE B 1 692 ? -4.859 -29.031 19.688 1 34.38 692 ILE B CA 1
ATOM 11293 C C . ILE B 1 692 ? -5.984 -29.375 20.656 1 34.38 692 ILE B C 1
ATOM 11295 O O . ILE B 1 692 ? -6.098 -28.781 21.719 1 34.38 692 ILE B O 1
ATOM 11299 N N . LEU B 1 693 ? -6.629 -30.484 20.406 1 33.25 693 LEU B N 1
ATOM 11300 C CA . LEU B 1 693 ? -7.75 -30.906 21.234 1 33.25 693 LEU B CA 1
ATOM 11301 C C . LEU B 1 693 ? -7.258 -31.469 22.562 1 33.25 693 LEU B C 1
ATOM 11303 O O . LEU B 1 693 ? -7.863 -31.203 23.609 1 33.25 693 LEU B O 1
ATOM 11307 N N . LYS B 1 694 ? -6.195 -32.25 22.5 1 35.81 694 LYS B N 1
ATOM 11308 C CA . LYS B 1 694 ? -5.762 -32.875 23.766 1 35.81 694 LYS B CA 1
ATOM 11309 C C . LYS B 1 694 ? -5.25 -31.828 24.734 1 35.81 694 LYS B C 1
ATOM 11311 O O . LYS B 1 694 ? -5.582 -31.859 25.922 1 35.81 694 LYS B O 1
ATOM 11316 N N . ARG B 1 695 ? -4.621 -30.859 24.203 1 33.94 695 ARG B N 1
ATOM 11317 C CA . ARG B 1 695 ? -4.066 -29.875 25.141 1 33.94 695 ARG B CA 1
ATOM 11318 C C . ARG B 1 695 ? -5.152 -28.953 25.672 1 33.94 695 ARG B C 1
ATOM 11320 O O . ARG B 1 695 ? -5.012 -28.375 26.766 1 33.94 695 ARG B O 1
ATOM 11327 N N . ARG B 1 696 ? -6.223 -28.844 24.938 1 33.22 696 ARG B N 1
ATOM 11328 C CA . ARG B 1 696 ? -7.387 -28.125 25.438 1 33.22 696 ARG B CA 1
ATOM 11329 C C . ARG B 1 696 ? -7.953 -28.797 26.688 1 33.22 696 ARG B C 1
ATOM 11331 O O . ARG B 1 696 ? -8.344 -28.109 27.625 1 33.22 696 ARG B O 1
ATOM 11338 N N . ARG B 1 697 ? -8.078 -30.109 26.547 1 33.53 697 ARG B N 1
ATOM 11339 C CA . ARG B 1 697 ? -8.617 -30.859 27.672 1 33.53 697 ARG B CA 1
ATOM 11340 C C . ARG B 1 697 ? -7.77 -30.656 28.922 1 33.53 697 ARG B C 1
ATOM 11342 O O . ARG B 1 697 ? -8.305 -30.422 30.016 1 33.53 697 ARG B O 1
ATOM 11349 N N . ASP B 1 698 ? -6.457 -30.578 28.625 1 37.84 698 ASP B N 1
ATOM 11350 C CA . ASP B 1 698 ? -5.617 -30.547 29.812 1 37.84 698 ASP B CA 1
ATOM 11351 C C . ASP B 1 698 ? -5.602 -29.141 30.438 1 37.84 698 ASP B C 1
ATOM 11353 O O . ASP B 1 698 ? -5.621 -29 31.656 1 37.84 698 ASP B O 1
ATOM 11357 N N . THR B 1 699 ? -5.738 -28.188 29.531 1 33.28 699 THR B N 1
ATOM 11358 C CA . THR B 1 699 ? -5.73 -26.844 30.094 1 33.28 699 THR B CA 1
ATOM 11359 C C . THR B 1 699 ? -7.074 -26.516 30.75 1 33.28 699 THR B C 1
ATOM 11361 O O . THR B 1 699 ? -7.117 -25.906 31.812 1 33.28 699 THR B O 1
ATOM 11364 N N . LEU B 1 700 ? -8.195 -27 30.141 1 32.28 700 LEU B N 1
ATOM 11365 C CA . LEU B 1 700 ? -9.484 -26.875 30.812 1 32.28 700 LEU B CA 1
ATOM 11366 C C . LEU B 1 700 ? -9.461 -27.609 32.156 1 32.28 700 LEU B C 1
ATOM 11368 O O . LEU B 1 700 ? -9.961 -27.094 33.156 1 32.28 700 LEU B O 1
ATOM 11372 N N . ILE B 1 701 ? -8.82 -28.766 32.125 1 36.69 701 ILE B N 1
ATOM 11373 C CA . ILE B 1 701 ? -8.781 -29.531 33.344 1 36.69 701 ILE B CA 1
ATOM 11374 C C . ILE B 1 701 ? -7.934 -28.797 34.406 1 36.69 701 ILE B C 1
ATOM 11376 O O . ILE B 1 701 ? -8.297 -28.75 35.562 1 36.69 701 ILE B O 1
ATOM 11380 N N . SER B 1 702 ? -6.906 -28.156 33.844 1 35.44 702 SER B N 1
ATOM 11381 C CA . SER B 1 702 ? -6.047 -27.531 34.844 1 35.44 702 SER B CA 1
ATOM 11382 C C . SER B 1 702 ? -6.691 -26.281 35.406 1 35.44 702 SER B C 1
ATOM 11384 O O . SER B 1 702 ? -6.57 -26 36.594 1 35.44 702 SER B O 1
ATOM 11386 N N . HIS B 1 703 ? -7.406 -25.547 34.5 1 34.16 703 HIS B N 1
ATOM 11387 C CA . HIS B 1 703 ? -8.047 -24.344 35 1 34.16 703 HIS B CA 1
ATOM 11388 C C . HIS B 1 703 ? -9.195 -24.703 35.938 1 34.16 703 HIS B C 1
ATOM 11390 O O . HIS B 1 703 ? -9.57 -23.891 36.812 1 34.16 703 HIS B O 1
ATOM 11396 N N . LEU B 1 704 ? -9.906 -25.766 35.656 1 31.72 704 LEU B N 1
ATOM 11397 C CA . LEU B 1 704 ? -10.93 -26.188 36.594 1 31.72 704 LEU B CA 1
ATOM 11398 C C . LEU B 1 704 ? -10.305 -26.5 37.969 1 31.72 704 LEU B C 1
ATOM 11400 O O . LEU B 1 704 ? -10.914 -26.234 39 1 31.72 704 LEU B O 1
ATOM 11404 N N . LYS B 1 705 ? -9.094 -27.031 37.875 1 33.47 705 LYS B N 1
ATOM 11405 C CA . LYS B 1 705 ? -8.531 -27.391 39.188 1 33.47 705 LYS B CA 1
ATOM 11406 C C . LYS B 1 705 ? -8.07 -26.156 39.938 1 33.47 705 LYS B C 1
ATOM 11408 O O . LYS B 1 705 ? -8.18 -26.094 41.156 1 33.47 705 LYS B O 1
ATOM 11413 N N . GLU B 1 706 ? -7.477 -25.234 39.125 1 34 706 GLU B N 1
ATOM 11414 C CA . GLU B 1 706 ? -6.863 -24.188 39.938 1 34 706 GLU B CA 1
ATOM 11415 C C . GLU B 1 706 ? -7.906 -23.203 40.438 1 34 706 GLU B C 1
ATOM 11417 O O . GLU B 1 706 ? -7.648 -22.438 41.375 1 34 706 GLU B O 1
ATOM 11422 N N . GLY B 1 707 ? -9.094 -23.047 39.75 1 31.62 707 GLY B N 1
ATOM 11423 C CA . GLY B 1 707 ? -10.125 -22.188 40.312 1 31.62 707 GLY B CA 1
ATOM 11424 C C . GLY B 1 707 ? -10.586 -22.641 41.688 1 31.62 707 GLY B C 1
ATOM 11425 O O . GLY B 1 707 ? -11.227 -21.875 42.406 1 31.62 707 GLY B O 1
ATOM 11426 N N . THR B 1 708 ? -10.57 -23.891 41.875 1 31.39 708 THR B N 1
ATOM 11427 C CA . THR B 1 708 ? -11.148 -24.344 43.125 1 31.39 708 THR B CA 1
ATOM 11428 C C . THR B 1 708 ? -10.266 -23.953 44.312 1 31.39 708 THR B C 1
ATOM 11430 O O . THR B 1 708 ? -10.703 -24.016 45.438 1 31.39 708 THR B O 1
ATOM 11433 N N . ALA B 1 709 ? -8.953 -23.75 44.062 1 31.58 709 ALA B N 1
ATOM 11434 C CA . ALA B 1 709 ? -8.156 -23.703 45.281 1 31.58 709 ALA B CA 1
ATOM 11435 C C . ALA B 1 709 ? -8.273 -22.344 45.969 1 31.58 709 ALA B C 1
ATOM 11437 O O . ALA B 1 709 ? -8.047 -22.219 47.188 1 31.58 709 ALA B O 1
ATOM 11438 N N . VAL B 1 710 ? -8.461 -21.266 45.156 1 32.25 710 VAL B N 1
ATOM 11439 C CA . VAL B 1 710 ? -8.211 -20.016 45.875 1 32.25 710 VAL B CA 1
ATOM 11440 C C . VAL B 1 710 ? -9.383 -19.703 46.812 1 32.25 710 VAL B C 1
ATOM 11442 O O . VAL B 1 710 ? -9.258 -18.875 47.719 1 32.25 710 VAL B O 1
ATOM 11445 N N . THR B 1 711 ? -10.523 -20.25 46.562 1 31.34 711 THR B N 1
ATOM 11446 C CA . THR B 1 711 ? -11.602 -19.812 47.438 1 31.34 711 THR B CA 1
ATOM 11447 C C . THR B 1 711 ? -11.375 -20.312 48.844 1 31.34 711 THR B C 1
ATOM 11449 O O . THR B 1 711 ? -11.969 -19.781 49.812 1 31.34 711 THR B O 1
ATOM 11452 N N . SER B 1 712 ? -10.617 -21.406 48.969 1 29.34 712 SER B N 1
ATOM 11453 C CA . SER B 1 712 ? -10.711 -22.016 50.312 1 29.34 712 SER B CA 1
ATOM 11454 C C . SER B 1 712 ? -9.867 -21.25 51.312 1 29.34 712 SER B C 1
ATOM 11456 O O . SER B 1 712 ? -10.055 -21.391 52.531 1 29.34 712 SER B O 1
ATOM 11458 N N . GLN B 1 713 ? -8.734 -20.641 50.875 1 28.98 713 GLN B N 1
ATOM 11459 C CA . GLN B 1 713 ? -7.82 -20.328 51.969 1 28.98 713 GLN B CA 1
ATOM 11460 C C . GLN B 1 713 ? -8.234 -19.047 52.688 1 28.98 713 GLN B C 1
ATOM 11462 O O . GLN B 1 713 ? -7.816 -18.812 53.812 1 28.98 713 GLN B O 1
ATOM 11467 N N . GLU B 1 714 ? -8.914 -18.078 52.031 1 30.61 714 GLU B N 1
ATOM 11468 C CA . GLU B 1 714 ? -9 -16.797 52.719 1 30.61 714 GLU B CA 1
ATOM 11469 C C . GLU B 1 714 ? -10.008 -16.844 53.875 1 30.61 714 GLU B C 1
ATOM 11471 O O . GLU B 1 714 ? -10.203 -15.859 54.562 1 30.61 714 GLU B O 1
ATOM 11476 N N . ASN B 1 715 ? -10.781 -17.891 53.938 1 28.92 715 ASN B N 1
ATOM 11477 C CA . ASN B 1 715 ? -11.742 -17.828 55.031 1 28.92 715 ASN B CA 1
ATOM 11478 C C . ASN B 1 715 ? -11.062 -17.938 56.375 1 28.92 715 ASN B C 1
ATOM 11480 O O . ASN B 1 715 ? -11.719 -17.875 57.406 1 28.92 715 ASN B O 1
ATOM 11484 N N . THR B 1 716 ? -9.867 -18.578 56.406 1 28.3 716 THR B N 1
ATOM 11485 C CA . THR B 1 716 ? -9.531 -19.016 57.75 1 28.3 716 THR B CA 1
ATOM 11486 C C . THR B 1 716 ? -9 -17.844 58.594 1 28.3 716 THR B C 1
ATOM 11488 O O . THR B 1 716 ? -9.055 -17.875 59.812 1 28.3 716 THR B O 1
ATOM 11491 N N . GLU B 1 717 ? -8.211 -16.812 57.969 1 28.17 717 GLU B N 1
ATOM 11492 C CA . GLU B 1 717 ? -7.324 -16.172 58.938 1 28.17 717 GLU B CA 1
ATOM 11493 C C . GLU B 1 717 ? -8.047 -15.07 59.688 1 28.17 717 GLU B C 1
ATOM 11495 O O . GLU B 1 717 ? -7.469 -14.438 60.594 1 28.17 717 GLU B O 1
ATOM 11500 N N . THR B 1 718 ? -9.25 -14.664 59.312 1 25.56 718 THR B N 1
ATOM 11501 C CA . THR B 1 718 ? -9.758 -13.523 60.062 1 25.56 718 THR B CA 1
ATOM 11502 C C . THR B 1 718 ? -10.18 -13.945 61.469 1 25.56 718 THR B C 1
ATOM 11504 O O . THR B 1 718 ? -10.688 -13.133 62.25 1 25.56 718 THR B O 1
ATOM 11507 N N . LYS B 1 719 ? -10.32 -15.258 61.719 1 24.59 719 LYS B N 1
ATOM 11508 C CA . LYS B 1 719 ? -10.836 -15.477 63.062 1 24.59 719 LYS B CA 1
ATOM 11509 C C . LYS B 1 719 ? -9.773 -15.172 64.125 1 24.59 719 LYS B C 1
ATOM 11511 O O . LYS B 1 719 ? -10.062 -15.172 65.312 1 24.59 719 LYS B O 1
ATOM 11516 N N . LYS B 1 720 ? -8.43 -15.195 63.719 1 20.06 720 LYS B N 1
ATOM 11517 C CA . LYS B 1 720 ? -7.699 -14.992 65 1 20.06 720 LYS B CA 1
ATOM 11518 C C . LYS B 1 720 ? -7.555 -13.5 65.312 1 20.06 720 LYS B C 1
ATOM 11520 O O . LYS B 1 720 ? -7.258 -12.703 64.375 1 20.06 720 LYS B O 1
#

Radius of gyration: 38.13 Å; Cα contacts (8 Å, |Δi|>4): 2120; chains: 2; bounding box: 122×114×128 Å

Nearest PDB structures (foldseek):
  4wy8-assembly2_C  TM=8.667E-01  e=4.726E-14  Rhizomucor miehei CAU432
  6rky-assembly2_D  TM=8.396E-01  e=3.457E-14  metagenome
  4wy5-assembly1_B  TM=7.950E-01  e=5.246E-14  Rhizomucor miehei
  6kd0-assembly1_A  TM=7.951E-01  e=7.894E-13  Boreostereum vibrans
  6qla-assembly1_B  TM=6.734E-01  e=1.818E-12  permafrost metagenome

Sequence (1440 aa):
MIDHLLGRPSPSWKRFQVFLVSFVWFLYLHKADSRGPKFCRNLNEKLCRFTPFQLIAGTLTVLYMLKNADRMIGLGAPEPLSRLYSRNFYRATWILTALDAGFWTAMSIRPKFLRDIMSIVFSIYYLIFADQADEKARRIRATITVECLRVSWEKTLNPILRAAIKLLSPRLTICQKKILIPRPKNNPHGSQPVVGYIYYDGTQESFENSDKLILDFPGGGFITMPPPCHEDYLCHWAKKTHVPILSIDYAKAPEFPYPYALEECFDVYQSIMESNGEAIGMSGWTNKDGSKRKQIKIVMVGDSAGGNIVTSVMFKILESPTPLPHPNALILIYPCLNFDITCWMSPSQLSVIRAESTPSIHGLLESKDHLRHKSPLAVVPDIKKKRRWSRGFSGSREDEKTIEERVKYIDGRDMTRHLNERNSRPIIGTRLAMTSRMSYFNDRILNPDLMRAMAILYLGPNNCPDFTSDYLLSPIVGPDELLAQFPKVYLMCGEKDPLVDDTVVFAGRIREAKMRKKQNSAKFGENLRMSSVDKSDDTDDWVEVKILQGISHAFLQMLALLPESSGAVRVIARWLSQSLEKAPDSKVENERIAHDDEEGLMFSSRPSTINDITKTQRNGRRNISPLEISHHPSTSPKSSIHVSHSLSDITENSHKLSSPMHTSTSEVVLSPVNERECVLWEQQNILNEDQILKRRRDTLISHLKEGTAVTSQENTETKKMIDHLLGRPSPSWKRFQVFLVSFVWFLYLHKADSRGPKFCRNLNEKLCRFTPFQLIAGTLTVLYMLKNADRMIGLGAPEPLSRLYSRNFYRATWILTALDAGFWTAMSIRPKFLRDIMSIVFSIYYLIFADQADEKARRIRATITVECLRVSWEKTLNPILRAAIKLLSPRLTICQKKILIPRPKNNPHGSQPVVGYIYYDGTQESFENSDKLILDFPGGGFITMPPPCHEDYLCHWAKKTHVPILSIDYAKAPEFPYPYALEECFDVYQSIMESNGEAIGMSGWTNKDGSKRKQIKIVMVGDSAGGNIVTSVMFKILESPTPLPHPNALILIYPCLNFDITCWMSPSQLSVIRAESTPSIHGLLESKDHLRHKSPLAVVPDIKKKRRWSRGFSGSREDEKTIEERVKYIDGRDMTRHLNERNSRPIIGTRLAMTSRMSYFNDRILNPDLMRAMAILYLGPNNCPDFTSDYLLSPIVGPDELLAQFPKVYLMCGEKDPLVDDTVVFAGRIREAKMRKKQNSAKFGENLRMSSVDKSDDTDDWVEVKILQGISHAFLQMLALLPESSGAVRVIARWLSQSLEKAPDSKVENERIAHDDEEGLMFSSRPSTINDITKTQRNGRRNISPLEISHHPSTSPKSSIHVSHSLSDITENSHKLSSPMHTSTSEVVLSPVNERECVLWEQQNILNEDQILKRRRDTLISHLKEGTAVTSQENTETKK

Solvent-accessible surface area (backbone atoms only — not comparable to full-atom values): 80620 Å² total; per-residue (Å²): 102,64,23,51,75,68,23,47,56,41,62,65,46,51,25,47,47,53,52,49,54,48,48,52,52,50,49,44,63,71,70,40,61,56,52,47,59,81,90,41,36,67,58,26,61,65,42,58,80,51,39,49,38,41,44,42,54,47,48,51,45,51,50,52,47,62,74,39,40,45,39,66,75,68,42,49,60,64,56,74,62,42,75,54,44,33,38,56,48,40,36,34,50,49,53,50,41,5,42,37,30,7,35,62,45,23,62,83,49,77,57,68,72,56,20,54,54,41,18,52,55,38,13,54,50,19,56,69,40,49,69,59,14,52,51,40,43,50,31,38,53,61,56,36,33,69,65,56,52,40,52,47,67,37,45,56,70,34,68,69,52,34,54,56,48,55,72,74,41,69,88,52,72,36,63,70,46,75,45,67,31,59,39,51,83,87,40,92,76,27,83,61,55,46,44,32,30,35,32,24,50,58,50,73,68,55,54,25,67,49,56,53,37,37,42,33,32,58,31,40,60,51,48,37,44,51,45,79,62,48,41,68,54,50,38,48,38,11,62,73,51,60,37,43,29,40,29,41,43,64,60,39,20,42,32,31,17,64,62,47,35,47,52,51,53,38,30,47,54,50,32,30,63,75,37,30,32,36,50,77,65,28,54,23,54,39,45,98,86,65,47,78,48,72,79,55,44,35,35,38,35,13,30,28,41,8,17,27,42,51,52,25,33,50,53,47,48,74,65,35,91,63,86,55,87,74,52,51,23,39,38,31,34,50,25,47,29,67,75,69,56,42,40,59,56,49,70,69,52,46,51,32,42,58,70,55,62,39,84,73,41,44,67,54,56,56,35,36,48,28,46,76,20,47,20,52,56,43,60,53,91,69,70,77,78,77,58,75,79,70,64,69,81,79,72,83,54,79,86,72,41,30,42,56,73,48,41,76,52,64,74,62,90,53,43,71,61,55,73,72,59,71,73,79,63,81,70,80,72,45,34,66,30,57,24,38,46,55,54,33,54,80,41,90,78,57,25,48,61,54,53,52,34,37,50,53,34,28,36,35,71,80,35,53,74,52,71,75,65,41,24,68,74,16,46,64,48,46,56,50,77,59,44,40,67,55,54,34,34,37,36,37,30,21,58,54,14,34,45,32,54,43,53,50,34,40,53,35,50,35,52,52,22,35,51,51,52,53,51,53,52,57,67,69,53,79,84,71,78,81,58,80,66,67,78,73,73,57,62,62,66,46,46,43,75,39,47,31,68,32,27,42,64,70,46,70,80,29,52,93,60,22,74,68,26,51,56,51,52,50,53,49,34,48,52,55,45,54,42,70,60,65,70,79,84,73,76,65,84,63,64,76,77,76,72,74,83,74,83,74,88,64,84,68,82,83,78,85,75,74,81,80,87,73,88,72,85,86,90,78,91,84,88,78,88,88,89,83,93,83,88,90,85,92,86,90,85,91,88,85,89,74,90,77,87,74,84,86,83,88,86,77,85,77,86,71,88,70,83,70,81,79,74,82,73,80,73,80,69,79,68,87,74,54,73,66,54,58,54,52,44,34,64,74,47,27,55,63,73,65,72,50,50,56,51,46,54,49,48,52,51,47,51,59,53,56,62,58,56,64,69,60,61,69,69,62,69,76,74,117,103,65,23,51,76,68,22,46,56,41,62,66,45,50,26,48,47,53,52,48,54,47,47,52,51,49,50,43,64,70,68,40,61,56,52,46,58,79,89,41,36,67,58,26,61,65,43,57,81,51,39,50,38,41,42,42,54,48,48,52,45,51,49,52,47,63,75,40,40,45,40,65,73,68,43,49,60,63,55,75,62,43,75,55,46,33,39,57,48,41,35,34,48,51,52,50,40,5,40,37,31,8,35,62,46,23,63,83,48,77,57,69,71,58,21,54,53,41,17,52,53,38,14,55,50,19,56,69,40,48,70,59,14,52,52,40,44,50,30,40,51,59,56,37,32,68,64,57,52,41,52,47,66,35,44,54,69,34,69,71,53,33,52,57,48,55,71,73,39,69,87,50,71,36,64,71,46,76,45,66,31,60,38,50,83,88,41,91,78,27,82,60,56,46,46,31,30,36,31,24,50,57,50,71,67,54,55,24,66,49,56,53,37,38,40,31,32,58,30,40,58,50,48,38,40,52,47,81,64,48,42,67,54,50,40,48,36,11,61,73,52,60,37,42,29,42,27,42,45,64,60,38,22,42,34,31,16,63,61,47,34,49,52,50,54,40,30,47,53,49,31,30,62,76,36,31,31,37,49,78,64,27,54,23,53,39,45,95,86,65,47,80,46,73,79,56,44,34,34,39,36,14,31,28,40,9,15,27,40,52,52,25,34,50,54,47,48,74,65,37,91,63,87,56,87,73,52,51,22,39,38,31,34,51,26,47,29,65,76,69,56,41,39,60,55,50,69,70,51,47,50,32,42,58,71,56,60,39,85,76,40,43,67,54,55,56,34,36,48,27,46,77,20,47,20,51,56,44,61,54,92,69,69,75,76,77,58,76,80,70,64,70,80,80,74,85,54,80,86,71,42,29,43,56,72,48,41,75,52,67,74,62,92,53,39,70,60,53,72,73,56,71,72,79,63,77,68,81,73,44,34,65,30,57,24,38,46,55,54,35,53,78,41,90,78,58,24,49,61,55,54,53,34,37,50,52,35,27,36,33,71,84,34,54,74,51,73,75,65,42,23,68,74,16,45,63,49,46,56,50,77,58,44,40,66,55,54,35,34,38,38,38,29,20,57,54,14,34,45,32,55,42,52,50,36,39,53,36,50,33,52,52,23,36,50,51,52,53,51,53,52,58,68,70,53,77,84,70,78,81,59,80,64,67,76,73,73,56,61,63,66,45,46,43,75,38,46,30,70,33,26,43,64,69,44,70,80,30,53,91,59,24,73,67,25,52,55,50,52,52,53,48,33,48,53,55,45,53,42,70,62,66,72,79,87,73,79,69,85,66,70,74,83,74,75,72,80,72,82,71,87,65,85,72,86,79,80,80,81,83,72,81,81,71,89,75,78,87,86,81,84,84,75,87,70,83,87,76,88,72,90,83,86,91,79,90,86,89,84,83,90,81,83,90,83,90,75,87,82,86,87,77,88,72,87,68,88,69,82,70,80,78,72,83,71,80,73,81,70,78,66,86,72,54,73,64,55,56,53,50,45,34,64,73,49,27,54,64,74,65,72,50,51,58,52,46,53,50,48,53,51,47,52,58,53,57,63,60,55,65,71,62,62,72,69,62,67,76,76,110

Foldseek 3Di:
DVCVVVVHDDPVVVVVVVVVVVVVVVCCCVPPDVCDDPVCNVVSVVCVVDDPVCVVVVVVVVVVCVVCVCVVVVNDDDDQCVPLFDPLQVQLLLLLLLLLLLLVVLVPDDDPVVSLVSSVVSSVVCSVVVVVSLVSLVVCLLVPDLSSLASSLQNCVRPVNVVVLVLVADDAPFWFDKDWFFFDPPDPVRPGTWIKGKTARDDLQCQQAALEEEEEEEDRLLAYDACSLLRRLVRVLRVLQRHMYIYTRFDGWPVQAPPRSLSNSLRRLVRCQVQLNVSPPHNGQADPVGDGDDRRAYEYEYEAQRLLSQLLSLLCQLVPPDHTDAHLEYEYELYDQALPDDFWDDLLLLVLLVVLPFVQLVLVVQQFQQQQALHSLDSDHDQDDPDPVVPPDDDPDPSRDGNVRPDDDDPPVCVVVVVPCPPPDPPRRVDTTTQLQNSLQVDSPDHNSNSVVSSDGRNHDPDPDDRQDPCSNRVLNDDLQSLLVHHAYEYEFESSESSVSVRSSSLSSSLVSVVVVVVVVVVPDDPDDPPCPVVPPPSNRRYHYKYFYSHYGDLSSSVVSGVLNVLVSVVVSVVSNVSRPPPDPDVPPPPDPPPPPDDDDPPDDDDDDDDDDDDDDDDDDDDDDDYDDDDDDDDDDDDDDDDDDDDDDDDDDDDDDDDDPPPPSPPPPPPPPPPVVSVVSCVVGIDGDVVSVVVVVVVVVVVVVVVVPPVPPVPPPVPD/DVCVVVVHDDPVVVVVVVVVVVVVVVCCCVPPDVCDDPVCNVVSVVCVVDDPVCVVVVVVVVVVCVVCVCVVVVNDDDDQCVPLFDPLQVQLLLLLLLLLLLQVVLVPDDDPVVSLVSSVVSSVVCSVVVVVSLVSLVVCLLVPDLSSLASSLQNCVRPVNVVVLVLVADDAPFWFDKDWFFFDPPDPVRPGTWIKGKTARDDLQCQQAALEEEEEEEDRLLAYDACSLLRRLVRVLRVLQRHMYIYTRFDGWPVQAPPRSLNNSLRRLVRCQVQLNVSPPHNGQADPVGDGDDRRAYEYEYEAQRLLSQLLSLLCQLVPPDHTDAHLEYEYELYDQALPDDFWDDLLLLVLLVVLPFVQLVLVVQQFQQQQALHSLDSDHDQDPPDPVVPPDDDPDPSRDGNVRPDDDDPVVCVVVVVPCPPPDRPRRVDTTTQLQNSLQVDSPDHVSNSVVSSDGRNHDPDPDDRQDPCSNRVLNDDLQSLLPHHAYEYEFESSESSVSVRSSSLSSSLVSVVVVVVVVVVPDDPDDPPPPVPPPVSNRRYFYKYFYSHYGDLSSSVVSGVVNVLVSVVVSVVSNVSNPPDDPPPPPPPDPPPPDDDDDPDDDDDDDDPDDDPDDDDDPDDDDDDDDDDDDDDDDDDDDDDDDDDDDDDDDDDDDDDDPPPPSPPPPPPPPPPVVSVVSCVVGIDGDVVSVVVVVVVVVVVVVVVPPPVPPPPPDVVD

Organism: Rhizophagus irregularis (strain DAOM 181602 / DAOM 197198 / MUCL 43194) (NCBI:txid747089)

Secondary structure (DSSP, 8-state):
-HHHHHT---HHHHHHHHHHHHHHHHHHHHHS-TT-SGGGHHHHHHHTTS-HHHHHHHHHHHHHHHHTHHHHTT-PPP-TTTTTS-HHHHHHHHHHHHHHHHHHHHTT-SSHHHHHHHHHHHHHHHHH-HHHHHHHHHHHHHT--HHHHHHHHTGGGSHHHHHHHHHHSPP-SEEEEEEEEPPPTT-TTTTSPEEEEEEESS-HHHHHT-SEEEEEE--STTTS--GGGGHHHHHHHHHHH---EEEE----TTTS-TTHHHHHHHHHHHHHHHHTTGGGTS-TTB-TTSPBPPPPEEEEEEETHHHHHHHHHHHHHHH-SS--PPPSEEEEES-------BSB--HHHHHHHHHH--GGGHHHHHTT-GGGSSSTT-SS-------GGGGSSS---GGGS-HHHH-----TTTHHHHHH----S--TTSS--B-HHHH-TT-SSS-HHHHHHHHHHHH-SS----TTT-TTT-GGG--HHHHTT--EEEEEEETT-TTHHHHHHHHHHHHHHHHHHHHHHHHHS-S-------S---GGGTEEEEEETT--S-GGGGTTT-HHHHHHHHHHHHHHHHHHHS----S-TTS-----------------------------------------------------------------------------------HHHHHHHHHHHB--SHHHHHHHHHHHHHHHHHHHHHHHHTTTGGG-/-HHHHHT---HHHHHHHHHHHHHHHHHHHHHS-TT-SGGGHHHHHHHTTS-HHHHHHHHHHHHHHHHTHHHHTT-PPP-TTTTTS-HHHHHHHHHHHHHHHHHHHHTT-SSHHHHHHHHHHHHHHHHH-HHHHHHHHHHHHHT--HHHHHHHHTGGGSHHHHHHHHHHSPP-SEEEEEEEEPPPTT-TTTTSPEEEEEEESS-HHHHHT-SEEEEEE--STTTS--GGGGHHHHHHHHHHH---EEEE----TTTS-TTHHHHHHHHHHHHHHHHTTGGGTS-TTB-TTSPBPPPPEEEEEEETHHHHHHHHHHHHHHH-SS--PPPSEEEEES-------BSB--HHHHHHHHHH--GGGHHHHHTT-GGGSSSTT-SS--S----GGGGSSS---GGGS-HHHH-----TTTHHHHHH----S--TTSS--B-HHHH-TT-SSS-HHHHHHHHHHHH-TT----TTT-TTT-GGG--HHHHTT--EEEEEEETT-TTHHHHHHHHHHHHHHHHHHHHHHHHHS-S-------S---GGGTEEEEEETT--S-GGGGTTT-HHHHHHHHHHHHHHHHHHHS------TTSS----------------------------------------------------------------------------------HHHHHHHHHHHB--SHHHHHHHHHHHHHHHHHHTTHHHHTTSGGG-

pLDDT: mean 74.21, std 28.4, range [13.51, 98.88]